Protein 9B73 (pdb70)

InterPro domains:
  IPR001429 P2X purinoreceptor [PIRSF005713] (1-378)
  IPR001429 P2X purinoreceptor [PR01307] (83-91)
  IPR001429 P2X purinoreceptor [PR01307] (157-168)
  IPR001429 P2X purinoreceptor [PR01307] (243-255)
  IPR001429 P2X purinoreceptor [PR01307] (287-297)
  IPR001429 P2X purinoreceptor [PR01307] (306-320)
  IPR001429 P2X purinoreceptor [TIGR00863] (1-368)
  IPR003044 P2X1 purinoceptor [PR01308] (6-14)
  IPR003044 P2X1 purinoceptor [PR01308] (66-75)
  IPR003044 P2X1 purinoceptor [PR01308] (114-125)
  IPR003044 P2X1 purinoceptor [PR01308] (135-144)
  IPR003044 P2X1 purinoceptor [PR01308] (199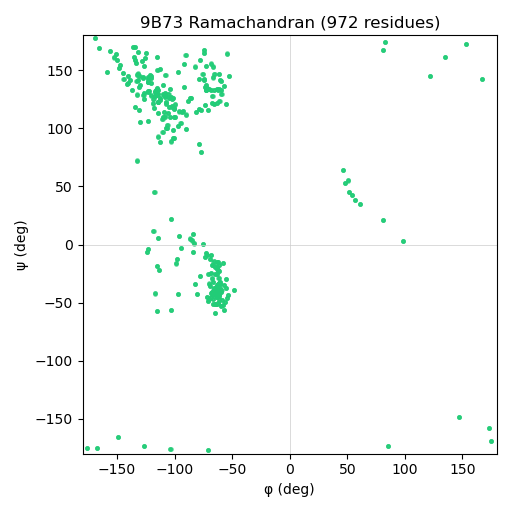-209)
  IPR003044 P2X1 purinoceptor [PR01308] (231-241)
  IPR003044 P2X1 purinoceptor [PR01308] (302-310)
  IPR003044 P2X1 purinoceptor [PR01308] (354-365)
  IPR003044 P2X1 purinoceptor [PR01308] (368-382)
  IPR003044 P2X1 purinoceptor [PR01308] (384-399)
  IPR027309 P2X purinoreceptor extracellular domain superfamily [G3DSA:2.60.490.10] (59-338)
  IPR053792 ATP P2X receptor, conserved site [PS01212] (250-276)
  IPR059116 ATP P2X receptor-like [PF00864] (14-369)

Nearest PDB structures (foldseek):
  9b73-assembly1_A  TM=1.003E+00  e=1.283E-76  Homo sapiens
  4dw0-assembly1_A  TM=9.351E-01  e=2.967E-44  Danio rerio
  3h9v-assembly1_A  TM=9.189E-01  e=5.522E-42  Danio rerio
  5svj-assembly1_A  TM=8.939E-01  e=1.670E-41  Homo sapiens
  5f1c-assembly1_A  TM=9.044E-01  e=1.093E-39  Amblyomma maculatum

Structure (mmCIF, N/CA/C/O backbone):
data_9B73
#
_entry.id   9B73
#
_cell.length_a   1.00
_cell.length_b   1.00
_cell.length_c   1.00
_cell.angle_alpha   90.00
_cell.angle_beta   90.00
_cell.angle_gamma   90.00
#
_symmetry.space_group_name_H-M   'P 1'
#
loop_
_entity.id
_entity.type
_entity.pdbx_description
1 polymer 'P2X purinoceptor 1'
2 non-polymer "ADENOSINE-5'-TRIPHOSPHATE"
3 non-polymer 2-acetamido-2-deoxy-beta-D-glucopyranose
4 non-polymer 'MAGNESIUM ION'
5 water water
#
loop_
_atom_site.group_PDB
_atom_site.id
_atom_site.type_symbol
_atom_site.label_atom_id
_atom_site.label_alt_id
_atom_site.label_comp_id
_atom_site.label_asym_id
_atom_site.label_entity_id
_atom_site.label_seq_id
_atom_site.pdbx_PDB_ins_code
_atom_site.Cartn_x
_atom_site.Cartn_y
_atom_site.Cartn_z
_atom_site.occupancy
_atom_site.B_iso_or_equiv
_atom_site.auth_seq_id
_atom_site.auth_comp_id
_atom_site.auth_asym_id
_atom_site.auth_atom_id
_atom_site.pdbx_PDB_model_num
ATOM 1 N N . VAL A 1 31 ? 80.80181 101.05006 144.53485 1.000 165.66000 31 VAL A N 1
ATOM 2 C CA . VAL A 1 31 ? 80.00483 100.40020 143.50312 1.000 166.60000 31 VAL A CA 1
ATOM 3 C C . VAL A 1 31 ? 80.29737 101.03631 142.14816 1.000 167.00000 31 VAL A C 1
ATOM 4 O O . VAL A 1 31 ? 80.18468 100.38684 141.10766 1.000 166.49000 31 VAL A O 1
ATOM 8 N N . ILE A 1 32 ? 80.68240 102.31492 142.16977 1.000 172.39000 32 ILE A N 1
ATOM 9 C CA . ILE A 1 32 ? 81.05234 102.99806 140.93413 1.000 173.20000 32 ILE A CA 1
ATOM 10 C C . ILE A 1 32 ? 82.30513 102.37518 140.32909 1.000 173.05000 32 ILE A C 1
ATOM 11 O O . ILE A 1 32 ? 82.51882 102.44798 139.11208 1.000 173.39000 32 ILE A O 1
ATOM 16 N N . PHE A 1 33 ? 83.14638 101.75136 141.15798 1.000 172.59000 33 PHE A N 1
ATOM 17 C CA . PHE A 1 33 ? 84.31530 101.04096 140.64731 1.000 172.89000 33 PHE A CA 1
ATOM 18 C C . PHE A 1 33 ? 83.90943 99.96320 139.64882 1.000 174.60000 33 PHE A C 1
ATOM 19 O O . PHE A 1 33 ? 84.42938 99.90895 138.52829 1.000 173.07000 33 PHE A O 1
ATOM 27 N N . ARG A 1 34 ? 82.97848 99.09065 140.04229 1.000 176.74000 34 ARG A N 1
ATOM 28 C CA . ARG A 1 34 ? 82.52831 98.03320 139.14344 1.000 176.62000 34 ARG A CA 1
ATOM 29 C C . ARG A 1 34 ? 81.69413 98.58505 137.99434 1.000 175.71000 34 ARG A C 1
ATOM 30 O O . ARG A 1 34 ? 81.61266 97.95467 136.93411 1.000 176.38000 34 ARG A O 1
ATOM 38 N N . LEU A 1 35 ? 81.05354 99.74011 138.18968 1.000 172.35000 35 LEU A N 1
ATOM 39 C CA . LEU A 1 35 ? 80.30023 100.36537 137.10647 1.000 172.30000 35 LEU A CA 1
ATOM 40 C C . LEU A 1 35 ? 81.20206 100.65988 135.91367 1.000 172.63000 35 LEU A C 1
ATOM 41 O O . LEU A 1 35 ? 80.84923 100.36571 134.76564 1.000 173.28000 35 LEU A O 1
ATOM 46 N N . ILE A 1 36 ? 82.36894 101.25698 136.16797 1.000 172.33000 36 ILE A N 1
ATOM 47 C CA . ILE A 1 36 ? 83.33282 101.50130 135.09787 1.000 172.57000 36 ILE A CA 1
ATOM 48 C C . ILE A 1 36 ? 83.75608 100.18856 134.45106 1.000 172.60000 36 ILE A C 1
ATOM 49 O O . ILE A 1 36 ? 83.91102 100.10503 133.22610 1.000 172.61000 36 ILE A O 1
ATOM 54 N N . GLN A 1 37 ? 83.96313 99.14798 135.26466 1.000 169.14000 37 GLN A N 1
ATOM 55 C CA . GLN A 1 37 ? 84.29739 97.83070 134.72981 1.000 168.91000 37 GLN A CA 1
ATOM 56 C C . GLN A 1 37 ? 83.27958 97.37639 133.69130 1.000 170.09000 37 GLN A C 1
ATOM 57 O O . GLN A 1 37 ? 83.64958 96.85071 132.63494 1.000 168.95000 37 GLN A O 1
ATOM 63 N N . LEU A 1 38 ? 81.98947 97.57377 133.97387 1.000 169.55000 38 LEU A N 1
ATOM 64 C CA . LEU A 1 38 ? 80.96089 97.23991 132.99432 1.000 167.73000 38 LEU A CA 1
ATOM 65 C C . LEU A 1 38 ? 81.08889 98.10481 131.74726 1.000 167.31000 38 LEU A C 1
ATOM 66 O O . LEU A 1 38 ? 80.92536 97.61440 130.62412 1.000 168.31000 38 LEU A O 1
ATOM 71 N N . VAL A 1 39 ? 81.38008 99.39593 131.92530 1.000 162.00000 39 VAL A N 1
ATOM 72 C CA . VAL A 1 39 ? 81.55902 100.28553 130.78058 1.000 161.27000 39 VAL A CA 1
ATOM 73 C C . VAL A 1 39 ? 82.72146 99.81236 129.91840 1.000 161.38000 39 VAL A C 1
ATOM 74 O O . VAL A 1 39 ? 82.62800 99.78012 128.68505 1.000 161.87000 39 VAL A O 1
ATOM 78 N N . VAL A 1 40 ? 83.83599 99.44217 130.55210 1.000 158.75000 40 VAL A N 1
ATOM 79 C CA . VAL A 1 40 ? 84.95293 98.86111 129.81327 1.000 159.37000 40 VAL A CA 1
ATOM 80 C C . VAL A 1 40 ? 84.53561 97.54298 129.17520 1.000 158.86000 40 VAL A C 1
ATOM 81 O O . VAL A 1 40 ? 84.87866 97.25745 128.02123 1.000 158.02000 40 VAL A O 1
ATOM 85 N N . LEU A 1 41 ? 83.78607 96.72060 129.91371 1.000 156.31000 41 LEU A N 1
ATOM 86 C CA . LEU A 1 41 ? 83.29819 95.46310 129.35674 1.000 155.91000 41 LEU A CA 1
ATOM 87 C C . LEU A 1 41 ? 82.36676 95.70817 128.17676 1.000 156.86000 41 LEU A C 1
ATOM 88 O O . LEU A 1 41 ? 82.43687 95.00237 127.16425 1.000 156.16000 41 LEU A O 1
ATOM 93 N N . VAL A 1 42 ? 81.48623 96.70503 128.28839 1.000 155.34000 42 VAL A N 1
ATOM 94 C CA . VAL A 1 42 ? 80.62310 97.06035 127.16544 1.000 153.11000 42 VAL A CA 1
ATOM 95 C C . VAL A 1 42 ? 81.45671 97.55345 125.99079 1.000 152.44000 42 VAL A C 1
ATOM 96 O O . VAL A 1 42 ? 81.20091 97.19401 124.83545 1.000 152.98000 42 VAL A O 1
ATOM 100 N N . TYR A 1 43 ? 82.46530 98.38350 126.26482 1.000 142.97000 43 TYR A N 1
ATOM 101 C CA . TYR A 1 43 ? 83.32448 98.88395 125.19644 1.000 142.32000 43 TYR A CA 1
ATOM 102 C C . TYR A 1 43 ? 84.02243 97.73939 124.47298 1.000 142.41000 43 TYR A C 1
ATOM 103 O O . TYR A 1 43 ? 83.97070 97.64461 123.24182 1.000 143.43000 43 TYR A O 1
ATOM 112 N N . VAL A 1 44 ? 84.70066 96.87068 125.22592 1.000 139.68000 44 VAL A N 1
ATOM 113 C CA . VAL A 1 44 ? 85.42440 95.75247 124.62270 1.000 139.43000 44 VAL A CA 1
ATOM 114 C C . VAL A 1 44 ? 84.47952 94.88718 123.79740 1.000 139.88000 44 VAL A C 1
ATOM 115 O O . VAL A 1 44 ? 84.69465 94.66606 122.60023 1.000 141.23000 44 VAL A O 1
ATOM 119 N N . ILE A 1 45 ? 83.41771 94.38346 124.43016 1.000 135.46000 45 ILE A N 1
ATOM 120 C CA . ILE A 1 45 ? 82.47798 93.51136 123.72910 1.000 135.40000 45 ILE A CA 1
ATOM 121 C C . ILE A 1 45 ? 81.76219 94.27295 122.62033 1.000 134.54000 45 ILE A C 1
ATOM 122 O O . ILE A 1 45 ? 81.71678 93.82979 121.46717 1.000 136.72000 45 ILE A O 1
ATOM 127 N N . GLY A 1 46 ? 81.19183 95.43128 122.95369 1.000 130.24000 46 GLY A N 1
ATOM 128 C CA . GLY A 1 46 ? 80.36249 96.13871 121.99164 1.000 130.83000 46 GLY A CA 1
ATOM 129 C C . GLY A 1 46 ? 81.13825 96.70864 120.81947 1.000 129.95000 46 GLY A C 1
ATOM 130 O O . GLY A 1 46 ? 80.68746 96.63389 119.67337 1.000 132.01000 46 GLY A O 1
ATOM 131 N N . TRP A 1 47 ? 82.31373 97.27892 121.08161 1.000 127.65000 47 TRP A N 1
ATOM 132 C CA . TRP A 1 47 ? 83.06286 97.99343 120.05311 1.000 127.69000 47 TRP A CA 1
ATOM 133 C C . TRP A 1 47 ? 84.23067 97.17533 119.51436 1.000 129.46000 47 TRP A C 1
ATOM 134 O O . TRP A 1 47 ? 84.32190 96.93669 118.30684 1.000 131.33000 47 TRP A O 1
ATOM 145 N N . VAL A 1 48 ? 85.13267 96.74154 120.39402 1.000 126.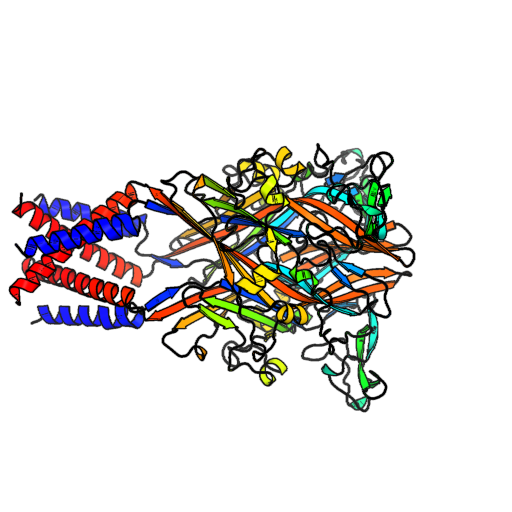69000 48 VAL A N 1
ATOM 146 C CA . VAL A 1 48 ? 86.30764 96.00467 119.94215 1.000 126.60000 48 VAL A CA 1
ATOM 147 C C . VAL A 1 48 ? 85.91154 94.61410 119.46595 1.000 125.15000 48 VAL A C 1
ATOM 148 O O . VAL A 1 48 ? 86.31086 94.17195 118.38269 1.000 126.68000 48 VAL A O 1
ATOM 152 N N . PHE A 1 49 ? 85.11764 93.90495 120.26730 1.000 118.96000 49 PHE A N 1
ATOM 153 C CA . PHE A 1 49 ? 84.78978 92.52252 119.94725 1.000 118.02000 49 PHE A CA 1
ATOM 154 C C . PHE A 1 49 ? 83.72856 92.40761 118.86150 1.000 119.87000 49 PHE A C 1
ATOM 155 O O . PHE A 1 49 ? 83.69403 91.40093 118.14989 1.000 123.70000 49 PHE A O 1
ATOM 163 N N . LEU A 1 50 ? 82.85786 93.40583 118.71285 1.000 121.75000 50 LEU A N 1
ATOM 164 C CA . LEU A 1 50 ? 81.74028 93.29765 117.77989 1.000 121.45000 50 LEU A CA 1
ATOM 165 C C . LEU A 1 50 ? 81.83558 94.29093 116.63070 1.000 122.19000 50 LEU A C 1
ATOM 166 O O . LEU A 1 50 ? 81.82504 93.87371 115.46840 1.000 123.30000 50 LEU A O 1
ATOM 171 N N . TYR A 1 51 ? 81.91239 95.59331 116.91209 1.000 124.75000 51 TYR A N 1
ATOM 172 C CA . TYR A 1 51 ? 81.96833 96.57448 115.83266 1.000 123.62000 51 TYR A CA 1
ATOM 173 C C . TYR A 1 51 ? 83.21740 96.38170 114.98159 1.000 125.83000 51 TYR A C 1
ATOM 174 O O . TYR A 1 51 ? 83.13900 96.30894 113.75003 1.000 128.70000 51 TYR A O 1
ATOM 183 N N . GLU A 1 52 ? 84.38145 96.29493 115.62146 1.000 119.97000 52 GLU A N 1
ATOM 184 C CA . GLU A 1 52 ? 85.62830 96.09076 114.89723 1.000 121.27000 52 GLU A CA 1
ATOM 185 C C . GLU A 1 52 ? 85.88593 94.63005 114.56176 1.000 121.41000 52 GLU A C 1
ATOM 186 O O . GLU A 1 52 ? 86.91084 94.33132 113.93939 1.000 122.16000 52 GLU A O 1
ATOM 192 N N . LYS A 1 53 ? 84.97460 93.73117 114.93262 1.000 109.20000 53 LYS A N 1
ATOM 193 C CA . LYS A 1 53 ? 85.10528 92.29971 114.66839 1.000 111.25000 53 LYS A CA 1
ATOM 194 C C . LYS A 1 53 ? 86.48679 91.78302 115.06457 1.000 111.62000 53 LYS A C 1
ATOM 195 O O . LYS A 1 53 ? 87.20019 91.16206 114.27419 1.000 114.00000 53 LYS A O 1
ATOM 201 N N . GLY A 1 54 ? 86.86683 92.05951 116.31349 1.000 106.14000 54 GLY A N 1
ATOM 202 C CA . GLY A 1 54 ? 88.13891 91.58799 116.83049 1.000 103.20000 54 GLY A CA 1
ATOM 203 C C . GLY A 1 54 ? 88.26327 90.08054 116.85890 1.000 102.91000 54 GLY A C 1
ATOM 204 O O . GLY A 1 54 ? 89.38223 89.55813 116.87087 1.000 109.61000 54 GLY A O 1
ATOM 205 N N . TYR A 1 55 ? 87.13658 89.36763 116.87031 1.000 97.17000 55 TYR A N 1
ATOM 206 C CA . TYR A 1 55 ? 87.14035 87.91231 116.81120 1.000 101.14000 55 TYR A CA 1
ATOM 207 C C . TYR A 1 55 ? 87.51483 87.38058 115.43705 1.000 101.86000 55 TYR A C 1
ATOM 208 O O . TYR A 1 55 ? 87.68211 86.16625 115.28663 1.000 106.67000 55 TYR A O 1
ATOM 217 N N . GLN A 1 56 ? 87.64862 88.24829 114.44202 1.000 94.93000 56 GLN A N 1
ATOM 218 C CA . GLN A 1 56 ? 87.91035 87.84265 113.07291 1.000 93.85000 56 GLN A CA 1
ATOM 219 C C . GLN A 1 56 ? 89.33988 88.17452 112.67682 1.000 92.95000 56 GLN A C 1
ATOM 220 O O . GLN A 1 56 ? 89.91064 89.17616 113.11620 1.000 93.39000 56 GLN A O 1
ATOM 226 N N . THR A 1 57 ? 89.91051 87.31918 111.84063 1.000 96.17000 57 THR A N 1
ATOM 227 C CA . THR A 1 57 ? 91.14958 87.64521 111.16021 1.000 93.87000 57 THR A CA 1
ATOM 228 C C . THR A 1 57 ? 90.82268 88.27563 109.81327 1.000 92.46000 57 THR A C 1
ATOM 229 O O . THR A 1 57 ? 89.75746 88.04837 109.23600 1.000 97.84000 57 THR A O 1
ATOM 233 N N . SER A 1 58 ? 91.75416 89.07464 109.31200 1.000 95.62000 58 SER A N 1
ATOM 234 C CA . SER A 1 58 ? 91.52369 89.84350 108.10258 1.000 95.63000 58 SER A CA 1
ATOM 235 C C . SER A 1 58 ? 92.55597 89.48235 107.04841 1.000 97.94000 58 SER A C 1
ATOM 236 O O . SER A 1 58 ? 93.71570 89.19395 107.35731 1.000 102.62000 58 SER A O 1
ATOM 239 N N . SER A 1 59 ? 92.11427 89.50201 105.79709 1.000 87.43000 59 SER A N 1
ATOM 240 C CA . SER A 1 59 ? 92.97459 89.23228 104.65995 1.000 90.40000 59 SER A CA 1
ATOM 241 C C . SER A 1 59 ? 92.59932 90.17724 103.53398 1.000 88.00000 59 SER A C 1
ATOM 242 O O . SER A 1 59 ? 91.41545 90.42360 103.29048 1.000 89.42000 59 SER A O 1
ATOM 245 N N . GLY A 1 60 ? 93.60745 90.70425 102.85369 1.000 84.46000 60 GLY A N 1
ATOM 246 C CA . GLY A 1 60 ? 93.37062 91.48709 101.66592 1.000 82.57000 60 GLY A CA 1
ATOM 247 C C . GLY A 1 60 ? 92.89700 90.60494 100.53025 1.000 80.07000 60 GLY A C 1
ATOM 248 O O . GLY A 1 60 ? 92.68981 89.39919 100.66793 1.000 83.27000 60 GLY A O 1
ATOM 249 N N . LEU A 1 61 ? 92.72524 91.22742 99.37295 1.000 74.72000 61 LEU A N 1
ATOM 250 C CA . LEU A 1 61 ? 92.26309 90.51667 98.19544 1.000 69.54000 61 LEU A CA 1
ATOM 251 C C . LEU A 1 61 ? 93.22455 90.74931 97.04429 1.000 74.03000 61 LEU A C 1
ATOM 252 O O . LEU A 1 61 ? 93.92351 91.76381 96.98640 1.000 84.79000 61 LEU A O 1
ATOM 257 N N . ILE A 1 62 ? 93.25520 89.78584 96.13380 1.000 68.73000 62 ILE A N 1
ATOM 258 C CA . ILE A 1 62 ? 93.90153 89.93350 94.83976 1.000 69.67000 62 ILE A CA 1
ATOM 259 C C . ILE A 1 62 ? 92.79998 90.01637 93.79656 1.000 70.20000 62 ILE A C 1
ATOM 260 O O . ILE A 1 62 ? 91.88708 89.18223 93.77853 1.000 74.42000 62 ILE A O 1
ATOM 265 N N . SER A 1 63 ? 92.86478 91.03419 92.95109 1.000 75.06000 63 SER A N 1
ATOM 266 C CA . SER A 1 63 ? 91.76819 91.34774 92.05508 1.000 68.58000 63 SER A CA 1
ATOM 267 C C . SER A 1 63 ? 92.21960 91.28636 90.60613 1.000 71.30000 63 SER A C 1
ATOM 268 O O . SER A 1 63 ? 93.35742 91.62704 90.27163 1.000 80.73000 63 SER A O 1
ATOM 271 N N . SER A 1 64 ? 91.30643 90.84044 89.75316 1.000 63.13000 64 SER A N 1
ATOM 272 C CA . SER A 1 64 ? 91.46243 90.91902 88.31121 1.000 68.91000 64 SER A CA 1
ATOM 273 C C . SER A 1 64 ? 90.22723 91.60013 87.75206 1.000 69.38000 64 SER A C 1
ATOM 274 O O . SER A 1 64 ? 89.10198 91.19815 88.06208 1.000 76.38000 64 SER A O 1
ATOM 277 N N . VAL A 1 65 ? 90.43308 92.62853 86.93932 1.000 68.42000 65 VAL A N 1
ATOM 278 C CA . VAL A 1 65 ? 89.34098 93.41399 86.38389 1.000 65.09000 65 VAL A CA 1
ATOM 279 C C . VAL A 1 65 ? 89.29394 93.17216 84.88577 1.000 69.02000 65 VAL A C 1
ATOM 280 O O . VAL A 1 65 ? 90.28924 93.37724 84.18078 1.000 77.58000 65 VAL A O 1
ATOM 284 N N . SER A 1 66 ? 88.13770 92.73697 84.40499 1.000 74.62000 66 SER A N 1
ATOM 285 C CA . SER A 1 66 ? 87.85763 92.62821 82.98389 1.000 71.36000 66 SER A CA 1
ATOM 286 C C . SER A 1 66 ? 86.83517 93.69164 82.62377 1.000 72.83000 66 SER A C 1
ATOM 287 O O . SER A 1 66 ? 85.79755 93.80745 83.28307 1.000 82.00000 66 SER A O 1
ATOM 290 N N . VAL A 1 67 ? 87.12934 94.46896 81.58940 1.000 66.53000 67 VAL A N 1
ATOM 291 C CA . VAL A 1 67 ? 86.25861 95.55015 81.15433 1.000 64.98000 67 VAL A CA 1
ATOM 292 C C . VAL A 1 67 ? 85.90211 95.32564 79.69608 1.000 68.16000 67 VAL A C 1
ATOM 293 O O . VAL A 1 67 ? 86.77866 95.05519 78.86748 1.000 82.85000 67 VAL A O 1
ATOM 297 N N . LYS A 1 68 ? 84.61436 95.41198 79.39239 1.000 53.84000 68 LYS A N 1
ATOM 298 C CA . LYS A 1 68 ? 84.13658 95.40049 78.02187 1.000 56.14000 68 LYS A CA 1
ATOM 299 C C . LYS A 1 68 ? 83.26065 96.62305 77.82170 1.000 51.52000 68 LYS A C 1
ATOM 300 O O . LYS A 1 68 ? 82.36521 96.88813 78.62880 1.000 58.38000 68 LYS A O 1
ATOM 306 N N . LEU A 1 69 ? 83.52084 97.36152 76.75265 1.000 52.50000 69 LEU A N 1
ATOM 307 C CA . LEU A 1 69 ? 82.74850 98.54462 76.41345 1.000 48.28000 69 LEU A CA 1
ATOM 308 C C . LEU A 1 69 ? 81.81779 98.19821 75.26570 1.000 56.43000 69 LEU A C 1
ATOM 309 O O . LEU A 1 69 ? 82.23165 97.55351 74.29887 1.000 71.34000 69 LEU A O 1
ATOM 314 N N . LYS A 1 70 ? 80.56183 98.59738 75.38416 1.000 53.87000 70 LYS A N 1
ATOM 315 C CA . LYS A 1 70 ? 79.61065 98.41716 74.30344 1.000 48.87000 70 LYS A CA 1
ATOM 316 C C . LYS A 1 70 ? 78.94181 99.74437 74.00344 1.000 53.29000 70 LYS A C 1
ATOM 317 O O . LYS A 1 70 ? 78.69032 100.54825 74.90474 1.000 64.09000 70 LYS A O 1
ATOM 323 N N . GLY A 1 71 ? 78.68001 99.96835 72.72612 1.000 60.99000 71 GLY A N 1
ATOM 324 C CA . GLY A 1 71 ? 78.18441 101.23722 72.25254 1.000 55.90000 71 GLY A CA 1
ATOM 325 C C . GLY A 1 71 ? 78.95359 101.62161 71.01283 1.000 62.26000 71 GLY A C 1
ATOM 326 O O . GLY A 1 71 ? 80.04471 101.09998 70.77026 1.000 71.32000 71 GLY A O 1
ATOM 327 N N . LEU A 1 72 ? 78.40845 102.53230 70.22220 1.000 71.19000 72 LEU A N 1
ATOM 328 C CA . LEU A 1 72 ? 79.03991 102.91602 68.97420 1.000 64.39000 72 LEU A CA 1
ATOM 329 C C . LEU A 1 72 ? 78.80605 104.39725 68.74704 1.000 73.10000 72 LEU A C 1
ATOM 330 O O . LEU A 1 72 ? 77.73584 104.92144 69.06339 1.000 84.55000 72 LEU A O 1
ATOM 335 N N . ALA A 1 73 ? 79.81617 105.06646 68.20995 1.000 70.73000 73 ALA A N 1
ATOM 336 C CA . ALA A 1 73 ? 79.72929 106.47515 67.87228 1.000 64.36000 73 ALA A CA 1
ATOM 337 C C . ALA A 1 73 ? 80.05611 106.64846 66.39977 1.000 66.81000 73 ALA A C 1
ATOM 338 O O . ALA A 1 73 ? 80.92389 105.95582 65.86067 1.000 78.05000 73 ALA A O 1
ATOM 340 N N . VAL A 1 74 ? 79.34992 107.56636 65.75140 1.000 74.35000 74 VAL A N 1
ATOM 341 C CA . VAL A 1 74 ? 79.56408 107.88021 64.34667 1.000 79.62000 74 VAL A CA 1
ATOM 342 C C . VAL A 1 74 ? 80.01302 109.33105 64.24899 1.000 80.68000 74 VAL A C 1
ATOM 343 O O . VAL A 1 74 ? 79.41457 110.21735 64.86953 1.000 88.87000 74 VAL A O 1
ATOM 347 N N . THR A 1 75 ? 81.08779 109.56480 63.50154 1.000 82.62000 75 THR A N 1
ATOM 348 C CA . THR A 1 75 ? 81.65036 110.89720 63.31213 1.000 87.31000 75 THR A CA 1
ATOM 349 C C . THR A 1 75 ? 81.69004 111.17607 61.81766 1.000 90.17000 75 THR A C 1
ATOM 350 O O . THR A 1 75 ? 82.52072 110.61228 61.09793 1.000 97.46000 75 THR A O 1
ATOM 354 N N . GLN A 1 76 ? 80.79435 112.04141 61.35378 1.000 108.78000 76 GLN A N 1
ATOM 355 C CA . GLN A 1 76 ? 80.70604 112.39808 59.94030 1.000 111.02000 76 GLN A CA 1
ATOM 356 C C . GLN A 1 76 ? 81.34484 113.77072 59.75893 1.000 114.98000 76 GLN A C 1
ATOM 357 O O . GLN A 1 76 ? 80.68208 114.80459 59.84735 1.000 118.53000 76 GLN A O 1
ATOM 363 N N . LEU A 1 77 ? 82.65086 113.77116 59.52033 1.000 132.09000 77 LEU A N 1
ATOM 364 C CA . LEU A 1 77 ? 83.34631 114.99864 59.16774 1.000 134.67000 77 LEU A CA 1
ATOM 365 C C . LEU A 1 77 ? 82.75990 115.57322 57.87990 1.000 137.60000 77 LEU A C 1
ATOM 366 O O . LEU A 1 77 ? 82.37929 114.81578 56.98147 1.000 138.50000 77 LEU A O 1
ATOM 371 N N . PRO A 1 78 ? 82.63072 116.89732 57.77088 1.000 148.97000 78 PRO A N 1
ATOM 372 C CA . PRO A 1 78 ? 81.99573 117.46894 56.57102 1.000 147.99000 78 PRO A CA 1
ATOM 373 C C . PRO A 1 78 ? 82.64939 117.03832 55.26743 1.000 149.92000 78 PRO A C 1
ATOM 374 O O . PRO A 1 78 ? 81.96278 116.95451 54.24138 1.000 149.87000 78 PRO A O 1
ATOM 378 N N . GLY A 1 79 ? 83.95167 116.76134 55.27280 1.000 151.91000 79 GLY A N 1
ATOM 379 C CA . GLY A 1 79 ? 84.62491 116.28183 54.08121 1.000 151.32000 79 GLY A CA 1
ATOM 380 C C . GLY A 1 79 ? 84.81341 114.77871 54.00284 1.000 151.79000 79 GLY A C 1
ATOM 381 O O . GLY A 1 79 ? 85.15898 114.25258 52.94086 1.000 150.92000 79 GLY A O 1
ATOM 382 N N . LEU A 1 80 ? 84.59040 114.07298 55.10967 1.000 143.15000 80 LEU A N 1
ATOM 383 C CA . LEU A 1 80 ? 84.84389 112.63959 55.19837 1.000 141.54000 80 LEU A CA 1
ATOM 384 C C . LEU A 1 80 ? 83.56390 111.91788 55.59298 1.000 142.41000 80 LEU A C 1
ATOM 385 O O . LEU A 1 80 ? 82.89586 112.31441 56.55214 1.000 142.63000 80 LEU A O 1
ATOM 390 N N . GLY A 1 81 ? 83.23668 110.85046 54.86689 1.000 128.71000 81 GLY A N 1
ATOM 391 C CA . GLY A 1 81 ? 82.03427 110.08992 55.11851 1.000 126.70000 81 GLY A CA 1
ATOM 392 C C . GLY A 1 81 ? 81.91231 109.59930 56.54832 1.000 126.22000 81 GLY A C 1
ATOM 393 O O . GLY A 1 81 ? 82.87965 109.59786 57.31674 1.000 124.12000 81 GLY A O 1
ATOM 394 N N . PRO A 1 82 ? 80.70520 109.18081 56.93046 1.000 109.35000 82 PRO A N 1
ATOM 395 C CA . PRO A 1 82 ? 80.46116 108.74184 58.31524 1.000 106.57000 82 PRO A CA 1
ATOM 396 C C . PRO A 1 82 ? 81.41526 107.63549 58.73714 1.000 103.37000 82 PRO A C 1
ATOM 397 O O . PRO A 1 82 ? 81.47822 106.57346 58.11609 1.000 105.71000 82 PRO A O 1
ATOM 401 N N . GLN A 1 83 ? 82.17907 107.90352 59.79086 1.000 90.73000 83 GLN A N 1
ATOM 402 C CA . GLN A 1 83 ? 83.09764 106.93450 60.37004 1.000 88.82000 83 GLN A CA 1
ATOM 403 C C . GLN A 1 83 ? 82.50848 106.41339 61.67215 1.000 91.34000 83 GLN A C 1
ATOM 404 O O . GLN A 1 83 ? 82.10292 107.20234 62.53074 1.000 99.13000 83 GLN A O 1
ATOM 410 N N . VAL A 1 84 ? 82.46569 105.09447 61.82005 1.000 78.78000 84 VAL A N 1
ATOM 411 C CA . VAL A 1 84 ? 81.93994 104.46963 63.02709 1.000 76.42000 84 VAL A CA 1
ATOM 412 C C . VAL A 1 84 ? 83.09825 104.11375 63.94347 1.000 74.42000 84 VAL A C 1
ATOM 413 O O . VAL A 1 84 ? 84.20871 103.80714 63.49550 1.000 77.13000 84 VAL A O 1
ATOM 417 N N . TRP A 1 85 ? 82.83619 104.16092 65.24599 1.000 64.28000 85 TRP A N 1
ATOM 418 C CA . TRP A 1 85 ? 83.83321 103.85374 66.26450 1.000 66.28000 85 TRP A CA 1
ATOM 419 C C . TRP A 1 85 ? 83.22862 102.85462 67.23834 1.000 70.40000 85 TRP A C 1
ATOM 420 O O . TRP A 1 85 ? 82.38459 103.22119 68.06140 1.000 76.53000 85 TRP A O 1
ATOM 431 N N . ASP A 1 86 ? 83.65359 101.59901 67.14534 1.000 69.63000 86 ASP A N 1
ATOM 432 C CA . ASP A 1 86 ? 83.19950 100.56375 68.05610 1.000 63.34000 86 ASP A CA 1
ATOM 433 C C . ASP A 1 86 ? 84.28901 100.26266 69.08228 1.000 67.18000 86 ASP A C 1
ATOM 434 O O . ASP A 1 86 ? 85.34036 100.90467 69.11536 1.000 80.12000 86 ASP A O 1
ATOM 439 N N . VAL A 1 87 ? 84.02468 99.26389 69.92816 1.000 61.87000 87 VAL A N 1
ATOM 440 C CA . VAL A 1 87 ? 84.85681 99.02286 71.10561 1.000 58.37000 87 VAL A CA 1
ATOM 441 C C . VAL A 1 87 ? 86.31233 98.80515 70.71210 1.000 69.68000 87 VAL A C 1
ATOM 442 O O . VAL A 1 87 ? 87.23214 99.22031 71.42710 1.000 78.27000 87 VAL A O 1
ATOM 446 N N . ALA A 1 88 ? 86.54780 98.16812 69.56611 1.000 67.30000 88 ALA A N 1
ATOM 447 C CA . ALA A 1 88 ? 87.91166 97.91799 69.12428 1.000 63.41000 88 ALA A CA 1
ATOM 448 C C . ALA A 1 88 ? 88.66808 99.19473 68.78694 1.000 72.02000 88 ALA A C 1
ATOM 449 O O . ALA A 1 88 ? 89.89700 99.15077 68.67488 1.000 80.77000 88 ALA A O 1
ATOM 451 N N . ASP A 1 89 ? 87.97599 100.32551 68.63346 1.000 68.81000 89 ASP A N 1
ATOM 452 C CA . ASP A 1 89 ? 88.60783 101.54949 68.16818 1.000 58.84000 89 ASP A CA 1
ATOM 453 C C . ASP A 1 89 ? 88.66093 102.67079 69.19544 1.000 66.42000 89 ASP A C 1
ATOM 454 O O . ASP A 1 89 ? 89.50197 103.56243 69.05370 1.000 83.27000 89 ASP A O 1
ATOM 459 N N . TYR A 1 90 ? 87.80177 102.66506 70.21477 1.000 53.16000 90 TYR A N 1
ATOM 460 C CA . TYR A 1 90 ? 87.78726 103.75287 71.18545 1.000 48.45000 90 TYR A CA 1
ATOM 461 C C . TYR A 1 90 ? 88.20483 103.32042 72.58518 1.000 46.06000 90 TYR A C 1
ATOM 462 O O . TYR A 1 90 ? 88.13687 104.13054 73.51318 1.000 60.53000 90 TYR A O 1
ATOM 471 N N . VAL A 1 91 ? 88.63373 102.07618 72.76735 1.000 50.77000 91 VAL A N 1
ATOM 472 C CA . VAL A 1 91 ? 89.09590 101.58699 74.06087 1.000 54.61000 91 VAL A CA 1
ATOM 473 C C . VAL A 1 91 ? 90.60321 101.40029 73.99335 1.000 64.04000 91 VAL A C 1
ATOM 474 O O . VAL A 1 91 ? 91.11581 100.75666 73.07033 1.000 75.74000 91 VAL A O 1
ATOM 478 N N . PHE A 1 92 ? 91.30994 101.96997 74.96648 1.000 55.46000 92 PHE A N 1
ATOM 479 C CA . PHE A 1 92 ? 92.76331 101.87953 75.04366 1.000 53.74000 92 PHE A CA 1
ATOM 480 C C . PHE A 1 92 ? 93.13282 101.46075 76.45913 1.000 58.14000 92 PHE A C 1
ATOM 481 O O . PHE A 1 92 ? 92.87095 102.21971 77.41359 1.000 68.19000 92 PHE A O 1
ATOM 489 N N . PRO A 1 93 ? 93.72895 100.28101 76.65564 1.000 58.74000 93 PRO A N 1
ATOM 490 C CA . PRO A 1 93 ? 94.07433 99.27246 75.64853 1.000 47.82000 93 PRO A CA 1
ATOM 491 C C . PRO A 1 93 ? 92.85610 98.46788 75.22086 1.000 56.28000 93 PRO A C 1
ATOM 492 O O . PRO A 1 93 ? 91.86452 98.41268 75.93996 1.000 69.50000 93 PRO A O 1
ATOM 496 N N . ALA A 1 94 ? 92.90843 97.83260 74.04934 1.000 59.91000 94 ALA A N 1
ATOM 497 C CA . ALA A 1 94 ? 91.75880 97.07444 73.56941 1.000 61.79000 94 ALA A CA 1
ATOM 498 C C . ALA A 1 94 ? 91.43544 95.91038 74.49605 1.000 63.02000 94 ALA A C 1
ATOM 499 O O . ALA A 1 94 ? 90.26181 95.63022 74.76423 1.000 68.44000 94 ALA A O 1
ATOM 501 N N . GLN A 1 95 ? 92.46117 95.21967 74.99739 1.000 65.16000 95 GLN A N 1
ATOM 502 C CA . GLN A 1 95 ? 92.22840 94.12274 75.92745 1.000 61.94000 95 GLN A CA 1
ATOM 503 C C . GLN A 1 95 ? 91.71430 94.59644 77.27734 1.000 67.05000 95 GLN A C 1
ATOM 504 O O . GLN A 1 95 ? 91.25541 93.76837 78.06999 1.000 75.82000 95 GLN A O 1
ATOM 510 N N . GLY A 1 96 ? 91.77951 95.89228 77.55767 1.000 66.16000 96 GLY A N 1
ATOM 511 C CA . GLY A 1 96 ? 91.33246 96.41938 78.82614 1.000 64.95000 96 GLY A CA 1
ATOM 512 C C . GLY A 1 96 ? 92.37304 96.24271 79.91341 1.000 74.62000 96 GLY A C 1
ATOM 513 O O . GLY A 1 96 ? 93.35651 95.51432 79.77744 1.000 79.52000 96 GLY A O 1
ATOM 514 N N . ASP A 1 97 ? 92.13572 96.92540 81.02457 1.000 77.68000 97 ASP A N 1
ATOM 515 C CA . ASP A 1 97 ? 93.04297 96.91294 82.16570 1.000 78.26000 97 ASP A CA 1
ATOM 516 C C . ASP A 1 97 ? 92.31447 97.57339 83.32841 1.000 76.79000 97 ASP A C 1
ATOM 517 O O . ASP A 1 97 ? 91.17618 98.03126 83.19062 1.000 83.87000 97 ASP A O 1
ATOM 522 N N . ASN A 1 98 ? 92.97808 97.61055 84.48502 1.000 78.57000 98 ASN A N 1
ATOM 523 C CA . ASN A 1 98 ? 92.45056 98.38103 85.60430 1.000 76.89000 98 ASN A CA 1
ATOM 524 C C . ASN A 1 98 ? 92.34221 99.85362 85.23837 1.000 79.89000 98 ASN A C 1
ATOM 525 O O . ASN A 1 98 ? 91.39121 100.53481 85.63737 1.000 84.37000 98 ASN A O 1
ATOM 530 N N . SER A 1 99 ? 93.30614 100.35891 84.47628 1.000 78.28000 99 SER A N 1
ATOM 531 C CA . SER A 1 99 ? 93.28195 101.71790 83.95200 1.000 74.18000 99 SER A CA 1
ATOM 532 C C . SER A 1 99 ? 93.16254 101.62937 82.43681 1.000 76.17000 99 SER A C 1
ATOM 533 O O . SER A 1 99 ? 94.08506 101.16184 81.76173 1.000 82.85000 99 SER A O 1
ATOM 536 N N . PHE A 1 100 ? 92.02792 102.07206 81.90732 1.000 57.97000 100 PHE A N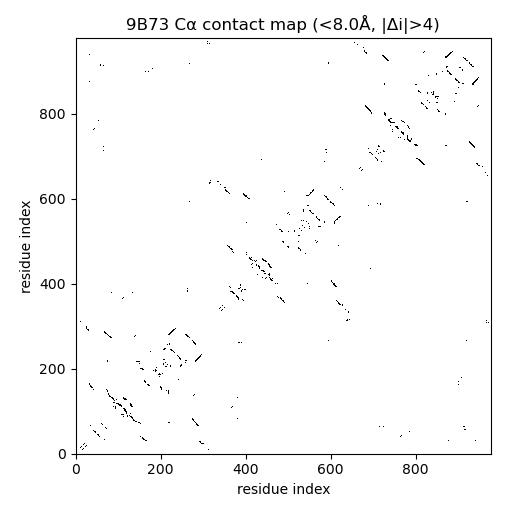 1
ATOM 537 C CA . PHE A 1 100 ? 91.77945 102.06587 80.47629 1.000 56.17000 100 PHE A CA 1
ATOM 538 C C . PHE A 1 100 ? 91.18919 103.40600 80.06866 1.000 58.06000 100 PHE A C 1
ATOM 539 O O . PHE A 1 100 ? 90.63616 104.14069 80.88936 1.000 65.40000 100 PHE A O 1
ATOM 547 N N . VAL A 1 101 ? 91.31497 103.71840 78.78403 1.000 55.55000 101 VAL A N 1
ATOM 548 C CA . VAL A 1 101 ? 90.88227 104.99584 78.23599 1.000 51.79000 101 VAL A CA 1
ATOM 549 C C . VAL A 1 101 ? 89.77725 104.74141 77.22518 1.000 55.46000 101 VAL A C 1
ATOM 550 O O . VAL A 1 101 ? 89.94017 103.92512 76.31184 1.000 69.76000 101 VAL A O 1
ATOM 554 N N . VAL A 1 102 ? 88.65894 105.43676 77.38969 1.000 51.05000 102 VAL A N 1
ATOM 555 C CA . VAL A 1 102 ? 87.59148 105.45175 76.40028 1.000 51.25000 102 VAL A CA 1
ATOM 556 C C . VAL A 1 102 ? 87.69042 106.76456 75.64283 1.000 58.48000 102 VAL A C 1
ATOM 557 O O . VAL A 1 102 ? 87.57860 107.84213 76.23800 1.000 67.30000 102 VAL A O 1
ATOM 561 N N . MET A 1 103 ? 87.90628 106.67947 74.33526 1.000 63.07000 103 MET A N 1
ATOM 562 C CA . MET A 1 103 ? 88.02883 107.88176 73.52694 1.000 49.99000 103 MET A CA 1
ATOM 563 C C . MET A 1 103 ? 86.69810 108.61696 73.47228 1.000 65.13000 103 MET A C 1
ATOM 564 O O . MET A 1 103 ? 85.66269 108.03017 73.14675 1.000 78.18000 103 MET A O 1
ATOM 569 N N . THR A 1 104 ? 86.72834 109.90632 73.80013 1.000 67.68000 104 THR A N 1
ATOM 570 C CA . THR A 1 104 ? 85.55464 110.75836 73.71850 1.000 60.33000 104 THR A CA 1
ATOM 571 C C . THR A 1 104 ? 85.69199 111.87398 72.69909 1.000 65.63000 104 THR A C 1
ATOM 572 O O . THR A 1 104 ? 84.67465 112.44063 72.28989 1.000 76.49000 104 THR A O 1
ATOM 576 N N . ASN A 1 105 ? 86.90974 112.20367 72.28469 1.000 61.35000 105 ASN A N 1
ATOM 577 C CA . ASN A 1 105 ? 87.15647 113.21441 71.27089 1.000 55.73000 105 ASN A CA 1
ATOM 578 C C . ASN A 1 105 ? 88.53354 112.94800 70.69170 1.000 61.19000 105 ASN A C 1
ATOM 579 O O . ASN A 1 105 ? 89.41794 112.44016 71.38262 1.000 70.11000 105 ASN A O 1
ATOM 584 N N . PHE A 1 106 ? 88.70759 113.27181 69.41656 1.000 60.99000 106 PHE A N 1
ATOM 585 C CA . PHE A 1 106 ? 89.99825 113.03096 68.79758 1.000 57.50000 106 PHE A CA 1
ATOM 586 C C . PHE A 1 106 ? 90.27831 114.09121 67.74818 1.000 56.45000 106 PHE A C 1
ATOM 587 O O . PHE A 1 106 ? 89.36255 114.69642 67.18621 1.000 56.27000 106 PHE A O 1
ATOM 595 N N . ILE A 1 107 ? 91.56430 114.30748 67.50128 1.000 64.26000 107 ILE A N 1
ATOM 596 C CA . ILE A 1 107 ? 92.04747 115.06234 66.35606 1.000 65.20000 107 ILE A CA 1
ATOM 597 C C . ILE A 1 107 ? 92.92958 114.12134 65.55522 1.000 68.02000 107 ILE A C 1
ATOM 598 O O . ILE A 1 107 ? 93.83703 113.49319 66.11143 1.000 76.28000 107 ILE A O 1
ATOM 603 N N . VAL A 1 108 ? 92.66047 114.01330 64.26033 1.000 60.60000 108 VAL A N 1
ATOM 604 C CA . VAL A 1 108 ? 93.33366 113.04898 63.40305 1.000 66.47000 108 VAL A CA 1
ATOM 605 C C . VAL A 1 108 ? 94.12999 113.80104 62.34840 1.000 71.18000 108 VAL A C 1
ATOM 606 O O . VAL A 1 108 ? 93.62124 114.74002 61.72536 1.000 73.60000 108 VAL A O 1
ATOM 610 N N . THR A 1 109 ? 95.38848 113.40673 62.17535 1.000 71.90000 109 THR A N 1
ATOM 611 C CA . THR A 1 109 ? 96.19277 113.86181 61.04894 1.000 67.51000 109 THR A CA 1
ATOM 612 C C . THR A 1 109 ? 96.31889 112.69160 60.08722 1.000 67.36000 109 THR A C 1
ATOM 613 O O . THR A 1 109 ? 97.13257 111.78403 60.31702 1.000 71.77000 109 THR A O 1
ATOM 617 N N . PRO A 1 110 ? 95.54289 112.65521 59.01098 1.000 76.38000 110 PRO A N 1
ATOM 618 C CA . PRO A 1 110 ? 95.56876 111.49341 58.12213 1.000 78.31000 110 PRO A CA 1
ATOM 619 C C . PRO A 1 110 ? 96.80291 111.46404 57.23771 1.000 75.48000 110 PRO A C 1
ATOM 620 O O . PRO A 1 110 ? 97.32653 112.49791 56.81653 1.000 76.97000 110 PRO A O 1
ATOM 624 N N . LYS A 1 111 ? 97.25019 110.24272 56.95431 1.000 71.51000 111 LYS A N 1
ATOM 625 C CA . LYS A 1 111 ? 98.33601 109.96761 56.01637 1.000 73.27000 111 LYS A CA 1
ATOM 626 C C . LYS A 1 111 ? 99.56942 110.82226 56.30546 1.000 72.88000 111 LYS A C 1
ATOM 627 O O . LYS A 1 111 ? 100.07882 111.54323 55.44694 1.000 74.01000 111 LYS A O 1
ATOM 633 N N . GLN A 1 112 ? 100.04583 110.73373 57.54234 1.000 73.17000 112 GLN A N 1
ATOM 634 C CA . GLN A 1 112 ? 101.33625 111.32073 57.86633 1.000 70.38000 112 GLN A CA 1
ATOM 635 C C . GLN A 1 112 ? 102.45311 110.47409 57.27521 1.000 75.03000 112 GLN A C 1
ATOM 636 O O . GLN A 1 112 ? 102.43578 109.24426 57.36293 1.000 82.21000 112 GLN A O 1
ATOM 642 N N . THR A 1 113 ? 103.43028 111.13888 56.67255 1.000 73.91000 113 THR A N 1
ATOM 643 C CA . THR A 1 113 ? 104.57966 110.46728 56.09269 1.000 71.01000 113 THR A CA 1
ATOM 644 C C . THR A 1 113 ? 105.84816 111.17772 56.53362 1.000 76.78000 113 THR A C 1
ATOM 645 O O . THR A 1 113 ? 105.86013 112.39441 56.73790 1.000 86.23000 113 THR A O 1
ATOM 649 N N . GLN A 1 114 ? 106.91053 110.40067 56.71043 1.000 83.66000 114 GLN A N 1
ATOM 650 C CA . GLN A 1 114 ? 108.18909 110.97440 57.10050 1.000 76.09000 114 GLN A CA 1
ATOM 651 C C . GLN A 1 114 ? 108.76704 111.75927 55.93245 1.000 78.88000 114 GLN A C 1
ATOM 652 O O . GLN A 1 114 ? 109.08448 111.18886 54.88423 1.000 87.61000 114 GLN A O 1
ATOM 658 N N . GLY A 1 115 ? 108.89512 113.06641 56.11356 1.000 77.53000 115 GLY A N 1
ATOM 659 C CA . GLY A 1 115 ? 109.34713 113.93352 55.04407 1.000 75.33000 115 GLY A CA 1
ATOM 660 C C . GLY A 1 115 ? 109.68871 115.29491 55.60028 1.000 79.83000 115 GLY A C 1
ATOM 661 O O . GLY A 1 115 ? 109.68102 115.51729 56.81337 1.000 80.83000 115 GLY A O 1
ATOM 662 N N . TYR A 1 116 ? 110.01608 116.20384 54.69088 1.000 88.81000 116 TYR A N 1
ATOM 663 C CA . TYR A 1 116 ? 110.26305 117.58984 55.05105 1.000 88.89000 116 TYR A CA 1
ATOM 664 C C . TYR A 1 116 ? 108.97967 118.40245 54.94892 1.000 88.46000 116 TYR A C 1
ATOM 665 O O . TYR A 1 116 ? 108.22742 118.27920 53.97860 1.000 90.56000 116 TYR A O 1
ATOM 674 N N . CYS A 1 117 ? 108.73908 119.23690 55.95576 1.000 87.23000 117 CYS A N 1
ATOM 675 C CA . CYS A 1 117 ? 107.57806 120.11797 55.97983 1.000 83.64000 117 CYS A CA 1
ATOM 676 C C . CYS A 1 117 ? 107.79366 121.15920 57.06680 1.000 88.30000 117 CYS A C 1
ATOM 677 O O . CYS A 1 117 ? 108.71166 121.05389 57.88379 1.000 94.92000 117 CYS A O 1
ATOM 680 N N . ALA A 1 118 ? 106.92927 122.16835 57.06469 1.000 87.38000 118 ALA A N 1
ATOM 681 C CA . ALA A 1 118 ? 106.97537 123.19768 58.09153 1.000 86.01000 118 ALA A CA 1
ATOM 682 C C . ALA A 1 118 ? 106.46897 122.64458 59.41583 1.000 83.93000 118 ALA A C 1
ATOM 683 O O . ALA A 1 118 ? 105.42602 121.98710 59.46770 1.000 88.31000 118 ALA A O 1
ATOM 685 N N . GLU A 1 119 ? 107.20663 122.91310 60.48824 1.000 81.86000 119 GLU A N 1
ATOM 686 C CA . GLU A 1 119 ? 106.78127 122.47129 61.80392 1.000 83.71000 119 GLU A CA 1
ATOM 687 C C . GLU A 1 119 ? 105.62860 123.33817 62.30268 1.000 85.21000 119 GLU A C 1
ATOM 688 O O . GLU A 1 119 ? 105.31394 124.39032 61.74139 1.000 89.37000 119 GLU A O 1
ATOM 694 N N . HIS A 1 120 ? 104.98710 122.87621 63.36813 1.000 90.49000 120 HIS A N 1
ATOM 695 C CA . HIS A 1 120 ? 103.89379 123.63563 63.94891 1.000 88.39000 120 HIS A CA 1
ATOM 696 C C . HIS A 1 120 ? 104.42528 124.93471 64.55054 1.000 90.85000 120 HIS A C 1
ATOM 697 O O . HIS A 1 120 ? 105.53142 124.95855 65.09830 1.000 94.29000 120 HIS A O 1
ATOM 704 N N . PRO A 1 121 ? 103.66792 126.02993 64.45849 1.000 91.78000 121 PRO A N 1
ATOM 705 C CA . PRO A 1 121 ? 104.15502 127.30796 65.00178 1.000 89.88000 121 PRO A CA 1
ATOM 706 C C . PRO A 1 121 ? 104.38512 127.29784 66.50145 1.000 90.94000 121 PRO A C 1
ATOM 707 O O . PRO A 1 121 ? 105.04404 128.21165 67.01123 1.000 93.22000 121 PRO A O 1
ATOM 711 N N . GLU A 1 122 ? 103.86164 126.30880 67.22927 1.000 91.23000 122 GLU A N 1
ATOM 712 C CA . GLU A 1 122 ? 104.14284 126.22387 68.65708 1.000 90.48000 122 GLU A CA 1
ATOM 713 C C . GLU A 1 122 ? 105.62476 126.01573 68.93484 1.000 96.98000 122 GLU A C 1
ATOM 714 O O . GLU A 1 122 ? 106.08606 126.31822 70.04031 1.000 100.60000 122 GLU A O 1
ATOM 720 N N . GLY A 1 123 ? 106.37578 125.50743 67.96381 1.000 95.40000 123 GLY A N 1
ATOM 721 C CA . GLY A 1 123 ? 107.80746 125.34836 68.07272 1.000 90.87000 123 GLY A CA 1
ATOM 722 C C . GLY A 1 123 ? 108.60739 126.56489 67.66946 1.000 95.39000 123 GLY A C 1
ATOM 723 O O . GLY A 1 123 ? 109.84023 126.49847 67.63457 1.000 102.90000 123 GLY A O 1
ATOM 724 N N . GLY A 1 124 ? 107.94540 127.67600 67.36082 1.000 98.38000 124 GLY A N 1
ATOM 725 C CA . GLY A 1 124 ? 108.63512 128.88933 66.97629 1.000 100.19000 124 GLY A CA 1
ATOM 726 C C . GLY A 1 124 ? 108.24008 129.38669 65.60269 1.000 101.40000 124 GLY A C 1
ATOM 727 O O . GLY A 1 124 ? 107.97620 128.59086 64.69736 1.000 105.38000 124 GLY A O 1
ATOM 728 N N . ILE A 1 125 ? 108.19776 130.70489 65.43610 1.000 105.30000 125 ILE A N 1
ATOM 729 C CA . ILE A 1 125 ? 107.85659 131.33796 64.16908 1.000 103.97000 125 ILE A CA 1
ATOM 730 C C . ILE A 1 125 ? 109.08086 132.09296 63.67596 1.000 107.06000 125 ILE A C 1
ATOM 731 O O . ILE A 1 125 ? 109.67315 132.87984 64.42321 1.000 110.17000 125 ILE A O 1
ATOM 736 N N . CYS A 1 126 ? 109.45926 131.85142 62.42588 1.000 118.05000 126 CYS A N 1
ATOM 737 C CA . CYS A 1 126 ? 110.64784 132.44610 61.83797 1.000 118.07000 126 CYS A CA 1
ATOM 738 C C . CYS A 1 126 ? 110.27402 133.38420 60.69960 1.000 116.61000 126 CYS A C 1
ATOM 739 O O . CYS A 1 126 ? 109.26036 133.19760 60.02107 1.000 117.99000 126 CYS A O 1
ATOM 742 N N . LYS A 1 127 ? 111.10718 134.40306 60.50496 1.000 118.02000 127 LYS A N 1
ATOM 743 C CA . LYS A 1 127 ? 110.98193 135.32229 59.38255 1.000 121.05000 127 LYS A CA 1
ATOM 744 C C . LYS A 1 127 ? 111.89718 134.95309 58.22501 1.000 122.91000 127 LYS A C 1
ATOM 745 O O . LYS A 1 127 ? 111.47619 135.00374 57.06584 1.000 123.34000 127 LYS A O 1
ATOM 751 N N . GLU A 1 128 ? 113.14012 134.57911 58.51787 1.000 125.96000 128 GLU A N 1
ATOM 752 C CA . GLU A 1 128 ? 114.11673 134.18982 57.51351 1.000 124.42000 128 GLU A CA 1
ATOM 753 C C . GLU A 1 128 ? 114.81909 132.91658 57.96475 1.000 125.14000 128 GLU A C 1
ATOM 754 O O . GLU A 1 128 ? 114.67355 132.46896 59.10529 1.000 125.20000 128 GLU A O 1
ATOM 760 N N . ASP A 1 129 ? 115.59100 132.32982 57.04685 1.000 127.64000 129 ASP A N 1
ATOM 761 C CA . ASP A 1 129 ? 116.31277 131.09946 57.34993 1.000 127.58000 129 ASP A CA 1
ATOM 762 C C . ASP A 1 129 ? 117.37885 131.29801 58.41877 1.000 127.55000 129 ASP A C 1
ATOM 763 O O . ASP A 1 129 ? 117.82277 130.31520 59.02142 1.000 126.03000 129 ASP A O 1
ATOM 768 N N . SER A 1 130 ? 117.80118 132.54123 58.66124 1.000 129.69000 130 SER A N 1
ATOM 769 C CA . SER A 1 130 ? 118.81313 132.79813 59.68075 1.000 127.20000 130 SER A CA 1
ATOM 770 C C . SER A 1 130 ? 118.31074 132.42028 61.06805 1.000 127.00000 130 SER A C 1
ATOM 771 O O . SER A 1 130 ? 119.07145 131.89638 61.89003 1.000 125.35000 130 SER A O 1
ATOM 774 N N . GLY A 1 131 ? 117.03484 132.68882 61.35053 1.000 128.02000 131 GLY A N 1
ATOM 775 C CA . GLY A 1 131 ? 116.49355 132.36309 62.65982 1.000 127.00000 131 GLY A CA 1
ATOM 776 C C . GLY A 1 131 ? 116.51245 130.87473 62.94825 1.000 126.77000 131 GLY A C 1
ATOM 777 O O . GLY A 1 131 ? 116.81134 130.45270 64.06787 1.000 129.11000 131 GLY A O 1
ATOM 778 N N . CYS A 1 132 ? 116.19029 130.06168 61.94733 1.000 119.57000 132 CYS A N 1
ATOM 779 C CA . CYS A 1 132 ? 116.20284 128.61737 62.12337 1.000 118.81000 132 CYS A CA 1
ATOM 780 C C . CYS A 1 132 ? 117.63100 128.09773 62.20266 1.000 121.92000 132 CYS A C 1
ATOM 781 O O . CYS A 1 132 ? 118.50489 128.51099 61.43573 1.000 124.14000 132 CYS A O 1
ATOM 784 N N . THR A 1 133 ? 117.86378 127.17991 63.13541 1.000 109.00000 133 THR A N 1
ATOM 785 C CA . THR A 1 133 ? 119.15591 126.54424 63.28655 1.000 109.12000 133 THR A CA 1
ATOM 786 C C . THR A 1 133 ? 119.02820 125.05272 63.00749 1.000 107.80000 133 THR A C 1
ATOM 787 O O . THR A 1 133 ? 118.10573 124.40570 63.52425 1.000 107.33000 133 THR A O 1
ATOM 791 N N . PRO A 1 134 ? 119.89064 124.48282 62.16888 1.000 101.72000 134 PRO A N 1
ATOM 792 C CA . PRO A 1 134 ? 119.79939 123.04636 61.88582 1.000 97.35000 134 PRO A CA 1
ATOM 793 C C . PRO A 1 134 ? 120.01814 122.23122 63.14986 1.000 99.60000 134 PRO A C 1
ATOM 794 O O . PRO A 1 134 ? 120.95039 122.47985 63.91679 1.000 106.62000 134 PRO A O 1
ATOM 798 N N . GLY A 1 135 ? 119.15290 121.26357 63.36461 1.000 84.38000 135 GLY A N 1
ATOM 799 C CA . GLY A 1 135 ? 119.26147 120.42870 64.53811 1.000 84.97000 135 GLY A CA 1
ATOM 800 C C . GLY A 1 135 ? 117.88475 119.99695 65.00880 1.000 85.74000 135 GLY A C 1
ATOM 801 O O . GLY A 1 135 ? 116.96542 119.83880 64.20896 1.000 92.63000 135 GLY A O 1
ATOM 802 N N . LYS A 1 136 ? 117.77611 119.81934 66.31965 1.000 78.48000 136 LYS A N 1
ATOM 803 C CA . LYS A 1 136 ? 116.54559 119.38355 66.95660 1.000 72.14000 136 LYS A CA 1
ATOM 804 C C . LYS A 1 136 ? 116.23248 120.30916 68.12067 1.000 75.99000 136 LYS A C 1
ATOM 805 O O . LYS A 1 136 ? 117.12832 120.68454 68.88227 1.000 80.97000 136 LYS A O 1
ATOM 811 N N . ALA A 1 137 ? 114.96168 120.68329 68.24605 1.000 76.13000 137 ALA A N 1
ATOM 812 C CA . ALA A 1 137 ? 114.55134 121.58447 69.31249 1.000 79.07000 137 ALA A CA 1
ATOM 813 C C . ALA A 1 137 ? 114.82392 120.96040 70.67526 1.000 79.59000 137 ALA A C 1
ATOM 814 O O . ALA A 1 137 ? 114.74137 119.74318 70.85609 1.000 86.47000 137 ALA A O 1
ATOM 816 N N . LYS A 1 138 ? 115.15953 121.81452 71.64301 1.000 80.78000 138 LYS A N 1
ATOM 817 C CA . LYS A 1 138 ? 115.51236 121.32011 72.96794 1.000 81.23000 138 LYS A CA 1
ATOM 818 C C . LYS A 1 138 ? 114.30377 120.75113 73.69697 1.000 83.71000 138 LYS A C 1
ATOM 819 O O . LYS A 1 138 ? 114.43894 119.79111 74.46349 1.000 87.47000 138 LYS A O 1
ATOM 825 N N . ARG A 1 139 ? 113.12369 121.31895 73.47216 1.000 74.52000 139 ARG A N 1
ATOM 826 C CA . ARG A 1 139 ? 111.90992 120.89253 74.14877 1.000 70.77000 139 ARG A CA 1
ATOM 827 C C . ARG A 1 139 ? 110.78464 120.73296 73.13945 1.000 75.93000 139 ARG A C 1
ATOM 828 O O . ARG A 1 139 ? 110.65160 121.54090 72.21558 1.000 82.18000 139 ARG A O 1
ATOM 836 N N . LYS A 1 140 ? 109.97329 119.69301 73.33290 1.000 75.77000 140 LYS A N 1
ATOM 837 C CA . LYS A 1 140 ? 108.81006 119.41593 72.49056 1.000 70.41000 140 LYS A CA 1
ATOM 838 C C . LYS A 1 140 ? 109.19001 119.40271 71.01225 1.000 76.86000 140 LYS A C 1
ATOM 839 O O . LYS A 1 140 ? 108.51399 119.98646 70.16296 1.000 80.44000 140 LYS A O 1
ATOM 845 N N . ALA A 1 141 ? 110.29838 118.73218 70.71110 1.000 73.78000 141 ALA A N 1
ATOM 846 C CA . ALA A 1 141 ? 110.79899 118.68797 69.34494 1.000 67.72000 141 ALA A CA 1
ATOM 847 C C . ALA A 1 141 ? 109.80732 117.98681 68.42744 1.000 71.78000 141 ALA A C 1
ATOM 848 O O . ALA A 1 141 ? 109.28219 116.91980 68.75625 1.000 79.64000 141 ALA A O 1
ATOM 850 N N . GLN A 1 142 ? 109.55158 118.59533 67.27094 1.000 72.26000 142 GLN A N 1
ATOM 851 C CA . GLN A 1 142 ? 108.64968 118.02604 66.28147 1.000 70.72000 142 GLN A CA 1
ATOM 852 C C . GLN A 1 142 ? 109.37754 117.29278 65.16708 1.000 76.21000 142 GLN A C 1
ATOM 853 O O . GLN A 1 142 ? 108.74718 116.51843 64.43999 1.000 84.66000 142 GLN A O 1
ATOM 859 N N . GLY A 1 143 ? 110.67562 117.52074 65.01777 1.000 72.07000 143 GLY A N 1
ATOM 860 C CA . GLY A 1 143 ? 111.43161 116.89015 63.95890 1.000 70.21000 143 GLY A CA 1
ATOM 861 C C . GLY A 1 143 ? 112.84865 117.42340 63.93860 1.000 74.51000 143 GLY A C 1
ATOM 862 O O . GLY A 1 143 ? 113.28292 118.12126 64.85672 1.000 83.84000 143 GLY A O 1
ATOM 863 N N . ILE A 1 144 ? 113.56011 117.07837 62.86955 1.000 76.31000 144 ILE A N 1
ATOM 864 C CA . ILE A 1 144 ? 114.93684 117.51712 62.67649 1.000 74.50000 144 ILE A CA 1
ATOM 865 C C . ILE A 1 144 ? 114.89039 118.77250 61.81281 1.000 78.40000 144 ILE A C 1
ATOM 866 O O . ILE A 1 144 ? 114.67126 118.70261 60.60342 1.000 87.48000 144 ILE A O 1
ATOM 871 N N . ARG A 1 145 ? 115.09338 119.92638 62.44183 1.000 84.31000 145 ARG A N 1
ATOM 872 C CA . ARG A 1 145 ? 115.05772 121.19414 61.72597 1.000 82.61000 145 ARG A CA 1
ATOM 873 C C . ARG A 1 145 ? 116.16254 121.24964 60.68110 1.000 83.63000 145 ARG A C 1
ATOM 874 O O . ARG A 1 145 ? 117.34538 121.11948 61.00749 1.000 90.60000 145 ARG A O 1
ATOM 882 N N . THR A 1 146 ? 115.77245 121.43438 59.41905 1.000 90.44000 146 THR A N 1
ATOM 883 C CA . THR A 1 146 ? 116.75203 121.59378 58.35197 1.000 94.91000 146 THR A CA 1
ATOM 884 C C . THR A 1 146 ? 117.52460 122.89958 58.46884 1.000 96.37000 146 THR A C 1
ATOM 885 O O . THR A 1 146 ? 118.64353 122.99151 57.95418 1.000 96.67000 146 THR A O 1
ATOM 889 N N . GLY A 1 147 ? 116.95551 123.90595 59.12727 1.000 106.32000 147 GLY A N 1
ATOM 890 C CA . GLY A 1 147 ? 117.60294 125.18811 59.29259 1.000 107.10000 147 GLY A CA 1
ATOM 891 C C . GLY A 1 147 ? 117.16976 126.26862 58.32739 1.000 110.60000 147 GLY A C 1
ATOM 892 O O . GLY A 1 147 ? 117.72948 127.37032 58.37308 1.000 113.28000 147 GLY A O 1
ATOM 893 N N . LYS A 1 148 ? 116.19971 125.99827 57.45808 1.000 108.59000 148 LYS A N 1
ATOM 894 C CA . LYS A 1 148 ? 115.65951 127.00358 56.55341 1.000 109.77000 148 LYS A CA 1
ATOM 895 C C . LYS A 1 148 ? 114.19197 127.24779 56.87636 1.000 111.09000 148 LYS A C 1
ATOM 896 O O . LYS A 1 148 ? 113.42258 126.29882 57.05934 1.000 109.04000 148 LYS A O 1
ATOM 902 N N . CYS A 1 149 ? 113.81962 128.52112 56.97097 1.000 121.19000 149 CYS A N 1
ATOM 903 C CA . CYS A 1 149 ? 112.44095 128.89308 57.25467 1.000 116.78000 149 CYS A CA 1
ATOM 904 C C . CYS A 1 149 ? 111.55423 128.62946 56.04283 1.000 116.12000 149 CYS A C 1
ATOM 905 O O . CYS A 1 149 ? 111.91125 128.95770 54.90839 1.000 116.24000 149 CYS A O 1
ATOM 908 N N . VAL A 1 150 ? 110.38726 128.02952 56.28870 1.000 108.17000 150 VAL A N 1
ATOM 909 C CA . VAL A 1 150 ? 109.40564 127.75542 55.24646 1.000 108.97000 150 VAL A CA 1
ATOM 910 C C . VAL A 1 150 ? 108.02797 128.14854 55.76004 1.000 110.38000 150 VAL A C 1
ATOM 911 O O . VAL A 1 150 ? 107.80501 128.29668 56.96249 1.000 112.89000 150 VAL A O 1
ATOM 915 N N . ALA A 1 151 ? 107.09710 128.31803 54.82654 1.000 103.58000 151 ALA A N 1
ATOM 916 C CA . ALA A 1 151 ? 105.75713 128.78030 55.16334 1.000 102.87000 151 ALA A CA 1
ATOM 917 C C . ALA A 1 151 ? 104.94028 127.64076 55.76025 1.000 100.07000 151 ALA A C 1
ATOM 918 O O . ALA A 1 151 ? 104.67066 126.64218 55.08467 1.000 100.57000 151 ALA A O 1
ATOM 920 N N . PHE A 1 152 ? 104.54822 127.78863 57.02822 1.000 95.72000 152 PHE A N 1
ATOM 921 C CA . PHE A 1 152 ? 103.56899 126.87291 57.60411 1.000 96.44000 152 PHE A CA 1
ATOM 922 C C . PHE A 1 152 ? 102.20203 127.07382 56.96753 1.000 99.30000 152 PHE A C 1
ATOM 923 O O . PHE A 1 152 ? 101.51942 126.10347 56.62017 1.000 96.72000 152 PHE A O 1
ATOM 931 N N . ASN A 1 153 ? 101.79083 128.32652 56.81116 1.000 109.70000 153 ASN A N 1
ATOM 932 C CA . ASN A 1 153 ? 100.64329 128.69220 55.99736 1.000 103.64000 153 ASN A CA 1
ATOM 933 C C . ASN A 1 153 ? 100.91736 130.07868 55.42594 1.000 108.12000 153 ASN A C 1
ATOM 934 O O . ASN A 1 153 ? 102.05569 130.55642 55.44248 1.000 112.19000 153 ASN A O 1
ATOM 939 N N . ASP A 1 154 ? 99.87500 130.72254 54.90065 1.000 117.96000 154 ASP A N 1
ATOM 940 C CA . ASP A 1 154 ? 100.06752 131.99860 54.21836 1.000 117.70000 154 ASP A CA 1
ATOM 941 C C . ASP A 1 154 ? 100.63388 133.05538 55.16053 1.000 117.85000 154 ASP A C 1
ATOM 942 O O . ASP A 1 154 ? 101.58216 133.76861 54.81392 1.000 120.93000 154 ASP A O 1
ATOM 947 N N . THR A 1 155 ? 100.06330 133.17241 56.35969 1.000 112.89000 155 THR A N 1
ATOM 948 C CA . THR A 1 155 ? 100.48877 134.21862 57.28330 1.000 116.27000 155 THR A CA 1
ATOM 949 C C . THR A 1 155 ? 101.74006 133.84899 58.07676 1.000 115.47000 155 THR A C 1
ATOM 950 O O . THR A 1 155 ? 102.55372 134.73011 58.37443 1.000 115.50000 155 THR A O 1
ATOM 954 N N . VAL A 1 156 ? 101.91990 132.57745 58.42823 1.000 105.49000 156 VAL A N 1
ATOM 955 C CA . VAL A 1 156 ? 102.94066 132.15982 59.38417 1.000 104.14000 156 VAL A CA 1
ATOM 956 C C . VAL A 1 156 ? 103.96593 131.28430 58.67722 1.000 106.06000 156 VAL A C 1
ATOM 957 O O . VAL A 1 156 ? 103.60124 130.38619 57.90998 1.000 107.54000 156 VAL A O 1
ATOM 961 N N . LYS A 1 157 ? 105.24499 131.55027 58.93724 1.000 108.30000 157 LYS A N 1
ATOM 962 C CA . LYS A 1 157 ? 106.34878 130.73620 58.44704 1.000 103.53000 157 LYS A CA 1
ATOM 963 C C . LYS A 1 157 ? 107.06156 130.10436 59.63361 1.000 103.05000 157 LYS A C 1
ATOM 964 O O . LYS A 1 157 ? 107.36847 130.79058 60.61343 1.000 107.30000 157 LYS A O 1
ATOM 970 N N . THR A 1 158 ? 107.32415 128.80248 59.54510 1.000 96.98000 158 THR A N 1
ATOM 971 C CA . THR A 1 158 ? 107.97058 128.06298 60.61858 1.000 98.41000 158 THR A CA 1
ATOM 972 C C . THR A 1 158 ? 109.15615 127.28651 60.06435 1.000 101.65000 158 THR A C 1
ATOM 973 O O . THR A 1 158 ? 109.23831 127.00540 58.86700 1.000 103.15000 158 THR A O 1
ATOM 977 N N . CYS A 1 159 ? 110.08668 126.95783 60.95696 1.000 103.83000 159 CYS A N 1
ATOM 978 C CA . CYS A 1 159 ? 111.29351 126.24571 60.55932 1.000 104.72000 159 CYS A CA 1
ATOM 979 C C . CYS A 1 159 ? 110.95002 124.90391 59.92843 1.000 105.55000 159 CYS A C 1
ATOM 980 O O . CYS A 1 159 ? 110.13157 124.14590 60.45551 1.000 106.41000 159 CYS A O 1
ATOM 983 N N . GLU A 1 160 ? 111.57914 124.61363 58.79307 1.000 100.78000 160 GLU A N 1
ATOM 984 C CA . GLU A 1 160 ? 111.36667 123.33358 58.13553 1.000 93.69000 160 GLU A CA 1
ATOM 985 C C . GLU A 1 160 ? 111.99994 122.22395 58.95847 1.000 90.93000 160 GLU A C 1
ATOM 986 O O . GLU A 1 160 ? 113.14126 122.34560 59.41104 1.000 101.33000 160 GLU A O 1
ATOM 992 N N . ILE A 1 161 ? 111.25771 121.13838 59.15169 1.000 74.26000 161 ILE A N 1
ATOM 993 C CA . ILE A 1 161 ? 111.73827 119.99735 59.91168 1.000 82.16000 161 ILE A CA 1
ATOM 994 C C . ILE A 1 161 ? 111.60130 118.75127 59.05481 1.000 81.98000 161 ILE A C 1
ATOM 995 O O . ILE A 1 161 ? 110.84584 118.71321 58.08205 1.000 83.84000 161 ILE A O 1
ATOM 1000 N N . PHE A 1 162 ? 112.34956 117.72383 59.43111 1.000 81.51000 162 PHE A N 1
ATOM 1001 C CA . PHE A 1 162 ? 112.13810 116.38637 58.90737 1.000 77.37000 162 PHE A CA 1
ATOM 1002 C C . PHE A 1 162 ? 111.40058 115.57761 59.96132 1.000 78.05000 162 PHE A C 1
ATOM 1003 O O . PHE A 1 162 ? 111.84803 115.48740 61.10843 1.000 82.04000 162 PHE A O 1
ATOM 1011 N N . GLY A 1 163 ? 110.27374 114.99767 59.57031 1.000 70.96000 163 GLY A N 1
ATOM 1012 C CA . GLY A 1 163 ? 109.46909 114.23829 60.50464 1.000 72.12000 163 GLY A CA 1
ATOM 1013 C C . GLY A 1 163 ? 108.17022 113.82717 59.84895 1.000 75.09000 163 GLY A C 1
ATOM 1014 O O . GLY A 1 163 ? 108.07104 113.77358 58.62318 1.000 84.77000 163 GLY A O 1
ATOM 1015 N N . TRP A 1 164 ? 107.17690 113.55136 60.68360 1.000 70.19000 164 TRP A N 1
ATOM 1016 C CA . TRP A 1 164 ? 105.87625 113.13879 60.17927 1.000 69.52000 164 TRP A CA 1
ATOM 1017 C C . TRP A 1 164 ? 105.15740 114.33861 59.57816 1.000 63.37000 164 TRP A C 1
ATOM 1018 O O . TRP A 1 164 ? 104.90212 115.33005 60.26841 1.000 68.19000 164 TRP A O 1
ATOM 1029 N N . CYS A 1 165 ? 104.83903 114.24939 58.28827 1.000 76.19000 165 CYS A N 1
ATOM 1030 C CA . CYS A 1 165 ? 104.26192 115.35376 57.54966 1.000 72.39000 165 CYS A CA 1
ATOM 1031 C C . CYS A 1 165 ? 102.93335 114.95160 56.92260 1.000 80.35000 165 CYS A C 1
ATOM 1032 O O . CYS A 1 165 ? 102.80343 113.83572 56.40926 1.000 82.71000 165 CYS A O 1
ATOM 1035 N N . PRO A 1 166 ? 101.93054 115.83774 56.94197 1.000 78.24000 166 PRO A N 1
ATOM 1036 C CA . PRO A 1 166 ? 101.94507 117.18996 57.51756 1.000 74.39000 166 PRO A CA 1
ATOM 1037 C C . PRO A 1 166 ? 101.92844 117.15453 59.03955 1.000 75.75000 166 PRO A C 1
ATOM 1038 O O . PRO A 1 166 ? 101.44937 116.19585 59.63615 1.000 76.58000 166 PRO A O 1
ATOM 1042 N N . VAL A 1 167 ? 102.46144 118.18811 59.69062 1.000 81.48000 167 VAL A N 1
ATOM 1043 C CA . VAL A 1 167 ? 102.52097 118.19976 61.14446 1.000 77.19000 167 VAL A CA 1
ATOM 1044 C C . VAL A 1 167 ? 101.11421 118.27756 61.72144 1.000 80.55000 167 VAL A C 1
ATOM 1045 O O . VAL A 1 167 ? 100.17859 118.78668 61.09001 1.000 83.44000 167 VAL A O 1
ATOM 1049 N N . GLU A 1 168 ? 100.96287 117.75618 62.93315 1.000 77.58000 168 GLU A N 1
ATOM 1050 C CA . GLU A 1 168 ? 99.67523 117.78062 63.60818 1.000 74.36000 168 GLU A CA 1
ATOM 1051 C C . GLU A 1 168 ? 99.26692 119.20954 63.93568 1.000 81.44000 168 GLU A C 1
ATOM 1052 O O . GLU A 1 168 ? 100.06391 119.99014 64.46372 1.000 87.61000 168 GLU A O 1
ATOM 1058 N N . VAL A 1 169 ? 98.01979 119.55002 63.62287 1.000 80.14000 169 VAL A N 1
ATOM 1059 C CA . VAL A 1 169 ? 97.45044 120.82868 64.02666 1.000 78.98000 169 VAL A CA 1
ATOM 1060 C C . VAL A 1 169 ? 96.31816 120.54798 65.00331 1.000 80.83000 169 VAL A C 1
ATOM 1061 O O . VAL A 1 169 ? 95.17276 120.32221 64.59807 1.000 86.75000 169 VAL A O 1
ATOM 1065 N N . ASP A 1 170 ? 96.63323 120.55280 66.29709 1.000 82.02000 170 ASP A N 1
ATOM 1066 C CA . ASP A 1 170 ? 95.67019 120.24093 67.34227 1.000 86.40000 170 ASP A CA 1
ATOM 1067 C C . ASP A 1 170 ? 95.16728 121.48590 68.06003 1.000 90.21000 170 ASP A C 1
ATOM 1068 O O . ASP A 1 170 ? 94.70283 121.39141 69.20080 1.000 92.32000 170 ASP A O 1
ATOM 1073 N N . ASP A 1 171 ? 95.26222 122.65127 67.41890 1.000 95.77000 171 ASP A N 1
ATOM 1074 C CA . ASP A 1 171 ? 94.82459 123.88717 68.05736 1.000 94.54000 171 ASP A CA 1
ATOM 1075 C C . ASP A 1 171 ? 93.32251 123.88393 68.30895 1.000 95.79000 171 ASP A C 1
ATOM 1076 O O . ASP A 1 171 ? 92.86507 124.32215 69.37053 1.000 95.55000 171 ASP A O 1
ATOM 1081 N N . ASP A 1 172 ? 92.54081 123.39150 67.35149 1.000 97.89000 172 ASP A N 1
ATOM 1082 C CA . ASP A 1 172 ? 91.08203 123.44627 67.42483 1.000 94.75000 172 ASP A CA 1
ATOM 1083 C C . ASP A 1 172 ? 90.55610 122.08601 67.86976 1.000 94.24000 172 ASP A C 1
ATOM 1084 O O . ASP A 1 172 ? 90.30233 121.19830 67.05557 1.000 93.31000 172 ASP A O 1
ATOM 1089 N N . ILE A 1 173 ? 90.39585 121.92604 69.17555 1.000 82.91000 173 ILE A N 1
ATOM 1090 C CA . ILE A 1 173 ? 89.67584 120.76121 69.69885 1.000 79.51000 173 ILE A CA 1
ATOM 1091 C C . ILE A 1 173 ? 88.20310 120.89093 69.32671 1.000 84.44000 173 ILE A C 1
ATOM 1092 O O . ILE A 1 173 ? 87.62142 121.97669 69.49997 1.000 89.14000 173 ILE A O 1
ATOM 1097 N N . PRO A 1 174 ? 87.56399 119.84574 68.80232 1.000 78.75000 174 PRO A N 1
ATOM 1098 C CA . PRO A 1 174 ? 86.14059 119.95763 68.44761 1.000 78.98000 174 PRO A CA 1
ATOM 1099 C C . PRO A 1 174 ? 85.30101 120.27279 69.67530 1.000 80.08000 174 PRO A C 1
ATOM 1100 O O . PRO A 1 174 ? 85.33077 119.54678 70.67129 1.000 76.90000 174 PRO A O 1
ATOM 1104 N N . ARG A 1 175 ? 84.54478 121.37645 69.59908 1.000 90.98000 175 ARG A N 1
ATOM 1105 C CA . ARG A 1 175 ? 83.79781 121.81862 70.77595 1.000 88.49000 175 ARG A CA 1
ATOM 1106 C C . ARG A 1 175 ? 82.70286 120.82765 71.14390 1.000 98.92000 175 ARG A C 1
ATOM 1107 O O . ARG A 1 175 ? 82.63704 120.42443 72.31868 1.000 103.68000 175 ARG A O 1
ATOM 1115 N N . PRO A 1 176 ? 81.82484 120.39482 70.23415 1.000 91.00000 176 PRO A N 1
ATOM 1116 C CA . PRO A 1 176 ? 81.05821 119.17432 70.51704 1.000 79.44000 176 PRO A CA 1
ATOM 1117 C C . PRO A 1 176 ? 81.94539 117.96743 70.24977 1.000 83.64000 176 PRO A C 1
ATOM 1118 O O . PRO A 1 176 ? 82.39256 117.75238 69.12127 1.000 90.19000 176 PRO A O 1
ATOM 1122 N N . ALA A 1 177 ? 82.22554 117.19811 71.29828 1.000 69.17000 177 ALA A N 1
ATOM 1123 C CA . ALA A 1 177 ? 83.15140 116.08113 71.17642 1.000 66.31000 177 ALA A CA 1
ATOM 1124 C C . ALA A 1 177 ? 82.68869 115.11389 70.09589 1.000 74.34000 177 ALA A C 1
ATOM 1125 O O . ALA A 1 177 ? 81.50104 114.79934 69.98709 1.000 84.20000 177 ALA A O 1
ATOM 1127 N N . LEU A 1 178 ? 83.63982 114.65710 69.27798 1.000 70.96000 178 LEU A N 1
ATOM 1128 C CA . LEU A 1 178 ? 83.29943 113.76251 68.17761 1.000 74.01000 178 LEU A CA 1
ATOM 1129 C C . LEU A 1 178 ? 82.69924 112.45817 68.68004 1.000 73.94000 178 LEU A C 1
ATOM 1130 O O . LEU A 1 178 ? 81.88065 111.84444 67.98743 1.000 80.13000 178 LEU A O 1
ATOM 1135 N N . LEU A 1 179 ? 83.07671 112.02814 69.87744 1.000 66.87000 179 LEU A N 1
ATOM 1136 C CA . LEU A 1 179 ? 82.50742 110.84752 70.50977 1.000 63.10000 179 LEU A CA 1
ATOM 1137 C C . LEU A 1 179 ? 81.80237 111.22548 71.80363 1.000 66.69000 179 LEU A C 1
ATOM 1138 O O . LEU A 1 179 ? 81.96701 110.57726 72.83683 1.000 78.06000 179 LEU A O 1
ATOM 1143 N N . ARG A 1 180 ? 81.01504 112.30185 71.76080 1.000 72.66000 180 ARG A N 1
ATOM 1144 C CA . ARG A 1 180 ? 80.15816 112.63769 72.88935 1.000 75.18000 180 ARG A CA 1
ATOM 1145 C C . ARG A 1 180 ? 79.06837 111.59765 73.09717 1.000 82.54000 180 ARG A C 1
ATOM 1146 O O . ARG A 1 180 ? 78.48306 111.53656 74.18280 1.000 89.42000 180 ARG A O 1
ATOM 1154 N N . GLU A 1 181 ? 78.79533 110.77356 72.08432 1.000 78.16000 181 GLU A N 1
ATOM 1155 C CA . GLU A 1 181 ? 77.88322 109.64891 72.22915 1.000 72.95000 181 GLU A CA 1
ATOM 1156 C C . GLU A 1 181 ? 78.44268 108.56581 73.13740 1.000 75.93000 181 GLU A C 1
ATOM 1157 O O . GLU A 1 181 ? 77.71282 107.63080 73.48025 1.000 83.33000 181 GLU A O 1
ATOM 1163 N N . ALA A 1 182 ? 79.71353 108.66975 73.53151 1.000 62.31000 182 ALA A N 1
ATOM 1164 C CA . ALA A 1 182 ? 80.27121 107.77531 74.53488 1.000 61.30000 182 ALA A CA 1
ATOM 1165 C C . ALA A 1 182 ? 79.58235 107.92031 75.88065 1.000 68.17000 182 ALA A C 1
ATOM 1166 O O . ALA A 1 182 ? 79.76555 107.05928 76.74683 1.000 75.19000 182 ALA A O 1
ATOM 1168 N N . GLU A 1 183 ? 78.81743 108.99528 76.07965 1.000 70.15000 183 GLU A N 1
ATOM 1169 C CA . GLU A 1 183 ? 78.02494 109.13820 77.29419 1.000 67.22000 183 GLU A CA 1
ATOM 1170 C C . GLU A 1 183 ? 77.10636 107.94110 77.49372 1.000 73.90000 183 GLU A C 1
ATOM 1171 O O . GLU A 1 183 ? 76.90623 107.48256 78.62390 1.000 83.33000 183 GLU A O 1
ATOM 1177 N N . ASN A 1 184 ? 76.55117 107.41258 76.40681 1.000 65.24000 184 ASN A N 1
ATOM 1178 C CA . ASN A 1 184 ? 75.63529 106.28523 76.46696 1.000 62.28000 184 ASN A CA 1
ATOM 1179 C C . ASN A 1 184 ? 76.32274 104.95194 76.21245 1.000 66.98000 184 ASN A C 1
ATOM 1180 O O . ASN A 1 184 ? 75.64134 103.93025 76.09002 1.000 79.37000 184 ASN A O 1
ATOM 1185 N N . PHE A 1 185 ? 77.64925 104.93628 76.12351 1.000 62.97000 185 PHE A N 1
ATOM 1186 C CA . PHE A 1 185 ? 78.36698 103.67243 76.08963 1.000 50.00000 185 PHE A CA 1
ATOM 1187 C C . PHE A 1 185 ? 78.19277 102.94626 77.41498 1.000 54.82000 185 PHE A C 1
ATOM 1188 O O . PHE A 1 185 ? 78.09820 103.56139 78.47927 1.000 65.53000 185 PHE A O 1
ATOM 1196 N N . THR A 1 186 ? 78.15184 101.62324 77.34420 1.000 64.33000 186 THR A N 1
ATOM 1197 C CA . THR A 1 186 ? 77.96173 100.78522 78.51653 1.000 54.20000 186 THR A CA 1
ATOM 1198 C C . THR A 1 186 ? 79.26385 100.07017 78.83983 1.000 54.68000 186 THR A C 1
ATOM 1199 O O . THR A 1 186 ? 79.85174 99.41626 77.97295 1.000 58.05000 186 THR A O 1
ATOM 1203 N N . LEU A 1 187 ? 79.71082 100.20442 80.08230 1.000 55.80000 187 LEU A N 1
ATOM 1204 C CA . LEU A 1 187 ? 80.94052 99.58744 80.55608 1.000 49.48000 187 LEU A CA 1
ATOM 1205 C C . LEU A 1 187 ? 80.58088 98.39904 81.43320 1.000 53.51000 187 LEU A C 1
ATOM 1206 O O . LEU A 1 187 ? 79.93398 98.56289 82.47212 1.000 71.49000 187 LEU A O 1
ATOM 1211 N N . PHE A 1 188 ? 81.00040 97.21174 81.01633 1.000 56.08000 188 PHE A N 1
ATOM 1212 C CA . PHE A 1 188 ? 80.77050 95.98749 81.77026 1.000 49.37000 188 PHE A CA 1
ATOM 1213 C C . PHE A 1 188 ? 82.04730 95.66004 82.53063 1.000 55.98000 188 PHE A C 1
ATOM 1214 O O . PHE A 1 188 ? 83.05362 95.27267 81.92988 1.000 64.46000 188 PHE A O 1
ATOM 1222 N N . ILE A 1 189 ? 82.00672 95.81799 83.84676 1.000 57.80000 189 ILE A N 1
ATOM 1223 C CA . ILE A 1 189 ? 83.14952 95.53884 84.70388 1.000 57.48000 189 ILE A CA 1
ATOM 1224 C C . ILE A 1 189 ? 82.97662 94.13284 85.25519 1.000 59.68000 189 ILE A C 1
ATOM 1225 O O . ILE A 1 189 ? 82.04602 93.86378 86.02133 1.000 70.88000 189 ILE A O 1
ATOM 1230 N N . LYS A 1 190 ? 83.87128 93.23526 84.86699 1.000 58.61000 190 LYS A N 1
ATOM 1231 C CA . LYS A 1 190 ? 83.90432 91.87344 85.38524 1.000 51.04000 190 LYS A CA 1
ATOM 1232 C C . LYS A 1 190 ? 85.09547 91.80016 86.33091 1.000 60.11000 190 LYS A C 1
ATOM 1233 O O . LYS A 1 190 ? 86.24529 91.71449 85.89242 1.000 69.96000 190 LYS A O 1
ATOM 1239 N N . ASN A 1 191 ? 84.81675 91.84079 87.62691 1.000 66.93000 191 ASN A N 1
ATOM 1240 C CA . ASN A 1 191 ? 85.84601 91.90253 88.65584 1.000 58.68000 191 ASN A CA 1
ATOM 1241 C C . ASN A 1 191 ? 85.86230 90.57944 89.40707 1.000 67.84000 191 ASN A C 1
ATOM 1242 O O . ASN A 1 191 ? 84.94453 90.28550 90.17890 1.000 71.38000 191 ASN A O 1
ATOM 1247 N N . SER A 1 192 ? 86.90405 89.78796 89.18139 1.000 74.99000 192 SER A N 1
ATOM 1248 C CA . SER A 1 192 ? 87.10461 88.53115 89.88673 1.000 61.06000 192 SER A CA 1
ATOM 1249 C C . SER A 1 192 ? 88.13068 88.75783 90.98658 1.000 64.96000 192 SER A C 1
ATOM 1250 O O . SER A 1 192 ? 89.28278 89.10105 90.70346 1.000 78.44000 192 SER A O 1
ATOM 1253 N N . ILE A 1 193 ? 87.71354 88.57336 92.23446 1.000 67.32000 193 ILE A N 1
ATOM 1254 C CA . ILE A 1 193 ? 88.59961 88.75946 93.37116 1.000 72.89000 193 ILE A CA 1
ATOM 1255 C C . ILE A 1 193 ? 88.79344 87.42082 94.06304 1.000 64.73000 193 ILE A C 1
ATOM 1256 O O . ILE A 1 193 ? 88.01589 86.47942 93.89145 1.000 71.34000 193 ILE A O 1
ATOM 1261 N N . SER A 1 194 ? 89.85488 87.34836 94.85568 1.000 72.72000 194 SER A N 1
ATOM 1262 C CA . SER A 1 194 ? 90.14427 86.17330 95.65648 1.000 70.89000 194 SER A CA 1
ATOM 1263 C C . SER A 1 194 ? 90.68821 86.61543 97.00221 1.000 73.89000 194 SER A C 1
ATOM 1264 O O . SER A 1 194 ? 91.49500 87.54505 97.07810 1.000 83.48000 194 SER A O 1
ATOM 1267 N N . PHE A 1 195 ? 90.23316 85.95818 98.05691 1.000 79.26000 195 PHE A N 1
ATOM 1268 C CA . PHE A 1 195 ? 90.86256 86.11307 99.35814 1.000 77.46000 195 PHE A CA 1
ATOM 1269 C C . PHE A 1 195 ? 91.73952 84.89066 99.58571 1.000 82.29000 195 PHE A C 1
ATOM 1270 O O . PHE A 1 195 ? 91.26067 83.86607 100.08724 1.000 87.30000 195 PHE A O 1
ATOM 1278 N N . PRO A 1 196 ? 93.01987 84.95695 99.21313 1.000 86.84000 196 PRO A N 1
ATOM 1279 C CA . PRO A 1 196 ? 93.84864 83.74087 99.21361 1.000 87.74000 196 PRO A CA 1
ATOM 1280 C C . PRO A 1 196 ? 93.98235 83.08846 100.57498 1.000 91.22000 196 PRO A C 1
ATOM 1281 O O . PRO A 1 196 ? 94.06986 81.85689 100.65211 1.000 93.59000 196 PRO A O 1
ATOM 1285 N N . ARG A 1 197 ? 94.00451 83.87291 101.65328 1.000 96.64000 197 ARG A N 1
ATOM 1286 C CA . ARG A 1 197 ? 94.10841 83.28472 102.98340 1.000 95.93000 197 ARG A CA 1
ATOM 1287 C C . ARG A 1 197 ? 92.88051 82.44488 103.30867 1.000 98.10000 197 ARG A C 1
ATOM 1288 O O . ARG A 1 197 ? 92.99283 81.37382 103.91581 1.000 100.01000 197 ARG A O 1
ATOM 1296 N N . PHE A 1 198 ? 91.70186 82.91223 102.91037 1.000 92.25000 198 PHE A N 1
ATOM 1297 C CA . PHE A 1 198 ? 90.45219 82.21398 103.17143 1.000 91.59000 198 PHE A CA 1
ATOM 1298 C C . PHE A 1 198 ? 90.01386 81.32345 102.01827 1.000 94.23000 198 PHE A C 1
ATOM 1299 O O . PHE A 1 198 ? 89.00099 80.62818 102.14724 1.000 94.87000 198 PHE A O 1
ATOM 1307 N N . LYS A 1 199 ? 90.75152 81.32565 100.90672 1.000 94.51000 199 LYS A N 1
ATOM 1308 C CA . LYS A 1 199 ? 90.42414 80.51491 99.73305 1.000 91.87000 199 LYS A CA 1
ATOM 1309 C C . LYS A 1 199 ? 88.99228 80.76297 99.26648 1.000 89.33000 199 LYS A C 1
ATOM 1310 O O . LYS A 1 199 ? 88.25580 79.83599 98.92445 1.000 91.99000 199 LYS A O 1
ATOM 1316 N N . VAL A 1 200 ? 88.59376 82.03096 99.25434 1.000 83.45000 200 VAL A N 1
ATOM 1317 C CA . VAL A 1 200 ? 87.26050 82.44009 98.83022 1.000 83.87000 200 VAL A CA 1
ATOM 1318 C C . VAL A 1 200 ? 87.40472 83.26078 97.55856 1.000 84.27000 200 VAL A C 1
ATOM 1319 O O . VAL A 1 200 ? 88.10453 84.28059 97.54404 1.000 84.99000 200 VAL A O 1
ATOM 1323 N N . ASN A 1 201 ? 86.74484 82.81734 96.49457 1.000 82.74000 201 ASN A N 1
ATOM 1324 C CA . ASN A 1 201 ? 86.75817 83.50248 95.21123 1.000 75.68000 201 ASN A CA 1
ATOM 1325 C C . ASN A 1 201 ? 85.40036 84.14387 94.97625 1.000 78.40000 201 ASN A C 1
ATOM 1326 O O . ASN A 1 201 ? 84.36494 83.48874 95.13072 1.000 82.27000 201 ASN A O 1
ATOM 1331 N N . ARG A 1 202 ? 85.40732 85.41932 94.60641 1.000 78.14000 202 ARG A N 1
ATOM 1332 C CA . ARG A 1 202 ? 84.18428 86.15328 94.33287 1.000 73.76000 202 ARG A CA 1
ATOM 1333 C C . ARG A 1 202 ? 84.31254 86.89482 93.01370 1.000 72.65000 202 ARG A C 1
ATOM 1334 O O . ARG A 1 202 ? 85.39758 87.33900 92.63153 1.000 83.17000 202 ARG A O 1
ATOM 1342 N N . ARG A 1 203 ? 83.18782 87.01916 92.32240 1.000 73.51000 203 ARG A N 1
ATOM 1343 C CA . ARG A 1 203 ? 83.07977 87.83318 91.12449 1.000 73.36000 203 ARG A CA 1
ATOM 1344 C C . ARG A 1 203 ? 82.01650 88.89268 91.35720 1.000 76.79000 203 ARG A C 1
ATOM 1345 O O . ARG A 1 203 ? 81.00700 88.63352 92.01857 1.000 83.20000 203 ARG A O 1
ATOM 1353 N N . ASN A 1 204 ? 82.25315 90.09216 90.82356 1.000 71.13000 204 ASN A N 1
ATOM 1354 C CA . ASN A 1 204 ? 81.29055 91.17363 90.98810 1.000 62.46000 204 ASN A CA 1
ATOM 1355 C C . ASN A 1 204 ? 79.94716 90.83682 90.35821 1.000 66.64000 204 ASN A C 1
ATOM 1356 O O . ASN A 1 204 ? 78.94350 91.48021 90.68076 1.000 75.88000 204 ASN A O 1
ATOM 1361 N N . LEU A 1 205 ? 79.90673 89.84492 89.46870 1.000 78.02000 205 LEU A N 1
ATOM 1362 C CA . LEU A 1 205 ? 78.65008 89.28707 88.97495 1.000 75.17000 205 LEU A CA 1
ATOM 1363 C C . LEU A 1 205 ? 78.09579 88.38012 90.06966 1.000 79.01000 205 LEU A C 1
ATOM 1364 O O . LEU A 1 205 ? 78.22021 87.15370 90.03947 1.000 85.21000 205 LEU A O 1
ATOM 1369 N N . VAL A 1 206 ? 77.46902 89.01195 91.06251 1.000 83.86000 206 VAL A N 1
ATOM 1370 C CA . VAL A 1 206 ? 76.98035 88.28145 92.22474 1.000 81.28000 206 VAL A CA 1
ATOM 1371 C C . VAL A 1 206 ? 75.73177 87.48415 91.86201 1.000 84.67000 206 VAL A C 1
ATOM 1372 O O . VAL A 1 206 ? 75.11328 87.67849 90.80950 1.000 90.09000 206 VAL A O 1
ATOM 1376 N N . GLU A 1 207 ? 75.38555 86.54082 92.74542 1.000 94.20000 207 GLU A N 1
ATOM 1377 C CA . GLU A 1 207 ? 74.27147 85.62520 92.50373 1.000 95.72000 207 GLU A CA 1
ATOM 1378 C C . GLU A 1 207 ? 73.01583 86.35956 92.04915 1.000 93.69000 207 GLU A C 1
ATOM 1379 O O . GLU A 1 207 ? 72.27495 85.86437 91.19210 1.000 92.68000 207 GLU A O 1
ATOM 1385 N N . GLU A 1 208 ? 72.74817 87.53064 92.63205 1.000 99.02000 208 GLU A N 1
ATOM 1386 C CA . GLU A 1 208 ? 71.62180 88.35044 92.19470 1.000 97.93000 208 GLU A CA 1
ATOM 1387 C C . GLU A 1 208 ? 71.68580 88.62370 90.69665 1.000 99.82000 208 GLU A C 1
ATOM 1388 O O . GLU A 1 208 ? 70.68148 88.50415 89.98640 1.000 98.69000 208 GLU A O 1
ATOM 1394 N N . VAL A 1 209 ? 72.86213 89.00483 90.20274 1.000 95.14000 209 VAL A N 1
ATOM 1395 C CA . VAL A 1 209 ? 73.04207 89.27215 88.78005 1.000 91.45000 209 VAL A CA 1
ATOM 1396 C C . VAL A 1 209 ? 72.85293 87.97721 88.00204 1.000 93.62000 209 VAL A C 1
ATOM 1397 O O . VAL A 1 209 ? 73.57086 86.99455 88.21910 1.000 98.50000 209 VAL A O 1
ATOM 1401 N N . ASN A 1 210 ? 71.88627 87.97197 87.08717 1.000 88.00000 210 ASN A N 1
ATOM 1402 C CA . ASN A 1 210 ? 71.63801 86.79942 86.25963 1.000 89.03000 210 ASN A CA 1
ATOM 1403 C C . ASN A 1 210 ? 71.64833 87.16997 84.78277 1.000 89.92000 210 ASN A C 1
ATOM 1404 O O . ASN A 1 210 ? 71.97909 88.30484 84.42610 1.000 93.76000 210 ASN A O 1
ATOM 1409 N N . ALA A 1 211 ? 71.29659 86.21679 83.91757 1.000 89.88000 211 ALA A N 1
ATOM 1410 C CA . ALA A 1 211 ? 71.31293 86.47957 82.48252 1.000 89.17000 211 ALA A CA 1
ATOM 1411 C C . ALA A 1 211 ? 70.30516 87.55691 82.10644 1.000 92.62000 211 ALA A C 1
ATOM 1412 O O . ALA A 1 211 ? 70.55894 88.36905 81.20953 1.000 96.11000 211 ALA A O 1
ATOM 1414 N N . ALA A 1 212 ? 69.15279 87.57788 82.77885 1.000 88.51000 212 ALA A N 1
ATOM 1415 C CA . ALA A 1 212 ? 68.14224 88.58467 82.47595 1.000 85.56000 212 ALA A CA 1
ATOM 1416 C C . ALA A 1 212 ? 68.61973 89.97817 82.86097 1.000 88.05000 212 ALA A C 1
ATOM 1417 O O . ALA A 1 212 ? 68.37858 90.94554 82.13005 1.000 91.01000 212 ALA A O 1
ATOM 1419 N N . HIS A 1 213 ? 69.29013 90.10348 84.00831 1.000 91.34000 213 HIS A N 1
ATOM 1420 C CA . HIS A 1 213 ? 69.80569 91.40431 84.42111 1.000 92.30000 213 HIS A CA 1
ATOM 1421 C C . HIS A 1 213 ? 70.85985 91.90572 83.44426 1.000 91.23000 213 HIS A C 1
ATOM 1422 O O . HIS A 1 213 ? 70.75920 93.02206 82.92503 1.000 99.01000 213 HIS A O 1
ATOM 1429 N N . MET A 1 214 ? 71.86046 91.07180 83.14810 1.000 82.07000 214 MET A N 1
ATOM 1430 C CA . MET A 1 214 ? 72.93071 91.46855 82.23913 1.000 83.74000 214 MET A CA 1
ATOM 1431 C C . MET A 1 214 ? 72.40561 91.87156 80.86979 1.000 87.41000 214 MET A C 1
ATOM 1432 O O . MET A 1 214 ? 73.13565 92.49925 80.09586 1.000 91.75000 214 MET A O 1
ATOM 1437 N N . LYS A 1 215 ? 71.15780 91.52786 80.55704 1.000 84.61000 215 LYS A N 1
ATOM 1438 C CA . LYS A 1 215 ? 70.58896 91.86600 79.26128 1.000 83.01000 215 LYS A CA 1
ATOM 1439 C C . LYS A 1 215 ? 70.10694 93.31002 79.21847 1.000 84.94000 215 LYS A C 1
ATOM 1440 O O . LYS A 1 215 ? 70.31110 93.99979 78.21573 1.000 93.92000 215 LYS A O 1
ATOM 1446 N N . THR A 1 216 ? 69.44343 93.77871 80.27796 1.000 84.13000 216 THR A N 1
ATOM 1447 C CA . THR A 1 216 ? 68.84671 95.10610 80.27744 1.000 84.06000 216 THR A CA 1
ATOM 1448 C C . THR A 1 216 ? 69.29475 96.02443 81.40749 1.000 85.33000 216 THR A C 1
ATOM 1449 O O . THR A 1 216 ? 68.91992 97.20181 81.39350 1.000 90.25000 216 THR A O 1
ATOM 1453 N N . CYS A 1 217 ? 70.07179 95.54766 82.37677 1.000 82.33000 217 CYS A N 1
ATOM 1454 C CA . CYS A 1 217 ? 70.34215 96.35944 83.55639 1.000 81.63000 217 CYS A CA 1
ATOM 1455 C C . CYS A 1 217 ? 71.40859 97.40649 83.27410 1.000 84.10000 217 CYS A C 1
ATOM 1456 O O . CYS A 1 217 ? 72.37243 97.16021 82.54446 1.000 90.56000 217 CYS A O 1
ATOM 1459 N N . LEU A 1 218 ? 71.21623 98.58594 83.85405 1.000 73.54000 218 LEU A N 1
ATOM 1460 C CA . LEU A 1 218 ? 72.22150 99.63581 83.89437 1.000 66.42000 218 LEU A CA 1
ATOM 1461 C C . LEU A 1 218 ? 72.45823 99.99444 85.35144 1.000 67.87000 218 LEU A C 1
ATOM 1462 O O . LEU A 1 218 ? 71.50019 100.18552 86.10665 1.000 75.66000 218 LEU A O 1
ATOM 1467 N N . PHE A 1 219 ? 73.72558 100.06304 85.74766 1.000 65.02000 219 PHE A N 1
ATOM 1468 C CA . PHE A 1 219 ? 74.05209 100.27276 87.15066 1.000 64.45000 219 PHE A CA 1
ATOM 1469 C C . PHE A 1 219 ? 73.49643 101.59923 87.64764 1.000 68.77000 219 PHE A C 1
ATOM 1470 O O . PHE A 1 219 ? 73.62563 102.63253 86.98616 1.000 82.46000 219 PHE A O 1
ATOM 1478 N N . HIS A 1 220 ? 72.87227 101.55903 88.81803 1.000 68.86000 220 HIS A N 1
ATOM 1479 C CA . HIS A 1 220 ? 72.45505 102.74602 89.54448 1.000 61.53000 220 HIS A CA 1
ATOM 1480 C C . HIS A 1 220 ? 72.93914 102.60908 90.97869 1.000 68.27000 220 HIS A C 1
ATOM 1481 O O . HIS A 1 220 ? 72.97613 101.50180 91.51905 1.000 80.03000 220 HIS A O 1
ATOM 1488 N N . LYS A 1 221 ? 73.32548 103.73042 91.59054 1.000 78.74000 221 LYS A N 1
ATOM 1489 C CA . LYS A 1 221 ? 73.87916 103.66943 92.94018 1.000 72.14000 221 LYS A CA 1
ATOM 1490 C C . LYS A 1 221 ? 72.88580 103.09058 93.93793 1.000 76.77000 221 LYS A C 1
ATOM 1491 O O . LYS A 1 221 ? 73.28984 102.42584 94.89806 1.000 82.13000 221 LYS A O 1
ATOM 1497 N N . THR A 1 222 ? 71.59606 103.32279 93.73299 1.000 78.36000 222 THR A N 1
ATOM 1498 C CA . THR A 1 222 ? 70.56810 102.81676 94.63312 1.000 75.13000 222 THR A CA 1
ATOM 1499 C C . THR A 1 222 ? 69.61860 101.83167 93.97389 1.000 78.84000 222 THR A C 1
ATOM 1500 O O . THR A 1 222 ? 69.27377 100.81695 94.58333 1.000 83.00000 222 THR A O 1
ATOM 1504 N N . LEU A 1 223 ? 69.18320 102.10211 92.74223 1.000 77.78000 223 LEU A N 1
ATOM 1505 C CA . LEU A 1 223 ? 68.17893 101.25141 92.11250 1.000 74.44000 223 LEU A CA 1
ATOM 1506 C C . LEU A 1 223 ? 68.75896 99.90146 91.70859 1.000 80.86000 223 LEU A C 1
ATOM 1507 O O . LEU A 1 223 ? 68.13523 98.85969 91.94010 1.000 84.81000 223 LEU A O 1
ATOM 1512 N N . HIS A 1 224 ? 69.94196 99.89510 91.09961 1.000 75.77000 224 HIS A N 1
ATOM 1513 C CA . HIS A 1 224 ? 70.61204 98.66552 90.67682 1.000 70.41000 224 HIS A CA 1
ATOM 1514 C C . HIS A 1 224 ? 72.06471 98.70918 91.12871 1.000 72.71000 224 HIS A C 1
ATOM 1515 O O . HIS A 1 224 ? 72.97999 98.86889 90.31322 1.000 84.24000 224 HIS A O 1
ATOM 1522 N N . PRO A 1 225 ? 72.31422 98.55938 92.43126 1.000 68.19000 225 PRO A N 1
ATOM 1523 C CA . PRO A 1 225 ? 73.67729 98.70880 92.95121 1.000 63.36000 225 PRO A CA 1
ATOM 1524 C C . PRO A 1 225 ? 74.59089 97.53012 92.66577 1.000 68.60000 225 PRO A C 1
ATOM 1525 O O . PRO A 1 225 ? 75.75935 97.56793 93.06570 1.000 79.12000 225 PRO A O 1
ATOM 1529 N N . LEU A 1 226 ? 74.10471 96.49459 91.98623 1.000 74.30000 226 LEU A N 1
ATOM 1530 C CA . LEU A 1 226 ? 74.89909 95.30741 91.72054 1.000 75.18000 226 LEU A CA 1
ATOM 1531 C C . LEU A 1 226 ? 75.00975 94.98178 90.24107 1.000 76.38000 226 LEU A C 1
ATOM 1532 O O . LEU A 1 226 ? 75.72411 94.03890 89.88494 1.000 84.08000 226 LEU A O 1
ATOM 1537 N N . CYS A 1 227 ? 74.34455 95.72973 89.37587 1.000 77.48000 227 CYS A N 1
ATOM 1538 C CA . CYS A 1 227 ? 74.49125 95.52041 87.94411 1.000 71.12000 227 CYS A CA 1
ATOM 1539 C C . CYS A 1 227 ? 75.90277 95.90364 87.52642 1.000 76.83000 227 CYS A C 1
ATOM 1540 O O . CYS A 1 227 ? 76.31434 97.04907 87.74805 1.000 83.18000 227 CYS A O 1
ATOM 1543 N N . PRO A 1 228 ? 76.67470 94.99647 86.92874 1.000 68.56000 228 PRO A N 1
ATOM 1544 C CA . PRO A 1 228 ? 78.04862 95.31975 86.53936 1.000 61.06000 228 PRO A CA 1
ATOM 1545 C C . PRO A 1 228 ? 78.17503 96.01681 85.19514 1.000 66.45000 228 PRO A C 1
ATOM 1546 O O . PRO A 1 228 ? 79.29664 96.17449 84.70700 1.000 71.48000 228 PRO A O 1
ATOM 1550 N N . VAL A 1 229 ? 77.06743 96.42948 84.58898 1.000 64.11000 229 VAL A N 1
ATOM 1551 C CA . VAL A 1 229 ? 77.08374 97.19454 83.35017 1.000 60.63000 229 VAL A CA 1
ATOM 1552 C C . VAL A 1 229 ? 76.86030 98.65463 83.70590 1.000 61.48000 229 VAL A C 1
ATOM 1553 O O . VAL A 1 229 ? 75.80215 99.02166 84.22954 1.000 69.76000 229 VAL A O 1
ATOM 1557 N N . PHE A 1 230 ? 77.85362 99.48590 83.42117 1.000 67.18000 230 PHE A N 1
ATOM 1558 C CA . PHE A 1 230 ? 77.84590 100.88822 83.80314 1.000 57.03000 230 PHE A CA 1
ATOM 1559 C C . PHE A 1 230 ? 77.74902 101.75242 82.55736 1.000 63.43000 230 PHE A C 1
ATOM 1560 O O . PHE A 1 230 ? 78.55852 101.61030 81.63619 1.000 76.98000 230 PHE A O 1
ATOM 1568 N N . GLN A 1 231 ? 76.76641 102.64501 82.52968 1.000 58.76000 231 GLN A N 1
ATOM 1569 C CA . GLN A 1 231 ? 76.73962 103.66641 81.49531 1.000 55.43000 231 GLN A CA 1
ATOM 1570 C C . GLN A 1 231 ? 77.82053 104.69617 81.78966 1.000 59.85000 231 GLN A C 1
ATOM 1571 O O . GLN A 1 231 ? 77.95886 105.15257 82.92784 1.000 74.89000 231 GLN A O 1
ATOM 1577 N N . LEU A 1 232 ? 78.59765 105.05339 80.76587 1.000 61.55000 232 LEU A N 1
ATOM 1578 C CA . LEU A 1 232 ? 79.72042 105.95998 80.98200 1.000 64.48000 232 LEU A CA 1
ATOM 1579 C C . LEU A 1 232 ? 79.24758 107.32685 81.45476 1.000 66.26000 232 LEU A C 1
ATOM 1580 O O . LEU A 1 232 ? 79.88345 107.94660 82.31432 1.000 79.34000 232 LEU A O 1
ATOM 1585 N N . GLY A 1 233 ? 78.13707 107.81610 80.90317 1.000 58.61000 233 GLY A N 1
ATOM 1586 C CA . GLY A 1 233 ? 77.60142 109.08634 81.36016 1.000 54.45000 233 GLY A CA 1
ATOM 1587 C C . GLY A 1 233 ? 77.21492 109.06037 82.82485 1.000 65.64000 233 GLY A C 1
ATOM 1588 O O . GLY A 1 233 ? 77.47439 110.01333 83.56229 1.000 82.03000 233 GLY A O 1
ATOM 1589 N N . TYR A 1 234 ? 76.58942 107.96841 83.26594 1.000 68.16000 234 TYR A N 1
ATOM 1590 C CA . TYR A 1 234 ? 76.24968 107.82967 84.67700 1.000 67.61000 234 TYR A CA 1
ATOM 1591 C C . TYR A 1 234 ? 77.50011 107.74808 85.54219 1.000 62.30000 234 TYR A C 1
ATOM 1592 O O . TYR A 1 234 ? 77.54723 108.33290 86.62954 1.000 75.57000 234 TYR A O 1
ATOM 1601 N N . VAL A 1 235 ? 78.51856 107.02053 85.08077 1.000 57.48000 235 VAL A N 1
ATOM 1602 C CA . VAL A 1 235 ? 79.75741 106.90077 85.84418 1.000 60.36000 235 VAL A CA 1
ATOM 1603 C C . VAL A 1 235 ? 80.42697 108.25906 85.99212 1.000 66.79000 235 VAL A C 1
ATOM 1604 O O . VAL A 1 235 ? 80.90080 108.62088 87.07561 1.000 80.05000 235 VAL A O 1
ATOM 1608 N N . VAL A 1 236 ? 80.47744 109.03194 84.90751 1.000 63.03000 236 VAL A N 1
ATOM 1609 C CA . VAL A 1 236 ? 81.07457 110.36042 84.97219 1.000 57.82000 236 VAL A CA 1
ATOM 1610 C C . VAL A 1 236 ? 80.22873 111.28343 85.83840 1.000 69.67000 236 VAL A C 1
ATOM 1611 O O . VAL A 1 236 ? 80.75748 112.05817 86.64404 1.000 78.25000 236 VAL A O 1
ATOM 1615 N N . GLN A 1 237 ? 78.90412 111.21128 85.69317 1.000 69.59000 237 GLN A N 1
ATOM 1616 C CA . GLN A 1 237 ? 78.02215 112.04828 86.49885 1.000 65.66000 237 GLN A CA 1
ATOM 1617 C C . GLN A 1 237 ? 78.15128 111.72479 87.98160 1.000 75.67000 237 GLN A C 1
ATOM 1618 O O . GLN A 1 237 ? 78.20430 112.63185 88.81978 1.000 83.05000 237 GLN A O 1
ATOM 1624 N N . GLU A 1 238 ? 78.20945 110.43806 88.32675 1.000 73.14000 238 GLU A N 1
ATOM 1625 C CA . GLU A 1 238 ? 78.34546 110.05130 89.72465 1.000 67.85000 238 GLU A CA 1
ATOM 1626 C C . GLU A 1 238 ? 79.73965 110.30436 90.27380 1.000 68.80000 238 GLU A C 1
ATOM 1627 O O . GLU A 1 238 ? 79.93408 110.20581 91.48927 1.000 82.62000 238 GLU A O 1
ATOM 1633 N N . SER A 1 239 ? 80.70551 110.62446 89.42008 1.000 69.54000 239 SER A N 1
ATOM 1634 C CA . SER A 1 239 ? 82.01833 111.04472 89.88303 1.000 62.30000 239 SER A CA 1
ATOM 1635 C C . SER A 1 239 ? 82.07008 112.53123 90.19648 1.000 71.00000 239 SER A C 1
ATOM 1636 O O . SER A 1 239 ? 83.14005 113.03800 90.54348 1.000 76.81000 239 SER A O 1
ATOM 1639 N N . GLY A 1 240 ? 80.94606 113.23407 90.08827 1.000 72.10000 240 GLY A N 1
ATOM 1640 C CA . GLY A 1 240 ? 80.93154 114.66513 90.29517 1.000 68.99000 240 GLY A CA 1
ATOM 1641 C C . GLY A 1 240 ? 81.38708 115.47001 89.10558 1.000 69.35000 240 GLY A C 1
ATOM 1642 O O . GLY A 1 240 ? 81.78973 116.62486 89.26953 1.000 81.58000 240 GLY A O 1
ATOM 1643 N N . GLN A 1 241 ? 81.33439 114.89784 87.90844 1.000 64.10000 241 GLN A N 1
ATOM 1644 C CA . GLN A 1 241 ? 81.83737 115.54107 86.70841 1.000 61.74000 241 GLN A CA 1
ATOM 1645 C C . GLN A 1 241 ? 80.74661 115.60759 85.64995 1.000 67.80000 241 GLN A C 1
ATOM 1646 O O . GLN A 1 241 ? 79.72087 114.92811 85.73404 1.000 76.37000 241 GLN A O 1
ATOM 1652 N N . ASN A 1 242 ? 80.98953 116.44054 84.64622 1.000 84.64000 242 ASN A N 1
ATOM 1653 C CA . ASN A 1 242 ? 80.06734 116.65980 83.54156 1.000 83.56000 242 ASN A CA 1
ATOM 1654 C C . ASN A 1 242 ? 80.65131 115.99713 82.30370 1.000 84.15000 242 ASN A C 1
ATOM 1655 O O . ASN A 1 242 ? 81.76727 116.32923 81.89117 1.000 94.67000 242 ASN A O 1
ATOM 1660 N N . PHE A 1 243 ? 79.90436 115.05736 81.71921 1.000 73.37000 243 PHE A N 1
ATOM 1661 C CA . PHE A 1 243 ? 80.44379 114.29725 80.59703 1.000 73.09000 243 PHE A CA 1
ATOM 1662 C C . PHE A 1 243 ? 80.73640 115.19874 79.40727 1.000 76.96000 243 PHE A C 1
ATOM 1663 O O . PHE A 1 243 ? 81.74632 115.01629 78.72015 1.000 85.91000 243 PHE A O 1
ATOM 1671 N N . SER A 1 244 ? 79.86538 116.17563 79.14644 1.000 75.42000 244 SER A N 1
ATOM 1672 C CA . SER A 1 244 ? 80.08583 117.07732 78.02072 1.000 75.00000 244 SER A CA 1
ATOM 1673 C C . SER A 1 244 ? 81.40848 117.81676 78.16352 1.000 82.63000 244 SER A C 1
ATOM 1674 O O . SER A 1 244 ? 82.12177 118.02819 77.17620 1.000 88.13000 244 SER A O 1
ATOM 1677 N N . THR A 1 245 ? 81.75105 118.21943 79.38687 1.000 84.35000 245 THR A N 1
ATOM 1678 C CA . THR A 1 245 ? 83.03311 118.87286 79.61993 1.000 82.57000 245 THR A CA 1
ATOM 1679 C C . THR A 1 245 ? 84.18483 117.88539 79.47353 1.000 78.46000 245 THR A C 1
ATOM 1680 O O . THR A 1 245 ? 85.18822 118.17921 78.81387 1.000 87.79000 245 THR A O 1
ATOM 1684 N N . LEU A 1 246 ? 84.05697 116.70410 80.08301 1.000 68.07000 246 LEU A N 1
ATOM 1685 C CA . LEU A 1 246 ? 85.11415 115.70298 79.98580 1.000 69.97000 246 LEU A CA 1
ATOM 1686 C C . LEU A 1 246 ? 85.25061 115.14925 78.57644 1.000 73.18000 246 LEU A C 1
ATOM 1687 O O . LEU A 1 246 ? 86.34529 114.73944 78.18093 1.000 84.18000 246 LEU A O 1
ATOM 1692 N N . ALA A 1 247 ? 84.16175 115.11666 77.80971 1.000 74.07000 247 ALA A N 1
ATOM 1693 C CA . ALA A 1 247 ? 84.22713 114.51914 76.48165 1.000 67.54000 247 ALA A CA 1
ATOM 1694 C C . ALA A 1 247 ? 85.12362 115.32546 75.55210 1.000 72.64000 247 ALA A C 1
ATOM 1695 O O . ALA A 1 247 ? 85.87041 114.75147 74.75271 1.000 79.54000 247 ALA A O 1
ATOM 1697 N N . GLU A 1 248 ? 85.06807 116.65465 75.64551 1.000 78.10000 248 GLU A N 1
ATOM 1698 C CA . GLU A 1 248 ? 85.78071 117.49827 74.69169 1.000 73.96000 248 GLU A CA 1
ATOM 1699 C C . GLU A 1 248 ? 87.29268 117.36146 74.83516 1.000 79.02000 248 GLU A C 1
ATOM 1700 O O . GLU A 1 248 ? 88.00559 117.19463 73.83973 1.000 88.47000 248 GLU A O 1
ATOM 1706 N N . LYS A 1 249 ? 87.80297 117.42203 76.06464 1.000 67.42000 249 LYS A N 1
ATOM 1707 C CA . LYS A 1 249 ? 89.24182 117.47281 76.29736 1.000 63.44000 249 LYS A CA 1
ATOM 1708 C C . LYS A 1 249 ? 89.76243 116.28700 77.09529 1.000 61.18000 249 LYS A C 1
ATOM 1709 O O . LYS A 1 249 ? 90.91202 116.31821 77.54756 1.000 69.27000 249 LYS A O 1
ATOM 1715 N N . GLY A 1 250 ? 88.96014 115.24802 77.28239 1.000 62.25000 250 GLY A N 1
ATOM 1716 C CA . GLY A 1 250 ? 89.36721 114.11829 78.08573 1.000 56.85000 250 GLY A CA 1
ATOM 1717 C C . GLY A 1 250 ? 89.15517 114.37603 79.56398 1.000 58.24000 250 GLY A C 1
ATOM 1718 O O . GLY A 1 250 ? 88.78026 115.46458 79.99925 1.000 68.88000 250 GLY A O 1
ATOM 1719 N N . GLY A 1 251 ? 89.40037 113.33985 80.35223 1.000 48.71000 251 GLY A N 1
ATOM 1720 C CA . GLY A 1 251 ? 89.21440 113.45381 81.78239 1.000 52.49000 251 GLY A CA 1
ATOM 1721 C C . GLY A 1 251 ? 89.65295 112.18801 82.47767 1.000 56.02000 251 GLY A C 1
ATOM 1722 O O . GLY A 1 251 ? 90.19223 111.26962 81.85897 1.000 69.49000 251 GLY A O 1
ATOM 1723 N N . VAL A 1 252 ? 89.42201 112.15778 83.78493 1.000 63.36000 252 VAL A N 1
ATOM 1724 C CA . VAL A 1 252 ? 89.78085 111.02209 84.62109 1.000 58.26000 252 VAL A CA 1
ATOM 1725 C C . VAL A 1 252 ? 88.59688 110.68310 85.51107 1.000 63.70000 252 VAL A C 1
ATOM 1726 O O . VAL A 1 252 ? 88.04514 111.56361 86.17935 1.000 70.29000 252 VAL A O 1
ATOM 1730 N N . VAL A 1 253 ? 88.20688 109.41264 85.51759 1.000 60.07000 253 VAL A N 1
ATOM 1731 C CA . VAL A 1 253 ? 87.19934 108.90204 86.43603 1.000 56.88000 253 VAL A CA 1
ATOM 1732 C C . VAL A 1 253 ? 87.78316 107.69774 87.15497 1.000 60.41000 253 VAL A C 1
ATOM 1733 O O . VAL A 1 253 ? 88.24283 106.74888 86.51188 1.000 71.86000 253 VAL A O 1
ATOM 1737 N N . GLY A 1 254 ? 87.76904 107.73676 88.48617 1.000 65.21000 254 GLY A N 1
ATOM 1738 C CA . GLY A 1 254 ? 88.22793 106.63242 89.29104 1.000 54.93000 254 GLY A CA 1
ATOM 1739 C C . GLY A 1 254 ? 87.05295 105.81332 89.78002 1.000 63.78000 254 GLY A C 1
ATOM 1740 O O . GLY A 1 254 ? 86.16937 106.32666 90.46737 1.000 76.82000 254 GLY A O 1
ATOM 1741 N N . ILE A 1 255 ? 87.04357 104.53767 89.41384 1.000 63.31000 255 ILE A N 1
ATOM 1742 C CA . ILE A 1 255 ? 86.00847 103.60340 89.83435 1.000 59.88000 255 ILE A CA 1
ATOM 1743 C C . ILE A 1 255 ? 86.62157 102.70071 90.89189 1.000 62.18000 255 ILE A C 1
ATOM 1744 O O . ILE A 1 255 ? 87.52390 101.90891 90.59788 1.000 80.07000 255 ILE A O 1
ATOM 1749 N N . THR A 1 256 ? 86.14098 102.81355 92.12263 1.000 63.04000 256 THR A N 1
ATOM 1750 C CA . THR A 1 256 ? 86.61501 101.97794 93.21414 1.000 67.01000 256 THR A CA 1
ATOM 1751 C C . THR A 1 256 ? 85.60972 100.86636 93.46861 1.000 71.79000 256 THR A C 1
ATOM 1752 O O . THR A 1 256 ? 84.41876 101.12992 93.65959 1.000 73.97000 256 THR A O 1
ATOM 1756 N N . ILE A 1 257 ? 86.09020 99.63016 93.45825 1.000 66.48000 257 ILE A N 1
ATOM 1757 C CA . ILE A 1 257 ? 85.28144 98.46321 93.77718 1.000 55.35000 257 ILE A CA 1
ATOM 1758 C C . ILE A 1 257 ? 85.74742 97.96693 95.13551 1.000 57.72000 257 ILE A C 1
ATOM 1759 O O . ILE A 1 257 ? 86.86153 97.44732 95.26789 1.000 75.20000 257 ILE A O 1
ATOM 1764 N N . ASP A 1 258 ? 84.90380 98.12745 96.14714 1.000 67.80000 258 ASP A N 1
ATOM 1765 C CA . ASP A 1 258 ? 85.25208 97.76947 97.51315 1.000 68.28000 258 ASP A CA 1
ATOM 1766 C C . ASP A 1 258 ? 84.55488 96.47390 97.89662 1.000 72.54000 258 ASP A C 1
ATOM 1767 O O . ASP A 1 258 ? 83.33153 96.35993 97.77363 1.000 78.41000 258 ASP A O 1
ATOM 1772 N N . TRP A 1 259 ? 85.33535 95.50544 98.35790 1.000 61.30000 259 TRP A N 1
ATOM 1773 C CA . TRP A 1 259 ? 84.82799 94.21198 98.79985 1.000 60.54000 259 TRP A CA 1
ATOM 1774 C C . TRP A 1 259 ? 85.04664 94.12059 100.30536 1.000 66.81000 259 TRP A C 1
ATOM 1775 O O . TRP A 1 259 ? 86.06863 93.61472 100.76904 1.000 81.85000 259 TRP A O 1
ATOM 1786 N N . HIS A 1 260 ? 84.07794 94.60769 101.06772 1.000 78.83000 260 HIS A N 1
ATOM 1787 C CA . HIS A 1 260 ? 84.09541 94.48559 102.52106 1.000 78.49000 260 HIS A CA 1
ATOM 1788 C C . HIS A 1 260 ? 83.15073 93.34514 102.87081 1.000 85.18000 260 HIS A C 1
ATOM 1789 O O . HIS A 1 260 ? 81.93214 93.52498 102.92482 1.000 91.44000 260 HIS A O 1
ATOM 1796 N N . CYS A 1 261 ? 83.71902 92.16872 103.10726 1.000 90.63000 261 CYS A N 1
ATOM 1797 C CA . CYS A 1 261 ? 82.94936 90.94722 103.26850 1.000 92.59000 261 CYS A CA 1
ATOM 1798 C C . CYS A 1 261 ? 83.20245 90.33018 104.63338 1.000 93.22000 261 CYS A C 1
ATOM 1799 O O . CYS A 1 261 ? 84.33798 90.30331 105.11703 1.000 91.44000 261 CYS A O 1
ATOM 1802 N N . ASP A 1 262 ? 82.13368 89.83583 105.24311 1.000 96.25000 262 ASP A N 1
ATOM 1803 C CA . ASP A 1 262 ? 82.19260 89.10436 106.50187 1.000 91.65000 262 ASP A CA 1
ATOM 1804 C C . ASP A 1 262 ? 81.92673 87.64435 106.15611 1.000 95.50000 262 ASP A C 1
ATOM 1805 O O . ASP A 1 262 ? 80.77620 87.24197 105.96428 1.000 100.15000 262 ASP A O 1
ATOM 1810 N N . LEU A 1 263 ? 82.99649 86.85358 106.07149 1.000 89.00000 263 LEU A N 1
ATOM 1811 C CA . LEU A 1 263 ? 82.86692 85.46486 105.65189 1.000 90.49000 263 LEU A CA 1
ATOM 1812 C C . LEU A 1 263 ? 82.21081 84.58504 106.70523 1.000 90.00000 263 LEU A C 1
ATOM 1813 O O . LEU A 1 263 ? 81.89875 83.42724 106.40917 1.000 90.37000 263 LEU A O 1
ATOM 1818 N N . ASP A 1 264 ? 82.00353 85.09474 107.92105 1.000 100.18000 264 ASP A N 1
ATOM 1819 C CA . ASP A 1 264 ? 81.17041 84.38040 108.88068 1.000 101.61000 264 ASP A CA 1
ATOM 1820 C C . ASP A 1 264 ? 79.73747 84.26540 108.38401 1.000 103.80000 264 ASP A C 1
ATOM 1821 O O . ASP A 1 264 ? 79.01299 83.34472 108.77759 1.000 104.80000 264 ASP A O 1
ATOM 1826 N N . TRP A 1 265 ? 79.31740 85.18269 107.52230 1.000 103.93000 265 TRP A N 1
ATOM 1827 C CA . TRP A 1 265 ? 78.03181 85.10810 106.85193 1.000 103.68000 265 TRP A CA 1
ATOM 1828 C C . TRP A 1 265 ? 78.18700 84.36025 105.53458 1.000 105.48000 265 TRP A C 1
ATOM 1829 O O . TRP A 1 265 ? 79.29722 84.16073 105.03634 1.000 108.29000 265 TRP A O 1
ATOM 1840 N N . HIS A 1 266 ? 77.05512 83.91755 104.98884 1.000 100.29000 266 HIS A N 1
ATOM 1841 C CA . HIS A 1 266 ? 77.06518 83.22185 103.70933 1.000 97.49000 266 HIS A CA 1
ATOM 1842 C C . HIS A 1 266 ? 77.79429 84.04748 102.65805 1.000 99.39000 266 HIS A C 1
ATOM 1843 O O . HIS A 1 266 ? 77.72666 85.27902 102.65333 1.000 100.39000 266 HIS A O 1
ATOM 1850 N N . VAL A 1 267 ? 78.50152 83.35263 101.76460 1.000 93.96000 267 VAL A N 1
ATOM 1851 C CA . VAL A 1 267 ? 79.34999 84.01958 100.78646 1.000 90.36000 267 VAL A CA 1
ATOM 1852 C C . VAL A 1 267 ? 78.53775 84.88859 99.83535 1.000 91.91000 267 VAL A C 1
ATOM 1853 O O . VAL A 1 267 ? 79.08427 85.80942 99.22001 1.000 94.91000 267 VAL A O 1
ATOM 1857 N N . ARG A 1 268 ? 77.23415 84.62661 99.70702 1.000 91.46000 268 ARG A N 1
ATOM 1858 C CA . ARG A 1 268 ? 76.38978 85.43243 98.83270 1.000 90.83000 268 ARG A CA 1
ATOM 1859 C C . ARG A 1 268 ? 76.29556 86.88222 99.28796 1.000 93.42000 268 ARG A C 1
ATOM 1860 O O . ARG A 1 268 ? 75.92227 87.74657 98.48843 1.000 98.25000 268 ARG A O 1
ATOM 1868 N N . HIS A 1 269 ? 76.61968 87.17002 100.54798 1.000 92.33000 269 HIS A N 1
ATOM 1869 C CA . HIS A 1 269 ? 76.60866 88.54150 101.03677 1.000 90.09000 269 HIS A CA 1
ATOM 1870 C C . HIS A 1 269 ? 77.89825 89.28668 100.72788 1.000 92.89000 269 HIS A C 1
ATOM 1871 O O . HIS A 1 269 ? 77.97197 90.49361 100.97944 1.000 96.57000 269 HIS A O 1
ATOM 1878 N N . CYS A 1 270 ? 78.90667 88.60458 100.19198 1.000 88.09000 270 CYS A N 1
ATOM 1879 C CA . CYS A 1 270 ? 80.16847 89.23717 99.81576 1.000 84.29000 270 CYS A CA 1
ATOM 1880 C C . CYS A 1 270 ? 79.94916 89.94901 98.48884 1.000 91.20000 270 CYS A C 1
ATOM 1881 O O . CYS A 1 270 ? 80.18913 89.40097 97.41280 1.000 94.83000 270 CYS A O 1
ATOM 1884 N N . ARG A 1 271 ? 79.48039 91.18963 98.56963 1.000 88.15000 271 ARG A N 1
ATOM 1885 C CA . ARG A 1 271 ? 79.11923 91.95892 97.39522 1.000 82.25000 271 ARG A CA 1
ATOM 1886 C C . ARG A 1 271 ? 80.06356 93.13998 97.20900 1.000 83.84000 271 ARG A C 1
ATOM 1887 O O . ARG A 1 271 ? 80.61328 93.66518 98.18145 1.000 89.22000 271 ARG A O 1
ATOM 1895 N N . PRO A 1 272 ? 80.27220 93.57992 95.97351 1.000 66.89000 272 PRO A N 1
ATOM 1896 C CA . PRO A 1 272 ? 81.10205 94.76154 95.74167 1.000 62.96000 272 PRO A CA 1
ATOM 1897 C C . PRO A 1 272 ? 80.32022 96.04885 95.93800 1.000 66.95000 272 PRO A C 1
ATOM 1898 O O . PRO A 1 272 ? 79.09935 96.10063 95.77638 1.000 75.70000 272 PRO A O 1
ATOM 1902 N N . ILE A 1 273 ? 81.05075 97.09912 96.29678 1.000 63.84000 273 ILE A N 1
ATOM 1903 C CA . ILE A 1 273 ? 80.50829 98.44684 96.40177 1.000 62.58000 273 ILE A CA 1
ATOM 1904 C C . ILE A 1 273 ? 81.24745 99.32283 95.40393 1.000 65.82000 273 ILE A C 1
ATOM 1905 O O . ILE A 1 273 ? 82.48180 99.38326 95.42069 1.000 76.60000 273 ILE A O 1
ATOM 1910 N N . TYR A 1 274 ? 80.49784 99.99597 94.53890 1.000 64.28000 274 TYR A N 1
ATOM 1911 C CA . TYR A 1 274 ? 81.07302 100.83340 93.49736 1.000 61.58000 274 TYR A CA 1
ATOM 1912 C C . TYR A 1 274 ? 80.96069 102.29709 93.89388 1.000 68.81000 274 TYR A C 1
ATOM 1913 O O . TYR A 1 274 ? 79.87193 102.77367 94.22921 1.000 75.87000 274 TYR A O 1
ATOM 1922 N N . GLU A 1 275 ? 82.08505 103.00218 93.85633 1.000 70.90000 275 GLU A N 1
ATOM 1923 C CA . GLU A 1 275 ? 82.11644 104.43903 94.07081 1.000 69.66000 275 GLU A CA 1
ATOM 1924 C C . GLU A 1 275 ? 82.93841 105.07357 92.96136 1.000 69.19000 275 GLU A C 1
ATOM 1925 O O . GLU A 1 275 ? 83.95300 104.51635 92.53442 1.000 76.96000 275 GLU A O 1
ATOM 1931 N N . PHE A 1 276 ? 82.49405 106.23356 92.49253 1.000 70.54000 276 PHE A N 1
ATOM 1932 C CA . PHE A 1 276 ? 83.09576 106.90447 91.35005 1.000 62.78000 276 PHE A CA 1
ATOM 1933 C C . PHE A 1 276 ? 83.72542 108.21341 91.79995 1.000 68.38000 276 PHE A C 1
ATOM 1934 O O . PHE A 1 276 ? 83.10170 108.98951 92.53059 1.000 78.30000 276 PHE A O 1
ATOM 1942 N N . HIS A 1 277 ? 84.95951 108.45027 91.36572 1.000 67.38000 277 HIS A N 1
ATOM 1943 C CA . HIS A 1 277 ? 85.75043 109.57916 91.82769 1.000 62.66000 277 HIS A CA 1
ATOM 1944 C C . HIS A 1 277 ? 86.28013 110.37126 90.64390 1.000 70.82000 277 HIS A C 1
ATOM 1945 O O . HIS A 1 277 ? 86.62492 109.79961 89.60639 1.000 79.91000 277 HIS A O 1
ATOM 1952 N N . GLY A 1 278 ? 86.34515 111.68863 90.80811 1.000 76.12000 278 GLY A N 1
ATOM 1953 C CA . GLY A 1 278 ? 86.93001 112.55019 89.80183 1.000 71.74000 278 GLY A CA 1
ATOM 1954 C C . GLY A 1 278 ? 86.61951 114.01317 90.03239 1.000 86.77000 278 GLY A C 1
ATOM 1955 O O . GLY A 1 278 ? 85.51829 114.35697 90.46896 1.000 92.10000 278 GLY A O 1
ATOM 1956 N N . LEU A 1 279 ? 87.58098 114.88885 89.75309 1.000 103.10000 279 LEU A N 1
ATOM 1957 C CA . LEU A 1 279 ? 87.37047 116.32802 89.84182 1.000 100.47000 279 LEU A CA 1
ATOM 1958 C C . LEU A 1 279 ? 87.94778 116.98097 88.59780 1.000 101.05000 279 LEU A C 1
ATOM 1959 O O . LEU A 1 279 ? 89.15302 116.88299 88.34634 1.000 99.88000 279 LEU A O 1
ATOM 1964 N N . TYR A 1 280 ? 87.09292 117.64350 87.82497 1.000 103.52000 280 TYR A N 1
ATOM 1965 C CA . TYR A 1 280 ? 87.50653 118.37549 86.63355 1.000 107.42000 280 TYR A CA 1
ATOM 1966 C C . TYR A 1 280 ? 87.35322 119.86497 86.91159 1.000 108.69000 280 TYR A C 1
ATOM 1967 O O . TYR A 1 280 ? 86.23061 120.37116 87.01226 1.000 108.31000 280 TYR A O 1
ATOM 1976 N N . GLU A 1 281 ? 88.47830 120.56124 87.03691 1.000 120.60000 281 GLU A N 1
ATOM 1977 C CA . GLU A 1 281 ? 88.50116 122.01013 87.19937 1.000 120.54000 281 GLU A CA 1
ATOM 1978 C C . GLU A 1 281 ? 89.04917 122.61548 85.91381 1.000 122.86000 281 GLU A C 1
ATOM 1979 O O . GLU A 1 281 ? 90.21900 122.40846 85.57402 1.000 123.00000 281 GLU A O 1
ATOM 1985 N N . GLU A 1 282 ? 88.19807 123.35179 85.19491 1.000 133.31000 282 GLU A N 1
ATOM 1986 C CA . GLU A 1 282 ? 88.64209 124.00750 83.96956 1.000 133.25000 282 GLU A CA 1
ATOM 1987 C C . GLU A 1 282 ? 89.74176 125.02321 84.24734 1.000 133.61000 282 GLU A C 1
ATOM 1988 O O . GLU A 1 282 ? 90.64018 125.20861 83.41822 1.000 130.92000 282 GLU A O 1
ATOM 1994 N N . LYS A 1 283 ? 89.68911 125.68706 85.40482 1.000 131.80000 283 LYS A N 1
ATOM 1995 C CA . LYS A 1 283 ? 90.74289 126.62614 85.77260 1.000 131.68000 283 LYS A CA 1
ATOM 1996 C C . LYS A 1 283 ? 92.08668 125.92764 85.92682 1.000 129.99000 283 LYS A C 1
ATOM 1997 O O . LYS A 1 283 ? 93.12901 126.51334 85.61170 1.000 129.67000 283 LYS A O 1
ATOM 2003 N N . ASN A 1 284 ? 92.08363 124.68944 86.41753 1.000 116.90000 284 ASN A N 1
ATOM 2004 C CA . ASN A 1 284 ? 93.32447 123.95129 86.60694 1.000 117.15000 284 ASN A CA 1
ATOM 2005 C C . ASN A 1 284 ? 94.06794 123.79121 85.28787 1.000 117.60000 284 ASN A C 1
ATOM 2006 O O . ASN A 1 284 ? 93.46526 123.56712 84.23478 1.000 116.20000 284 ASN A O 1
ATOM 2011 N N . LEU A 1 285 ? 95.38901 123.91818 85.35506 1.000 100.94000 285 LEU A N 1
ATOM 2012 C CA . LEU A 1 285 ? 96.22586 123.81621 84.17318 1.000 93.81000 285 LEU A CA 1
ATOM 2013 C C . LEU A 1 285 ? 96.22740 122.38563 83.63988 1.000 96.81000 285 LEU A C 1
ATOM 2014 O O . LEU A 1 285 ? 95.99959 121.41959 84.37346 1.000 95.20000 285 LEU A O 1
ATOM 2019 N N . SER A 1 286 ? 96.51411 122.26366 82.34663 1.000 85.54000 286 SER A N 1
ATOM 2020 C CA . SER A 1 286 ? 96.46729 120.99462 81.62968 1.000 79.95000 286 SER A CA 1
ATOM 2021 C C . SER A 1 286 ? 95.18812 120.21058 81.93650 1.000 82.44000 286 SER A C 1
ATOM 2022 O O . SER A 1 286 ? 95.24511 119.11886 82.51101 1.000 78.55000 286 SER A O 1
ATOM 2025 N N . PRO A 1 287 ? 94.02277 120.74148 81.57230 1.000 86.46000 287 PRO A N 1
ATOM 2026 C CA . PRO A 1 287 ? 92.77261 120.05345 81.90325 1.000 83.57000 287 PRO A CA 1
ATOM 2027 C C . PRO A 1 287 ? 92.55758 118.83963 81.01569 1.000 86.01000 287 PRO A C 1
ATOM 2028 O O . PRO A 1 287 ? 92.86870 118.85398 79.82280 1.000 94.04000 287 PRO A O 1
ATOM 2032 N N . GLY A 1 288 ? 92.03035 117.78211 81.61159 1.000 71.24000 288 GLY A N 1
ATOM 2033 C CA . GLY A 1 288 ? 91.66844 116.60877 80.85170 1.000 72.22000 288 GLY A CA 1
ATOM 2034 C C . GLY A 1 288 ? 92.82260 115.65348 80.64574 1.000 70.83000 288 GLY A C 1
ATOM 2035 O O . GLY A 1 288 ? 93.92073 115.80021 81.18884 1.000 82.59000 288 GLY A O 1
ATOM 2036 N N . PHE A 1 289 ? 92.54945 114.64063 79.83232 1.000 66.72000 289 PHE A N 1
ATOM 2037 C CA . PHE A 1 289 ? 93.53303 113.63580 79.46769 1.000 57.72000 289 PHE A CA 1
ATOM 2038 C C . PHE A 1 289 ? 93.53172 113.44986 77.96069 1.000 61.77000 289 PHE A C 1
ATOM 2039 O O . PHE A 1 289 ? 92.46999 113.36680 77.33823 1.000 74.15000 289 PHE A O 1
ATOM 2047 N N . ASN A 1 290 ? 94.72441 113.38339 77.37780 1.000 57.48000 290 ASN A N 1
ATOM 2048 C CA . ASN A 1 290 ? 94.84769 113.07844 75.96310 1.000 48.60000 290 ASN A CA 1
ATOM 2049 C C . ASN A 1 290 ? 96.16116 112.35355 75.72228 1.000 59.06000 290 ASN A C 1
ATOM 2050 O O . ASN A 1 290 ? 97.09544 112.43108 76.52284 1.000 73.99000 290 ASN A O 1
ATOM 2055 N N . PHE A 1 291 ? 96.21331 111.63618 74.60495 1.000 51.66000 291 PHE A N 1
ATOM 2056 C CA . PHE A 1 291 ? 97.42108 110.94776 74.18456 1.000 45.37000 291 PHE A CA 1
ATOM 2057 C C . PHE A 1 291 ? 97.41551 110.85701 72.66967 1.000 57.16000 291 PHE A C 1
ATOM 2058 O O . PHE A 1 291 ? 96.38432 111.04428 72.02079 1.000 64.13000 291 PHE A O 1
ATOM 2066 N N . ARG A 1 292 ? 98.58238 110.56814 72.11089 1.000 61.55000 292 ARG A N 1
ATOM 2067 C CA . ARG A 1 292 ? 98.73627 110.39033 70.67678 1.000 50.65000 292 ARG A CA 1
ATOM 2068 C C . ARG A 1 292 ? 99.12295 108.95024 70.38337 1.000 58.54000 292 ARG A C 1
ATOM 2069 O O . ARG A 1 292 ? 100.05426 108.41545 70.99309 1.000 76.20000 292 ARG A O 1
ATOM 2077 N N . PHE A 1 293 ? 98.40012 108.32596 69.46051 1.000 48.59000 293 PHE A N 1
ATOM 2078 C CA . PHE A 1 293 ? 98.76457 107.02085 68.94103 1.000 54.09000 293 PHE A CA 1
ATOM 2079 C C . PHE A 1 293 ? 98.64764 107.06090 67.42662 1.000 55.82000 293 PHE A C 1
ATOM 2080 O O . PHE A 1 293 ? 97.92056 107.87956 66.86067 1.000 71.73000 293 PHE A O 1
ATOM 2088 N N . ALA A 1 294 ? 99.38059 106.17086 66.77236 1.000 56.83000 294 ALA A N 1
ATOM 2089 C CA . ALA A 1 294 ? 99.44661 106.13615 65.32185 1.000 58.47000 294 ALA A CA 1
ATOM 2090 C C . ALA A 1 294 ? 99.03199 104.76582 64.81262 1.000 67.27000 294 ALA A C 1
ATOM 2091 O O . ALA A 1 294 ? 99.30633 103.74543 65.45035 1.000 80.64000 294 ALA A O 1
ATOM 2093 N N . ARG A 1 295 ? 98.36050 104.75215 63.66913 1.000 62.77000 295 ARG A N 1
ATOM 2094 C CA . ARG A 1 295 ? 98.03941 103.52409 62.95135 1.000 64.22000 295 ARG A CA 1
ATOM 2095 C C . ARG A 1 295 ? 98.87842 103.51706 61.68053 1.000 66.64000 295 ARG A C 1
ATOM 2096 O O . ARG A 1 295 ? 98.50923 104.13409 60.67783 1.000 74.22000 295 ARG A O 1
ATOM 2104 N N . HIS A 1 296 ? 100.01210 102.82682 61.73094 1.000 62.32000 296 HIS A N 1
ATOM 2105 C CA . HIS A 1 296 ? 100.89837 102.76948 60.58015 1.000 65.07000 296 HIS A CA 1
ATOM 2106 C C . HIS A 1 296 ? 100.32476 101.85216 59.51118 1.000 65.99000 296 HIS A C 1
ATOM 2107 O O . HIS A 1 296 ? 99.72971 100.81445 59.81125 1.000 76.29000 296 HIS A O 1
ATOM 2114 N N . PHE A 1 297 ? 100.50229 102.24631 58.25465 1.000 64.93000 297 PHE A N 1
ATOM 2115 C CA . PHE A 1 297 ? 100.04301 101.44502 57.13366 1.000 73.48000 297 PHE A CA 1
ATOM 2116 C C . PHE A 1 297 ? 100.92038 101.74409 55.93039 1.000 74.16000 297 PHE A C 1
ATOM 2117 O O . PHE A 1 297 ? 101.60894 102.76544 55.87723 1.000 81.08000 297 PHE A O 1
ATOM 2125 N N . VAL A 1 298 ? 100.89360 100.83397 54.96420 1.000 90.63000 298 VAL A N 1
ATOM 2126 C CA . VAL A 1 298 ? 101.67176 100.96039 53.73938 1.000 91.46000 298 VAL A CA 1
ATOM 2127 C C . VAL A 1 298 ? 100.69856 101.10664 52.58097 1.000 93.51000 298 VAL A C 1
ATOM 2128 O O . VAL A 1 298 ? 99.83304 100.24716 52.37491 1.000 100.53000 298 VAL A O 1
ATOM 2132 N N . GLU A 1 299 ? 100.83448 102.19539 51.82959 1.000 96.00000 299 GLU A N 1
ATOM 2133 C CA . GLU A 1 299 ? 99.99634 102.43721 50.66509 1.000 100.35000 299 GLU A CA 1
ATOM 2134 C C . GLU A 1 299 ? 100.86846 102.94715 49.53071 1.000 103.31000 299 GLU A C 1
ATOM 2135 O O . GLU A 1 299 ? 101.69266 103.84284 49.73595 1.000 100.87000 299 GLU A O 1
ATOM 2141 N N . ASN A 1 300 ? 100.68352 102.37032 48.34164 1.000 117.51000 300 ASN A N 1
ATOM 2142 C CA . ASN A 1 300 ? 101.46889 102.71964 47.15663 1.000 118.32000 300 ASN A CA 1
ATOM 2143 C C . ASN A 1 300 ? 102.96338 102.53510 47.41604 1.000 115.90000 300 ASN A C 1
ATOM 2144 O O . ASN A 1 300 ? 103.79557 103.32821 46.97145 1.000 114.98000 300 ASN A O 1
ATOM 2149 N N . GLY A 1 301 ? 103.30425 101.47696 48.14492 1.000 108.35000 301 GLY A N 1
ATOM 2150 C CA . GLY A 1 301 ? 104.69679 101.19682 48.45987 1.000 106.22000 301 GLY A CA 1
ATOM 2151 C C . GLY A 1 301 ? 105.37169 102.28478 49.26504 1.000 111.38000 301 GLY A C 1
ATOM 2152 O O . GLY A 1 301 ? 106.56606 102.54622 49.07538 1.000 113.99000 301 GLY A O 1
ATOM 2153 N N . THR A 1 302 ? 104.63197 102.92677 50.16504 1.000 103.45000 302 THR A N 1
ATOM 2154 C CA . THR A 1 302 ? 105.16387 104.00173 50.98680 1.000 101.31000 302 THR A CA 1
ATOM 2155 C C . THR A 1 302 ? 104.59517 103.87009 52.39089 1.000 98.15000 302 THR A C 1
ATOM 2156 O O . THR A 1 302 ? 103.44543 103.46346 52.57347 1.000 101.64000 302 THR A O 1
ATOM 2160 N N . ASN A 1 303 ? 105.40885 104.21774 53.38254 1.000 82.83000 303 ASN A N 1
ATOM 2161 C CA . ASN A 1 303 ? 105.00833 104.10437 54.77592 1.000 78.97000 303 ASN A CA 1
ATOM 2162 C C . ASN A 1 303 ? 104.25083 105.35475 55.19577 1.000 80.40000 303 ASN A C 1
ATOM 2163 O O . ASN A 1 303 ? 104.74550 106.47484 55.03660 1.000 89.14000 303 ASN A O 1
ATOM 2168 N N . TYR A 1 304 ? 103.05197 105.15470 55.72945 1.000 78.78000 304 TYR A N 1
ATOM 2169 C CA . TYR A 1 304 ? 102.19518 106.23013 56.19515 1.000 70.36000 304 TYR A CA 1
ATOM 2170 C C . TYR A 1 304 ? 101.68022 105.87742 57.58001 1.000 72.03000 304 TYR A C 1
ATOM 2171 O O . TYR A 1 304 ? 101.77963 104.73534 58.03354 1.000 80.74000 304 TYR A O 1
ATOM 2180 N N . ARG A 1 305 ? 101.12900 106.87603 58.25895 1.000 62.67000 305 ARG A N 1
ATOM 2181 C CA . ARG A 1 305 ? 100.50304 106.64001 59.54696 1.000 65.19000 305 ARG A CA 1
ATOM 2182 C C . ARG A 1 305 ? 99.35811 107.62240 59.72666 1.000 67.93000 305 ARG A C 1
ATOM 2183 O O . ARG A 1 305 ? 99.36553 108.71958 59.16299 1.000 72.19000 305 ARG A O 1
ATOM 2191 N N . HIS A 1 306 ? 98.36762 107.20898 60.50718 1.000 70.85000 306 HIS A N 1
ATOM 2192 C CA . HIS A 1 306 ? 97.27670 108.07921 60.92300 1.000 63.14000 306 HIS A CA 1
ATOM 2193 C C . HIS A 1 306 ? 97.53285 108.46464 62.37193 1.000 64.45000 306 HIS A C 1
ATOM 2194 O O . HIS A 1 306 ? 97.42214 107.62661 63.27133 1.000 73.37000 306 HIS A O 1
ATOM 2201 N N . LEU A 1 307 ? 97.88119 109.72475 62.59803 1.000 62.69000 307 LEU A N 1
ATOM 2202 C CA . LEU A 1 307 ? 98.12662 110.21406 63.94420 1.000 59.15000 307 LEU A CA 1
ATOM 2203 C C . LEU A 1 307 ? 96.81401 110.67180 64.56060 1.000 64.22000 307 LEU A C 1
ATOM 2204 O O . LEU A 1 307 ? 96.10027 111.49325 63.97850 1.000 73.22000 307 LEU A O 1
ATOM 2209 N N . PHE A 1 308 ? 96.50116 110.13752 65.73580 1.000 55.99000 308 PHE A N 1
ATOM 2210 C CA . PHE A 1 308 ? 95.29432 110.49007 66.46929 1.000 60.07000 308 PHE A CA 1
ATOM 2211 C C . PHE A 1 308 ? 95.70471 111.09476 67.79931 1.000 66.09000 308 PHE A C 1
ATOM 2212 O O . PHE A 1 308 ? 96.39168 110.44199 68.58999 1.000 71.20000 308 PHE A O 1
ATOM 2220 N N . LYS A 1 309 ? 95.28596 112.32987 68.05026 1.000 61.61000 309 LYS A N 1
ATOM 2221 C CA . LYS A 1 309 ? 95.37331 112.89096 69.39386 1.000 57.14000 309 LYS A CA 1
ATOM 2222 C C . LYS A 1 309 ? 94.06128 112.55162 70.07972 1.000 52.38000 309 LYS A C 1
ATOM 2223 O O . LYS A 1 309 ? 93.04527 113.21612 69.86999 1.000 69.34000 309 LYS A O 1
ATOM 2229 N N . VAL A 1 310 ? 94.08025 111.50556 70.89412 1.000 55.34000 310 VAL A N 1
ATOM 2230 C CA . VAL A 1 310 ? 92.86436 110.95018 71.46894 1.000 54.17000 310 VAL A CA 1
ATOM 2231 C C . VAL A 1 310 ? 92.60138 111.64414 72.79710 1.000 59.97000 310 VAL A C 1
ATOM 2232 O O . VAL A 1 310 ? 93.35037 111.46898 73.75955 1.000 74.63000 310 VAL A O 1
ATOM 2236 N N . PHE A 1 311 ? 91.53697 112.43589 72.84654 1.000 58.25000 311 PHE A N 1
ATOM 2237 C CA . PHE A 1 311 ? 91.02048 112.96108 74.10071 1.000 53.59000 311 PHE A CA 1
ATOM 2238 C C . PHE A 1 311 ? 90.03567 111.94326 74.65259 1.000 60.14000 311 PHE A C 1
ATOM 2239 O O . PHE A 1 311 ? 89.07496 111.57173 73.97175 1.000 76.70000 311 PHE A O 1
ATOM 2247 N N . GLY A 1 312 ? 90.27141 111.48645 75.87314 1.000 57.07000 312 GLY A N 1
ATOM 2248 C CA . GLY A 1 312 ? 89.40599 110.45012 76.39687 1.000 59.03000 312 GLY A CA 1
ATOM 2249 C C . GLY A 1 312 ? 89.40258 110.44495 77.90414 1.000 63.29000 312 GLY A C 1
ATOM 2250 O O . GLY A 1 312 ? 90.24334 111.06222 78.56039 1.000 75.47000 312 GLY A O 1
ATOM 2251 N N . ILE A 1 313 ? 88.43022 109.72408 78.44497 1.000 56.46000 313 ILE A N 1
ATOM 2252 C CA . ILE A 1 313 ? 88.27263 109.58565 79.88401 1.000 55.31000 313 ILE A CA 1
ATOM 2253 C C . ILE A 1 313 ? 89.01948 108.32917 80.30751 1.000 56.50000 313 ILE A C 1
ATOM 2254 O O . ILE A 1 313 ? 88.65515 107.21826 79.91702 1.000 69.07000 313 ILE A O 1
ATOM 2259 N N . ARG A 1 314 ? 90.07406 108.50339 81.09631 1.000 62.15000 314 ARG A N 1
ATOM 2260 C CA . ARG A 1 314 ? 90.81050 107.36866 81.63517 1.000 66.88000 314 ARG A CA 1
ATOM 2261 C C . ARG A 1 314 ? 90.06749 106.85243 82.85760 1.000 64.97000 314 ARG A C 1
ATOM 2262 O O . ARG A 1 314 ? 89.96296 107.55014 83.87048 1.000 72.26000 314 ARG A O 1
ATOM 2270 N N . PHE A 1 315 ? 89.54390 105.63559 82.76491 1.000 61.45000 315 PHE A N 1
ATOM 2271 C CA . PHE A 1 315 ? 88.85818 105.00271 83.88313 1.000 56.88000 315 PHE A CA 1
ATOM 2272 C C . PHE A 1 315 ? 89.86509 104.14563 84.63604 1.000 63.82000 315 PHE A C 1
ATOM 2273 O O . PHE A 1 315 ? 90.36871 103.15345 84.10214 1.000 76.44000 315 PHE A O 1
ATOM 2281 N N . ASP A 1 316 ? 90.16036 104.52923 85.87176 1.000 71.08000 316 ASP A N 1
ATOM 2282 C CA . ASP A 1 316 ? 91.05615 103.77309 86.73572 1.000 69.91000 316 ASP A CA 1
ATOM 2283 C C . ASP A 1 316 ? 90.20045 102.96516 87.69939 1.000 76.33000 316 ASP A C 1
ATOM 2284 O O . ASP A 1 316 ? 89.56716 103.52626 88.59861 1.000 84.80000 316 ASP A O 1
ATOM 2289 N N . ILE A 1 317 ? 90.17917 101.65277 87.51017 1.000 70.57000 317 ILE A N 1
ATOM 2290 C CA . ILE A 1 317 ? 89.37949 100.75727 88.33227 1.000 59.35000 317 ILE A CA 1
ATOM 2291 C C . ILE A 1 317 ? 90.30119 100.19999 89.40750 1.000 67.05000 317 ILE A C 1
ATOM 2292 O O . ILE A 1 317 ? 91.10581 99.30036 89.15427 1.000 79.95000 317 ILE A O 1
ATOM 2297 N N . LEU A 1 318 ? 90.18406 100.74035 90.61339 1.000 69.50000 318 LEU A N 1
ATOM 2298 C CA . LEU A 1 318 ? 90.95915 100.28395 91.75562 1.000 72.22000 318 LEU A CA 1
ATOM 2299 C C . LEU A 1 318 ? 90.05975 99.41301 92.61816 1.000 71.66000 318 LEU A C 1
ATOM 2300 O O . LEU A 1 318 ? 89.04034 99.88443 93.13068 1.000 81.81000 318 LEU A O 1
ATOM 2305 N N . VAL A 1 319 ? 90.43545 98.15053 92.77865 1.000 59.97000 319 VAL A N 1
ATOM 2306 C CA . VAL A 1 319 ? 89.65997 97.19768 93.55869 1.000 60.66000 319 VAL A CA 1
ATOM 2307 C C . VAL A 1 319 ? 90.40544 96.94480 94.85628 1.000 66.33000 319 VAL A C 1
ATOM 2308 O O . VAL A 1 319 ? 91.56915 96.52612 94.84482 1.000 79.04000 319 VAL A O 1
ATOM 2312 N N . ASP A 1 320 ? 89.73556 97.20296 95.97173 1.000 70.50000 320 ASP A N 1
ATOM 2313 C CA . ASP A 1 320 ? 90.30314 96.98764 97.28843 1.000 71.75000 320 ASP A CA 1
ATOM 2314 C C . ASP A 1 320 ? 89.24324 96.32497 98.15106 1.000 72.78000 320 ASP A C 1
ATOM 2315 O O . ASP A 1 320 ? 88.07891 96.20985 97.76338 1.000 80.14000 320 ASP A O 1
ATOM 2320 N N . GLY A 1 321 ? 89.65437 95.87495 99.31894 1.000 76.87000 321 GLY A N 1
ATOM 2321 C CA . GLY A 1 321 ? 88.72373 95.28428 100.25771 1.000 77.88000 321 GLY A CA 1
ATOM 2322 C C . GLY A 1 321 ? 89.42480 94.29634 101.15953 1.000 75.55000 321 GLY A C 1
ATOM 2323 O O . GLY A 1 321 ? 90.59164 93.95916 100.97734 1.000 80.13000 321 GLY A O 1
ATOM 2324 N N . LYS A 1 322 ? 88.67707 93.83069 102.15155 1.000 79.66000 322 LYS A N 1
ATOM 2325 C CA . LYS A 1 322 ? 89.18735 92.88526 103.12601 1.000 80.77000 322 LYS A CA 1
ATOM 2326 C C . LYS A 1 322 ? 88.07257 91.92888 103.51105 1.000 81.64000 322 LYS A C 1
ATOM 2327 O O . LYS A 1 322 ? 86.89543 92.29584 103.52846 1.000 84.88000 322 LYS A O 1
ATOM 2333 N N . ALA A 1 323 ? 88.45484 90.69481 103.80984 1.000 82.88000 323 ALA A N 1
ATOM 2334 C CA . ALA A 1 323 ? 87.52242 89.67376 104.25308 1.000 83.15000 323 ALA A CA 1
ATOM 2335 C C . ALA A 1 323 ? 87.77022 89.36871 105.72028 1.000 85.44000 323 ALA A C 1
ATOM 2336 O O . ALA A 1 323 ? 88.91944 89.26649 106.15842 1.000 90.13000 323 ALA A O 1
ATOM 2338 N N . GLY A 1 324 ? 86.68889 89.23719 106.47589 1.000 91.26000 324 GLY A N 1
ATOM 2339 C CA . GLY A 1 324 ? 86.79984 88.89575 107.87528 1.000 89.58000 324 GLY A CA 1
ATOM 2340 C C . GLY A 1 324 ? 86.12632 87.57846 108.18167 1.000 94.31000 324 GLY A C 1
ATOM 2341 O O . GLY A 1 324 ? 84.91348 87.43608 108.00495 1.000 102.21000 324 GLY A O 1
ATOM 2342 N N . LYS A 1 325 ? 86.90449 86.60448 108.63582 1.000 87.11000 325 LYS A N 1
ATOM 2343 C CA . LYS A 1 325 ? 86.38907 85.29810 109.00804 1.000 86.14000 325 LYS A CA 1
ATOM 2344 C C . LYS A 1 325 ? 86.77355 85.00730 110.44908 1.000 91.47000 325 LYS A C 1
ATOM 2345 O O . LYS A 1 325 ? 87.88417 85.33168 110.88031 1.000 95.80000 325 LYS A O 1
ATOM 2351 N N . PHE A 1 326 ? 85.84461 84.41201 111.19298 1.000 99.55000 326 PHE A N 1
ATOM 2352 C CA . PHE A 1 326 ? 86.09623 84.10380 112.59307 1.000 96.95000 326 PHE A CA 1
ATOM 2353 C C . PHE A 1 326 ? 87.29861 83.18154 112.72877 1.000 101.46000 326 PHE A C 1
ATOM 2354 O O . PHE A 1 326 ? 87.38253 82.14419 112.06574 1.000 106.20000 326 PHE A O 1
ATOM 2362 N N . ASP A 1 327 ? 88.23180 83.56821 113.59206 1.000 102.89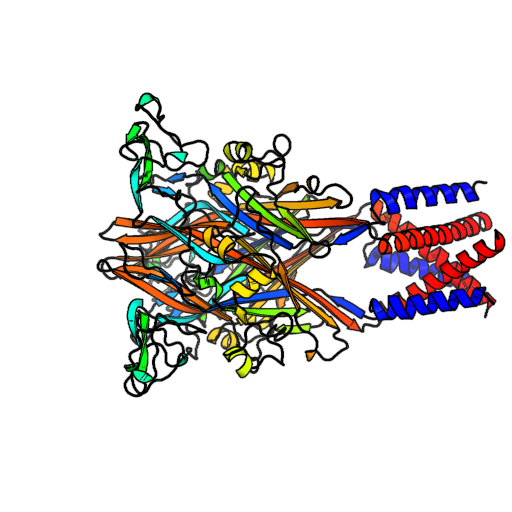000 327 ASP A N 1
ATOM 2363 C CA . ASP A 1 327 ? 89.40533 82.76405 113.88769 1.000 104.24000 327 ASP A CA 1
ATOM 2364 C C . ASP A 1 327 ? 89.66857 82.83252 115.38249 1.000 106.16000 327 ASP A C 1
ATOM 2365 O O . ASP A 1 327 ? 89.49806 83.88625 116.00159 1.000 108.00000 327 ASP A O 1
ATOM 2370 N N . ILE A 1 328 ? 90.07703 81.70126 115.95790 1.000 109.67000 328 ILE A N 1
ATOM 2371 C CA . ILE A 1 328 ? 90.22240 81.62098 117.40722 1.000 108.69000 328 ILE A CA 1
ATOM 2372 C C . ILE A 1 328 ? 91.38682 82.48211 117.88722 1.000 110.83000 328 ILE A C 1
ATOM 2373 O O . ILE A 1 328 ? 91.32467 83.08039 118.96762 1.000 111.57000 328 ILE A O 1
ATOM 2378 N N . ILE A 1 329 ? 92.46552 82.55930 117.10221 1.000 108.06000 329 ILE A N 1
ATOM 2379 C CA . ILE A 1 329 ? 93.64110 83.31823 117.53437 1.000 106.25000 329 ILE A CA 1
ATOM 2380 C C . ILE A 1 329 ? 93.33842 84.80444 117.69734 1.000 107.56000 329 ILE A C 1
ATOM 2381 O O . ILE A 1 329 ? 93.66782 85.36468 118.75552 1.000 111.75000 329 ILE A O 1
ATOM 2386 N N . PRO A 1 330 ? 92.73681 85.49938 116.72257 1.000 108.76000 330 PRO A N 1
ATOM 2387 C CA . PRO A 1 330 ? 92.32224 86.88626 116.98855 1.000 106.09000 330 PRO A CA 1
ATOM 2388 C C . PRO A 1 330 ? 91.30776 87.00077 118.10785 1.000 105.39000 330 PRO A C 1
ATOM 2389 O O . PRO A 1 330 ? 91.30749 88.00342 118.83177 1.000 108.99000 330 PRO A O 1
ATOM 2393 N N . THR A 1 331 ? 90.43536 86.00401 118.26580 1.000 106.64000 331 THR A N 1
ATOM 2394 C CA . THR A 1 331 ? 89.45349 86.03840 119.34373 1.000 109.14000 331 THR A CA 1
ATOM 2395 C C . THR A 1 331 ? 90.13625 86.02975 120.70529 1.000 115.41000 331 THR A C 1
ATOM 2396 O O . THR A 1 331 ? 89.77366 86.80151 121.60011 1.000 118.05000 331 THR A O 1
ATOM 2400 N N . MET A 1 332 ? 91.13556 85.16156 120.87821 1.000 120.75000 332 MET A N 1
ATOM 2401 C CA . MET A 1 332 ? 91.84595 85.09719 122.15117 1.000 117.55000 332 MET A CA 1
ATOM 2402 C C . MET A 1 332 ? 92.64000 86.37087 122.41221 1.000 118.89000 332 MET A C 1
ATOM 2403 O O . MET A 1 332 ? 92.63126 86.89304 123.53276 1.000 122.13000 332 MET A O 1
ATOM 2408 N N . THR A 1 333 ? 93.33517 86.88479 121.39474 1.000 114.80000 333 THR A N 1
ATOM 2409 C CA . THR A 1 333 ? 94.10059 88.11366 121.57824 1.000 113.89000 333 THR A CA 1
ATOM 2410 C C . THR A 1 333 ? 93.18295 89.29001 121.88214 1.000 115.35000 333 THR A C 1
ATOM 2411 O O . THR A 1 333 ? 93.51332 90.14722 122.70945 1.000 119.67000 333 THR A O 1
ATOM 2415 N N . THR A 1 334 ? 92.02711 89.35127 121.21725 1.000 115.97000 334 THR A N 1
ATOM 2416 C CA . THR A 1 334 ? 91.05534 90.39512 121.52329 1.000 116.14000 334 THR A CA 1
ATOM 2417 C C . THR A 1 334 ? 90.53281 90.25540 122.94660 1.000 118.43000 334 THR A C 1
ATOM 2418 O O . THR A 1 334 ? 90.36552 91.25443 123.65578 1.000 121.66000 334 THR A O 1
ATOM 2422 N N . ILE A 1 335 ? 90.26603 89.02238 123.38154 1.000 121.85000 335 ILE A N 1
ATOM 2423 C CA . ILE A 1 335 ? 89.87972 88.79376 124.77118 1.000 122.56000 335 ILE A CA 1
ATOM 2424 C C . ILE A 1 335 ? 91.01923 89.18446 125.70274 1.000 125.47000 335 ILE A C 1
ATOM 2425 O O . ILE A 1 335 ? 90.81275 89.85922 126.71802 1.000 127.04000 335 ILE A O 1
ATOM 2430 N N . GLY A 1 336 ? 92.24279 88.77340 125.36340 1.000 127.62000 336 GLY A N 1
ATOM 2431 C CA . GLY A 1 336 ? 93.39194 89.17023 126.16012 1.000 125.17000 336 GLY A CA 1
ATOM 2432 C C . GLY A 1 336 ? 93.58794 90.67323 126.18810 1.000 125.74000 336 GLY A C 1
ATOM 2433 O O . GLY A 1 336 ? 93.91439 91.24728 127.22958 1.000 128.83000 336 GLY A O 1
ATOM 2434 N N . SER A 1 337 ? 93.39407 91.33094 125.04279 1.000 123.36000 337 SER A N 1
ATOM 2435 C CA . SER A 1 337 ? 93.45104 92.78807 125.01080 1.000 123.69000 337 SER A CA 1
ATOM 2436 C C . SER A 1 337 ? 92.35189 93.39633 125.87085 1.000 124.28000 337 SER A C 1
ATOM 2437 O O . SER A 1 337 ? 92.57940 94.38888 126.57174 1.000 129.44000 337 SER A O 1
ATOM 2440 N N . GLY A 1 338 ? 91.15122 92.81563 125.82751 1.000 129.32000 338 GLY A N 1
ATOM 2441 C CA . GLY A 1 338 ? 90.07114 93.31073 126.66450 1.000 132.03000 338 GLY A CA 1
ATOM 2442 C C . GLY A 1 338 ? 90.37624 93.18485 128.14409 1.000 134.40000 338 GLY A C 1
ATOM 2443 O O . GLY A 1 338 ? 90.09636 94.09735 128.92522 1.000 135.48000 338 GLY A O 1
ATOM 2444 N N . ILE A 1 339 ? 90.94970 92.05013 128.55070 1.000 139.18000 339 ILE A N 1
ATOM 2445 C CA . ILE A 1 339 ? 91.37627 91.89184 129.93804 1.000 140.67000 339 ILE A CA 1
ATOM 2446 C C . ILE A 1 339 ? 92.48636 92.88151 130.26438 1.000 140.74000 339 ILE A C 1
ATOM 2447 O O . ILE A 1 339 ? 92.50948 93.47773 131.34819 1.000 141.57000 339 ILE A O 1
ATOM 2452 N N . GLY A 1 340 ? 93.42405 93.07095 129.33368 1.000 139.51000 340 GLY A N 1
ATOM 2453 C CA . GLY A 1 340 ? 94.46538 94.06392 129.53959 1.000 138.17000 340 GLY A CA 1
ATOM 2454 C C . GLY A 1 340 ? 93.91043 95.46777 129.68124 1.000 137.99000 340 GLY A C 1
ATOM 2455 O O . GLY A 1 340 ? 94.35220 96.23630 130.53829 1.000 140.03000 340 GLY A O 1
ATOM 2456 N N . ILE A 1 341 ? 92.93426 95.82173 128.84231 1.000 137.89000 341 ILE A N 1
ATOM 2457 C CA . ILE A 1 341 ? 92.26347 97.11075 128.98554 1.000 138.93000 341 ILE A CA 1
ATOM 2458 C C . ILE A 1 341 ? 91.53406 97.17775 130.32025 1.000 138.71000 341 ILE A C 1
ATOM 2459 O O . ILE A 1 341 ? 91.53866 98.21273 130.99819 1.000 141.47000 341 ILE A O 1
ATOM 2464 N N . PHE A 1 342 ? 90.89915 96.07321 130.71969 1.000 147.88000 342 PHE A N 1
ATOM 2465 C CA . PHE A 1 342 ? 90.24303 96.02189 132.02196 1.000 150.58000 342 PHE A CA 1
ATOM 2466 C C . PHE A 1 342 ? 91.24305 96.21917 133.15386 1.000 152.63000 342 PHE A C 1
ATOM 2467 O O . PHE A 1 342 ? 90.96685 96.94495 134.11603 1.000 152.26000 342 PHE A O 1
ATOM 2475 N N . GLY A 1 343 ? 92.40945 95.57836 133.05907 1.000 155.94000 343 GLY A N 1
ATOM 2476 C CA . GLY A 1 343 ? 93.41654 95.74252 134.09467 1.000 155.14000 343 GLY A CA 1
ATOM 2477 C C . GLY A 1 343 ? 93.93642 97.16394 134.18424 1.000 155.49000 343 GLY A C 1
ATOM 2478 O O . GLY A 1 343 ? 94.12499 97.69870 135.27954 1.000 156.43000 343 GLY A O 1
ATOM 2479 N N . VAL A 1 344 ? 94.17948 97.79337 133.03284 1.000 154.67000 344 VAL A N 1
ATOM 2480 C CA . VAL A 1 344 ? 94.62396 99.18417 133.02221 1.000 154.44000 344 VAL A CA 1
ATOM 2481 C C . VAL A 1 344 ? 93.54555 100.09240 133.59833 1.000 155.80000 344 VAL A C 1
ATOM 2482 O O . VAL A 1 344 ? 93.83422 101.00265 134.38499 1.000 157.75000 344 VAL A O 1
ATOM 2486 N N . ALA A 1 345 ? 92.28648 99.85745 133.21985 1.000 157.33000 345 ALA A N 1
ATOM 2487 C CA . ALA A 1 345 ? 91.19541 100.70160 133.69685 1.000 156.82000 345 ALA A CA 1
ATOM 2488 C C . ALA A 1 345 ? 91.04360 100.61454 135.21028 1.000 159.11000 345 ALA A C 1
ATOM 2489 O O . ALA A 1 345 ? 90.77756 101.62433 135.87267 1.000 161.19000 345 ALA A O 1
ATOM 2491 N N . THR A 1 346 ? 91.20001 99.41466 135.77542 1.000 163.23000 346 THR A N 1
ATOM 2492 C CA . THR A 1 346 ? 91.11025 99.26476 137.22493 1.000 164.73000 346 THR A CA 1
ATOM 2493 C C . THR A 1 346 ? 92.20735 100.05213 137.93026 1.000 165.36000 346 THR A C 1
ATOM 2494 O O . THR A 1 346 ? 91.96611 100.66758 138.97548 1.000 164.62000 346 THR A O 1
ATOM 2498 N N . VAL A 1 347 ? 93.42262 100.03666 137.37865 1.000 164.20000 347 VAL A N 1
ATOM 2499 C CA . VAL A 1 347 ? 94.50490 100.83915 137.94167 1.000 162.45000 347 VAL A CA 1
ATOM 2500 C C . VAL A 1 347 ? 94.17087 102.32178 137.85076 1.000 163.56000 347 VAL A C 1
ATOM 2501 O O . VAL A 1 347 ? 94.36706 103.07850 138.80992 1.000 164.42000 347 VAL A O 1
ATOM 2505 N N . LEU A 1 348 ? 93.65892 102.75942 136.69795 1.000 165.46000 348 LEU A N 1
ATOM 2506 C CA . LEU A 1 348 ? 93.30869 104.16563 136.52849 1.000 165.28000 348 LEU A CA 1
ATOM 2507 C C . LEU A 1 348 ? 92.22115 104.58614 137.50813 1.000 166.74000 348 LEU A C 1
ATOM 2508 O O . LEU A 1 348 ? 92.28313 105.67881 138.08346 1.000 167.40000 348 LEU A O 1
ATOM 2513 N N . CYS A 1 349 ? 91.21396 103.73345 137.70869 1.000 169.55000 349 CYS A N 1
ATOM 2514 C CA . CYS A 1 349 ? 90.18666 104.02888 138.70177 1.000 168.93000 349 CYS A CA 1
ATOM 2515 C C . CYS A 1 349 ? 90.76657 104.03700 140.11034 1.000 170.34000 349 CYS A C 1
ATOM 2516 O O . CYS A 1 349 ? 90.36572 104.85411 140.94729 1.000 170.24000 349 CYS A O 1
ATOM 2519 N N . ASP A 1 350 ? 91.70629 103.13153 140.39165 1.000 174.37000 350 ASP A N 1
ATOM 2520 C CA . ASP A 1 350 ? 92.35211 103.11071 141.70057 1.000 174.19000 350 ASP A CA 1
ATOM 2521 C C . ASP A 1 350 ? 93.11366 104.40542 141.95649 1.000 174.67000 350 ASP A C 1
ATOM 2522 O O . ASP A 1 350 ? 92.96039 105.03273 143.01104 1.000 174.21000 350 ASP A O 1
ATOM 2527 N N . LEU A 1 351 ? 93.95098 104.81512 141.00040 1.000 170.59000 351 LEU A N 1
ATOM 2528 C CA . LEU A 1 351 ? 94.67569 106.07455 141.13646 1.000 169.69000 351 LEU A CA 1
ATOM 2529 C C . LEU A 1 351 ? 93.71857 107.25693 141.21935 1.000 168.94000 351 LEU A C 1
ATOM 2530 O O . LEU A 1 351 ? 93.93944 108.18935 142.00121 1.000 169.95000 351 LEU A O 1
ATOM 2535 N N . LEU A 1 352 ? 92.66104 107.24434 140.40347 1.000 169.78000 352 LEU A N 1
ATOM 2536 C CA . LEU A 1 352 ? 91.67172 108.31816 140.43606 1.000 171.40000 352 LEU A CA 1
ATOM 2537 C C . LEU A 1 352 ? 91.09067 108.49355 141.83413 1.000 173.28000 352 LEU A C 1
ATOM 2538 O O . LEU A 1 352 ? 91.02845 109.61174 142.35771 1.000 174.42000 352 LEU A O 1
ATOM 2543 N N . LEU A 1 353 ? 90.65579 107.39395 142.45466 1.000 175.48000 353 LEU A N 1
ATOM 2544 C CA . LEU A 1 353 ? 90.02684 107.48607 143.76822 1.000 175.42000 353 LEU A CA 1
ATOM 2545 C C . LEU A 1 353 ? 91.01403 107.92987 144.84006 1.000 175.83000 353 LEU A C 1
ATOM 2546 O O . LEU A 1 353 ? 90.62271 108.61083 145.79486 1.000 174.29000 353 LEU A O 1
ATOM 2551 N N . LEU A 1 354 ? 92.28695 107.55305 144.70763 1.000 175.63000 354 LEU A N 1
ATOM 2552 C CA . LEU A 1 354 ? 93.29562 107.99133 145.66718 1.000 174.49000 354 LEU A CA 1
ATOM 2553 C C . LEU A 1 354 ? 93.49048 109.50186 145.60605 1.000 174.59000 354 LEU A C 1
ATOM 2554 O O . LEU A 1 354 ? 93.30286 110.20719 146.60417 1.000 173.92000 354 LEU A O 1
ATOM 2559 N N . HIS A 1 355 ? 93.86957 110.01806 144.43451 1.000 175.50000 355 HIS A N 1
ATOM 2560 C CA . HIS A 1 355 ? 94.08204 111.45271 144.28261 1.000 175.09000 355 HIS A CA 1
ATOM 2561 C C . HIS A 1 355 ? 92.79003 112.25214 144.39372 1.000 175.06000 355 HIS A C 1
ATOM 2562 O O . HIS A 1 355 ? 92.84665 113.46728 144.60972 1.000 173.34000 355 HIS A O 1
ATOM 2569 N N . ILE A 1 356 ? 91.63632 111.60779 144.25079 1.000 174.99000 356 ILE A N 1
ATOM 2570 C CA . ILE A 1 356 ? 90.35644 112.28852 144.40372 1.000 173.67000 356 ILE A CA 1
ATOM 2571 C C . ILE A 1 356 ? 89.45206 111.49587 145.33887 1.000 171.42000 356 ILE A C 1
ATOM 2572 O O . ILE A 1 356 ? 89.76765 111.31235 146.51419 1.000 170.24000 356 ILE A O 1
ATOM 2577 N N . VAL B 1 31 ? 109.49355 112.31679 144.53489 1.000 165.66000 31 VAL B N 1
ATOM 2578 C CA . VAL B 1 31 ? 109.32860 113.33222 143.50359 1.000 166.60000 31 VAL B CA 1
ATOM 2579 C C . VAL B 1 31 ? 109.73245 112.76121 142.14822 1.000 167.00000 31 VAL B C 1
ATOM 2580 O O . VAL B 1 31 ? 109.22577 113.18386 141.10811 1.000 166.49000 31 VAL B O 1
ATOM 2584 N N . ILE B 1 32 ? 110.64719 111.78838 142.16914 1.000 172.39000 32 ILE B N 1
ATOM 2585 C CA . ILE B 1 32 ? 111.05372 111.12691 140.93320 1.000 173.20000 32 ILE B CA 1
ATOM 2586 C C . ILE B 1 32 ? 109.88781 110.35386 140.32780 1.000 173.05000 32 ILE B C 1
ATOM 2587 O O . ILE B 1 32 ? 109.84409 110.13274 139.11072 1.000 173.39000 32 ILE B O 1
ATOM 2592 N N . PHE B 1 33 ? 108.92679 109.93720 141.15646 1.000 172.59000 33 PHE B N 1
ATOM 2593 C CA . PHE B 1 33 ? 107.72774 109.27913 140.64560 1.000 172.89000 33 PHE B CA 1
ATOM 2594 C C . PHE B 1 33 ? 106.99686 110.16873 139.64676 1.000 174.60000 33 PHE B C 1
ATOM 2595 O O . PHE B 1 33 ? 106.69106 109.74525 138.52603 1.000 173.07000 33 PHE B O 1
ATOM 2603 N N . ARG B 1 34 ? 106.70516 111.41091 140.04009 1.000 176.74000 34 ARG B N 1
ATOM 2604 C CA . ARG B 1 34 ? 106.01419 112.32884 139.14079 1.000 176.62000 34 ARG B CA 1
ATOM 2605 C C . ARG B 1 34 ? 106.90905 112.77512 137.99147 1.000 175.71000 34 ARG B C 1
ATOM 2606 O O . ARG B 1 34 ? 106.40368 113.15981 136.93094 1.000 176.38000 34 ARG B O 1
ATOM 2614 N N . LEU B 1 35 ? 108.22969 112.75320 138.18690 1.000 172.35000 35 LEU B N 1
ATOM 2615 C CA . LEU B 1 35 ? 109.14777 113.09191 137.10330 1.000 172.30000 35 LEU B CA 1
ATOM 2616 C C . LEU B 1 35 ? 108.95116 112.16291 135.91121 1.000 172.63000 35 LEU B C 1
ATOM 2617 O O . LEU B 1 35 ? 108.87127 112.61484 134.76301 1.000 173.28000 35 LEU B O 1
ATOM 2622 N N . ILE B 1 36 ? 108.88600 110.85391 136.16641 1.000 172.33000 36 ILE B N 1
ATOM 2623 C CA . ILE B 1 36 ? 108.61631 109.89584 135.09719 1.000 172.57000 36 ILE B CA 1
ATOM 2624 C C . ILE B 1 36 ? 107.26760 110.18418 134.45024 1.000 172.60000 36 ILE B C 1
ATOM 2625 O O . ILE B 1 36 ? 107.11764 110.09022 133.22541 1.000 172.61000 36 ILE B O 1
ATOM 2630 N N . GLN B 1 37 ? 106.26283 110.52543 135.26369 1.000 169.14000 37 GLN B N 1
ATOM 2631 C CA . GLN B 1 37 ? 104.95431 110.89278 134.72901 1.000 168.91000 37 GLN B CA 1
ATOM 2632 C C . GLN B 1 37 ? 105.06809 112.00027 133.68917 1.000 170.09000 37 GLN B C 1
ATOM 2633 O O . GLN B 1 37 ? 104.42741 111.94075 132.63317 1.000 168.95000 37 GLN B O 1
ATOM 2639 N N . LEU B 1 38 ? 105.88336 113.01987 133.97007 1.000 169.55000 38 LEU B N 1
ATOM 2640 C CA . LEU B 1 38 ? 106.10703 114.07668 132.98923 1.000 167.73000 38 LEU B CA 1
ATOM 2641 C C . LEU B 1 38 ? 106.79163 113.53259 131.74229 1.000 167.31000 38 LEU B C 1
ATOM 2642 O O . LEU B 1 38 ? 106.44690 113.91724 130.61894 1.000 168.31000 38 LEU B O 1
ATOM 2647 N N . VAL B 1 39 ? 107.76561 112.63647 131.92062 1.000 162.00000 39 VAL B N 1
ATOM 2648 C CA . VAL B 1 39 ? 108.44613 112.03601 130.77602 1.000 161.27000 39 VAL B CA 1
ATOM 2649 C C . VAL B 1 39 ? 107.45487 111.26496 129.91501 1.000 161.38000 39 VAL B C 1
ATOM 2650 O O . VAL B 1 39 ? 107.47274 111.36133 128.68159 1.000 161.87000 39 VAL B O 1
ATOM 2654 N N . VAL B 1 40 ? 106.57782 110.48481 130.54976 1.000 158.75000 40 VAL B N 1
ATOM 2655 C CA . VAL B 1 40 ? 105.51547 109.80787 129.81206 1.000 159.37000 40 VAL B CA 1
ATOM 2656 C C . VAL B 1 40 ? 104.58213 110.82820 129.17439 1.000 158.86000 40 VAL B C 1
ATOM 2657 O O . VAL B 1 40 ? 104.16275 110.67371 128.02065 1.000 158.02000 40 VAL B O 1
ATOM 2661 N N . LEU B 1 41 ? 104.24500 111.88861 129.91293 1.000 156.31000 41 LEU B N 1
ATOM 2662 C CA . LEU B 1 41 ? 103.39986 112.93988 129.35603 1.000 155.91000 41 LEU B CA 1
ATOM 2663 C C . LEU B 1 41 ? 104.07773 113.62344 128.17572 1.000 156.86000 41 LEU B C 1
ATOM 2664 O O . LEU B 1 41 ? 103.43124 113.91615 127.16348 1.000 156.16000 41 LEU B O 1
ATOM 2669 N N . VAL B 1 42 ? 105.38144 113.88688 128.28702 1.000 155.34000 42 VAL B N 1
ATOM 2670 C CA . VAL B 1 42 ? 106.12098 114.45588 127.16386 1.000 153.11000 42 VAL B CA 1
ATOM 2671 C C . VAL B 1 42 ? 106.13107 113.48690 125.98965 1.000 152.44000 42 VAL B C 1
ATOM 2672 O O . VAL B 1 42 ? 105.94724 113.88767 124.83422 1.000 152.98000 42 VAL B O 1
ATOM 2676 N N . TYR B 1 43 ? 106.34561 112.19846 126.26413 1.000 142.97000 43 TYR B N 1
ATOM 2677 C CA . TYR B 1 43 ? 106.34894 111.20391 125.19596 1.000 142.32000 43 TYR B CA 1
ATOM 2678 C C . TYR B 1 43 ? 105.00928 111.17340 124.47152 1.000 142.41000 43 TYR B C 1
ATOM 2679 O O . TYR B 1 43 ? 104.95421 111.26543 123.24026 1.000 143.43000 43 TYR B O 1
ATOM 2688 N N . VAL B 1 44 ? 103.91700 111.02184 125.22354 1.000 139.68000 44 VAL B N 1
ATOM 2689 C CA . VAL B 1 44 ? 102.58741 110.95630 124.61876 1.000 139.43000 44 VAL B CA 1
ATOM 2690 C C . VAL B 1 44 ? 102.31351 112.20834 123.79413 1.000 139.88000 44 VAL B C 1
ATOM 2691 O O . VAL B 1 44 ? 102.01589 112.13409 122.59650 1.000 141.23000 44 VAL B O 1
ATOM 2695 N N . ILE B 1 45 ? 102.40912 113.37866 124.42783 1.000 135.46000 45 ILE B N 1
ATOM 2696 C CA . ILE B 1 45 ? 102.12683 114.62868 123.72798 1.000 135.40000 45 ILE B CA 1
ATOM 2697 C C . ILE B 1 45 ? 103.14664 114.86971 122.62153 1.000 134.54000 45 ILE B C 1
ATOM 2698 O O . ILE B 1 45 ? 102.78563 115.13268 121.46901 1.000 136.72000 45 ILE B O 1
ATOM 2703 N N . GLY B 1 46 ? 104.43493 114.78452 122.95498 1.000 130.24000 46 GLY B N 1
ATOM 2704 C CA . GLY B 1 46 ? 105.46259 115.15146 121.99426 1.000 130.83000 46 GLY B CA 1
ATOM 2705 C C . GLY B 1 46 ? 105.56868 114.19668 120.82059 1.000 129.95000 46 GLY B C 1
ATOM 2706 O O . GLY B 1 46 ? 105.72856 114.62626 119.67505 1.000 132.01000 46 GLY B O 1
ATOM 2707 N N . TRP B 1 47 ? 105.47627 112.89309 121.08107 1.000 127.65000 47 TRP B N 1
ATOM 2708 C CA . TRP B 1 47 ? 105.72048 111.88814 120.05162 1.000 127.69000 47 TRP B CA 1
ATOM 2709 C C . TRP B 1 47 ? 104.42795 111.28662 119.51217 1.000 129.46000 47 TRP B C 1
ATOM 2710 O O . TRP B 1 47 ? 104.17632 111.32760 118.30455 1.000 131.33000 47 TRP B O 1
ATOM 2721 N N . VAL B 1 48 ? 103.60021 110.72263 120.39111 1.000 126.69000 48 VAL B N 1
ATOM 2722 C CA . VAL B 1 48 ? 102.37496 110.07373 119.93768 1.000 126.60000 48 VAL B CA 1
ATOM 2723 C C . VAL B 1 48 ? 101.36860 111.11215 119.46171 1.000 125.15000 48 VAL B C 1
ATOM 2724 O O . VAL B 1 48 ? 100.78740 110.98839 118.37760 1.000 126.68000 48 VAL B O 1
ATOM 2728 N N . PHE B 1 49 ? 101.14977 112.15331 120.26401 1.000 118.96000 49 PHE B N 1
ATOM 2729 C CA . PHE B 1 49 ? 100.11517 113.12725 119.94408 1.000 118.02000 49 PHE B CA 1
ATOM 2730 C C . PHE B 1 49 ? 100.54528 114.10549 118.85955 1.000 119.87000 49 PHE B C 1
ATOM 2731 O O . PHE B 1 49 ? 99.69020 114.63825 118.14817 1.000 123.70000 49 PHE B O 1
ATOM 2739 N N . LEU B 1 50 ? 101.84481 114.36241 118.71170 1.000 121.75000 50 LEU B N 1
ATOM 2740 C CA . LEU B 1 50 ? 102.30898 115.38623 117.78034 1.000 121.45000 50 LEU B CA 1
ATOM 2741 C C . LEU B 1 50 ? 103.12368 114.80923 116.63157 1.000 122.19000 50 LEU B C 1
ATOM 2742 O O . LEU B 1 50 ? 102.76892 115.02785 115.46903 1.000 123.30000 50 LEU B O 1
ATOM 2747 N N . TYR B 1 51 ? 104.21379 114.09269 116.91361 1.000 124.75000 51 TYR B N 1
ATOM 2748 C CA . TYR B 1 51 ? 105.03691 113.55450 115.83478 1.000 123.62000 51 TYR B CA 1
ATOM 2749 C C . TYR B 1 51 ? 104.24654 112.56879 114.98306 1.000 125.83000 51 TYR B C 1
ATOM 2750 O O . TYR B 1 51 ? 104.22312 112.67331 113.75149 1.000 128.70000 51 TYR B O 1
ATOM 2759 N N . GLU B 1 52 ? 103.58938 111.60382 115.62256 1.000 119.97000 52 GLU B N 1
ATOM 2760 C CA . GLU B 1 52 ? 102.79005 110.62523 114.89859 1.000 121.27000 52 GLU B CA 1
ATOM 2761 C C . GLU B 1 52 ? 101.39641 111.13201 114.56177 1.000 121.41000 52 GLU B C 1
ATOM 2762 O O . GLU B 1 52 ? 100.62539 110.39292 113.94026 1.000 122.16000 52 GLU B O 1
ATOM 2768 N N . LYS B 1 53 ? 101.07365 112.37117 114.93092 1.000 109.20000 53 LYS B N 1
ATOM 2769 C CA . LYS B 1 53 ? 99.76890 112.97371 114.66563 1.000 111.25000 53 LYS B CA 1
ATOM 2770 C C . LYS B 1 53 ? 98.62994 112.03703 115.06314 1.000 111.62000 53 LYS B C 1
ATOM 2771 O O . LYS B 1 53 ? 97.73631 111.72758 114.27263 1.000 114.00000 53 LYS B O 1
ATOM 2777 N N . GLY B 1 54 ? 98.67851 111.57227 116.31307 1.000 106.14000 54 GLY B N 1
ATOM 2778 C CA . GLY B 1 54 ? 97.63325 110.70820 116.83123 1.000 103.20000 54 GLY B CA 1
ATOM 2779 C C . GLY B 1 54 ? 96.26645 111.35618 116.85787 1.000 102.91000 54 GLY B C 1
ATOM 2780 O O . GLY B 1 54 ? 95.25354 110.64982 116.86980 1.000 109.61000 54 GLY B O 1
ATOM 2781 N N . TYR B 1 55 ? 96.21428 112.68853 116.86796 1.000 97.17000 55 TYR B N 1
ATOM 2782 C CA . TYR B 1 55 ? 94.95289 113.41429 116.80790 1.000 101.14000 55 TYR B CA 1
ATOM 2783 C C . TYR B 1 55 ? 94.30462 113.35370 115.43410 1.000 101.86000 55 TYR B C 1
ATOM 2784 O O . TYR B 1 55 ? 93.17046 113.81844 115.28268 1.000 106.67000 55 TYR B O 1
ATOM 2793 N N . GLN B 1 56 ? 94.98850 112.80118 114.44010 1.000 94.93000 56 GLN B N 1
ATOM 2794 C CA . GLN B 1 56 ? 94.50645 112.77491 113.07099 1.000 93.85000 56 GLN B CA 1
ATOM 2795 C C . GLN B 1 56 ? 94.07968 111.37028 112.67662 1.000 92.95000 56 GLN B C 1
ATOM 2796 O O . GLN B 1 56 ? 94.66223 110.37601 113.11721 1.000 93.39000 56 GLN B O 1
ATOM 2802 N N . THR B 1 57 ? 93.05337 111.30208 111.84084 1.000 96.17000 57 THR B N 1
ATOM 2803 C CA . THR B 1 57 ? 92.71739 110.06478 111.16187 1.000 93.87000 57 THR B CA 1
ATOM 2804 C C . THR B 1 57 ? 93.42637 110.03255 109.81461 1.000 92.46000 57 THR B C 1
ATOM 2805 O O . THR B 1 57 ? 93.76030 111.06866 109.23624 1.000 97.84000 57 THR B O 1
ATOM 2809 N N . SER B 1 58 ? 93.65409 108.82627 109.31429 1.000 95.62000 58 SER B N 1
ATOM 2810 C CA . SER B 1 58 ? 94.43464 108.64101 108.10451 1.000 95.63000 58 SER B CA 1
ATOM 2811 C C . SER B 1 58 ? 93.60660 107.92422 107.05187 1.000 97.94000 58 SER B C 1
ATOM 2812 O O . SER B 1 58 ? 92.77783 107.06396 107.36270 1.000 102.62000 58 SER B O 1
ATOM 2815 N N . SER B 1 59 ? 93.84362 108.29476 105.79969 1.000 87.43000 59 SER B N 1
ATOM 2816 C CA . SER B 1 59 ? 93.18028 107.68216 104.66353 1.000 90.40000 59 SER B CA 1
ATOM 2817 C C . SER B 1 59 ? 94.18574 107.53326 103.53712 1.000 88.00000 59 SER B C 1
ATOM 2818 O O . SER B 1 59 ? 94.99176 108.43446 103.29275 1.000 89.42000 59 SER B O 1
ATOM 2821 N N . GLY B 1 60 ? 94.13744 106.39584 102.85816 1.000 84.46000 60 GLY B N 1
ATOM 2822 C CA . GLY B 1 60 ? 94.93232 106.20805 101.66955 1.000 82.57000 60 GLY B CA 1
ATOM 2823 C C . GLY B 1 60 ? 94.40229 107.05674 100.53326 1.000 80.07000 60 GLY B C 1
ATOM 2824 O O . GLY B 1 60 ? 93.45936 107.83629 100.67070 1.000 83.27000 60 GLY B O 1
ATOM 2825 N N . LEU B 1 61 ? 95.02577 106.89327 99.37508 1.000 74.72000 61 LEU B N 1
ATOM 2826 C CA . LEU B 1 61 ? 94.63894 107.64728 98.19713 1.000 69.54000 61 LEU B CA 1
ATOM 2827 C C . LEU B 1 61 ? 94.35801 106.69877 97.04587 1.000 74.03000 61 LEU B C 1
ATOM 2828 O O . LEU B 1 61 ? 94.88722 105.58631 96.98627 1.000 84.79000 61 LEU B O 1
ATOM 2833 N N . ILE B 1 62 ? 93.50712 107.15515 96.13684 1.000 68.73000 62 ILE B N 1
ATOM 2834 C CA . ILE B 1 62 ? 93.30810 106.52249 94.84283 1.000 69.67000 62 ILE B CA 1
ATOM 2835 C C . ILE B 1 62 ? 93.93111 107.43363 93.79878 1.000 70.20000 62 ILE B C 1
ATOM 2836 O O . ILE B 1 62 ? 93.66656 108.64158 93.78022 1.000 74.42000 62 ILE B O 1
ATOM 2841 N N . SER B 1 63 ? 94.77819 106.86692 92.95236 1.000 75.06000 63 SER B N 1
ATOM 2842 C CA . SER B 1 63 ? 95.60002 107.65874 92.05720 1.000 68.58000 63 SER B CA 1
ATOM 2843 C C . SER B 1 63 ? 95.32040 107.30407 90.60699 1.000 71.30000 63 SER B C 1
ATOM 2844 O O . SER B 1 63 ? 95.04458 106.15002 90.26848 1.000 80.73000 63 SER B O 1
ATOM 2847 N N . SER B 1 64 ? 95.39349 108.32061 89.75725 1.000 63.13000 64 SER B N 1
ATOM 2848 C CA . SER B 1 64 ? 95.38631 108.15015 88.31475 1.000 68.91000 64 SER B CA 1
ATOM 2849 C C . SER B 1 64 ? 96.59594 108.87789 87.75842 1.000 69.38000 64 SER B C 1
ATOM 2850 O O . SER B 1 64 ? 96.81213 110.05266 88.06990 1.000 76.38000 64 SER B O 1
ATOM 2853 N N . VAL B 1 65 ? 97.38288 108.18454 86.94568 1.000 68.42000 65 VAL B N 1
ATOM 2854 C CA . VAL B 1 65 ? 98.61077 108.73429 86.39051 1.000 65.09000 65 VAL B CA 1
ATOM 2855 C C . VAL B 1 65 ? 98.42471 108.89577 84.89240 1.000 69.02000 65 VAL B C 1
ATOM 2856 O O . VAL B 1 65 ? 98.10032 107.93206 84.18838 1.000 77.58000 65 VAL B O 1
ATOM 2860 N N . SER B 1 66 ? 98.62907 110.11338 84.41044 1.000 74.62000 66 SER B N 1
ATOM 2861 C CA . SER B 1 66 ? 98.67677 110.40749 82.98888 1.000 71.36000 66 SER B CA 1
ATOM 2862 C C . SER B 1 66 ? 100.10950 110.75937 82.62853 1.000 72.83000 66 SER B C 1
ATOM 2863 O O . SER B 1 66 ? 100.72923 111.60035 83.28702 1.000 82.00000 66 SER B O 1
ATOM 2866 N N . VAL B 1 67 ? 100.63596 110.11420 81.59531 1.000 66.53000 67 VAL B N 1
ATOM 2867 C CA . VAL B 1 67 ? 102.00764 110.32921 81.16079 1.000 64.98000 67 VAL B CA 1
ATOM 2868 C C . VAL B 1 67 ? 101.98938 110.75134 79.70290 1.000 68.16000 67 VAL B C 1
ATOM 2869 O O . VAL B 1 67 ? 101.31660 110.12755 78.87446 1.000 82.85000 67 VAL B O 1
ATOM 2873 N N . LYS B 1 68 ? 102.70549 111.82540 79.39980 1.000 53.84000 68 LYS B N 1
ATOM 2874 C CA . LYS B 1 68 ? 102.93245 112.24799 78.02983 1.000 56.14000 68 LYS B CA 1
ATOM 2875 C C . LYS B 1 68 ? 104.42825 112.39921 77.82625 1.000 51.52000 68 LYS B C 1
ATOM 2876 O O . LYS B 1 68 ? 105.10627 113.04160 78.63320 1.000 58.38000 68 LYS B O 1
ATOM 2882 N N . LEU B 1 69 ? 104.93588 111.80905 76.75413 1.000 52.50000 69 LEU B N 1
ATOM 2883 C CA . LEU B 1 69 ? 106.34538 111.88982 76.41093 1.000 48.28000 69 LEU B CA 1
ATOM 2884 C C . LEU B 1 69 ? 106.50551 112.87213 75.26478 1.000 56.43000 69 LEU B C 1
ATOM 2885 O O . LEU B 1 69 ? 105.73713 112.83669 74.30033 1.000 71.34000 69 LEU B O 1
ATOM 2890 N N . LYS B 1 70 ? 107.47751 113.76240 75.38203 1.000 53.87000 70 LYS B N 1
ATOM 2891 C CA . LYS B 1 70 ? 107.79278 114.67720 74.30072 1.000 48.87000 70 LYS B CA 1
ATOM 2892 C C . LYS B 1 70 ? 109.27591 114.59234 73.99788 1.000 53.29000 70 LYS B C 1
ATOM 2893 O O . LYS B 1 70 ? 110.09921 114.40829 74.89792 1.000 64.09000 70 LYS B O 1
ATOM 2899 N N . GLY B 1 71 ? 109.59912 114.70686 72.72007 1.000 60.99000 71 GLY B N 1
ATOM 2900 C CA . GLY B 1 71 ? 110.94531 114.49878 72.24632 1.000 55.90000 71 GLY B CA 1
ATOM 2901 C C . GLY B 1 71 ? 110.89323 113.63931 71.00723 1.000 62.26000 71 GLY B C 1
ATOM 2902 O O . GLY B 1 71 ? 109.89520 112.95655 70.76413 1.000 71.32000 71 GLY B O 1
ATOM 2903 N N . LEU B 1 72 ? 111.95571 113.65397 70.21783 1.000 71.19000 72 LEU B N 1
ATOM 2904 C CA . LEU B 1 72 ? 111.97516 112.91488 68.96986 1.000 64.39000 72 LEU B CA 1
ATOM 2905 C C . LEU B 1 72 ? 113.37572 112.37657 68.74716 1.000 73.10000 72 LEU B C 1
ATOM 2906 O O . LEU B 1 72 ? 114.36324 113.04080 69.06892 1.000 84.55000 72 LEU B O 1
ATOM 2911 N N . ALA B 1 73 ? 113.45324 111.16755 68.20929 1.000 70.73000 73 ALA B N 1
ATOM 2912 C CA . ALA B 1 73 ? 114.71877 110.53900 67.87731 1.000 64.36000 73 ALA B CA 1
ATOM 2913 C C . ALA B 1 73 ? 114.71505 110.17194 66.40387 1.000 66.81000 73 ALA B C 1
ATOM 2914 O O . ALA B 1 73 ? 113.68414 109.77010 65.85712 1.000 78.05000 73 ALA B O 1
ATOM 2916 N N . VAL B 1 74 ? 115.86737 110.32376 65.76252 1.000 74.35000 74 VAL B N 1
ATOM 2917 C CA . VAL B 1 74 ? 116.03891 109.98327 64.35793 1.000 79.62000 74 VAL B CA 1
ATOM 2918 C C . VAL B 1 74 ? 117.06806 108.86615 64.26279 1.000 80.68000 74 VAL B C 1
ATOM 2919 O O . VAL B 1 74 ? 118.13316 108.93750 64.88674 1.000 88.87000 74 VAL B O 1
ATOM 2923 N N . THR B 1 75 ? 116.73237 107.82077 63.51226 1.000 82.62000 75 THR B N 1
ATOM 2924 C CA . THR B 1 75 ? 117.60053 106.66389 63.32322 1.000 87.31000 75 THR B CA 1
ATOM 2925 C C . THR B 1 75 ? 117.82793 106.49228 61.82919 1.000 90.17000 75 THR B C 1
ATOM 2926 O O . THR B 1 75 ? 116.92516 106.06067 61.10486 1.000 97.46000 75 THR B O 1
ATOM 2930 N N . GLN B 1 76 ? 119.02844 106.83131 61.37024 1.000 108.78000 76 GLN B N 1
ATOM 2931 C CA . GLN B 1 76 ? 119.38587 106.72953 59.95763 1.000 111.02000 76 GLN B CA 1
ATOM 2932 C C . GLN B 1 76 ? 120.25103 105.48706 59.77577 1.000 114.98000 76 GLN B C 1
ATOM 2933 O O . GLN B 1 76 ? 121.47788 105.53969 59.86578 1.000 118.53000 76 GLN B O 1
ATOM 2939 N N . LEU B 1 77 ? 119.59496 104.35849 59.53365 1.000 132.09000 77 LEU B N 1
ATOM 2940 C CA . LEU B 1 77 ? 120.30684 103.14122 59.17826 1.000 134.67000 77 LEU B CA 1
ATOM 2941 C C . LEU B 1 77 ? 121.09929 103.36247 57.89153 1.000 137.60000 77 LEU B C 1
ATOM 2942 O O . LEU B 1 77 ? 120.63615 104.07380 56.99412 1.000 138.50000 77 LEU B O 1
ATOM 2947 N N . PRO B 1 78 ? 122.30925 102.80941 57.78241 1.000 148.97000 78 PRO B N 1
ATOM 2948 C CA . PRO B 1 78 ? 123.12308 103.07307 56.58334 1.000 147.99000 78 PRO B CA 1
ATOM 2949 C C . PRO B 1 78 ? 122.42370 102.72416 55.27903 1.000 149.92000 78 PRO B C 1
ATOM 2950 O O . PRO B 1 78 ? 122.69561 103.36129 54.25367 1.000 149.87000 78 PRO B O 1
ATOM 2954 N N . GLY B 1 79 ? 121.53173 101.73564 55.28310 1.000 151.91000 79 GLY B N 1
ATOM 2955 C CA . GLY B 1 79 ? 120.78044 101.39356 54.09077 1.000 151.32000 79 GLY B CA 1
ATOM 2956 C C . GLY B 1 79 ? 119.38508 101.98308 54.01130 1.000 151.79000 79 GLY B C 1
ATOM 2957 O O . GLY B 1 79 ? 118.75770 101.94801 52.94866 1.000 150.92000 79 GLY B O 1
ATOM 2958 N N . LEU B 1 80 ? 118.88487 102.52911 55.11783 1.000 143.15000 80 LEU B N 1
ATOM 2959 C CA . LEU B 1 80 ? 117.51707 103.02717 55.20537 1.000 141.54000 80 LEU B CA 1
ATOM 2960 C C . LEU B 1 80 ? 117.53283 104.49632 55.60061 1.000 142.41000 80 LEU B C 1
ATOM 2961 O O . LEU B 1 80 ? 118.20983 104.87573 56.56044 1.000 142.63000 80 LEU B O 1
ATOM 2966 N N . GLY B 1 81 ? 116.77332 105.31423 54.87413 1.000 128.71000 81 GLY B N 1
ATOM 2967 C CA . GLY B 1 81 ? 116.71735 106.73588 55.12551 1.000 126.70000 81 GLY B CA 1
ATOM 2968 C C . GLY B 1 81 ? 116.35144 107.08731 56.55464 1.000 126.22000 81 GLY B C 1
ATOM 2969 O O . GLY B 1 81 ? 115.86413 106.25093 57.32228 1.000 124.12000 81 GLY B O 1
ATOM 2970 N N . PRO B 1 82 ? 116.59289 108.34184 56.93687 1.000 109.35000 82 PRO B N 1
ATOM 2971 C CA . PRO B 1 82 ? 116.33253 108.77342 58.32102 1.000 106.57000 82 PRO B CA 1
ATOM 2972 C C . PRO B 1 82 ? 114.89651 108.50110 58.74052 1.000 103.37000 82 PRO B C 1
ATOM 2973 O O . PRO B 1 82 ? 113.94651 108.97804 58.11787 1.000 105.71000 82 PRO B O 1
ATOM 2977 N N . GLN B 1 83 ? 114.74481 107.70692 59.79493 1.000 90.73000 83 GLN B N 1
ATOM 2978 C CA . GLN B 1 83 ? 113.44545 107.39498 60.37164 1.000 88.82000 83 GLN B CA 1
ATOM 2979 C C . GLN B 1 83 ? 113.28462 108.16801 61.67193 1.000 91.34000 83 GLN B C 1
ATOM 2980 O O . GLN B 1 83 ? 114.16992 108.12947 62.53151 1.000 99.13000 83 GLN B O 1
ATOM 2986 N N . VAL B 1 84 ? 112.16201 108.86186 61.81746 1.000 78.78000 84 VAL B N 1
ATOM 2987 C CA . VAL B 1 84 ? 111.88384 109.63049 63.02383 1.000 76.42000 84 VAL B CA 1
ATOM 2988 C C . VAL B 1 84 ? 110.99827 108.80492 63.94145 1.000 74.42000 84 VAL B C 1
ATOM 2989 O O . VAL B 1 84 ? 110.17690 107.99632 63.49503 1.000 77.13000 84 VAL B O 1
ATOM 2993 N N . TRP B 1 85 ? 111.17148 109.00981 65.24346 1.000 64.28000 85 TRP B N 1
ATOM 2994 C CA . TRP B 1 85 ? 110.41017 108.29957 66.26404 1.000 66.28000 85 TRP B CA 1
ATOM 2995 C C . TRP B 1 85 ? 109.84675 109.32338 67.23671 1.000 70.40000 85 TRP B C 1
ATOM 2996 O O . TRP B 1 85 ? 110.58634 109.87540 68.05694 1.000 76.53000 85 TRP B O 1
ATOM 3007 N N . ASP B 1 86 ? 108.54655 109.58001 67.14429 1.000 69.63000 86 ASP B N 1
ATOM 3008 C CA . ASP B 1 86 ? 107.87554 110.49024 68.05415 1.000 63.34000 86 ASP B CA 1
ATOM 3009 C C . ASP B 1 86 ? 107.07453 109.69512 69.08186 1.000 67.18000 86 ASP B C 1
ATOM 3010 O O . ASP B 1 86 ? 107.11034 108.46376 69.11650 1.000 80.12000 86 ASP B O 1
ATOM 3015 N N . VAL B 1 87 ? 106.34024 110.42133 69.92786 1.000 61.87000 87 VAL B N 1
ATOM 3016 C CA . VAL B 1 87 ? 105.71805 109.82052 71.10628 1.000 58.37000 87 VAL B CA 1
ATOM 3017 C C . VAL B 1 87 ? 104.80411 108.66606 70.71477 1.000 69.68000 87 VAL B C 1
ATOM 3018 O O . VAL B 1 87 ? 104.70772 107.66184 71.43028 1.000 78.27000 87 VAL B O 1
ATOM 3022 N N . ALA B 1 88 ? 104.13361 108.77774 69.56898 1.000 67.30000 88 ALA B N 1
ATOM 3023 C CA . ALA B 1 88 ? 103.23513 107.72093 69.12785 1.000 63.41000 88 ALA B CA 1
ATOM 3024 C C . ALA B 1 88 ? 103.96115 106.42658 68.79092 1.000 72.02000 88 ALA B C 1
ATOM 3025 O O . ALA B 1 88 ? 103.30732 105.38492 68.68010 1.000 80.77000 88 ALA B O 1
ATOM 3027 N N . ASP B 1 89 ? 105.28627 106.45882 68.63691 1.000 68.81000 89 ASP B N 1
ATOM 3028 C CA . ASP B 1 89 ? 106.02891 105.29871 68.17147 1.000 58.84000 89 ASP B CA 1
ATOM 3029 C C . ASP B 1 89 ? 106.97250 104.69176 69.19933 1.000 66.42000 89 ASP B C 1
ATOM 3030 O O . ASP B 1 89 ? 107.32543 103.51797 69.05729 1.000 83.27000 89 ASP B O 1
ATOM 3035 N N . TYR B 1 90 ? 107.39648 105.43933 70.21838 1.000 53.16000 90 TYR B N 1
ATOM 3036 C CA . TYR B 1 90 ? 108.34542 104.91017 71.19036 1.000 48.45000 90 TYR B CA 1
ATOM 3037 C C . TYR B 1 90 ? 107.75943 104.76697 72.58934 1.000 46.06000 90 TYR B C 1
ATOM 3038 O O . TYR B 1 90 ? 108.49277 104.42189 73.51930 1.000 60.53000 90 TYR B O 1
ATOM 3047 N N . VAL B 1 91 ? 106.46656 105.01649 72.76811 1.000 50.77000 91 VAL B N 1
ATOM 3048 C CA . VAL B 1 91 ? 105.80864 104.86305 74.06039 1.000 54.61000 91 VAL B CA 1
ATOM 3049 C C . VAL B 1 91 ? 104.89345 103.65060 73.99430 1.000 64.04000 91 VAL B C 1
ATOM 3050 O O . VAL B 1 91 ? 104.08155 103.52572 73.07002 1.000 75.74000 91 VAL B O 1
ATOM 3054 N N . PHE B 1 92 ? 105.03228 102.75574 74.96951 1.000 55.46000 92 PHE B N 1
ATOM 3055 C CA . PHE B 1 92 ? 104.22550 101.54362 75.04908 1.000 53.74000 92 PHE B CA 1
ATOM 3056 C C . PHE B 1 92 ? 103.67984 101.43937 76.46570 1.000 58.14000 92 PHE B C 1
ATOM 3057 O O . PHE B 1 92 ? 104.46895 101.28788 77.41953 1.000 68.19000 92 PHE B O 1
ATOM 3065 N N . PRO B 1 93 ? 102.36090 101.51565 76.66370 1.000 58.74000 93 PRO B N 1
ATOM 3066 C CA . PRO B 1 93 ? 101.31390 101.71688 75.65740 1.000 47.82000 93 PRO B CA 1
ATOM 3067 C C . PRO B 1 93 ? 101.22821 103.17210 75.22455 1.000 56.28000 93 PRO B C 1
ATOM 3068 O O . PRO B 1 93 ? 101.68007 104.05896 75.94029 1.000 69.50000 93 PRO B O 1
ATOM 3072 N N . ALA B 1 94 ? 100.65104 103.44294 74.05315 1.000 59.91000 94 ALA B N 1
ATOM 3073 C CA . ALA B 1 94 ? 100.56837 104.81721 73.57193 1.000 61.79000 94 ALA B CA 1
ATOM 3074 C C . ALA B 1 94 ? 99.72172 105.67845 74.49921 1.000 63.02000 94 ALA B C 1
ATOM 3075 O O . ALA B 1 94 ? 100.06284 106.83648 74.76466 1.000 68.44000 94 ALA B O 1
ATOM 3077 N N . GLN B 1 95 ? 98.61265 105.13326 75.00266 1.000 65.16000 95 GLN B N 1
ATOM 3078 C CA . GLN B 1 95 ? 97.77966 105.88218 75.93416 1.000 61.94000 95 GLN B CA 1
ATOM 3079 C C . GLN B 1 95 ? 98.44941 106.09199 77.28279 1.000 67.05000 95 GLN B C 1
ATOM 3080 O O . GLN B 1 95 ? 97.96033 106.90069 78.07733 1.000 75.82000 95 GLN B O 1
ATOM 3086 N N . GLY B 1 96 ? 99.54219 105.39133 77.56032 1.000 66.16000 96 GLY B N 1
ATOM 3087 C CA . GLY B 1 96 ? 100.22392 105.51569 78.82784 1.000 64.95000 96 GLY B CA 1
ATOM 3088 C C . GLY B 1 96 ? 99.55534 104.70061 79.91637 1.000 74.62000 96 GLY B C 1
ATOM 3089 O O . GLY B 1 96 ? 98.43479 104.20801 79.78189 1.000 79.52000 96 GLY B O 1
ATOM 3090 N N . ASP B 1 97 ? 100.26754 104.56745 81.02649 1.000 77.68000 97 ASP B N 1
ATOM 3091 C CA . ASP B 1 97 ? 99.80713 103.78663 82.16832 1.000 78.26000 97 ASP B CA 1
ATOM 3092 C C . ASP B 1 97 ? 100.74244 104.09124 83.33073 1.000 76.79000 97 ASP B C 1
ATOM 3093 O O . ASP B 1 97 ? 101.70479 104.85228 83.19279 1.000 83.87000 97 ASP B O 1
ATOM 3098 N N . ASN B 1 98 ? 100.44488 103.49742 84.48770 1.000 78.57000 98 ASN B N 1
ATOM 3099 C CA . ASN B 1 98 ? 101.37559 103.57258 85.60695 1.000 76.89000 98 ASN B CA 1
ATOM 3100 C C . ASN B 1 98 ? 102.70604 102.93203 85.24181 1.000 79.89000 98 ASN B C 1
ATOM 3101 O O . ASN B 1 98 ? 103.77077 103.41726 85.63989 1.000 84.37000 98 ASN B O 1
ATOM 3106 N N . SER B 1 99 ? 102.66298 101.84316 84.48187 1.000 78.28000 99 SER B N 1
ATOM 3107 C CA . SER B 1 99 ? 103.85240 101.18512 83.95812 1.000 74.18000 99 SER B CA 1
ATOM 3108 C C . SER B 1 99 ? 103.83373 101.32975 82.44274 1.000 76.17000 99 SER B C 1
ATOM 3109 O O . SER B 1 99 ? 102.96812 100.76154 81.76952 1.000 82.85000 99 SER B O 1
ATOM 3112 N N . PHE B 1 100 ? 104.78318 102.09083 81.91097 1.000 57.97000 100 PHE B N 1
ATOM 3113 C CA . PHE B 1 100 ? 104.90062 102.30642 80.47948 1.000 56.17000 100 PHE B CA 1
ATOM 3114 C C . PHE B 1 100 ? 106.35600 102.14930 80.06990 1.000 58.06000 100 PHE B C 1
ATOM 3115 O O . PHE B 1 100 ? 107.27034 102.26450 80.88855 1.000 65.40000 100 PHE B O 1
ATOM 3123 N N . VAL B 1 101 ? 106.56142 101.88191 78.78548 1.000 55.55000 101 VAL B N 1
ATOM 3124 C CA . VAL B 1 101 ? 107.88358 101.61989 78.23582 1.000 51.79000 101 VAL B CA 1
ATOM 3125 C C . VAL B 1 101 ? 108.21236 102.70231 77.22226 1.000 55.46000 101 VAL B C 1
ATOM 3126 O O . VAL B 1 101 ? 107.42135 102.96766 76.31057 1.000 69.76000 101 VAL B O 1
ATOM 3130 N N . VAL B 1 102 ? 109.37270 103.32556 77.38459 1.000 51.05000 102 VAL B N 1
ATOM 3131 C CA . VAL B 1 102 ? 109.91809 104.24014 76.39236 1.000 51.25000 102 VAL B CA 1
ATOM 3132 C C . VAL B 1 102 ? 111.00903 103.49717 75.64033 1.000 58.48000 102 VAL B C 1
ATOM 3133 O O . VAL B 1 102 ? 112.00085 103.06571 76.23857 1.000 67.30000 102 VAL B O 1
ATOM 3137 N N . MET B 1 103 ? 110.82992 103.34502 74.33330 1.000 63.07000 103 MET B N 1
ATOM 3138 C CA . MET B 1 103 ? 111.81241 102.63656 73.52873 1.000 49.99000 103 MET B CA 1
ATOM 3139 C C . MET B 1 103 ? 113.11333 103.42320 73.46971 1.000 65.13000 103 MET B C 1
ATOM 3140 O O . MET B 1 103 ? 113.12058 104.61195 73.13942 1.000 78.18000 103 MET B O 1
ATOM 3145 N N . THR B 1 104 ? 114.21646 102.75596 73.79988 1.000 67.68000 104 THR B N 1
ATOM 3146 C CA . THR B 1 104 ? 115.53967 103.34901 73.71119 1.000 60.33000 104 THR B CA 1
ATOM 3147 C C . THR B 1 104 ? 116.43490 102.66975 72.69138 1.000 65.63000 104 THR B C 1
ATOM 3148 O O . THR B 1 104 ? 117.43026 103.26888 72.27445 1.000 76.49000 104 THR B O 1
ATOM 3152 N N . ASN B 1 105 ? 116.11157 101.44858 72.28149 1.000 61.35000 105 ASN B N 1
ATOM 3153 C CA . ASN B 1 105 ? 116.86264 100.72786 71.26811 1.000 55.73000 105 ASN B CA 1
ATOM 3154 C C . ASN B 1 105 ? 115.94557 99.66551 70.69117 1.000 61.19000 105 ASN B C 1
ATOM 3155 O O . ASN B 1 105 ? 115.06608 99.15143 71.38361 1.000 70.11000 105 ASN B O 1
ATOM 3160 N N . PHE B 1 106 ? 116.13811 99.35285 69.41578 1.000 60.99000 106 PHE B N 1
ATOM 3161 C CA . PHE B 1 106 ? 115.28691 98.35181 68.79930 1.000 57.50000 106 PHE B CA 1
ATOM 3162 C C . PHE B 1 106 ? 116.06643 97.58275 67.74793 1.000 56.45000 106 PHE B C 1
ATOM 3163 O O . PHE B 1 106 ? 117.04315 98.07929 67.18194 1.000 56.27000 106 PHE B O 1
ATOM 3171 N N . ILE B 1 107 ? 115.61594 96.35862 67.50184 1.000 64.26000 107 ILE B N 1
ATOM 3172 C CA . ILE B 1 107 ? 116.02745 95.56477 66.35483 1.000 65.20000 107 ILE B CA 1
ATOM 3173 C C . ILE B 1 107 ? 114.76975 95.26771 65.55790 1.000 68.02000 107 ILE B C 1
ATOM 3174 O O . ILE B 1 107 ? 113.77540 94.79238 66.11717 1.000 76.28000 107 ILE B O 1
ATOM 3179 N N . VAL B 1 108 ? 114.80517 95.55672 64.26316 1.000 60.60000 108 VAL B N 1
ATOM 3180 C CA . VAL B 1 108 ? 113.63028 95.45544 63.41006 1.000 66.47000 108 VAL B CA 1
ATOM 3181 C C . VAL B 1 108 ? 113.88208 94.39485 62.35012 1.000 71.18000 108 VAL B C 1
ATOM 3182 O O . VAL B 1 108 ? 114.94767 94.37064 61.72361 1.000 73.60000 108 VAL B O 1
ATOM 3186 N N . THR B 1 109 ? 112.91291 93.50087 62.17636 1.000 71.90000 109 THR B N 1
ATOM 3187 C CA . THR B 1 109 ? 112.90566 92.58216 61.04573 1.000 67.51000 109 THR B CA 1
ATOM 3188 C C . THR B 1 109 ? 111.82517 93.05728 60.08814 1.000 67.36000 109 THR B C 1
ATOM 3189 O O . THR B 1 109 ? 110.63417 92.79737 60.31749 1.000 71.77000 109 THR B O 1
ATOM 3193 N N . PRO B 1 110 ? 112.17672 93.75415 59.01453 1.000 76.38000 110 PRO B N 1
ATOM 3194 C CA . PRO B 1 110 ? 111.15419 94.31260 58.12953 1.000 78.31000 110 PRO B CA 1
ATOM 3195 C C . PRO B 1 110 ? 110.51446 93.25948 57.24191 1.000 75.48000 110 PRO B C 1
ATOM 3196 O O . PRO B 1 110 ? 111.15080 92.29253 56.81705 1.000 76.97000 110 PRO B O 1
ATOM 3200 N N . LYS B 1 111 ? 109.23256 93.48003 56.95962 1.000 71.51000 111 LYS B N 1
ATOM 3201 C CA . LYS B 1 111 ? 108.45348 92.67799 56.01936 1.000 73.27000 111 LYS B CA 1
ATOM 3202 C C . LYS B 1 111 ? 108.57907 91.18242 56.30664 1.000 72.88000 111 LYS B C 1
ATOM 3203 O O . LYS B 1 111 ? 108.95226 90.38194 55.44836 1.000 74.01000 111 LYS B O 1
ATOM 3209 N N . GLN B 1 112 ? 108.26380 90.81354 57.54323 1.000 73.17000 112 GLN B N 1
ATOM 3210 C CA . GLN B 1 112 ? 108.12789 89.40277 57.86725 1.000 70.38000 112 GLN B CA 1
ATOM 3211 C C . GLN B 1 112 ? 106.83626 88.86022 57.27517 1.000 75.03000 112 GLN B C 1
ATOM 3212 O O . GLN B 1 112 ? 105.78053 89.49138 57.36239 1.000 82.21000 112 GLN B O 1
ATOM 3218 N N . THR B 1 113 ? 106.92238 87.68207 56.67176 1.000 73.91000 113 THR B N 1
ATOM 3219 C CA . THR B 1 113 ? 105.76506 87.02501 56.09122 1.000 71.01000 113 THR B CA 1
ATOM 3220 C C . THR B 1 113 ? 105.74345 85.57126 56.53171 1.000 76.78000 113 THR B C 1
ATOM 3221 O O . THR B 1 113 ? 106.78999 84.95040 56.73529 1.000 86.23000 113 THR B O 1
ATOM 3225 N N . GLN B 1 114 ? 104.53861 85.04201 56.70927 1.000 83.66000 114 GLN B N 1
ATOM 3226 C CA . GLN B 1 114 ? 104.39569 83.64783 57.09848 1.000 76.09000 114 GLN B CA 1
ATOM 3227 C C . GLN B 1 114 ? 104.78470 82.75597 55.92917 1.000 78.88000 114 GLN B C 1
ATOM 3228 O O . GLN B 1 114 ? 104.13105 82.76771 54.88153 1.000 87.61000 114 GLN B O 1
ATOM 3234 N N . GLY B 1 115 ? 105.85256 81.99105 56.10876 1.000 77.53000 115 GLY B N 1
ATOM 3235 C CA . GLY B 1 115 ? 106.37721 81.16578 55.03931 1.000 75.33000 115 GLY B CA 1
ATOM 3236 C C . GLY B 1 115 ? 107.38413 80.18892 55.59719 1.000 79.83000 115 GLY B C 1
ATOM 3237 O O . GLY B 1 115 ? 107.57950 80.08587 56.81056 1.000 80.83000 115 GLY B O 1
ATOM 3238 N N . TYR B 1 116 ? 108.00785 79.44911 54.68909 1.000 88.81000 116 TYR B N 1
ATOM 3239 C CA . TYR B 1 116 ? 109.08363 78.54146 55.05111 1.000 88.89000 116 TYR B CA 1
ATOM 3240 C C . TYR B 1 116 ? 110.42991 79.24471 54.94848 1.000 88.46000 116 TYR B C 1
ATOM 3241 O O . TYR B 1 116 ? 110.70028 79.95699 53.97783 1.000 90.56000 116 TYR B O 1
ATOM 3250 N N . CYS B 1 117 ? 111.27246 79.03488 55.95533 1.000 87.23000 117 CYS B N 1
ATOM 3251 C CA . CYS B 1 117 ? 112.61653 79.59827 55.97923 1.000 83.64000 117 CYS B CA 1
ATOM 3252 C C . CYS B 1 117 ? 113.41006 78.89119 57.06659 1.000 88.30000 117 CYS B C 1
ATOM 3253 O O . CYS B 1 117 ? 112.85993 78.14856 57.88338 1.000 94.92000 117 CYS B O 1
ATOM 3256 N N . ALA B 1 118 ? 114.71603 79.13568 57.06453 1.000 87.38000 118 ALA B N 1
ATOM 3257 C CA . ALA B 1 118 ? 115.58504 78.58116 58.09075 1.000 86.01000 118 ALA B CA 1
ATOM 3258 C C . ALA B 1 118 ? 115.36016 79.29554 59.41569 1.000 83.93000 118 ALA B C 1
ATOM 3259 O O . ALA B 1 118 ? 115.31093 80.52746 59.46843 1.000 88.31000 118 ALA B O 1
ATOM 3261 N N . GLU B 1 119 ? 115.22661 78.52120 60.48764 1.000 81.86000 119 GLU B N 1
ATOM 3262 C CA . GLU B 1 119 ? 115.05626 79.10679 61.80484 1.000 83.71000 119 GLU B CA 1
ATOM 3263 C C . GLU B 1 119 ? 116.38227 79.67342 62.30388 1.000 85.21000 119 GLU B C 1
ATOM 3264 O O . GLU B 1 119 ? 117.45088 79.42406 61.74095 1.000 89.37000 119 GLU B O 1
ATOM 3270 N N . HIS B 1 120 ? 116.30197 80.45700 63.37127 1.000 90.49000 120 HIS B N 1
ATOM 3271 C CA . HIS B 1 120 ? 117.50588 81.02511 63.95178 1.000 88.39000 120 HIS B CA 1
ATOM 3272 C C . HIS B 1 120 ? 118.36686 79.91529 64.55121 1.000 90.85000 120 HIS B C 1
ATOM 3273 O O . HIS B 1 120 ? 117.83601 78.94359 65.09721 1.000 94.29000 120 HIS B O 1
ATOM 3280 N N . PRO B 1 121 ? 119.69379 80.02543 64.45883 1.000 91.78000 121 PRO B N 1
ATOM 3281 C CA . PRO B 1 121 ? 120.55876 78.96397 64.99850 1.000 89.88000 121 PRO B CA 1
ATOM 3282 C C . PRO B 1 121 ? 120.43799 78.76706 66.49813 1.000 90.94000 121 PRO B C 1
ATOM 3283 O O . PRO B 1 121 ? 120.90066 77.73864 67.00549 1.000 93.22000 121 PRO B O 1
ATOM 3287 N N . GLU B 1 122 ? 119.84305 79.71335 67.22800 1.000 91.23000 122 GLU B N 1
ATOM 3288 C CA . GLU B 1 122 ? 119.63039 79.51169 68.65596 1.000 90.48000 122 GLU B CA 1
ATOM 3289 C C . GLU B 1 122 ? 118.71133 78.33114 68.93464 1.000 96.98000 122 GLU B C 1
ATOM 3290 O O . GLU B 1 122 ? 118.74458 77.78055 70.04014 1.000 100.60000 122 GLU B O 1
ATOM 3296 N N . GLY B 1 123 ? 117.89568 77.93348 67.96442 1.000 95.40000 123 GLY B N 1
ATOM 3297 C CA . GLY B 1 123 ? 117.04521 76.77118 68.07482 1.000 90.87000 123 GLY B CA 1
ATOM 3298 C C . GLY B 1 123 ? 117.70211 75.47277 67.66890 1.000 95.39000 123 GLY B C 1
ATOM 3299 O O . GLY B 1 123 ? 117.03151 74.43621 67.63328 1.000 102.90000 123 GLY B O 1
ATOM 3300 N N . GLY B 1 124 ? 118.99499 75.49486 67.35914 1.000 98.38000 124 GLY B N 1
ATOM 3301 C CA . GLY B 1 124 ? 119.70269 74.29249 66.97344 1.000 100.19000 124 GLY B CA 1
ATOM 3302 C C . GLY B 1 124 ? 120.32891 74.38686 65.59911 1.000 101.40000 124 GLY B C 1
ATOM 3303 O O . GLY B 1 124 ? 119.77078 75.01414 64.69484 1.000 105.38000 124 GLY B O 1
ATOM 3304 N N . ILE B 1 125 ? 121.49161 73.76465 65.43125 1.000 105.30000 125 ILE B N 1
ATOM 3305 C CA . ILE B 1 125 ? 122.20918 73.74301 64.16359 1.000 103.97000 125 ILE B CA 1
ATOM 3306 C C . ILE B 1 125 ? 122.24971 72.30470 63.67197 1.000 107.06000 125 ILE B C 1
ATOM 3307 O O . ILE B 1 125 ? 122.63528 71.39899 64.41984 1.000 110.17000 125 ILE B O 1
ATOM 3312 N N . CYS B 1 126 ? 121.84982 72.09657 62.42257 1.000 118.05000 126 CYS B N 1
ATOM 3313 C CA . CYS B 1 126 ? 121.76969 70.76919 61.83628 1.000 118.07000 126 CYS B CA 1
ATOM 3314 C C . CYS B 1 126 ? 122.76687 70.62323 60.69616 1.000 116.61000 126 CYS B C 1
ATOM 3315 O O . CYS B 1 126 ? 123.10984 71.59391 60.01582 1.000 117.99000 126 CYS B O 1
ATOM 3318 N N . LYS B 1 127 ? 123.23303 69.39244 60.50152 1.000 118.02000 127 LYS B N 1
ATOM 3319 C CA . LYS B 1 127 ? 124.08981 69.04207 59.37735 1.000 121.05000 127 LYS B CA 1
ATOM 3320 C C . LYS B 1 127 ? 123.31101 68.43455 58.22051 1.000 122.91000 127 LYS B C 1
ATOM 3321 O O . LYS B 1 127 ? 123.56228 68.77642 57.06142 1.000 123.34000 127 LYS B O 1
ATOM 3327 N N . GLU B 1 128 ? 122.36732 67.54347 58.51378 1.000 125.96000 128 GLU B N 1
ATOM 3328 C CA . GLU B 1 128 ? 121.54193 66.89184 57.50970 1.000 124.42000 128 GLU B CA 1
ATOM 3329 C C . GLU B 1 128 ? 120.08848 66.91783 57.96243 1.000 125.14000 128 GLU B C 1
ATOM 3330 O O . GLU B 1 128 ? 119.77440 67.26629 59.10361 1.000 125.20000 128 GLU B O 1
ATOM 3336 N N . ASP B 1 129 ? 119.19372 66.54191 57.04541 1.000 127.64000 129 ASP B N 1
ATOM 3337 C CA . ASP B 1 129 ? 117.76772 66.52982 57.35069 1.000 127.58000 129 ASP B CA 1
ATOM 3338 C C . ASP B 1 129 ? 117.40982 65.50712 58.42040 1.000 127.55000 129 ASP B C 1
ATOM 3339 O O . ASP B 1 129 ? 116.33689 65.61192 59.02374 1.000 126.03000 129 ASP B O 1
ATOM 3344 N N . SER B 1 130 ? 118.27748 64.52166 58.66261 1.000 129.69000 130 SER B N 1
ATOM 3345 C CA . SER B 1 130 ? 117.99688 63.51774 59.68372 1.000 127.20000 130 SER B CA 1
ATOM 3346 C C . SER B 1 130 ? 117.92260 64.14398 61.07006 1.000 127.00000 130 SER B C 1
ATOM 3347 O O . SER B 1 130 ? 117.09001 63.74810 61.89401 1.000 125.35000 130 SER B O 1
ATOM 3350 N N . GLY B 1 131 ? 118.79266 65.11607 61.34925 1.000 128.02000 131 GLY B N 1
ATOM 3351 C CA . GLY B 1 131 ? 118.78277 65.75026 62.65727 1.000 127.00000 131 GLY B CA 1
ATOM 3352 C C . GLY B 1 131 ? 117.48370 66.47664 62.94628 1.000 126.77000 131 GLY B C 1
ATOM 3353 O O . GLY B 1 131 ? 116.97020 66.42962 64.06658 1.000 129.11000 131 GLY B O 1
ATOM 3354 N N . CYS B 1 132 ? 116.93846 67.16005 61.94505 1.000 119.57000 132 CYS B N 1
ATOM 3355 C CA . CYS B 1 132 ? 115.68056 67.86964 62.12193 1.000 118.81000 132 CYS B CA 1
ATOM 3356 C C . CYS B 1 132 ? 114.51812 66.89093 62.20329 1.000 121.92000 132 CYS B C 1
ATOM 3357 O O . CYS B 1 132 ? 114.43977 65.92663 61.43740 1.000 124.14000 132 CYS B O 1
ATOM 3360 N N . THR B 1 133 ? 113.60730 67.14807 63.13641 1.000 109.00000 133 THR B N 1
ATOM 3361 C CA . THR B 1 133 ? 112.41254 66.34475 63.29080 1.000 109.12000 133 THR B CA 1
ATOM 3362 C C . THR B 1 133 ? 111.18252 67.19790 63.01158 1.000 107.80000 133 THR B C 1
ATOM 3363 O O . THR B 1 133 ? 111.08222 68.32148 63.52549 1.000 107.33000 133 THR B O 1
ATOM 3367 N N . PRO B 1 134 ? 110.25676 66.73186 62.17635 1.000 101.72000 134 PRO B N 1
ATOM 3368 C CA . PRO B 1 134 ? 109.05688 67.52687 61.89352 1.000 97.35000 134 PRO B CA 1
ATOM 3369 C C . PRO B 1 134 ? 108.24396 67.74605 63.15891 1.000 99.60000 134 PRO B C 1
ATOM 3370 O O . PRO B 1 134 ? 107.99691 66.81557 63.92850 1.000 106.62000 134 PRO B O 1
ATOM 3374 N N . GLY B 1 135 ? 107.83687 68.97892 63.37204 1.000 84.38000 135 GLY B N 1
ATOM 3375 C CA . GLY B 1 135 ? 107.06203 69.30375 64.54675 1.000 84.97000 135 GLY B CA 1
ATOM 3376 C C . GLY B 1 135 ? 107.37360 70.71424 65.01268 1.000 85.74000 135 GLY B C 1
ATOM 3377 O O . GLY B 1 135 ? 107.69148 71.58815 64.20951 1.000 92.63000 135 GLY B O 1
ATOM 3378 N N . LYS B 1 136 ? 107.27763 70.90038 66.32348 1.000 78.48000 136 LYS B N 1
ATOM 3379 C CA . LYS B 1 136 ? 107.51153 72.18649 66.95710 1.000 72.14000 136 LYS B CA 1
ATOM 3380 C C . LYS B 1 136 ? 108.47240 72.00218 68.12017 1.000 75.99000 136 LYS B C 1
ATOM 3381 O O . LYS B 1 136 ? 108.35534 71.03954 68.88377 1.000 80.97000 136 LYS B O 1
ATOM 3387 N N . ALA B 1 137 ? 109.42771 72.92053 68.24271 1.000 76.13000 137 ALA B N 1
ATOM 3388 C CA . ALA B 1 137 ? 110.41507 72.83081 69.30809 1.000 79.07000 137 ALA B CA 1
ATOM 3389 C C . ALA B 1 137 ? 109.73990 72.90475 70.67181 1.000 79.59000 137 ALA B C 1
ATOM 3390 O O . ALA B 1 137 ? 108.72563 73.58240 70.85431 1.000 86.47000 137 ALA B O 1
ATOM 3392 N N . LYS B 1 138 ? 110.31633 72.18962 71.63890 1.000 80.78000 138 LYS B N 1
ATOM 3393 C CA . LYS B 1 138 ? 109.71426 72.12756 72.96483 1.000 81.23000 138 LYS B CA 1
ATOM 3394 C C . LYS B 1 138 ? 109.82159 73.45821 73.69536 1.000 83.71000 138 LYS B C 1
ATOM 3395 O O . LYS B 1 138 ? 108.92294 73.81582 74.46470 1.000 87.47000 138 LYS B O 1
ATOM 3401 N N . ARG B 1 139 ? 110.89962 74.20124 73.46948 1.000 74.52000 139 ARG B N 1
ATOM 3402 C CA . ARG B 1 139 ? 111.13327 75.46620 74.14641 1.000 70.77000 139 ARG B CA 1
ATOM 3403 C C . ARG B 1 139 ? 111.55034 76.52291 73.13661 1.000 75.93000 139 ARG B C 1
ATOM 3404 O O . ARG B 1 139 ? 112.31772 76.23856 72.21228 1.000 82.18000 139 ARG B O 1
ATOM 3412 N N . LYS B 1 140 ? 111.05042 77.74340 73.33120 1.000 75.77000 140 LYS B N 1
ATOM 3413 C CA . LYS B 1 140 ? 111.38605 78.89001 72.48717 1.000 70.41000 140 LYS B CA 1
ATOM 3414 C C . LYS B 1 140 ? 111.18593 78.56500 71.00927 1.000 76.86000 140 LYS B C 1
ATOM 3415 O O . LYS B 1 140 ? 112.02941 78.85878 70.16001 1.000 80.44000 140 LYS B O 1
ATOM 3421 N N . ALA B 1 141 ? 110.05339 77.93614 70.70864 1.000 73.78000 141 ALA B N 1
ATOM 3422 C CA . ALA B 1 141 ? 109.76703 77.52207 69.34291 1.000 67.72000 141 ALA B CA 1
ATOM 3423 C C . ALA B 1 141 ? 109.65328 78.72937 68.42300 1.000 71.78000 141 ALA B C 1
ATOM 3424 O O . ALA B 1 141 ? 108.98882 79.71641 68.74924 1.000 79.64000 141 ALA B O 1
ATOM 3426 N N . GLN B 1 142 ? 110.30997 78.64628 67.26758 1.000 72.26000 142 GLN B N 1
ATOM 3427 C CA . GLN B 1 142 ? 110.26487 79.70918 66.27527 1.000 70.72000 142 GLN B CA 1
ATOM 3428 C C . GLN B 1 142 ? 109.26778 79.43899 65.16092 1.000 76.21000 142 GLN B C 1
ATOM 3429 O O . GLN B 1 142 ? 108.91293 80.36827 64.42883 1.000 84.66000 142 GLN B O 1
ATOM 3435 N N . GLY B 1 143 ? 108.81825 78.19958 65.01557 1.000 72.07000 143 GLY B N 1
ATOM 3436 C CA . GLY B 1 143 ? 107.89434 77.85700 63.95753 1.000 70.21000 143 GLY B CA 1
ATOM 3437 C C . GLY B 1 143 ? 107.64730 76.36316 63.93936 1.000 74.51000 143 GLY B C 1
ATOM 3438 O O . GLY B 1 143 ? 108.03506 75.63881 64.85790 1.000 83.84000 143 GLY B O 1
ATOM 3439 N N . ILE B 1 144 ? 106.99218 75.91895 62.87089 1.000 76.31000 144 ILE B N 1
ATOM 3440 C CA . ILE B 1 144 ? 106.68239 74.50754 62.67869 1.000 74.50000 144 ILE B CA 1
ATOM 3441 C C . ILE B 1 144 ? 107.79171 73.91965 61.81390 1.000 78.40000 144 ILE B C 1
ATOM 3442 O O . ILE B 1 144 ? 107.84092 74.14637 60.60485 1.000 87.48000 144 ILE B O 1
ATOM 3447 N N . ARG B 1 145 ? 108.68981 73.16637 62.44182 1.000 84.31000 145 ARG B N 1
ATOM 3448 C CA . ARG B 1 145 ? 109.80519 72.56479 61.72437 1.000 82.61000 145 ARG B CA 1
ATOM 3449 C C . ARG B 1 145 ? 109.30079 71.58037 60.67953 1.000 83.63000 145 ARG B C 1
ATOM 3450 O O . ARG B 1 145 ? 108.59702 70.62066 61.00581 1.000 90.60000 145 ARG B O 1
ATOM 3458 N N . THR B 1 146 ? 109.65558 71.82665 59.41760 1.000 90.44000 146 THR B N 1
ATOM 3459 C CA . THR B 1 146 ? 109.30396 70.89967 58.34965 1.000 94.91000 146 THR B CA 1
ATOM 3460 C C . THR B 1 146 ? 110.05066 69.57886 58.46439 1.000 96.37000 146 THR B C 1
ATOM 3461 O O . THR B 1 146 ? 109.57252 68.56398 57.94797 1.000 96.67000 146 THR B O 1
ATOM 3465 N N . GLY B 1 147 ? 111.20676 69.56942 59.12297 1.000 106.32000 147 GLY B N 1
ATOM 3466 C CA . GLY B 1 147 ? 111.99579 68.36873 59.28515 1.000 107.10000 147 GLY B CA 1
ATOM 3467 C C . GLY B 1 147 ? 113.14928 68.20822 58.32048 1.000 110.60000 147 GLY B C 1
ATOM 3468 O O . GLY B 1 147 ? 113.82506 67.17347 58.36388 1.000 113.28000 147 GLY B O 1
ATOM 3469 N N . LYS B 1 148 ? 113.39964 69.18618 57.45405 1.000 108.59000 148 LYS B N 1
ATOM 3470 C CA . LYS B 1 148 ? 114.54082 69.15399 56.54983 1.000 109.77000 148 LYS B CA 1
ATOM 3471 C C . LYS B 1 148 ? 115.48641 70.30197 56.87500 1.000 111.09000 148 LYS B C 1
ATOM 3472 O O . LYS B 1 148 ? 115.04979 71.44270 57.05944 1.000 109.04000 148 LYS B O 1
ATOM 3478 N N . CYS B 1 149 ? 116.77513 69.98674 56.97001 1.000 121.19000 149 CYS B N 1
ATOM 3479 C CA . CYS B 1 149 ? 117.78770 70.99343 57.25448 1.000 116.78000 149 CYS B CA 1
ATOM 3480 C C . CYS B 1 149 ? 118.00426 71.89317 56.04297 1.000 116.12000 149 CYS B C 1
ATOM 3481 O O . CYS B 1 149 ? 118.10991 71.41991 54.90849 1.000 116.24000 149 CYS B O 1
ATOM 3484 N N . VAL B 1 150 ? 118.06935 73.20368 56.28902 1.000 108.17000 150 VAL B N 1
ATOM 3485 C CA . VAL B 1 150 ? 118.32389 74.19048 55.24676 1.000 108.97000 150 VAL B CA 1
ATOM 3486 C C . VAL B 1 150 ? 119.35304 75.18731 55.76011 1.000 110.38000 150 VAL B C 1
ATOM 3487 O O . VAL B 1 150 ? 119.59180 75.30775 56.96266 1.000 112.89000 150 VAL B O 1
ATOM 3491 N N . ALA B 1 151 ? 119.96637 75.90736 54.82637 1.000 103.58000 151 ALA B N 1
ATOM 3492 C CA . ALA B 1 151 ? 121.03527 76.83789 55.16394 1.000 102.87000 151 ALA B CA 1
ATOM 3493 C C . ALA B 1 151 ? 120.45336 78.11571 55.75606 1.000 100.07000 151 ALA B C 1
ATOM 3494 O O . ALA B 1 151 ? 119.72706 78.84752 55.07547 1.000 100.57000 151 ALA B O 1
ATOM 3496 N N . PHE B 1 152 ? 120.76989 78.38276 57.02544 1.000 95.72000 152 PHE B N 1
ATOM 3497 C CA . PHE B 1 152 ? 120.46276 79.68909 57.59808 1.000 96.44000 152 PHE B CA 1
ATOM 3498 C C . PHE B 1 152 ? 121.32156 80.77222 56.96283 1.000 99.30000 152 PHE B C 1
ATOM 3499 O O . PHE B 1 152 ? 120.82290 81.84784 56.61247 1.000 96.72000 152 PHE B O 1
ATOM 3507 N N . ASN B 1 153 ? 122.61284 80.50289 56.81140 1.000 109.70000 153 ASN B N 1
ATOM 3508 C CA . ASN B 1 153 ? 123.50491 81.31480 56.00032 1.000 103.64000 153 ASN B CA 1
ATOM 3509 C C . ASN B 1 153 ? 124.57270 80.38648 55.43256 1.000 108.12000 153 ASN B C 1
ATOM 3510 O O . ASN B 1 153 ? 124.42072 79.16137 55.44980 1.000 112.19000 153 ASN B O 1
ATOM 3515 N N . ASP B 1 154 ? 125.65149 80.96991 54.91007 1.000 117.96000 154 ASP B N 1
ATOM 3516 C CA . ASP B 1 154 ? 126.66394 80.16787 54.22990 1.000 117.70000 154 ASP B CA 1
ATOM 3517 C C . ASP B 1 154 ? 127.29724 79.15109 55.17346 1.000 117.85000 154 ASP B C 1
ATOM 3518 O O . ASP B 1 154 ? 127.44619 77.97392 54.82687 1.000 120.93000 154 ASP B O 1
ATOM 3523 N N . THR B 1 155 ? 127.67901 79.58784 56.37376 1.000 112.89000 155 THR B N 1
ATOM 3524 C CA . THR B 1 155 ? 128.37253 78.69890 57.29972 1.000 116.27000 155 THR B CA 1
ATOM 3525 C C . THR B 1 155 ? 127.42714 77.79805 58.09127 1.000 115.47000 155 THR B C 1
ATOM 3526 O O . THR B 1 155 ? 127.78532 76.65379 58.39032 1.000 115.50000 155 THR B O 1
ATOM 3530 N N . VAL B 1 156 ? 126.23409 78.27562 58.43938 1.000 105.49000 156 VAL B N 1
ATOM 3531 C CA . VAL B 1 156 ? 125.36118 77.60011 59.39426 1.000 104.14000 156 VAL B CA 1
ATOM 3532 C C . VAL B 1 156 ? 124.09283 77.14683 58.68475 1.000 106.06000 156 VAL B C 1
ATOM 3533 O O . VAL B 1 156 ? 123.49856 77.90937 57.91433 1.000 107.54000 156 VAL B O 1
ATOM 3537 N N . LYS B 1 157 ? 123.68487 75.90593 58.94554 1.000 108.30000 157 LYS B N 1
ATOM 3538 C CA . LYS B 1 157 ? 122.43047 75.35378 58.45234 1.000 103.53000 157 LYS B CA 1
ATOM 3539 C C . LYS B 1 157 ? 121.52344 75.05171 59.63615 1.000 103.05000 157 LYS B C 1
ATOM 3540 O O . LYS B 1 157 ? 121.96347 74.44801 60.61954 1.000 107.30000 157 LYS B O 1
ATOM 3546 N N . THR B 1 158 ? 120.26357 75.47141 59.54287 1.000 96.98000 158 THR B N 1
ATOM 3547 C CA . THR B 1 158 ? 119.29721 75.28009 60.61390 1.000 98.41000 158 THR B CA 1
ATOM 3548 C C . THR B 1 158 ? 118.03465 74.63723 60.05819 1.000 101.65000 158 THR B C 1
ATOM 3549 O O . THR B 1 158 ? 117.75218 74.70364 58.86018 1.000 103.15000 158 THR B O 1
ATOM 3553 N N . CYS B 1 159 ? 117.28464 73.99538 60.95062 1.000 103.83000 159 CYS B N 1
ATOM 3554 C CA . CYS B 1 159 ? 116.06620 73.30313 60.55310 1.000 104.72000 159 CYS B CA 1
ATOM 3555 C C . CYS B 1 159 ? 115.07359 74.26885 59.92146 1.000 105.55000 159 CYS B C 1
ATOM 3556 O O . CYS B 1 159 ? 114.82060 75.35440 60.45055 1.000 106.41000 159 CYS B O 1
ATOM 3559 N N . GLU B 1 160 ? 114.51027 73.86929 58.78464 1.000 100.78000 160 GLU B N 1
ATOM 3560 C CA . GLU B 1 160 ? 113.50705 74.69328 58.12823 1.000 93.69000 160 GLU B CA 1
ATOM 3561 C C . GLU B 1 160 ? 112.22959 74.69822 58.95155 1.000 90.93000 160 GLU B C 1
ATOM 3562 O O . GLU B 1 160 ? 111.76478 73.64830 59.40339 1.000 101.33000 160 GLU B O 1
ATOM 3568 N N . ILE B 1 161 ? 111.65989 75.88353 59.14522 1.000 74.26000 161 ILE B N 1
ATOM 3569 C CA . ILE B 1 161 ? 110.43285 76.03861 59.90735 1.000 82.16000 161 ILE B CA 1
ATOM 3570 C C . ILE B 1 161 ? 109.42017 76.77855 59.05122 1.000 81.98000 161 ILE B C 1
ATOM 3571 O O . ILE B 1 161 ? 109.76299 77.45114 58.07727 1.000 83.84000 161 ILE B O 1
ATOM 3576 N N . PHE B 1 162 ? 108.15680 76.64381 59.42930 1.000 81.51000 162 PHE B N 1
ATOM 3577 C CA . PHE B 1 162 ? 107.10358 77.49524 58.90614 1.000 77.37000 162 PHE B CA 1
ATOM 3578 C C . PHE B 1 162 ? 106.77492 78.53961 59.95984 1.000 78.05000 162 PHE B C 1
ATOM 3579 O O . PHE B 1 162 ? 106.47462 78.19842 61.10771 1.000 82.04000 162 PHE B O 1
ATOM 3587 N N . GLY B 1 163 ? 106.83646 79.80514 59.56777 1.000 70.96000 163 GLY B N 1
ATOM 3588 C CA . GLY B 1 163 ? 106.58616 80.88182 60.50323 1.000 72.12000 163 GLY B CA 1
ATOM 3589 C C . GLY B 1 163 ? 106.87834 82.21302 59.84835 1.000 75.09000 163 GLY B C 1
ATOM 3590 O O . GLY B 1 163 ? 106.87348 82.32909 58.62288 1.000 84.77000 163 GLY B O 1
ATOM 3591 N N . TRP B 1 164 ? 107.14106 83.20865 60.68443 1.000 70.19000 164 TRP B N 1
ATOM 3592 C CA . TRP B 1 164 ? 107.43400 84.54312 60.18469 1.000 69.52000 164 TRP B CA 1
ATOM 3593 C C . TRP B 1 164 ? 108.83028 84.57052 59.57834 1.000 63.37000 164 TRP B C 1
ATOM 3594 O O . TRP B 1 164 ? 109.82038 84.30166 60.26541 1.000 68.19000 164 TRP B O 1
ATOM 3605 N N . CYS B 1 165 ? 108.90688 84.89528 58.28921 1.000 76.19000 165 CYS B N 1
ATOM 3606 C CA . CYS B 1 165 ? 110.15024 84.84747 57.54778 1.000 72.39000 165 CYS B CA 1
ATOM 3607 C C . CYS B 1 165 ? 110.46261 86.20173 56.92414 1.000 80.35000 165 CYS B C 1
ATOM 3608 O O . CYS B 1 165 ? 109.55887 86.87161 56.41409 1.000 82.71000 165 CYS B O 1
ATOM 3611 N N . PRO B 1 166 ? 111.73068 86.63017 56.94252 1.000 78.24000 166 PRO B N 1
ATOM 3612 C CA . PRO B 1 166 ? 112.89702 85.94391 57.51556 1.000 74.39000 166 PRO B CA 1
ATOM 3613 C C . PRO B 1 166 ? 112.87734 85.97503 59.03765 1.000 75.75000 166 PRO B C 1
ATOM 3614 O O . PRO B 1 166 ? 112.28870 86.86929 59.63648 1.000 76.58000 166 PRO B O 1
ATOM 3618 N N . VAL B 1 167 ? 113.50887 84.99658 59.68591 1.000 81.48000 167 VAL B N 1
ATOM 3619 C CA . VAL B 1 167 ? 113.49334 84.93657 61.13977 1.000 77.19000 167 VAL B CA 1
ATOM 3620 C C . VAL B 1 167 ? 114.26358 86.11607 61.71716 1.000 80.55000 167 VAL B C 1
ATOM 3621 O O . VAL B 1 167 ? 115.16809 86.67613 61.08365 1.000 83.44000 167 VAL B O 1
ATOM 3625 N N . GLU B 1 168 ? 113.89054 86.50416 62.93082 1.000 77.58000 168 GLU B N 1
ATOM 3626 C CA . GLU B 1 168 ? 114.55531 87.60602 63.60760 1.000 74.36000 168 GLU B CA 1
ATOM 3627 C C . GLU B 1 168 ? 115.99747 87.24475 63.93285 1.000 81.44000 168 GLU B C 1
ATOM 3628 O O . GLU B 1 168 ? 116.27564 86.16297 64.45816 1.000 87.61000 168 GLU B O 1
ATOM 3634 N N . VAL B 1 169 ? 116.91580 88.15499 63.62110 1.000 80.14000 169 VAL B N 1
ATOM 3635 C CA . VAL B 1 169 ? 118.30787 88.00771 64.02483 1.000 78.98000 169 VAL B CA 1
ATOM 3636 C C . VAL B 1 169 ? 118.63168 89.12785 65.00230 1.000 80.83000 169 VAL B C 1
ATOM 3637 O O . VAL B 1 169 ? 119.00672 90.23366 64.59778 1.000 86.75000 169 VAL B O 1
ATOM 3641 N N . ASP B 1 170 ? 118.47957 88.85121 66.29602 1.000 82.02000 170 ASP B N 1
ATOM 3642 C CA . ASP B 1 170 ? 118.69196 89.83975 67.34243 1.000 86.40000 170 ASP B CA 1
ATOM 3643 C C . ASP B 1 170 ? 120.02110 89.65025 68.06029 1.000 90.21000 170 ASP B C 1
ATOM 3644 O O . ASP B 1 170 ? 120.17238 90.09949 69.20101 1.000 92.32000 170 ASP B O 1
ATOM 3649 N N . ASP B 1 171 ? 120.98222 88.98515 67.41845 1.000 95.77000 171 ASP B N 1
ATOM 3650 C CA . ASP B 1 171 ? 122.27123 88.74408 68.05633 1.000 94.54000 171 ASP B CA 1
ATOM 3651 C C . ASP B 1 171 ? 123.02119 90.04543 68.30866 1.000 95.79000 171 ASP B C 1
ATOM 3652 O O . ASP B 1 171 ? 123.63167 90.22018 69.36936 1.000 95.55000 171 ASP B O 1
ATOM 3657 N N . ASP B 1 172 ? 122.98534 90.96975 67.35225 1.000 97.89000 172 ASP B N 1
ATOM 3658 C CA . ASP B 1 172 ? 123.76274 92.20556 67.42428 1.000 94.75000 172 ASP B CA 1
ATOM 3659 C C . ASP B 1 172 ? 122.84816 93.34077 67.87148 1.000 94.24000 172 ASP B C 1
ATOM 3660 O O . ASP B 1 172 ? 122.20320 94.00343 67.05885 1.000 93.31000 172 ASP B O 1
ATOM 3665 N N . ILE B 1 173 ? 122.79201 93.55925 69.17747 1.000 82.91000 173 ILE B N 1
ATOM 3666 C CA . ILE B 1 173 ? 122.14288 94.76486 69.70153 1.000 79.51000 173 ILE B CA 1
ATOM 3667 C C . ILE B 1 173 ? 122.98732 95.97734 69.32637 1.000 84.44000 173 ILE B C 1
ATOM 3668 O O . ILE B 1 173 ? 124.21898 95.94182 69.49672 1.000 89.14000 173 ILE B O 1
ATOM 3673 N N . PRO B 1 174 ? 122.39707 97.05122 68.80220 1.000 78.75000 174 PRO B N 1
ATOM 3674 C CA . PRO B 1 174 ? 123.20102 98.23039 68.44558 1.000 78.98000 174 PRO B CA 1
ATOM 3675 C C . PRO B 1 174 ? 123.89069 98.80234 69.67372 1.000 80.08000 174 PRO B C 1
ATOM 3676 O O . PRO B 1 174 ? 123.24461 99.13854 70.66861 1.000 76.90000 174 PRO B O 1
ATOM 3680 N N . ARG B 1 175 ? 125.22397 98.91097 69.59862 1.000 90.98000 175 ARG B N 1
ATOM 3681 C CA . ARG B 1 175 ? 125.97710 99.34165 70.77579 1.000 88.49000 175 ARG B CA 1
ATOM 3682 C C . ARG B 1 175 ? 125.65918 100.78443 71.14149 1.000 98.92000 175 ARG B C 1
ATOM 3683 O O . ARG B 1 175 ? 125.34058 101.04327 72.31560 1.000 103.68000 175 ARG B O 1
ATOM 3691 N N . PRO B 1 176 ? 125.71982 101.76019 70.23038 1.000 91.00000 176 PRO B N 1
ATOM 3692 C CA . PRO B 1 176 ? 125.04141 103.03248 70.51045 1.000 79.44000 176 PRO B CA 1
ATOM 3693 C C . PRO B 1 176 ? 123.55284 102.86354 70.24432 1.000 83.64000 176 PRO B C 1
ATOM 3694 O O . PRO B 1 176 ? 123.14297 102.57636 69.11766 1.000 90.19000 176 PRO B O 1
ATOM 3698 N N . ALA B 1 177 ? 122.74710 103.00797 71.29281 1.000 69.17000 177 ALA B N 1
ATOM 3699 C CA . ALA B 1 177 ? 121.31712 102.76250 71.17334 1.000 66.31000 177 ALA B CA 1
ATOM 3700 C C . ALA B 1 177 ? 120.70953 103.64357 70.09087 1.000 74.34000 177 ALA B C 1
ATOM 3701 O O . ALA B 1 177 ? 121.03121 104.82893 69.97811 1.000 84.20000 177 ALA B O 1
ATOM 3703 N N . LEU B 1 178 ? 119.83656 103.04656 69.27628 1.000 70.96000 178 LEU B N 1
ATOM 3704 C CA . LEU B 1 178 ? 119.23239 103.78588 68.17407 1.000 74.01000 178 LEU B CA 1
ATOM 3705 C C . LEU B 1 178 ? 118.40981 104.96368 68.67393 1.000 73.94000 178 LEU B C 1
ATOM 3706 O O . LEU B 1 178 ? 118.29028 105.97712 67.97749 1.000 80.13000 178 LEU B O 1
ATOM 3711 N N . LEU B 1 179 ? 117.85211 104.85970 69.87362 1.000 66.87000 179 LEU B N 1
ATOM 3712 C CA . LEU B 1 179 ? 117.12297 105.95000 70.50392 1.000 63.10000 179 LEU B CA 1
ATOM 3713 C C . LEU B 1 179 ? 117.80962 106.37213 71.79427 1.000 66.69000 179 LEU B C 1
ATOM 3714 O O . LEU B 1 179 ? 117.16947 106.56601 72.82722 1.000 78.06000 179 LEU B O 1
ATOM 3719 N N . ARG B 1 180 ? 119.13611 106.50836 71.74861 1.000 72.66000 180 ARG B N 1
ATOM 3720 C CA . ARG B 1 180 ? 119.85744 107.07997 72.87714 1.000 75.18000 180 ARG B CA 1
ATOM 3721 C C . ARG B 1 180 ? 119.50625 108.54471 73.08487 1.000 82.54000 180 ARG B C 1
ATOM 3722 O O . ARG B 1 180 ? 119.74941 109.08184 74.16989 1.000 89.42000 180 ARG B O 1
ATOM 3730 N N . GLU B 1 181 ? 118.93004 109.19463 72.07244 1.000 78.16000 181 GLU B N 1
ATOM 3731 C CA . GLU B 1 181 ? 118.41360 110.54736 72.21837 1.000 72.95000 181 GLU B CA 1
ATOM 3732 C C . GLU B 1 181 ? 117.19396 110.60416 73.12458 1.000 75.93000 181 GLU B C 1
ATOM 3733 O O . GLU B 1 181 ? 116.75034 111.70362 73.46944 1.000 83.33000 181 GLU B O 1
ATOM 3739 N N . ALA B 1 182 ? 116.64601 109.45117 73.51510 1.000 62.31000 182 ALA B N 1
ATOM 3740 C CA . ALA B 1 182 ? 115.58828 109.41111 74.51442 1.000 61.30000 182 ALA B CA 1
ATOM 3741 C C . ALA B 1 182 ? 116.05192 109.92975 75.86421 1.000 68.17000 182 ALA B C 1
ATOM 3742 O O . ALA B 1 182 ? 115.21109 110.19248 76.72988 1.000 75.19000 182 ALA B O 1
ATOM 3744 N N . GLU B 1 183 ? 117.36421 110.05663 76.06796 1.000 70.15000 183 GLU B N 1
ATOM 3745 C CA . GLU B 1 183 ? 117.88019 110.66661 77.28674 1.000 67.22000 183 GLU B CA 1
ATOM 3746 C C . GLU B 1 183 ? 117.30048 112.05902 77.49225 1.000 73.90000 183 GLU B C 1
ATOM 3747 O O . GLU B 1 183 ? 117.00702 112.45747 78.62477 1.000 83.33000 183 GLU B O 1
ATOM 3753 N N . ASN B 1 184 ? 117.11988 112.80949 76.40892 1.000 65.24000 184 ASN B N 1
ATOM 3754 C CA . ASN B 1 184 ? 116.59859 114.16521 76.47582 1.000 62.28000 184 ASN B CA 1
ATOM 3755 C C . ASN B 1 184 ? 115.09982 114.23624 76.22263 1.000 66.98000 184 ASN B C 1
ATOM 3756 O O . ASN B 1 184 ? 114.55496 115.33743 76.10625 1.000 79.37000 184 ASN B O 1
ATOM 3761 N N . PHE B 1 185 ? 114.42343 113.09569 76.12757 1.000 62.97000 185 PHE B N 1
ATOM 3762 C CA . PHE B 1 185 ? 112.97011 113.10715 76.09190 1.000 50.00000 185 PHE B CA 1
ATOM 3763 C C . PHE B 1 185 ? 112.42781 113.61823 77.41836 1.000 54.82000 185 PHE B C 1
ATOM 3764 O O . PHE B 1 185 ? 113.00433 113.38485 78.48296 1.000 65.53000 185 PHE B O 1
ATOM 3772 N N . THR B 1 186 ? 111.30395 114.31795 77.34819 1.000 64.33000 186 THR B N 1
ATOM 3773 C CA . THR B 1 186 ? 110.67348 114.90349 78.51999 1.000 54.20000 186 THR B CA 1
ATOM 3774 C C . THR B 1 186 ? 109.40189 114.13562 78.84319 1.000 54.68000 186 THR B C 1
ATOM 3775 O O . THR B 1 186 ? 108.54088 113.95654 77.97649 1.000 58.05000 186 THR B O 1
ATOM 3779 N N . LEU B 1 187 ? 109.29290 113.68234 80.08594 1.000 55.80000 187 LEU B N 1
ATOM 3780 C CA . LEU B 1 187 ? 108.14180 112.92816 80.55894 1.000 49.48000 187 LEU B CA 1
ATOM 3781 C C . LEU B 1 187 ? 107.29063 113.83419 81.43452 1.000 53.51000 187 LEU B C 1
ATOM 3782 O O . LEU B 1 187 ? 107.75449 114.31308 82.47387 1.000 71.49000 187 LEU B O 1
ATOM 3787 N N . PHE B 1 188 ? 106.05222 114.06354 81.01591 1.000 56.08000 188 PHE B N 1
ATOM 3788 C CA . PHE B 1 188 ? 105.10411 114.87447 81.76756 1.000 49.37000 188 PHE B CA 1
ATOM 3789 C C . PHE B 1 188 ? 104.18064 113.93213 82.52629 1.000 55.98000 188 PHE B C 1
ATOM 3790 O O . PHE B 1 188 ? 103.34610 113.25078 81.92363 1.000 64.46000 188 PHE B O 1
ATOM 3798 N N . ILE B 1 189 ? 104.33467 113.88921 83.84280 1.000 57.80000 189 ILE B N 1
ATOM 3799 C CA . ILE B 1 189 ? 103.52095 113.03888 84.69915 1.000 57.48000 189 ILE B CA 1
ATOM 3800 C C . ILE B 1 189 ? 102.38829 113.89047 85.24929 1.000 59.68000 189 ILE B C 1
ATOM 3801 O O . ILE B 1 189 ? 102.61908 114.83091 86.01583 1.000 70.88000 189 ILE B O 1
ATOM 3806 N N . LYS B 1 190 ? 101.16381 113.56369 84.86144 1.000 58.61000 190 LYS B N 1
ATOM 3807 C CA . LYS B 1 190 ? 99.96929 114.21667 85.38180 1.000 51.04000 190 LYS B CA 1
ATOM 3808 C C . LYS B 1 190 ? 99.31172 113.22038 86.32707 1.000 60.11000 190 LYS B C 1
ATOM 3809 O O . LYS B 1 190 ? 98.65847 112.27046 85.88826 1.000 69.96000 190 LYS B O 1
ATOM 3815 N N . ASN B 1 191 ? 99.48988 113.43843 87.62317 1.000 66.93000 191 ASN B N 1
ATOM 3816 C CA . ASN B 1 191 ? 99.03090 112.51364 88.65073 1.000 58.68000 191 ASN B CA 1
ATOM 3817 C C . ASN B 1 191 ? 97.87839 113.16028 89.40451 1.000 67.84000 191 ASN B C 1
ATOM 3818 O O . ASN B 1 191 ? 98.08448 114.10022 90.17800 1.000 71.38000 191 ASN B O 1
ATOM 3823 N N . SER B 1 192 ? 96.67166 112.65454 89.18010 1.000 74.99000 192 SER B N 1
ATOM 3824 C CA . SER B 1 192 ? 95.48409 113.10955 89.88711 1.000 61.06000 192 SER B CA 1
ATOM 3825 C C . SER B 1 192 ? 95.16875 112.10663 90.98650 1.000 64.96000 192 SER B C 1
ATOM 3826 O O . SER B 1 192 ? 94.88961 110.93752 90.70285 1.000 78.44000 192 SER B O 1
ATOM 3829 N N . ILE B 1 193 ? 95.21987 112.55918 92.23450 1.000 67.32000 193 ILE B N 1
ATOM 3830 C CA . ILE B 1 193 ? 94.93986 111.69966 93.37226 1.000 72.89000 193 ILE B CA 1
ATOM 3831 C C . ILE B 1 193 ? 93.68491 112.20178 94.06584 1.000 64.73000 193 ILE B C 1
ATOM 3832 O O . ILE B 1 193 ? 93.25898 113.34616 93.89521 1.000 71.34000 193 ILE B O 1
ATOM 3837 N N . SER B 1 194 ? 93.09229 111.31899 94.85921 1.000 72.72000 194 SER B N 1
ATOM 3838 C CA . SER B 1 194 ? 91.93142 111.65569 95.66211 1.000 70.89000 194 SER B CA 1
ATOM 3839 C C . SER B 1 194 ? 92.04514 110.96169 97.00665 1.000 73.89000 194 SER B C 1
ATOM 3840 O O . SER B 1 194 ? 92.44669 109.79795 97.08023 1.000 83.48000 194 SER B O 1
ATOM 3843 N N . PHE B 1 195 ? 91.70661 111.68328 98.06267 1.000 79.26000 195 PHE B N 1
ATOM 3844 C CA . PHE B 1 195 ? 91.52706 111.06123 99.36412 1.000 77.46000 195 PHE B CA 1
ATOM 3845 C C . PHE B 1 195 ? 90.02987 110.91546 99.59202 1.000 82.29000 195 PHE B C 1
ATOM 3846 O O . PHE B 1 195 ? 89.38349 111.84377 100.09318 1.000 87.30000 195 PHE B O 1
ATOM 3854 N N . PRO B 1 196 ? 89.44530 109.77430 99.21999 1.000 86.84000 196 PRO B N 1
ATOM 3855 C CA . PRO B 1 196 ? 87.97761 109.66724 99.22021 1.000 87.74000 196 PRO B CA 1
ATOM 3856 C C . PRO B 1 196 ? 87.34605 109.88275 100.58103 1.000 91.22000 196 PRO B C 1
ATOM 3857 O O . PRO B 1 196 ? 86.23733 110.42625 100.65649 1.000 93.59000 196 PRO B O 1
ATOM 3861 N N . ARG B 1 197 ? 88.01315 109.47311 101.66069 1.000 96.64000 197 ARG B N 1
ATOM 3862 C CA . ARG B 1 197 ? 87.45144 109.68181 102.98993 1.000 95.93000 197 ARG B CA 1
ATOM 3863 C C . ARG B 1 197 ? 87.34089 111.16599 103.31192 1.000 98.10000 197 ARG B C 1
ATOM 3864 O O . ARG B 1 197 ? 86.35773 111.60746 103.91765 1.000 100.01000 197 ARG B O 1
ATOM 3872 N N . PHE B 1 198 ? 88.33652 111.95026 102.91224 1.000 92.25000 198 PHE B N 1
ATOM 3873 C CA . PHE B 1 198 ? 88.35875 113.38210 103.17061 1.000 91.59000 198 PHE B CA 1
ATOM 3874 C C . PHE B 1 198 ? 87.80821 114.20670 102.01652 1.000 94.23000 198 PHE B C 1
ATOM 3875 O O . PHE B 1 198 ? 87.71588 115.43189 102.14405 1.000 94.87000 198 PHE B O 1
ATOM 3883 N N . LYS B 1 199 ? 87.43990 113.56669 100.90551 1.000 94.51000 199 LYS B N 1
ATOM 3884 C CA . LYS B 1 199 ? 86.90180 114.25613 99.73187 1.000 91.87000 199 LYS B CA 1
ATOM 3885 C C . LYS B 1 199 ? 87.83249 115.37239 99.26577 1.000 89.33000 199 LYS B C 1
ATOM 3886 O O . LYS B 1 199 ? 87.39804 116.47436 98.92574 1.000 91.99000 199 LYS B O 1
ATOM 3892 N N . VAL B 1 200 ? 89.12966 115.08307 99.25178 1.000 83.45000 200 VAL B N 1
ATOM 3893 C CA . VAL B 1 200 ? 90.15072 116.03346 98.82853 1.000 83.87000 200 VAL B CA 1
ATOM 3894 C C . VAL B 1 200 ? 90.78806 115.49951 97.55569 1.000 84.27000 200 VAL B C 1
ATOM 3895 O O . VAL B 1 200 ? 91.31802 114.38203 97.53869 1.000 84.99000 200 VAL B O 1
ATOM 3899 N N . ASN B 1 201 ? 90.73557 116.29474 96.49313 1.000 82.74000 201 ASN B N 1
ATOM 3900 C CA . ASN B 1 201 ? 91.32006 115.94036 95.20887 1.000 75.68000 201 ASN B CA 1
ATOM 3901 C C . ASN B 1 201 ? 92.55696 116.79168 94.97334 1.000 78.40000 201 ASN B C 1
ATOM 3902 O O . ASN B 1 201 ? 92.51163 118.01598 95.12892 1.000 82.27000 201 ASN B O 1
ATOM 3907 N N . ARG B 1 202 ? 93.65553 116.14428 94.60200 1.000 78.14000 202 ARG B N 1
ATOM 3908 C CA . ARG B 1 202 ? 94.90547 116.83165 94.32912 1.000 73.76000 202 ARG B CA 1
ATOM 3909 C C . ARG B 1 202 ? 95.48095 116.35001 93.00882 1.000 72.65000 202 ARG B C 1
ATOM 3910 O O . ARG B 1 202 ? 95.31791 115.18967 92.62434 1.000 83.17000 202 ARG B O 1
ATOM 3918 N N . ARG B 1 203 ? 96.15345 117.26075 92.31855 1.000 73.51000 203 ARG B N 1
ATOM 3919 C CA . ARG B 1 203 ? 96.91048 116.94750 91.11937 1.000 73.36000 203 ARG B CA 1
ATOM 3920 C C . ARG B 1 203 ? 98.36082 117.33371 91.35171 1.000 76.79000 203 ARG B C 1
ATOM 3921 O O . ARG B 1 203 ? 98.64414 118.33479 92.01598 1.000 83.20000 203 ARG B O 1
ATOM 3929 N N . ASN B 1 204 ? 99.27937 116.52859 90.81530 1.000 71.13000 204 ASN B N 1
ATOM 3930 C CA . ASN B 1 204 ? 100.69699 116.82304 90.97868 1.000 62.46000 204 ASN B CA 1
ATOM 3931 C C . ASN B 1 204 ? 101.07214 118.15668 90.34954 1.000 66.64000 204 ASN B C 1
ATOM 3932 O O . ASN B 1 204 ? 102.13036 118.70680 90.67040 1.000 75.88000 204 ASN B O 1
ATOM 3937 N N . LEU B 1 205 ? 100.22913 118.68696 89.46337 1.000 78.02000 205 LEU B N 1
ATOM 3938 C CA . LEU B 1 205 ? 100.36983 120.05492 88.97047 1.000 75.17000 205 LEU B CA 1
ATOM 3939 C C . LEU B 1 205 ? 99.86449 120.98526 90.06910 1.000 79.01000 205 LEU B C 1
ATOM 3940 O O . LEU B 1 205 ? 98.73900 121.48838 90.04477 1.000 85.21000 205 LEU B O 1
ATOM 3945 N N . VAL B 1 206 ? 100.72861 121.21145 91.05905 1.000 83.86000 206 VAL B N 1
ATOM 3946 C CA . VAL B 1 206 ? 100.34359 121.99854 92.22316 1.000 81.28000 206 VAL B CA 1
ATOM 3947 C C . VAL B 1 206 ? 100.27555 123.47864 91.86202 1.000 84.67000 206 VAL B C 1
ATOM 3948 O O . VAL B 1 206 ? 100.75136 123.91865 90.80931 1.000 90.09000 206 VAL B O 1
ATOM 3952 N N . GLU B 1 207 ? 99.63255 124.24851 92.74717 1.000 94.20000 207 GLU B N 1
ATOM 3953 C CA . GLU B 1 207 ? 99.39685 125.67127 92.50742 1.000 95.72000 207 GLU B CA 1
ATOM 3954 C C . GLU B 1 207 ? 100.66146 126.39190 92.05551 1.000 93.69000 207 GLU B C 1
ATOM 3955 O O . GLU B 1 207 ? 100.60457 127.28125 91.19852 1.000 92.68000 207 GLU B O 1
ATOM 3961 N N . GLU B 1 208 ? 101.80856 126.03797 92.64035 1.000 99.02000 208 GLU B N 1
ATOM 3962 C CA . GLU B 1 208 ? 103.08237 126.60529 92.20709 1.000 97.93000 208 GLU B CA 1
ATOM 3963 C C . GLU B 1 208 ? 103.29250 126.41411 90.70965 1.000 99.82000 208 GLU B C 1
ATOM 3964 O O . GLU B 1 208 ? 103.69090 127.34489 90.00088 1.000 98.69000 208 GLU B O 1
ATOM 3970 N N . VAL B 1 209 ? 103.03884 125.20436 90.21460 1.000 95.14000 209 VAL B N 1
ATOM 3971 C CA . VAL B 1 209 ? 103.18514 124.91531 88.79227 1.000 91.45000 209 VAL B CA 1
ATOM 3972 C C . VAL B 1 209 ? 102.15636 125.72214 88.01218 1.000 93.62000 209 VAL B C 1
ATOM 3973 O O . VAL B 1 209 ? 100.94661 125.58646 88.22705 1.000 98.50000 209 VAL B O 1
ATOM 3977 N N . ASN B 1 210 ? 102.63297 126.56371 87.09795 1.000 88.00000 210 ASN B N 1
ATOM 3978 C CA . ASN B 1 210 ? 101.73914 127.36186 86.27001 1.000 89.03000 210 ASN B CA 1
ATOM 3979 C C . ASN B 1 210 ? 102.05424 127.17006 84.79265 1.000 89.92000 210 ASN B C 1
ATOM 3980 O O . ASN B 1 210 ? 102.87361 126.31892 84.43386 1.000 93.76000 210 ASN B O 1
ATOM 3985 N N . ALA B 1 211 ? 101.40159 127.95129 83.92968 1.000 89.88000 211 ALA B N 1
ATOM 3986 C CA . ALA B 1 211 ? 101.61864 127.80967 82.49389 1.000 89.17000 211 ALA B CA 1
ATOM 3987 C C . ALA B 1 211 ? 103.05418 128.14667 82.11557 1.000 92.62000 211 ALA B C 1
ATOM 3988 O O . ALA B 1 211 ? 103.63002 127.52253 81.21710 1.000 96.11000 211 ALA B O 1
ATOM 3990 N N . ALA B 1 212 ? 103.64789 129.13497 82.78734 1.000 88.51000 212 ALA B N 1
ATOM 3991 C CA . ALA B 1 212 ? 105.02365 129.50975 82.48158 1.000 85.56000 212 ALA B CA 1
ATOM 3992 C C . ALA B 1 212 ? 105.99519 128.40109 82.86287 1.000 88.05000 212 ALA B C 1
ATOM 3993 O O . ALA B 1 212 ? 106.95182 128.12880 82.12881 1.000 91.01000 212 ALA B O 1
ATOM 3995 N N . HIS B 1 213 ? 105.77296 127.75583 84.00997 1.000 91.34000 213 HIS B N 1
ATOM 3996 C CA . HIS B 1 213 ? 106.64486 126.65997 84.41928 1.000 92.30000 213 HIS B CA 1
ATOM 3997 C C . HIS B 1 213 ? 106.55186 125.49743 83.44104 1.000 91.23000 213 HIS B C 1
ATOM 3998 O O . HIS B 1 213 ? 107.56862 125.02822 82.91942 1.000 99.01000 213 HIS B O 1
ATOM 4005 N N . MET B 1 214 ? 105.32925 125.04649 83.14714 1.000 82.07000 214 MET B N 1
ATOM 4006 C CA . MET B 1 214 ? 105.13527 123.92228 82.23739 1.000 83.74000 214 MET B CA 1
ATOM 4007 C C . MET B 1 214 ? 105.74436 124.17710 80.86731 1.000 87.41000 214 MET B C 1
ATOM 4008 O O . MET B 1 214 ? 105.91926 123.23238 80.09092 1.000 91.75000 214 MET B O 1
ATOM 4013 N N . LYS B 1 215 ? 106.06978 125.43014 80.55575 1.000 84.61000 215 LYS B N 1
ATOM 4014 C CA . LYS B 1 215 ? 106.64535 125.75621 79.25991 1.000 83.01000 215 LYS B CA 1
ATOM 4015 C C . LYS B 1 215 ? 108.13691 125.45167 79.21522 1.000 84.94000 215 LYS B C 1
ATOM 4016 O O . LYS B 1 215 ? 108.63126 124.93138 78.21124 1.000 93.92000 215 LYS B O 1
ATOM 4022 N N . THR B 1 216 ? 108.87565 125.79011 80.27468 1.000 84.13000 216 THR B N 1
ATOM 4023 C CA . THR B 1 216 ? 110.32350 125.64282 80.27222 1.000 84.06000 216 THR B CA 1
ATOM 4024 C C . THR B 1 216 ? 110.89683 124.79540 81.40135 1.000 85.33000 216 THR B C 1
ATOM 4025 O O . THR B 1 216 ? 112.10395 124.53197 81.38551 1.000 90.25000 216 THR B O 1
ATOM 4029 N N . CYS B 1 217 ? 110.09721 124.36012 82.37186 1.000 82.33000 217 CYS B N 1
ATOM 4030 C CA . CYS B 1 217 ? 110.66717 123.72061 83.55093 1.000 81.63000 217 CYS B CA 1
ATOM 4031 C C . CYS B 1 217 ? 111.04116 122.27309 83.26983 1.000 84.10000 217 CYS B C 1
ATOM 4032 O O . CYS B 1 217 ? 110.34455 121.55981 82.54313 1.000 90.56000 217 CYS B O 1
ATOM 4035 N N . LEU B 1 218 ? 112.16066 121.85134 83.84778 1.000 73.54000 218 LEU B N 1
ATOM 4036 C CA . LEU B 1 218 ? 112.56820 120.45588 83.89031 1.000 66.42000 218 LEU B CA 1
ATOM 4037 C C . LEU B 1 218 ? 112.76358 120.07324 85.34761 1.000 67.87000 218 LEU B C 1
ATOM 4038 O O . LEU B 1 218 ? 113.40945 120.80819 86.10085 1.000 75.66000 218 LEU B O 1
ATOM 4043 N N . PHE B 1 219 ? 112.19235 118.94038 85.74528 1.000 65.02000 219 PHE B N 1
ATOM 4044 C CA . PHE B 1 219 ? 112.20950 118.55342 87.14861 1.000 64.45000 219 PHE B CA 1
ATOM 4045 C C . PHE B 1 219 ? 113.63567 118.37220 87.64816 1.000 68.77000 219 PHE B C 1
ATOM 4046 O O . PHE B 1 219 ? 114.46838 117.74710 86.98647 1.000 82.46000 219 PHE B O 1
ATOM 4054 N N . HIS B 1 220 ? 113.91043 118.93153 88.82005 1.000 68.86000 220 HIS B N 1
ATOM 4055 C CA . HIS B 1 220 ? 115.14662 118.70129 89.54813 1.000 61.53000 220 HIS B CA 1
ATOM 4056 C C . HIS B 1 220 ? 114.78326 118.34713 90.98086 1.000 68.27000 220 HIS B C 1
ATOM 4057 O O . HIS B 1 220 ? 113.80595 118.86959 91.52097 1.000 80.03000 220 HIS B O 1
ATOM 4064 N N . LYS B 1 221 ? 115.56043 117.45123 91.59324 1.000 78.74000 221 LYS B N 1
ATOM 4065 C CA . LYS B 1 221 ? 115.22559 116.99816 92.94043 1.000 72.14000 221 LYS B CA 1
ATOM 4066 C C . LYS B 1 221 ? 115.21495 118.14495 93.94119 1.000 76.77000 221 LYS B C 1
ATOM 4067 O O . LYS B 1 221 ? 114.43226 118.12434 94.89724 1.000 82.13000 221 LYS B O 1
ATOM 4073 N N . THR B 1 222 ? 116.06088 119.14677 93.74278 1.000 78.36000 222 THR B N 1
ATOM 4074 C CA . THR B 1 222 ? 116.13225 120.28880 94.64457 1.000 75.13000 222 THR B CA 1
ATOM 4075 C C . THR B 1 222 ? 115.75640 121.60350 93.98386 1.000 78.84000 222 THR B C 1
ATOM 4076 O O . THR B 1 222 ? 115.04806 122.40998 94.59040 1.000 83.00000 222 THR B O 1
ATOM 4080 N N . LEU B 1 223 ? 116.21257 121.84395 92.75357 1.000 77.78000 223 LEU B N 1
ATOM 4081 C CA . LEU B 1 223 ? 115.98116 123.13807 92.12097 1.000 74.44000 223 LEU B CA 1
ATOM 4082 C C . LEU B 1 223 ? 114.52378 123.31092 91.71112 1.000 80.86000 223 LEU B C 1
ATOM 4083 O O . LEU B 1 223 ? 113.93395 124.37357 91.93638 1.000 84.81000 223 LEU B O 1
ATOM 4088 N N . HIS B 1 224 ? 113.92750 122.28795 91.10426 1.000 75.77000 224 HIS B N 1
ATOM 4089 C CA . HIS B 1 224 ? 112.52969 122.32392 90.67512 1.000 70.41000 224 HIS B CA 1
ATOM 4090 C C . HIS B 1 224 ? 111.83558 121.04827 91.13045 1.000 72.71000 224 HIS B C 1
ATOM 4091 O O . HIS B 1 224 ? 111.51782 120.17218 90.31819 1.000 84.24000 224 HIS B O 1
ATOM 4098 N N . PRO B 1 225 ? 111.57638 120.91406 92.43287 1.000 68.19000 225 PRO B N 1
ATOM 4099 C CA . PRO B 1 225 ? 111.01829 119.66342 92.95713 1.000 63.36000 225 PRO B CA 1
ATOM 4100 C C . PRO B 1 225 ? 109.54084 119.46461 92.66824 1.000 68.60000 225 PRO B C 1
ATOM 4101 O O . PRO B 1 225 ? 108.98602 118.43613 93.06947 1.000 79.12000 225 PRO B O 1
ATOM 4105 N N . LEU B 1 226 ? 108.88997 120.40284 91.98494 1.000 74.30000 226 LEU B N 1
ATOM 4106 C CA . LEU B 1 226 ? 107.46477 120.30907 91.71705 1.000 75.18000 226 LEU B CA 1
ATOM 4107 C C . LEU B 1 226 ? 107.13044 120.37234 90.23682 1.000 76.38000 226 LEU B C 1
ATOM 4108 O O . LEU B 1 226 ? 105.95821 120.21985 89.87841 1.000 84.08000 226 LEU B O 1
ATOM 4113 N N . CYS B 1 227 ? 108.11239 120.57260 89.37325 1.000 77.48000 227 CYS B N 1
ATOM 4114 C CA . CYS B 1 227 ? 107.86063 120.54775 87.94113 1.000 71.12000 227 CYS B CA 1
ATOM 4115 C C . CYS B 1 227 ? 107.48975 119.13273 87.52401 1.000 76.83000 227 CYS B C 1
ATOM 4116 O O . CYS B 1 227 ? 108.27711 118.20507 87.74780 1.000 83.18000 227 CYS B O 1
ATOM 4119 N N . PRO B 1 228 ? 106.31916 118.91494 86.92541 1.000 68.56000 228 PRO B N 1
ATOM 4120 C CA . PRO B 1 228 ? 105.91677 117.56253 86.53491 1.000 61.06000 228 PRO B CA 1
ATOM 4121 C C . PRO B 1 228 ? 106.46101 117.10729 85.19135 1.000 66.45000 228 PRO B C 1
ATOM 4122 O O . PRO B 1 228 ? 106.04219 116.05527 84.70245 1.000 71.48000 228 PRO B O 1
ATOM 4126 N N . VAL B 1 229 ? 107.37004 117.86380 84.58656 1.000 64.11000 229 VAL B N 1
ATOM 4127 C CA . VAL B 1 229 ? 108.02569 117.46893 83.34812 1.000 60.63000 229 VAL B CA 1
ATOM 4128 C C . VAL B 1 229 ? 109.40294 116.93636 83.70470 1.000 61.48000 229 VAL B C 1
ATOM 4129 O O . VAL B 1 229 ? 110.24771 117.67134 84.22890 1.000 69.76000 229 VAL B O 1
ATOM 4133 N N . PHE B 1 230 ? 109.62871 115.66105 83.42020 1.000 67.18000 230 PHE B N 1
ATOM 4134 C CA . PHE B 1 230 ? 110.84807 114.96819 83.80110 1.000 57.03000 230 PHE B CA 1
ATOM 4135 C C . PHE B 1 230 ? 111.64306 114.62209 82.55376 1.000 63.43000 230 PHE B C 1
ATOM 4136 O O . PHE B 1 230 ? 111.11343 113.99365 81.63247 1.000 76.98000 230 PHE B O 1
ATOM 4144 N N . GLN B 1 231 ? 112.90713 115.02651 82.52441 1.000 58.76000 231 GLN B N 1
ATOM 4145 C CA . GLN B 1 231 ? 113.80227 114.53780 81.48843 1.000 55.43000 231 GLN B CA 1
ATOM 4146 C C . GLN B 1 231 ? 114.14805 113.08563 81.78372 1.000 59.85000 231 GLN B C 1
ATOM 4147 O O . GLN B 1 231 ? 114.47304 112.73734 82.92220 1.000 74.89000 231 GLN B O 1
ATOM 4153 N N . LEU B 1 232 ? 114.06532 112.23275 80.76112 1.000 61.55000 232 LEU B N 1
ATOM 4154 C CA . LEU B 1 232 ? 114.28376 110.80674 80.98098 1.000 64.48000 232 LEU B CA 1
ATOM 4155 C C . LEU B 1 232 ? 115.70224 110.52950 81.45641 1.000 66.26000 232 LEU B C 1
ATOM 4156 O O . LEU B 1 232 ? 115.91729 109.66944 82.31738 1.000 79.34000 232 LEU B O 1
ATOM 4161 N N . GLY B 1 233 ? 116.68371 111.24378 80.90596 1.000 58.61000 233 GLY B N 1
ATOM 4162 C CA . GLY B 1 233 ? 118.05077 111.06878 81.36386 1.000 54.45000 233 GLY B CA 1
ATOM 4163 C C . GLY B 1 233 ? 118.22215 111.41687 82.82834 1.000 65.64000 233 GLY B C 1
ATOM 4164 O O . GLY B 1 233 ? 118.91696 110.71495 83.56584 1.000 82.03000 233 GLY B O 1
ATOM 4165 N N . TYR B 1 234 ? 117.59079 112.50586 83.26934 1.000 68.16000 234 TYR B N 1
ATOM 4166 C CA . TYR B 1 234 ? 117.64301 112.86900 84.68049 1.000 67.61000 234 TYR B CA 1
ATOM 4167 C C . TYR B 1 234 ? 116.94953 111.82465 85.54487 1.000 62.30000 234 TYR B C 1
ATOM 4168 O O . TYR B 1 234 ? 117.43162 111.48957 86.63213 1.000 75.57000 234 TYR B O 1
ATOM 4177 N N . VAL B 1 235 ? 115.81003 111.30704 85.08262 1.000 57.48000 235 VAL B N 1
ATOM 4178 C CA . VAL B 1 235 ? 115.08673 110.29161 85.84316 1.000 60.36000 235 VAL B CA 1
ATOM 4179 C C . VAL B 1 235 ? 115.92704 109.03147 85.98906 1.000 66.79000 235 VAL B C 1
ATOM 4180 O O . VAL B 1 235 ? 116.00295 108.43858 87.07175 1.000 80.05000 235 VAL B O 1
ATOM 4184 N N . VAL B 1 236 ? 116.57086 108.60209 84.90400 1.000 63.03000 236 VAL B N 1
ATOM 4185 C CA . VAL B 1 236 ? 117.42007 107.41883 84.96851 1.000 57.82000 236 VAL B CA 1
ATOM 4186 C C . VAL B 1 236 ? 118.64132 107.68627 85.83674 1.000 69.67000 236 VAL B C 1
ATOM 4187 O O . VAL B 1 236 ? 119.04398 106.83975 86.64300 1.000 78.25000 236 VAL B O 1
ATOM 4191 N N . GLN B 1 237 ? 119.24343 108.86849 85.69410 1.000 69.59000 237 GLN B N 1
ATOM 4192 C CA . GLN B 1 237 ? 120.40900 109.20963 86.50167 1.000 65.66000 237 GLN B CA 1
ATOM 4193 C C . GLN B 1 237 ? 120.06262 109.25838 87.98403 1.000 75.67000 237 GLN B C 1
ATOM 4194 O O . GLN B 1 237 ? 120.81899 108.75524 88.82238 1.000 83.05000 237 GLN B O 1
ATOM 4200 N N . GLU B 1 238 ? 118.92065 109.85454 88.32870 1.000 73.14000 238 GLU B N 1
ATOM 4201 C CA . GLU B 1 238 ? 118.51790 109.92927 89.72661 1.000 67.85000 238 GLU B CA 1
ATOM 4202 C C . GLU B 1 238 ? 118.03482 108.59670 90.27407 1.000 68.80000 238 GLU B C 1
ATOM 4203 O O . GLU B 1 238 ? 117.85633 108.47555 91.48995 1.000 82.62000 238 GLU B O 1
ATOM 4209 N N . SER B 1 239 ? 117.82292 107.60262 89.41923 1.000 69.54000 239 SER B N 1
ATOM 4210 C CA . SER B 1 239 ? 117.52390 106.25725 89.88279 1.000 62.30000 239 SER B CA 1
ATOM 4211 C C . SER B 1 239 ? 118.78193 105.46319 90.19526 1.000 71.00000 239 SER B C 1
ATOM 4212 O O . SER B 1 239 ? 118.68059 104.28341 90.54105 1.000 76.81000 239 SER B O 1
ATOM 4215 N N . GLY B 1 240 ? 119.95535 106.08059 90.08871 1.000 72.10000 240 GLY B N 1
ATOM 4216 C CA . GLY B 1 240 ? 121.19983 105.37373 90.29522 1.000 68.99000 240 GLY B CA 1
ATOM 4217 C C . GLY B 1 240 ? 121.66861 104.57548 89.10625 1.000 69.35000 240 GLY B C 1
ATOM 4218 O O . GLY B 1 240 ? 122.46475 103.64736 89.27162 1.000 81.58000 240 GLY B O 1
ATOM 4219 N N . GLN B 1 241 ? 121.20296 104.90869 87.90821 1.000 64.10000 241 GLN B N 1
ATOM 4220 C CA . GLN B 1 241 ? 121.50966 104.15130 86.70848 1.000 61.74000 241 GLN B CA 1
ATOM 4221 C C . GLN B 1 241 ? 122.11570 105.06319 85.65196 1.000 67.80000 241 GLN B C 1
ATOM 4222 O O . GLN B 1 241 ? 122.04470 106.29121 85.73926 1.000 76.37000 241 GLN B O 1
ATOM 4228 N N . ASN B 1 242 ? 122.71749 104.43739 84.64860 1.000 84.64000 242 ASN B N 1
ATOM 4229 C CA . ASN B 1 242 ? 123.37138 105.12897 83.54723 1.000 83.56000 242 ASN B CA 1
ATOM 4230 C C . ASN B 1 242 ? 122.50913 104.96089 82.30598 1.000 84.15000 242 ASN B C 1
ATOM 4231 O O . ASN B 1 242 ? 122.23718 103.83060 81.88851 1.000 94.67000 242 ASN B O 1
ATOM 4236 N N . PHE B 1 243 ? 122.07216 106.08089 81.72508 1.000 73.37000 243 PHE B N 1
ATOM 4237 C CA . PHE B 1 243 ? 121.14987 105.99972 80.59781 1.000 73.09000 243 PHE B CA 1
ATOM 4238 C C . PHE B 1 243 ? 121.78992 105.30093 79.40789 1.000 76.96000 243 PHE B C 1
ATOM 4239 O O . PHE B 1 243 ? 121.13100 104.51829 78.71624 1.000 85.91000 243 PHE B O 1
ATOM 4247 N N . SER B 1 244 ? 123.07196 105.56949 79.15257 1.000 75.42000 244 SER B N 1
ATOM 4248 C CA . SER B 1 244 ? 123.74680 104.93041 78.02787 1.000 75.00000 244 SER B CA 1
ATOM 4249 C C . SER B 1 244 ? 123.72568 103.41505 78.16872 1.000 82.63000 244 SER B C 1
ATOM 4250 O O . SER B 1 244 ? 123.55361 102.69265 77.18037 1.000 88.13000 244 SER B O 1
ATOM 4253 N N . THR B 1 245 ? 123.89925 102.91603 79.39229 1.000 84.35000 245 THR B N 1
ATOM 4254 C CA . THR B 1 245 ? 123.82336 101.47902 79.62513 1.000 82.57000 245 THR B CA 1
ATOM 4255 C C . THR B 1 245 ? 122.39259 100.97558 79.47567 1.000 78.46000 245 THR B C 1
ATOM 4256 O O . THR B 1 245 ? 122.14680 99.95887 78.81669 1.000 87.79000 245 THR B O 1
ATOM 4260 N N . LEU B 1 246 ? 121.43231 101.67756 80.08286 1.000 68.07000 246 LEU B N 1
ATOM 4261 C CA . LEU B 1 246 ? 120.03629 101.26488 79.98082 1.000 69.97000 246 LEU B CA 1
ATOM 4262 C C . LEU B 1 246 ? 119.49342 101.42539 78.56986 1.000 73.18000 246 LEU B C 1
ATOM 4263 O O . LEU B 1 246 ? 118.58845 100.68654 78.17240 1.000 84.18000 246 LEU B O 1
ATOM 4268 N N . ALA B 1 247 ? 120.01482 102.38284 77.80462 1.000 74.07000 247 ALA B N 1
ATOM 4269 C CA . ALA B 1 247 ? 119.46879 102.62600 76.47515 1.000 67.54000 247 ALA B CA 1
ATOM 4270 C C . ALA B 1 247 ? 119.71613 101.44436 75.54721 1.000 72.64000 247 ALA B C 1
ATOM 4271 O O . ALA B 1 247 ? 118.84591 101.08825 74.74583 1.000 79.54000 247 ALA B O 1
ATOM 4273 N N . GLU B 1 248 ? 120.89193 100.82170 75.64379 1.000 78.10000 248 GLU B N 1
ATOM 4274 C CA . GLU B 1 248 ? 121.26209 99.77965 74.69121 1.000 73.96000 248 GLU B CA 1
ATOM 4275 C C . GLU B 1 248 ? 120.38033 98.54342 74.83304 1.000 79.02000 248 GLU B C 1
ATOM 4276 O O . GLU B 1 248 ? 119.87183 98.01704 73.83724 1.000 88.47000 248 GLU B O 1
ATOM 4282 N N . LYS B 1 249 ? 120.17534 98.06969 76.06163 1.000 67.42000 249 LYS B N 1
ATOM 4283 C CA . LYS B 1 249 ? 119.49188 96.80164 76.28996 1.000 63.44000 249 LYS B CA 1
ATOM 4284 C C . LYS B 1 249 ? 118.20421 96.94914 77.08622 1.000 61.18000 249 LYS B C 1
ATOM 4285 O O . LYS B 1 249 ? 117.64818 95.93978 77.53246 1.000 69.27000 249 LYS B O 1
ATOM 4291 N N . GLY B 1 250 ? 117.71356 98.16598 77.27782 1.000 62.25000 250 GLY B N 1
ATOM 4292 C CA . GLY B 1 250 ? 116.53127 98.38199 78.07953 1.000 56.85000 250 GLY B CA 1
ATOM 4293 C C . GLY B 1 250 ? 116.85727 98.42537 79.55877 1.000 58.24000 250 GLY B C 1
ATOM 4294 O O . GLY B 1 250 ? 117.98461 98.19509 79.99553 1.000 68.88000 250 GLY B O 1
ATOM 4295 N N . GLY B 1 251 ? 115.83753 98.73368 80.34617 1.000 48.71000 251 GLY B N 1
ATOM 4296 C CA . GLY B 1 251 ? 116.02580 98.82647 81.77753 1.000 52.49000 251 GLY B CA 1
ATOM 4297 C C . GLY B 1 251 ? 114.70991 99.08574 82.46963 1.000 56.02000 251 GLY B C 1
ATOM 4298 O O . GLY B 1 251 ? 113.64792 99.09646 81.84599 1.000 69.49000 251 GLY B O 1
ATOM 4299 N N . VAL B 1 252 ? 114.79573 99.29167 83.77834 1.000 63.36000 252 VAL B N 1
ATOM 4300 C CA . VAL B 1 252 ? 113.63095 99.55150 84.61094 1.000 58.26000 252 VAL B CA 1
ATOM 4301 C C . VAL B 1 252 ? 113.93333 100.73958 85.50858 1.000 63.70000 252 VAL B C 1
ATOM 4302 O O . VAL B 1 252 ? 114.96979 100.76795 86.18035 1.000 70.29000 252 VAL B O 1
ATOM 4306 N N . VAL B 1 253 ? 113.03337 101.71736 85.516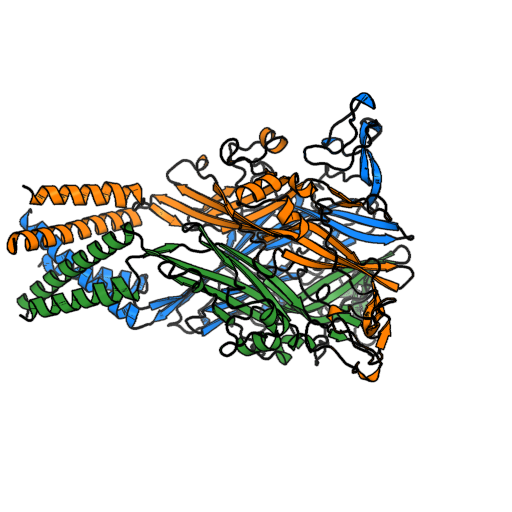80 1.000 60.07000 253 VAL B N 1
ATOM 4307 C CA . VAL B 1 253 ? 113.09717 102.84141 86.43960 1.000 56.88000 253 VAL B CA 1
ATOM 4308 C C . VAL B 1 253 ? 111.76114 102.93872 87.15596 1.000 60.41000 253 VAL B C 1
ATOM 4309 O O . VAL B 1 253 ? 110.71130 103.02209 86.51102 1.000 71.86000 253 VAL B O 1
ATOM 4313 N N . GLY B 1 254 ? 111.79915 102.92598 88.48719 1.000 65.21000 254 GLY B N 1
ATOM 4314 C CA . GLY B 1 254 ? 110.61216 103.08163 89.28974 1.000 54.93000 254 GLY B CA 1
ATOM 4315 C C . GLY B 1 254 ? 110.49486 104.50720 89.78426 1.000 63.78000 254 GLY B C 1
ATOM 4316 O O . GLY B 1 254 ? 111.38026 105.00838 90.47805 1.000 76.82000 254 GLY B O 1
ATOM 4317 N N . ILE B 1 255 ? 109.39883 105.15963 89.41675 1.000 63.31000 255 ILE B N 1
ATOM 4318 C CA . ILE B 1 255 ? 109.11130 106.52323 89.84064 1.000 59.88000 255 ILE B CA 1
ATOM 4319 C C . ILE B 1 255 ? 108.02042 106.44520 90.89559 1.000 62.18000 255 ILE B C 1
ATOM 4320 O O . ILE B 1 255 ? 106.88261 106.06554 90.59780 1.000 80.07000 255 ILE B O 1
ATOM 4325 N N . THR B 1 256 ? 108.35682 106.79939 92.12826 1.000 63.04000 256 THR B N 1
ATOM 4326 C CA . THR B 1 256 ? 107.39301 106.80821 93.21698 1.000 67.01000 256 THR B CA 1
ATOM 4327 C C . THR B 1 256 ? 106.93734 108.23594 93.47259 1.000 71.79000 256 THR B C 1
ATOM 4328 O O . THR B 1 256 ? 107.76375 109.13184 93.66923 1.000 73.97000 256 THR B O 1
ATOM 4332 N N . ILE B 1 257 ? 105.62705 108.44298 93.45694 1.000 66.48000 257 ILE B N 1
ATOM 4333 C CA . ILE B 1 257 ? 105.02288 109.72830 93.77512 1.000 55.35000 257 ILE B CA 1
ATOM 4334 C C . ILE B 1 257 ? 104.35197 109.57521 95.12979 1.000 57.72000 257 ILE B C 1
ATOM 4335 O O . ILE B 1 257 ? 103.34068 108.87511 95.25667 1.000 75.20000 257 ILE B O 1
ATOM 4340 N N . ASP B 1 258 ? 104.90977 110.22459 96.14384 1.000 67.80000 258 ASP B N 1
ATOM 4341 C CA . ASP B 1 258 ? 104.42018 110.10420 97.50822 1.000 68.28000 258 ASP B CA 1
ATOM 4342 C C . ASP B 1 258 ? 103.64727 111.35640 97.89107 1.000 72.54000 258 ASP B C 1
ATOM 4343 O O . ASP B 1 258 ? 104.16161 112.47244 97.77008 1.000 78.41000 258 ASP B O 1
ATOM 4348 N N . TRP B 1 259 ? 102.41696 111.16575 98.34927 1.000 61.30000 259 TRP B N 1
ATOM 4349 C CA . TRP B 1 259 ? 101.55169 112.25251 98.79261 1.000 60.54000 259 TRP B CA 1
ATOM 4350 C C . TRP B 1 259 ? 101.36173 112.10216 100.29734 1.000 66.81000 259 TRP B C 1
ATOM 4351 O O . TRP B 1 259 ? 100.41224 111.46792 100.75729 1.000 81.85000 259 TRP B O 1
ATOM 4362 N N . HIS B 1 260 ? 102.26834 112.69247 101.06324 1.000 78.83000 260 HIS B N 1
ATOM 4363 C CA . HIS B 1 260 ? 102.15218 112.73266 102.51665 1.000 78.49000 260 HIS B CA 1
ATOM 4364 C C . HIS B 1 260 ? 101.63915 114.12113 102.86907 1.000 85.18000 260 HIS B C 1
ATOM 4365 O O . HIS B 1 260 ? 102.40609 115.08478 102.92684 1.000 91.44000 260 HIS B O 1
ATOM 4372 N N . CYS B 1 261 ? 100.33608 114.21892 103.10424 1.000 90.63000 261 CYS B N 1
ATOM 4373 C CA . CYS B 1 261 ? 99.66436 115.49689 103.26600 1.000 92.59000 261 CYS B CA 1
ATOM 4374 C C . CYS B 1 261 ? 99.00197 115.58699 104.63011 1.000 93.22000 261 CYS B C 1
ATOM 4375 O O . CYS B 1 261 ? 98.40955 114.61769 105.11331 1.000 91.44000 261 CYS B O 1
ATOM 4378 N N . ASP B 1 262 ? 99.10852 116.75989 105.23958 1.000 96.25000 262 ASP B N 1
ATOM 4379 C CA . ASP B 1 262 ? 98.44473 117.07584 106.49767 1.000 91.65000 262 ASP B CA 1
ATOM 4380 C C . ASP B 1 262 ? 97.31451 118.03687 106.15010 1.000 95.50000 262 ASP B C 1
ATOM 4381 O O . ASP B 1 262 ? 97.54229 119.23422 105.95806 1.000 100.15000 262 ASP B O 1
ATOM 4386 N N . LEU B 1 263 ? 96.09470 117.50604 106.06426 1.000 89.00000 263 LEU B N 1
ATOM 4387 C CA . LEU B 1 263 ? 94.95704 118.31143 105.64200 1.000 90.49000 263 LEU B CA 1
ATOM 4388 C C . LEU B 1 263 ? 94.51927 119.31987 106.69361 1.000 90.00000 263 LEU B C 1
ATOM 4389 O O . LEU B 1 263 ? 93.67215 120.16754 106.39462 1.000 90.37000 263 LEU B O 1
ATOM 4394 N N . ASP B 1 264 ? 95.06102 119.24651 107.91112 1.000 100.18000 264 ASP B N 1
ATOM 4395 C CA . ASP B 1 264 ? 94.85404 120.32554 108.86957 1.000 101.61000 264 ASP B CA 1
ATOM 4396 C C . ASP B 1 264 ? 95.46953 121.62497 108.37412 1.000 103.80000 264 ASP B C 1
ATOM 4397 O O . ASP B 1 264 ? 95.03086 122.71211 108.76540 1.000 104.80000 264 ASP B O 1
ATOM 4402 N N . TRP B 1 265 ? 96.47704 121.53137 107.51618 1.000 103.93000 265 TRP B N 1
ATOM 4403 C CA . TRP B 1 265 ? 97.05891 122.68179 106.84870 1.000 103.68000 265 TRP B CA 1
ATOM 4404 C C . TRP B 1 265 ? 96.33913 122.92487 105.52907 1.000 105.48000 265 TRP B C 1
ATOM 4405 O O . TRP B 1 265 ? 95.61093 122.06569 105.02695 1.000 108.29000 265 TRP B O 1
ATOM 4416 N N . HIS B 1 266 ? 96.52614 124.12700 104.98607 1.000 100.29000 266 HIS B N 1
ATOM 4417 C CA . HIS B 1 266 ? 95.92498 124.46840 103.70422 1.000 97.49000 266 HIS B CA 1
ATOM 4418 C C . HIS B 1 266 ? 96.27956 123.42470 102.65384 1.000 99.39000 266 HIS B C 1
ATOM 4419 O O . HIS B 1 266 ? 97.37974 122.86717 102.65342 1.000 100.39000 266 HIS B O 1
ATOM 4426 N N . VAL B 1 267 ? 95.32821 123.16126 101.75569 1.000 93.96000 267 VAL B N 1
ATOM 4427 C CA . VAL B 1 267 ? 95.48466 122.09352 100.77744 1.000 90.36000 267 VAL B CA 1
ATOM 4428 C C . VAL B 1 267 ? 96.64831 122.36060 99.83192 1.000 91.91000 267 VAL B C 1
ATOM 4429 O O . VAL B 1 267 ? 97.17418 121.42591 99.21947 1.000 94.91000 267 VAL B O 1
ATOM 4433 N N . ARG B 1 268 ? 97.07559 123.61985 99.70513 1.000 91.46000 268 ARG B N 1
ATOM 4434 C CA . ARG B 1 268 ? 98.19978 123.94643 98.83552 1.000 90.83000 268 ARG B CA 1
ATOM 4435 C C . ARG B 1 268 ? 99.49962 123.30121 99.29612 1.000 93.42000 268 ARG B C 1
ATOM 4436 O O . ARG B 1 268 ? 100.43781 123.19048 98.50030 1.000 98.25000 268 ARG B O 1
ATOM 4444 N N . HIS B 1 269 ? 99.58105 122.87640 100.55638 1.000 92.33000 269 HIS B N 1
ATOM 4445 C CA . HIS B 1 269 ? 100.77182 122.19867 101.04894 1.000 90.09000 269 HIS B CA 1
ATOM 4446 C C . HIS B 1 269 ? 100.77237 120.70992 100.73784 1.000 92.89000 269 HIS B C 1
ATOM 4447 O O . HIS B 1 269 ? 101.77931 120.04132 100.99178 1.000 96.57000 269 HIS B O 1
ATOM 4454 N N . CYS B 1 270 ? 99.67879 120.17967 100.19741 1.000 88.09000 270 CYS B N 1
ATOM 4455 C CA . CYS B 1 270 ? 99.59564 118.77162 99.81797 1.000 84.29000 270 CYS B CA 1
ATOM 4456 C C . CYS B 1 270 ? 100.32484 118.60821 98.49239 1.000 91.20000 270 CYS B C 1
ATOM 4457 O O . CYS B 1 270 ? 99.73318 118.67928 97.41511 1.000 94.83000 270 CYS B O 1
ATOM 4460 N N . ARG B 1 271 ? 101.63345 118.39342 98.57534 1.000 88.15000 271 ARG B N 1
ATOM 4461 C CA . ARG B 1 271 ? 102.47841 118.32259 97.39949 1.000 82.25000 271 ARG B CA 1
ATOM 4462 C C . ARG B 1 271 ? 103.02779 116.91403 97.21245 1.000 83.84000 271 ARG B C 1
ATOM 4463 O O . ARG B 1 271 ? 103.21149 116.17639 98.18502 1.000 89.22000 271 ARG B O 1
ATOM 4471 N N . PRO B 1 272 ? 103.30073 116.51205 95.97667 1.000 66.89000 272 PRO B N 1
ATOM 4472 C CA . PRO B 1 272 ? 103.90689 115.20170 95.74542 1.000 62.96000 272 PRO B CA 1
ATOM 4473 C C . PRO B 1 272 ? 105.41279 115.23529 95.93855 1.000 66.95000 272 PRO B C 1
ATOM 4474 O O . PRO B 1 272 ? 106.06810 116.26603 95.77294 1.000 75.70000 272 PRO B O 1
ATOM 4478 N N . ILE B 1 273 ? 105.95724 114.07845 96.29890 1.000 63.84000 273 ILE B N 1
ATOM 4479 C CA . ILE B 1 273 ? 107.39556 113.87594 96.40210 1.000 62.58000 273 ILE B CA 1
ATOM 4480 C C . ILE B 1 273 ? 107.78211 112.79669 95.40477 1.000 65.82000 273 ILE B C 1
ATOM 4481 O O . ILE B 1 273 ? 107.21862 111.69688 95.42540 1.000 76.60000 273 ILE B O 1
ATOM 4486 N N . TYR B 1 274 ? 108.73747 113.10813 94.53706 1.000 64.28000 274 TYR B N 1
ATOM 4487 C CA . TYR B 1 274 ? 109.16959 112.18962 93.49499 1.000 61.58000 274 TYR B CA 1
ATOM 4488 C C . TYR B 1 274 ? 110.49309 111.55314 93.88873 1.000 68.81000 274 TYR B C 1
ATOM 4489 O O . TYR B 1 274 ? 111.45288 112.25626 94.21978 1.000 75.87000 274 TYR B O 1
ATOM 4498 N N . GLU B 1 275 ? 110.53818 110.22673 93.85347 1.000 70.90000 275 GLU B N 1
ATOM 4499 C CA . GLU B 1 275 ? 111.76539 109.47871 94.06634 1.000 69.66000 275 GLU B CA 1
ATOM 4500 C C . GLU B 1 275 ? 111.89910 108.44756 92.95816 1.000 69.19000 275 GLU B C 1
ATOM 4501 O O . GLU B 1 275 ? 110.90706 107.84886 92.53432 1.000 76.96000 275 GLU B O 1
ATOM 4507 N N . PHE B 1 276 ? 113.12443 108.24974 92.48694 1.000 70.54000 276 PHE B N 1
ATOM 4508 C CA . PHE B 1 276 ? 113.40090 107.39202 91.34464 1.000 62.78000 276 PHE B CA 1
ATOM 4509 C C . PHE B 1 276 ? 114.21852 106.19208 91.79552 1.000 68.38000 276 PHE B C 1
ATOM 4510 O O . PHE B 1 276 ? 115.20208 106.34432 92.52660 1.000 78.30000 276 PHE B O 1
ATOM 4518 N N . HIS B 1 277 ? 113.80639 105.00478 91.36247 1.000 67.38000 277 HIS B N 1
ATOM 4519 C CA . HIS B 1 277 ? 114.38974 103.75665 91.82598 1.000 62.66000 277 HIS B CA 1
ATOM 4520 C C . HIS B 1 277 ? 114.80994 102.90145 90.64213 1.000 70.82000 277 HIS B C 1
ATOM 4521 O O . HIS B 1 277 ? 114.14080 102.88743 89.60570 1.000 79.91000 277 HIS B O 1
ATOM 4528 N N . GLY B 1 278 ? 115.91944 102.18777 90.80506 1.000 76.12000 278 GLY B N 1
ATOM 4529 C CA . GLY B 1 278 ? 116.37390 101.25071 89.79881 1.000 71.74000 278 GLY B CA 1
ATOM 4530 C C . GLY B 1 278 ? 117.79740 100.79187 90.02874 1.000 86.77000 278 GLY B C 1
ATOM 4531 O O . GLY B 1 278 ? 118.64384 101.57599 90.46465 1.000 92.10000 278 GLY B O 1
ATOM 4532 N N . LEU B 1 279 ? 118.07845 99.52202 89.75014 1.000 103.10000 279 LEU B N 1
ATOM 4533 C CA . LEU B 1 279 ? 119.43180 98.98879 89.83874 1.000 100.47000 279 LEU B CA 1
ATOM 4534 C C . LEU B 1 279 ? 119.71148 98.16208 88.59546 1.000 101.05000 279 LEU B C 1
ATOM 4535 O O . LEU B 1 279 ? 119.02690 97.16515 88.34453 1.000 99.88000 279 LEU B O 1
ATOM 4540 N N . TYR B 1 280 ? 120.71167 98.57369 87.82245 1.000 103.52000 280 TYR B N 1
ATOM 4541 C CA . TYR B 1 280 ? 121.14203 97.85007 86.63176 1.000 107.42000 280 TYR B CA 1
ATOM 4542 C C . TYR B 1 280 ? 122.50971 97.24089 86.91072 1.000 108.69000 280 TYR B C 1
ATOM 4543 O O . TYR B 1 280 ? 123.50782 97.96200 87.01249 1.000 108.31000 280 TYR B O 1
ATOM 4552 N N . GLU B 1 281 ? 122.55262 95.91847 87.03552 1.000 120.60000 281 GLU B N 1
ATOM 4553 C CA . GLU B 1 281 ? 123.79688 95.17568 87.19804 1.000 120.54000 281 GLU B CA 1
ATOM 4554 C C . GLU B 1 281 ? 124.04747 94.39799 85.91276 1.000 122.86000 281 GLU B C 1
ATOM 4555 O O . GLU B 1 281 ? 123.28331 93.48831 85.57308 1.000 123.00000 281 GLU B O 1
ATOM 4561 N N . GLU B 1 282 ? 125.11111 94.76627 85.19414 1.000 133.31000 282 GLU B N 1
ATOM 4562 C CA . GLU B 1 282 ? 125.45706 94.05307 83.96926 1.000 133.25000 282 GLU B CA 1
ATOM 4563 C C . GLU B 1 282 ? 125.78711 92.59323 84.24835 1.000 133.61000 282 GLU B C 1
ATOM 4564 O O . GLU B 1 282 ? 125.49877 91.72167 83.41995 1.000 130.92000 282 GLU B O 1
ATOM 4570 N N . LYS B 1 283 ? 126.38822 92.30807 85.40612 1.000 131.80000 283 LYS B N 1
ATOM 4571 C CA . LYS B 1 283 ? 126.67628 90.92643 85.77427 1.000 131.68000 283 LYS B CA 1
ATOM 4572 C C . LYS B 1 283 ? 125.40017 90.11058 85.92721 1.000 129.99000 283 LYS B C 1
ATOM 4573 O O . LYS B 1 283 ? 125.38751 88.91519 85.61155 1.000 129.67000 283 LYS B O 1
ATOM 4579 N N . ASN B 1 284 ? 124.32851 90.73135 86.41735 1.000 116.90000 284 ASN B N 1
ATOM 4580 C CA . ASN B 1 284 ? 123.06915 90.02522 86.60679 1.000 117.15000 284 ASN B CA 1
ATOM 4581 C C . ASN B 1 284 ? 122.55873 89.45995 85.28826 1.000 117.60000 284 ASN B C 1
ATOM 4582 O O . ASN B 1 284 ? 122.66498 90.09322 84.23462 1.000 116.20000 284 ASN B O 1
ATOM 4587 N N . LEU B 1 285 ? 122.00908 88.25193 85.35683 1.000 100.94000 285 LEU B N 1
ATOM 4588 C CA . LEU B 1 285 ? 121.50117 87.57566 84.17673 1.000 93.81000 285 LEU B CA 1
ATOM 4589 C C . LEU B 1 285 ? 120.26041 88.28751 83.64325 1.000 96.81000 285 LEU B C 1
ATOM 4590 O O . LEU B 1 285 ? 119.53595 88.96558 84.37708 1.000 95.20000 285 LEU B O 1
ATOM 4595 N N . SER B 1 286 ? 120.01117 88.09875 82.35022 1.000 85.54000 286 SER B N 1
ATOM 4596 C CA . SER B 1 286 ? 118.93418 88.77147 81.63313 1.000 79.95000 286 SER B CA 1
ATOM 4597 C C . SER B 1 286 ? 118.89396 90.27094 81.94168 1.000 82.44000 286 SER B C 1
ATOM 4598 O O . SER B 1 286 ? 117.91971 90.76638 82.51639 1.000 78.55000 286 SER B O 1
ATOM 4601 N N . PRO B 1 287 ? 119.93642 91.01535 81.57857 1.000 86.46000 287 PRO B N 1
ATOM 4602 C CA . PRO B 1 287 ? 119.96588 92.44171 81.91107 1.000 83.57000 287 PRO B CA 1
ATOM 4603 C C . PRO B 1 287 ? 119.02264 93.23668 81.02487 1.000 86.01000 287 PRO B C 1
ATOM 4604 O O . PRO B 1 287 ? 118.87972 92.96225 79.83144 1.000 94.04000 287 PRO B O 1
ATOM 4608 N N . GLY B 1 288 ? 118.37043 94.22087 81.62227 1.000 71.24000 288 GLY B N 1
ATOM 4609 C CA . GLY B 1 288 ? 117.53806 95.12249 80.86189 1.000 72.22000 288 GLY B CA 1
ATOM 4610 C C . GLY B 1 288 ? 116.13398 94.60227 80.65095 1.000 70.83000 288 GLY B C 1
ATOM 4611 O O . GLY B 1 288 ? 115.70848 93.57781 81.19136 1.000 82.59000 288 GLY B O 1
ATOM 4612 N N . PHE B 1 289 ? 115.39776 95.34738 79.83583 1.000 66.72000 289 PHE B N 1
ATOM 4613 C CA . PHE B 1 289 ? 114.03599 95.00151 79.46781 1.000 57.72000 289 PHE B CA 1
ATOM 4614 C C . PHE B 1 289 ? 113.88068 95.09496 77.96026 1.000 61.77000 289 PHE B C 1
ATOM 4615 O O . PHE B 1 289 ? 114.34410 96.05406 77.33818 1.000 74.15000 289 PHE B O 1
ATOM 4623 N N . ASN B 1 290 ? 113.22723 94.09534 77.37668 1.000 57.48000 290 ASN B N 1
ATOM 4624 C CA . ASN B 1 290 ? 112.90335 94.13758 75.96149 1.000 48.60000 290 ASN B CA 1
ATOM 4625 C C . ASN B 1 290 ? 111.62128 93.35914 75.72058 1.000 59.06000 290 ASN B C 1
ATOM 4626 O O . ASN B 1 290 ? 111.22412 92.50938 76.52057 1.000 73.99000 290 ASN B O 1
ATOM 4631 N N . PHE B 1 291 ? 110.97417 93.67019 74.60270 1.000 51.66000 291 PHE B N 1
ATOM 4632 C CA . PHE B 1 291 ? 109.77692 92.96482 74.18109 1.000 45.37000 291 PHE B CA 1
ATOM 4633 C C . PHE B 1 291 ? 109.70023 93.01637 72.66615 1.000 57.16000 291 PHE B C 1
ATOM 4634 O O . PHE B 1 291 ? 110.37700 93.81669 72.01745 1.000 64.13000 291 PHE B O 1
ATOM 4642 N N . ARG B 1 292 ? 108.86733 92.14947 72.10733 1.000 61.55000 292 ARG B N 1
ATOM 4643 C CA . ARG B 1 292 ? 108.63333 92.10554 70.67358 1.000 50.65000 292 ARG B CA 1
ATOM 4644 C C . ARG B 1 292 ? 107.19132 92.48842 70.38373 1.000 58.54000 292 ARG B C 1
ATOM 4645 O O . ARG B 1 292 ? 106.26533 91.94759 70.99599 1.000 76.20000 292 ARG B O 1
ATOM 4653 N N . PHE B 1 293 ? 107.00728 93.42650 69.46156 1.000 48.59000 293 PHE B N 1
ATOM 4654 C CA . PHE B 1 293 ? 105.69222 93.76096 68.94604 1.000 54.09000 293 PHE B CA 1
ATOM 4655 C C . PHE B 1 293 ? 105.78006 93.84438 67.43136 1.000 55.82000 293 PHE B C 1
ATOM 4656 O O . PHE B 1 293 ? 106.85036 94.06817 66.86256 1.000 71.73000 293 PHE B O 1
ATOM 4664 N N . ALA B 1 294 ? 104.64108 93.65606 66.77943 1.000 56.83000 294 ALA B N 1
ATOM 4665 C CA . ALA B 1 294 ? 104.57662 93.61870 65.32884 1.000 58.47000 294 ALA B CA 1
ATOM 4666 C C . ALA B 1 294 ? 103.60121 94.66696 64.81992 1.000 67.27000 294 ALA B C 1
ATOM 4667 O O . ALA B 1 294 ? 102.58092 94.94306 65.45723 1.000 80.64000 294 ALA B O 1
ATOM 4669 N N . ARG B 1 295 ? 103.92826 95.25496 63.67667 1.000 62.77000 295 ARG B N 1
ATOM 4670 C CA . ARG B 1 295 ? 103.02940 96.15147 62.95889 1.000 64.22000 295 ARG B CA 1
ATOM 4671 C C . ARG B 1 295 ? 102.60049 95.43145 61.68727 1.000 66.64000 295 ARG B C 1
ATOM 4672 O O . ARG B 1 295 ? 103.31918 95.44026 60.68444 1.000 74.22000 295 ARG B O 1
ATOM 4680 N N . HIS B 1 296 ? 101.43279 94.80058 61.73732 1.000 62.32000 296 HIS B N 1
ATOM 4681 C CA . HIS B 1 296 ? 100.93535 94.06503 60.58636 1.000 65.07000 296 HIS B CA 1
ATOM 4682 C C . HIS B 1 296 ? 100.43157 95.02245 59.51747 1.000 65.99000 296 HIS B C 1
ATOM 4683 O O . HIS B 1 296 ? 99.83770 96.06076 59.81766 1.000 76.29000 296 HIS B O 1
ATOM 4690 N N . PHE B 1 297 ? 100.68083 94.66948 58.26086 1.000 64.93000 297 PHE B N 1
ATOM 4691 C CA . PHE B 1 297 ? 100.21759 95.46841 57.13983 1.000 73.48000 297 PHE B CA 1
ATOM 4692 C C . PHE B 1 297 ? 100.03395 94.55808 55.93785 1.000 74.16000 297 PHE B C 1
ATOM 4693 O O . PHE B 1 297 ? 100.57386 93.45101 55.88389 1.000 81.08000 297 PHE B O 1
ATOM 4701 N N . VAL B 1 298 ? 99.25856 95.03711 54.97237 1.000 90.63000 298 VAL B N 1
ATOM 4702 C CA . VAL B 1 298 ? 98.97729 94.30045 53.74766 1.000 91.46000 298 VAL B CA 1
ATOM 4703 C C . VAL B 1 298 ? 99.58952 95.07037 52.58885 1.000 93.51000 298 VAL B C 1
ATOM 4704 O O . VAL B 1 298 ? 99.27783 96.24972 52.38325 1.000 100.53000 298 VAL B O 1
ATOM 4708 N N . GLU B 1 299 ? 100.46333 94.40808 51.83638 1.000 96.00000 299 GLU B N 1
ATOM 4709 C CA . GLU B 1 299 ? 101.09105 95.01264 50.67129 1.000 100.35000 299 GLU B CA 1
ATOM 4710 C C . GLU B 1 299 ? 101.09747 94.00113 49.53799 1.000 103.31000 299 GLU B C 1
ATOM 4711 O O . GLU B 1 299 ? 101.46337 92.84040 49.74417 1.000 100.87000 299 GLU B O 1
ATOM 4717 N N . ASN B 1 300 ? 100.68878 94.44772 48.34877 1.000 117.51000 300 ASN B N 1
ATOM 4718 C CA . ASN B 1 300 ? 100.59976 93.59193 47.16430 1.000 118.32000 300 ASN B CA 1
ATOM 4719 C C . ASN B 1 300 ? 99.69485 92.38832 47.42401 1.000 115.90000 300 ASN B C 1
ATOM 4720 O O . ASN B 1 300 ? 99.96757 91.27151 46.97946 1.000 114.98000 300 ASN B O 1
ATOM 4725 N N . GLY B 1 301 ? 98.60767 92.62013 48.15304 1.000 108.35000 301 GLY B N 1
ATOM 4726 C CA . GLY B 1 301 ? 97.67041 91.55242 48.46702 1.000 106.22000 301 GLY B CA 1
ATOM 4727 C C . GLY B 1 301 ? 98.27647 90.42342 49.27045 1.000 111.38000 301 GLY B C 1
ATOM 4728 O O . GLY B 1 301 ? 97.90655 89.25831 49.07933 1.000 113.99000 301 GLY B O 1
ATOM 4729 N N . THR B 1 302 ? 99.20233 90.74244 50.17054 1.000 103.45000 302 THR B N 1
ATOM 4730 C CA . THR B 1 302 ? 99.86821 89.74338 50.99049 1.000 101.31000 302 THR B CA 1
ATOM 4731 C C . THR B 1 302 ? 100.03916 90.29980 52.39524 1.000 98.15000 302 THR B C 1
ATOM 4732 O O . THR B 1 302 ? 100.25976 91.49899 52.57934 1.000 101.64000 302 THR B O 1
ATOM 4736 N N . ASN B 1 303 ? 99.93559 89.41990 53.38589 1.000 82.83000 303 ASN B N 1
ATOM 4737 C CA . ASN B 1 303 ? 100.03744 89.82311 54.77933 1.000 78.97000 303 ASN B CA 1
ATOM 4738 C C . ASN B 1 303 ? 101.49922 89.85608 55.19814 1.000 80.40000 303 ASN B C 1
ATOM 4739 O O . ASN B 1 303 ? 102.22331 88.86867 55.03898 1.000 89.14000 303 ASN B O 1
ATOM 4744 N N . TYR B 1 304 ? 101.92414 90.99553 55.73017 1.000 78.78000 304 TYR B N 1
ATOM 4745 C CA . TYR B 1 304 ? 103.28402 91.20292 56.19372 1.000 70.36000 304 TYR B CA 1
ATOM 4746 C C . TYR B 1 304 ? 103.23628 91.82624 57.57808 1.000 72.03000 304 TYR B C 1
ATOM 4747 O O . TYR B 1 304 ? 102.19626 92.30691 58.03332 1.000 80.74000 304 TYR B O 1
ATOM 4756 N N . ARG B 1 305 ? 104.37745 91.80783 58.25560 1.000 62.67000 305 ARG B N 1
ATOM 4757 C CA . ARG B 1 305 ? 104.48622 92.47017 59.54237 1.000 65.19000 305 ARG B CA 1
ATOM 4758 C C . ARG B 1 305 ? 105.90793 92.97456 59.72132 1.000 67.93000 305 ARG B C 1
ATOM 4759 O O . ARG B 1 305 ? 106.85596 92.42101 59.15885 1.000 72.19000 305 ARG B O 1
ATOM 4767 N N . HIS B 1 306 ? 106.04213 94.04043 60.50076 1.000 70.85000 306 HIS B N 1
ATOM 4768 C CA . HIS B 1 306 ? 107.34005 94.55250 60.91656 1.000 63.14000 306 HIS B CA 1
ATOM 4769 C C . HIS B 1 306 ? 107.54343 94.13711 62.36564 1.000 64.45000 306 HIS B C 1
ATOM 4770 O O . HIS B 1 306 ? 106.87238 94.65226 63.26449 1.000 73.37000 306 HIS B O 1
ATOM 4777 N N . LEU B 1 307 ? 108.45936 93.20426 62.59243 1.000 62.69000 307 LEU B N 1
ATOM 4778 C CA . LEU B 1 307 ? 108.75732 92.74411 63.93845 1.000 59.15000 307 LEU B CA 1
ATOM 4779 C C . LEU B 1 307 ? 109.81346 93.64729 64.55587 1.000 64.22000 307 LEU B C 1
ATOM 4780 O O . LEU B 1 307 ? 110.88243 93.85098 63.97387 1.000 73.22000 307 LEU B O 1
ATOM 4785 N N . PHE B 1 308 ? 109.50997 94.18498 65.73195 1.000 55.99000 308 PHE B N 1
ATOM 4786 C CA . PHE B 1 308 ? 110.42183 95.05032 66.46579 1.000 60.07000 308 PHE B CA 1
ATOM 4787 C C . PHE B 1 308 ? 110.74014 94.39219 67.79568 1.000 66.09000 308 PHE B C 1
ATOM 4788 O O . PHE B 1 308 ? 109.83185 94.12784 68.58831 1.000 71.20000 308 PHE B O 1
ATOM 4796 N N . LYS B 1 309 ? 112.01878 94.13527 68.04537 1.000 61.61000 309 LYS B N 1
ATOM 4797 C CA . LYS B 1 309 ? 112.46193 93.77808 69.38835 1.000 57.14000 309 LYS B CA 1
ATOM 4798 C C . LYS B 1 309 ? 112.82217 95.08422 70.07472 1.000 52.38000 309 LYS B C 1
ATOM 4799 O O . LYS B 1 309 ? 113.90434 95.63420 69.86464 1.000 69.34000 309 LYS B O 1
ATOM 4805 N N . VAL B 1 310 ? 111.90599 95.58836 70.88986 1.000 55.34000 310 VAL B N 1
ATOM 4806 C CA . VAL B 1 310 ? 112.02959 96.91930 71.46462 1.000 54.17000 310 VAL B CA 1
ATOM 4807 C C . VAL B 1 310 ? 112.76150 96.80102 72.79320 1.000 59.97000 310 VAL B C 1
ATOM 4808 O O . VAL B 1 310 ? 112.23549 96.23994 73.75570 1.000 74.63000 310 VAL B O 1
ATOM 4812 N N . PHE B 1 311 ? 113.97838 97.32850 72.84323 1.000 58.25000 311 PHE B N 1
ATOM 4813 C CA . PHE B 1 311 ? 114.68989 97.51480 74.09776 1.000 53.59000 311 PHE B CA 1
ATOM 4814 C C . PHE B 1 311 ? 114.30188 98.87826 74.64671 1.000 60.14000 311 PHE B C 1
ATOM 4815 O O . PHE B 1 311 ? 114.46340 99.89476 73.96455 1.000 76.70000 311 PHE B O 1
ATOM 4823 N N . GLY B 1 312 ? 113.78751 98.90524 75.86695 1.000 57.07000 312 GLY B N 1
ATOM 4824 C CA . GLY B 1 312 ? 113.32310 100.17397 76.38825 1.000 59.03000 312 GLY B CA 1
ATOM 4825 C C . GLY B 1 312 ? 113.32361 100.18279 77.89550 1.000 63.29000 312 GLY B C 1
ATOM 4826 O O . GLY B 1 312 ? 113.43777 99.14725 78.55368 1.000 75.47000 312 GLY B O 1
ATOM 4827 N N . ILE B 1 313 ? 113.18748 101.38658 78.43422 1.000 56.46000 313 ILE B N 1
ATOM 4828 C CA . ILE B 1 313 ? 113.15285 101.59435 79.87302 1.000 55.31000 313 ILE B CA 1
ATOM 4829 C C . ILE B 1 313 ? 111.69333 101.57576 80.30249 1.000 56.50000 313 ILE B C 1
ATOM 4830 O O . ILE B 1 313 ? 110.91042 102.44478 79.91343 1.000 69.07000 313 ILE B O 1
ATOM 4835 N N . ARG B 1 314 ? 111.32208 100.57565 81.09363 1.000 62.15000 314 ARG B N 1
ATOM 4836 C CA . ARG B 1 314 ? 109.97395 100.50224 81.63832 1.000 66.88000 314 ARG B CA 1
ATOM 4837 C C . ARG B 1 314 ? 109.90266 101.40434 82.86038 1.000 64.97000 314 ARG B C 1
ATOM 4838 O O . ARG B 1 314 ? 110.56618 101.14906 83.86952 1.000 72.26000 314 ARG B O 1
ATOM 4846 N N . PHE B 1 315 ? 109.10868 102.46452 82.77013 1.000 61.45000 315 PHE B N 1
ATOM 4847 C CA . PHE B 1 315 ? 108.90633 103.37522 83.88817 1.000 56.88000 315 PHE B CA 1
ATOM 4848 C C . PHE B 1 315 ? 107.66308 102.92915 84.64353 1.000 63.82000 315 PHE B C 1
ATOM 4849 O O . PHE B 1 315 ? 106.55088 102.98683 84.11178 1.000 76.44000 315 PHE B O 1
ATOM 4857 N N . ASP B 1 316 ? 107.85073 102.48145 85.87878 1.000 71.08000 316 ASP B N 1
ATOM 4858 C CA . ASP B 1 316 ? 106.75003 102.07899 86.74346 1.000 69.91000 316 ASP B CA 1
ATOM 4859 C C . ASP B 1 316 ? 106.47345 103.22182 87.70819 1.000 76.33000 316 ASP B C 1
ATOM 4860 O O . ASP B 1 316 ? 107.27490 103.49246 88.60754 1.000 84.80000 316 ASP B O 1
ATOM 4865 N N . ILE B 1 317 ? 105.34394 103.89050 87.51945 1.000 70.57000 317 ILE B N 1
ATOM 4866 C CA . ILE B 1 317 ? 104.96054 105.02869 88.34077 1.000 59.35000 317 ILE B CA 1
ATOM 4867 C C . ILE B 1 317 ? 104.01815 104.50500 89.41502 1.000 67.05000 317 ILE B C 1
ATOM 4868 O O . ILE B 1 317 ? 102.83925 104.24894 89.15918 1.000 79.95000 317 ILE B O 1
ATOM 4873 N N . LEU B 1 318 ? 104.54279 104.33987 90.62227 1.000 69.50000 318 LEU B N 1
ATOM 4874 C CA . LEU B 1 318 ? 103.75875 103.89408 91.76271 1.000 72.22000 318 LEU B CA 1
ATOM 4875 C C . LEU B 1 318 ? 103.44657 105.10654 92.62564 1.000 71.66000 318 LEU B C 1
ATOM 4876 O O . LEU B 1 318 ? 104.36032 105.75874 93.13935 1.000 81.81000 318 LEU B O 1
ATOM 4881 N N . VAL B 1 319 ? 102.16359 105.40655 92.78345 1.000 59.97000 319 VAL B N 1
ATOM 4882 C CA . VAL B 1 319 ? 101.71947 106.55187 93.56392 1.000 60.66000 319 VAL B CA 1
ATOM 4883 C C . VAL B 1 319 ? 101.12687 106.03049 94.86038 1.000 66.33000 319 VAL B C 1
ATOM 4884 O O . VAL B 1 319 ? 100.18426 105.22986 94.84723 1.000 79.04000 319 VAL B O 1
ATOM 4888 N N . ASP B 1 320 ? 101.68274 106.48281 95.97680 1.000 70.50000 320 ASP B N 1
ATOM 4889 C CA . ASP B 1 320 ? 101.21174 106.09941 97.29341 1.000 71.75000 320 ASP B CA 1
ATOM 4890 C C . ASP B 1 320 ? 101.16883 107.34923 98.15540 1.000 72.78000 320 ASP B C 1
ATOM 4891 O O . ASP B 1 320 ? 101.65764 108.41287 97.76932 1.000 80.14000 320 ASP B O 1
ATOM 4896 N N . GLY B 1 321 ? 100.57123 107.22055 99.32251 1.000 76.87000 321 GLY B N 1
ATOM 4897 C CA . GLY B 1 321 ? 100.52670 108.32326 100.25975 1.000 77.88000 321 GLY B CA 1
ATOM 4898 C C . GLY B 1 321 ? 99.31974 108.21560 101.16124 1.000 75.55000 321 GLY B C 1
ATOM 4899 O O . GLY B 1 321 ? 98.44068 107.37728 100.97940 1.000 80.13000 321 GLY B O 1
ATOM 4900 N N . LYS B 1 322 ? 99.29356 109.09770 102.15190 1.000 79.66000 322 LYS B N 1
ATOM 4901 C CA . LYS B 1 322 ? 98.22059 109.13485 103.12706 1.000 80.77000 322 LYS B CA 1
ATOM 4902 C C . LYS B 1 322 ? 97.95619 110.58022 103.51081 1.000 81.64000 322 LYS B C 1
ATOM 4903 O O . LYS B 1 322 ? 98.86633 111.41213 103.52803 1.000 84.88000 322 LYS B O 1
ATOM 4909 N N . ALA B 1 323 ? 96.69730 110.87200 103.80864 1.000 82.88000 323 ALA B N 1
ATOM 4910 C CA . ALA B 1 323 ? 96.28306 112.19163 104.25112 1.000 83.15000 323 ALA B CA 1
ATOM 4911 C C . ALA B 1 323 ? 95.89150 112.13094 105.71755 1.000 85.44000 323 ALA B C 1
ATOM 4912 O O . ALA B 1 323 ? 95.22265 111.18991 106.15380 1.000 90.13000 323 ALA B O 1
ATOM 4914 N N . GLY B 1 324 ? 96.31965 113.13172 106.47434 1.000 91.26000 324 GLY B N 1
ATOM 4915 C CA . GLY B 1 324 ? 95.96581 113.20623 107.87309 1.000 89.58000 324 GLY B CA 1
ATOM 4916 C C . GLY B 1 324 ? 95.16325 114.44877 108.18078 1.000 94.31000 324 GLY B C 1
ATOM 4917 O O . GLY B 1 324 ? 95.64772 115.56998 108.00577 1.000 102.21000 324 GLY B O 1
ATOM 4918 N N . LYS B 1 325 ? 93.93033 114.26257 108.63413 1.000 87.11000 325 LYS B N 1
ATOM 4919 C CA . LYS B 1 325 ? 93.05765 115.36253 109.00722 1.000 86.14000 325 LYS B CA 1
ATOM 4920 C C . LYS B 1 325 ? 92.61338 115.17346 110.44804 1.000 91.47000 325 LYS B C 1
ATOM 4921 O O . LYS B 1 325 ? 92.33989 114.04881 110.87827 1.000 95.80000 325 LYS B O 1
ATOM 4927 N N . PHE B 1 326 ? 92.56326 116.27465 111.19348 1.000 99.55000 326 PHE B N 1
ATOM 4928 C CA . PHE B 1 326 ? 92.16915 116.20964 112.59320 1.000 96.95000 326 PHE B CA 1
ATOM 4929 C C . PHE B 1 326 ? 90.76909 115.62932 112.72738 1.000 101.46000 326 PHE B C 1
ATOM 4930 O O . PHE B 1 326 ? 89.82926 116.07614 112.06420 1.000 106.20000 326 PHE B O 1
ATOM 4938 N N . ASP B 1 327 ? 90.63650 114.62686 113.58946 1.000 102.89000 327 ASP B N 1
ATOM 4939 C CA . ASP B 1 327 ? 89.35266 114.01339 113.88408 1.000 104.24000 327 ASP B CA 1
ATOM 4940 C C . ASP B 1 327 ? 89.27902 113.75219 115.37903 1.000 106.16000 327 ASP B C 1
ATOM 4941 O O . ASP B 1 327 ? 90.27565 113.37105 115.99881 1.000 108.00000 327 ASP B O 1
ATOM 4946 N N . ILE B 1 328 ? 88.09488 113.96555 115.95357 1.000 109.67000 328 ILE B N 1
ATOM 4947 C CA . ILE B 1 328 ? 87.95190 113.88139 117.40297 1.000 108.69000 328 ILE B CA 1
ATOM 4948 C C . ILE B 1 328 ? 88.11272 112.44270 117.88469 1.000 110.83000 328 ILE B C 1
ATOM 4949 O O . ILE B 1 328 ? 88.65996 112.19781 118.96617 1.000 111.57000 328 ILE B O 1
ATOM 4954 N N . ILE B 1 329 ? 87.64000 111.46966 117.10025 1.000 108.06000 329 ILE B N 1
ATOM 4955 C CA . ILE B 1 329 ? 87.70858 110.07244 117.53363 1.000 106.25000 329 ILE B CA 1
ATOM 4956 C C . ILE B 1 329 ? 89.14675 109.59084 117.69704 1.000 107.56000 329 ILE B C 1
ATOM 4957 O O . ILE B 1 329 ? 89.46691 109.02615 118.75569 1.000 111.75000 329 ILE B O 1
ATOM 4962 N N . PRO B 1 330 ? 90.04947 109.76310 116.72217 1.000 108.76000 330 PRO B N 1
ATOM 4963 C CA . PRO B 1 330 ? 91.45778 109.42854 116.98839 1.000 106.09000 330 PRO B CA 1
ATOM 4964 C C . PRO B 1 330 ? 92.06502 110.25019 118.10695 1.000 105.39000 330 PRO B C 1
ATOM 4965 O O . PRO B 1 330 ? 92.93318 109.74891 118.83113 1.000 108.99000 330 PRO B O 1
ATOM 4969 N N . THR B 1 331 ? 91.63917 111.50459 118.26401 1.000 106.64000 331 THR B N 1
ATOM 4970 C CA . THR B 1 331 ? 92.16130 112.33830 119.34081 1.000 109.14000 331 THR B CA 1
ATOM 4971 C C . THR B 1 331 ? 91.81355 111.75292 120.70334 1.000 115.41000 331 THR B C 1
ATOM 4972 O O . THR B 1 331 ? 92.66413 111.68151 121.59728 1.000 118.05000 331 THR B O 1
ATOM 4976 N N . MET B 1 332 ? 90.56217 111.32211 120.87799 1.000 120.75000 332 MET B N 1
ATOM 4977 C CA . MET B 1 332 ? 90.15249 110.74084 122.15214 1.000 117.55000 332 MET B CA 1
ATOM 4978 C C . MET B 1 332 ? 90.85666 109.41538 122.41352 1.000 118.89000 332 MET B C 1
ATOM 4979 O O . MET B 1 332 ? 91.31396 109.16197 123.53383 1.000 122.13000 332 MET B O 1
ATOM 4984 N N . THR B 1 333 ? 90.95195 108.55564 121.39651 1.000 114.80000 333 THR B N 1
ATOM 4985 C CA . THR B 1 333 ? 91.63018 107.27658 121.58017 1.000 113.89000 333 THR B CA 1
ATOM 4986 C C . THR B 1 333 ? 93.10823 107.47875 121.88406 1.000 115.35000 333 THR B C 1
ATOM 4987 O O . THR B 1 333 ? 93.68337 106.76215 122.71122 1.000 119.67000 333 THR B O 1
ATOM 4991 N N . THR B 1 334 ? 93.74201 108.44689 121.21880 1.000 115.97000 334 THR B N 1
ATOM 4992 C CA . THR B 1 334 ? 95.13265 108.76306 121.52475 1.000 116.14000 334 THR B CA 1
ATOM 4993 C C . THR B 1 334 ? 95.27395 109.28628 122.94767 1.000 118.43000 334 THR B C 1
ATOM 4994 O O . THR B 1 334 ? 96.22232 108.93065 123.65697 1.000 121.66000 334 THR B O 1
ATOM 4998 N N . ILE B 1 335 ? 94.34087 110.13566 123.38215 1.000 121.85000 335 ILE B N 1
ATOM 4999 C CA . ILE B 1 335 ? 94.33723 110.58585 124.77141 1.000 122.56000 335 ILE B CA 1
ATOM 5000 C C . ILE B 1 335 ? 94.10681 109.40441 125.70405 1.000 125.47000 335 ILE B C 1
ATOM 5001 O O . ILE B 1 335 ? 94.79497 109.24693 126.71914 1.000 127.04000 335 ILE B O 1
ATOM 5006 N N . GLY B 1 336 ? 93.13902 108.54999 125.36602 1.000 127.62000 336 GLY B N 1
ATOM 5007 C CA . GLY B 1 336 ? 92.90978 107.35614 126.16272 1.000 125.17000 336 GLY B CA 1
ATOM 5008 C C . GLY B 1 336 ? 94.11461 106.43639 126.18963 1.000 125.74000 336 GLY B C 1
ATOM 5009 O O . GLY B 1 336 ? 94.44915 105.86559 127.23034 1.000 128.83000 336 GLY B O 1
ATOM 5010 N N . SER B 1 337 ? 94.78125 106.27765 125.04404 1.000 123.36000 337 SER B N 1
ATOM 5011 C CA . SER B 1 337 ? 96.01534 105.50082 125.01059 1.000 123.69000 337 SER B CA 1
ATOM 5012 C C . SER B 1 337 ? 97.09181 106.14773 125.87110 1.000 124.28000 337 SER B C 1
ATOM 5013 O O . SER B 1 337 ? 97.83814 105.45357 126.57059 1.000 129.44000 337 SER B O 1
ATOM 5016 N N . GLY B 1 338 ? 97.18886 107.47796 125.82989 1.000 129.32000 338 GLY B N 1
ATOM 5017 C CA . GLY B 1 338 ? 98.15796 108.16449 126.66761 1.000 132.03000 338 GLY B CA 1
ATOM 5018 C C . GLY B 1 338 ? 97.89720 107.96051 128.14695 1.000 134.40000 338 GLY B C 1
ATOM 5019 O O . GLY B 1 338 ? 98.82777 107.74494 128.92718 1.000 135.48000 338 GLY B O 1
ATOM 5020 N N . ILE B 1 339 ? 96.62808 108.03083 128.55432 1.000 139.18000 339 ILE B N 1
ATOM 5021 C CA . ILE B 1 339 ? 96.27796 107.73776 129.94111 1.000 140.67000 339 ILE B CA 1
ATOM 5022 C C . ILE B 1 339 ? 96.57892 106.28063 130.26471 1.00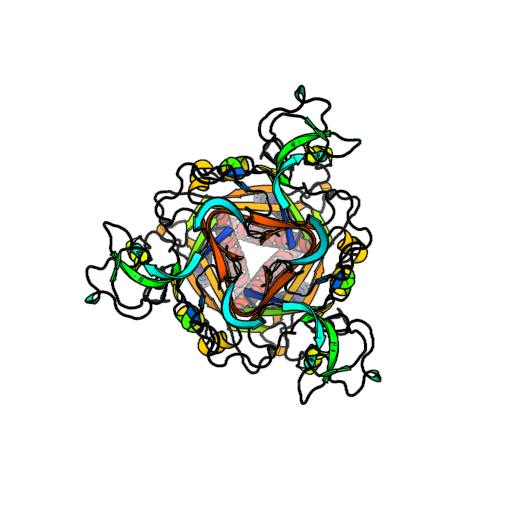0 140.74000 339 ILE B C 1
ATOM 5023 O O . ILE B 1 339 ? 97.08435 105.96026 131.34756 1.000 141.57000 339 ILE B O 1
ATOM 5028 N N . GLY B 1 340 ? 96.27233 105.37553 129.33286 1.000 139.51000 340 GLY B N 1
ATOM 5029 C CA . GLY B 1 340 ? 96.61089 103.97653 129.53598 1.000 138.17000 340 GLY B CA 1
ATOM 5030 C C . GLY B 1 340 ? 98.10386 103.75329 129.67781 1.000 137.99000 340 GLY B C 1
ATOM 5031 O O . GLY B 1 340 ? 98.54735 102.98523 130.53441 1.000 140.03000 340 GLY B O 1
ATOM 5032 N N . ILE B 1 341 ? 98.89957 104.42093 128.83934 1.000 137.89000 341 ILE B N 1
ATOM 5033 C CA . ILE B 1 341 ? 100.35117 104.35517 128.98295 1.000 138.93000 341 ILE B CA 1
ATOM 5034 C C . ILE B 1 341 ? 100.77406 104.95156 130.31846 1.000 138.71000 341 ILE B C 1
ATOM 5035 O O . ILE B 1 341 ? 101.66706 104.42831 130.99643 1.000 141.47000 341 ILE B O 1
ATOM 5040 N N . PHE B 1 342 ? 100.13659 106.05455 130.71813 1.000 147.88000 342 PHE B N 1
ATOM 5041 C CA . PHE B 1 342 ? 100.42040 106.64766 132.02069 1.000 150.58000 342 PHE B CA 1
ATOM 5042 C C . PHE B 1 342 ? 100.08998 105.68282 133.15203 1.000 152.63000 342 PHE B C 1
ATOM 5043 O O . PHE B 1 342 ? 100.85551 105.55901 134.11509 1.000 152.26000 342 PHE B O 1
ATOM 5051 N N . GLY B 1 343 ? 98.95175 104.99343 133.05595 1.000 155.94000 343 GLY B N 1
ATOM 5052 C CA . GLY B 1 343 ? 98.58954 104.03828 134.09040 1.000 155.14000 343 GLY B CA 1
ATOM 5053 C C . GLY B 1 343 ? 99.56145 102.87812 134.18034 1.000 155.49000 343 GLY B C 1
ATOM 5054 O O . GLY B 1 343 ? 99.92959 102.44720 135.27579 1.000 156.43000 343 GLY B O 1
ATOM 5055 N N . VAL B 1 344 ? 99.98656 102.35391 133.02910 1.000 154.67000 344 VAL B N 1
ATOM 5056 C CA . VAL B 1 344 ? 100.96888 101.27369 133.01888 1.000 154.44000 344 VAL B CA 1
ATOM 5057 C C . VAL B 1 344 ? 102.29392 101.75367 133.59632 1.000 155.80000 344 VAL B C 1
ATOM 5058 O O . VAL B 1 344 ? 102.93794 101.04822 134.38263 1.000 157.75000 344 VAL B O 1
ATOM 5062 N N . ALA B 1 345 ? 102.71945 102.96209 133.21908 1.000 157.33000 345 ALA B N 1
ATOM 5063 C CA . ALA B 1 345 ? 103.99513 103.48544 133.69774 1.000 156.82000 345 ALA B CA 1
ATOM 5064 C C . ALA B 1 345 ? 103.99396 103.65881 135.21134 1.000 159.11000 345 ALA B C 1
ATOM 5065 O O . ALA B 1 345 ? 105.00074 103.38353 135.87457 1.000 161.19000 345 ALA B O 1
ATOM 5067 N N . THR B 1 346 ? 102.87581 104.12237 135.77568 1.000 163.23000 346 THR B N 1
ATOM 5068 C CA . THR B 1 346 ? 102.78930 104.27477 137.22512 1.000 164.73000 346 THR B CA 1
ATOM 5069 C C . THR B 1 346 ? 102.92404 102.93113 137.93040 1.000 165.36000 346 THR B C 1
ATOM 5070 O O . THR B 1 346 ? 103.57730 102.83309 138.97593 1.000 164.62000 346 THR B O 1
ATOM 5074 N N . VAL B 1 347 ? 102.30465 101.88568 137.37840 1.000 164.20000 347 VAL B N 1
ATOM 5075 C CA . VAL B 1 347 ? 102.45925 100.54752 137.94200 1.000 162.45000 347 VAL B CA 1
ATOM 5076 C C . VAL B 1 347 ? 103.91097 100.09738 137.85294 1.000 163.56000 347 VAL B C 1
ATOM 5077 O O . VAL B 1 347 ? 104.46799 99.55055 138.81306 1.000 164.42000 347 VAL B O 1
ATOM 5081 N N . LEU B 1 348 ? 104.54676 100.32194 136.70056 1.000 165.46000 348 LEU B N 1
ATOM 5082 C CA . LEU B 1 348 ? 105.94049 99.92428 136.53258 1.000 165.28000 348 LEU B CA 1
ATOM 5083 C C . LEU B 1 348 ? 106.84633 100.65775 137.51273 1.000 166.74000 348 LEU B C 1
ATOM 5084 O O . LEU B 1 348 ? 107.76218 100.05954 138.08903 1.000 167.40000 348 LEU B O 1
ATOM 5089 N N . CYS B 1 349 ? 106.60916 101.95608 137.71251 1.000 169.55000 349 CYS B N 1
ATOM 5090 C CA . CYS B 1 349 ? 107.37694 102.69982 138.70559 1.000 168.93000 349 CYS B CA 1
ATOM 5091 C C . CYS B 1 349 ? 107.09480 102.19345 140.11428 1.000 170.34000 349 CYS B C 1
ATOM 5092 O O . CYS B 1 349 ? 108.00299 102.13363 140.95123 1.000 170.24000 349 CYS B O 1
ATOM 5095 N N . ASP B 1 350 ? 105.84133 101.83069 140.39583 1.000 174.37000 350 ASP B N 1
ATOM 5096 C CA . ASP B 1 350 ? 105.50160 101.28137 141.70487 1.000 174.19000 350 ASP B CA 1
ATOM 5097 C C . ASP B 1 350 ? 106.24390 99.97550 141.96066 1.000 174.67000 350 ASP B C 1
ATOM 5098 O O . ASP B 1 350 ? 106.86467 99.79562 143.01487 1.000 174.21000 350 ASP B O 1
ATOM 5103 N N . LEU B 1 351 ? 106.18044 99.04516 141.00491 1.000 170.59000 351 LEU B N 1
ATOM 5104 C CA . LEU B 1 351 ? 106.91011 97.78858 141.14079 1.000 169.69000 351 LEU B CA 1
ATOM 5105 C C . LEU B 1 351 ? 108.41252 98.02728 141.22273 1.000 168.94000 351 LEU B C 1
ATOM 5106 O O . LEU B 1 351 ? 109.11029 97.37090 142.00487 1.000 169.95000 351 LEU B O 1
ATOM 5111 N N . LEU B 1 352 ? 108.92953 98.94918 140.40601 1.000 169.78000 352 LEU B N 1
ATOM 5112 C CA . LEU B 1 352 ? 110.35416 99.26924 140.43746 1.000 171.40000 352 LEU B CA 1
ATOM 5113 C C . LEU B 1 352 ? 110.79797 99.68509 141.83498 1.000 173.28000 352 LEU B C 1
ATOM 5114 O O . LEU B 1 352 ? 111.79698 99.17872 142.35836 1.000 174.42000 352 LEU B O 1
ATOM 5119 N N . LEU B 1 353 ? 110.06478 100.61288 142.45539 1.000 175.48000 353 LEU B N 1
ATOM 5120 C CA . LEU B 1 353 ? 110.46035 101.11142 143.76861 1.000 175.42000 353 LEU B CA 1
ATOM 5121 C C . LEU B 1 353 ? 110.34995 100.03526 144.84100 1.000 175.83000 353 LEU B C 1
ATOM 5122 O O . LEU B 1 353 ? 111.13547 100.03321 145.79570 1.000 174.29000 353 LEU B O 1
ATOM 5127 N N . LEU B 1 354 ? 109.38622 99.12226 144.70910 1.000 175.63000 354 LEU B N 1
ATOM 5128 C CA . LEU B 1 354 ? 109.26055 98.03028 145.66929 1.000 174.49000 354 LEU B CA 1
ATOM 5129 C C . LEU B 1 354 ? 110.46930 97.10382 145.60659 1.000 174.59000 354 LEU B C 1
ATOM 5130 O O . LEU B 1 354 ? 111.17401 96.91104 146.60417 1.000 173.92000 354 LEU B O 1
ATOM 5135 N N . HIS B 1 355 ? 110.72514 96.51845 144.43419 1.000 175.50000 355 HIS B N 1
ATOM 5136 C CA . HIS B 1 355 ? 111.86003 95.61582 144.28018 1.000 175.09000 355 HIS B CA 1
ATOM 5137 C C . HIS B 1 355 ? 113.19932 96.33309 144.39216 1.000 175.06000 355 HIS B C 1
ATOM 5138 O O . HIS B 1 355 ? 114.22231 95.67502 144.60870 1.000 173.34000 355 HIS B O 1
ATOM 5145 N N . ILE B 1 356 ? 113.22002 97.65438 144.24937 1.000 174.99000 356 ILE B N 1
ATOM 5146 C CA . ILE B 1 356 ? 114.45032 98.42085 144.40310 1.000 173.67000 356 ILE B CA 1
ATOM 5147 C C . ILE B 1 356 ? 114.21706 99.59921 145.33994 1.000 171.42000 356 ILE B C 1
ATOM 5148 O O . ILE B 1 356 ? 113.90433 99.41611 146.51609 1.000 170.24000 356 ILE B O 1
ATOM 5153 N N . VAL C 1 31 ? 104.90074 81.82505 144.53335 1.000 165.66000 31 VAL C N 1
ATOM 5154 C CA . VAL C 1 31 ? 105.86479 81.46406 143.50269 1.000 166.60000 31 VAL C CA 1
ATOM 5155 C C . VAL C 1 31 ? 105.16941 81.39707 142.14693 1.000 167.00000 31 VAL C C 1
ATOM 5156 O O . VAL C 1 31 ? 105.78857 81.62638 141.10710 1.000 166.49000 31 VAL C O 1
ATOM 5160 N N . ILE C 1 32 ? 103.87060 81.08684 142.16722 1.000 172.39000 32 ILE C N 1
ATOM 5161 C CA . ILE C 1 32 ? 103.09520 81.06250 140.93091 1.000 173.20000 32 ILE C CA 1
ATOM 5162 C C . ILE C 1 32 ? 103.00393 82.45838 140.32537 1.000 173.05000 32 ILE C C 1
ATOM 5163 O O . ILE C 1 32 ? 102.83494 82.60616 139.10813 1.000 173.39000 32 ILE C O 1
ATOM 5168 N N . PHE C 1 33 ? 103.11884 83.49938 141.15421 1.000 172.59000 33 PHE C N 1
ATOM 5169 C CA . PHE C 1 33 ? 103.14392 84.86706 140.64370 1.000 172.89000 33 PHE C CA 1
ATOM 5170 C C . PHE C 1 33 ? 104.27980 85.05980 139.64571 1.000 174.60000 33 PHE C C 1
ATOM 5171 O O . PHE C 1 33 ? 104.06502 85.53638 138.52517 1.000 173.07000 33 PHE C O 1
ATOM 5179 N N . ARG C 1 34 ? 105.50249 84.69550 140.03962 1.000 176.74000 34 ARG C N 1
ATOM 5180 C CA . ARG C 1 34 ? 106.64310 84.84011 139.14131 1.000 176.62000 34 ARG C CA 1
ATOM 5181 C C . ARG C 1 34 ? 106.58743 83.84207 137.99169 1.000 175.71000 34 ARG C C 1
ATOM 5182 O O . ARG C 1 34 ? 107.17397 84.08964 136.93209 1.000 176.38000 34 ARG C O 1
ATOM 5190 N N . LEU C 1 35 ? 105.91206 82.70682 138.18589 1.000 172.35000 35 LEU C N 1
ATOM 5191 C CA . LEU C 1 35 ? 105.75145 81.74219 137.10170 1.000 172.30000 35 LEU C CA 1
ATOM 5192 C C . LEU C 1 35 ? 105.04280 82.37430 135.90958 1.000 172.63000 35 LEU C C 1
ATOM 5193 O O . LEU C 1 35 ? 105.47429 82.21844 134.76131 1.000 173.28000 35 LEU C O 1
ATOM 5198 N N . ILE C 1 36 ? 103.93958 83.08188 136.16478 1.000 172.33000 36 ILE C N 1
ATOM 5199 C CA . ILE C 1 36 ? 103.24345 83.79359 135.09575 1.000 172.57000 36 ILE C CA 1
ATOM 5200 C C . ILE C 1 36 ? 104.16525 84.82038 134.45016 1.000 172.60000 36 ILE C C 1
ATOM 5201 O O . ILE C 1 36 ? 104.15894 84.99845 133.22551 1.000 172.61000 36 ILE C O 1
ATOM 5206 N N . GLN C 1 37 ? 104.96113 85.52103 135.26463 1.000 169.14000 37 GLN C N 1
ATOM 5207 C CA . GLN C 1 37 ? 105.93148 86.47354 134.73147 1.000 168.91000 37 GLN C CA 1
ATOM 5208 C C . GLN C 1 37 ? 106.83661 85.82470 133.69197 1.000 170.09000 37 GLN C C 1
ATOM 5209 O O . GLN C 1 37 ? 107.10529 86.41124 132.63702 1.000 168.95000 37 GLN C O 1
ATOM 5215 N N . LEU C 1 38 ? 107.31457 84.60967 133.97190 1.000 169.55000 38 LEU C N 1
ATOM 5216 C CA . LEU C 1 38 ? 108.12050 83.89058 132.99092 1.000 167.73000 38 LEU C CA 1
ATOM 5217 C C . LEU C 1 38 ? 107.30895 83.56901 131.74290 1.000 167.31000 38 LEU C C 1
ATOM 5218 O O . LEU C 1 38 ? 107.81527 83.67754 130.62015 1.000 168.31000 38 LEU C O 1
ATOM 5223 N N . VAL C 1 39 ? 106.04664 83.17050 131.91957 1.000 162.00000 39 VAL C N 1
ATOM 5224 C CA . VAL C 1 39 ? 105.18792 82.88132 130.77381 1.000 161.27000 39 VAL C CA 1
ATOM 5225 C C . VAL C 1 39 ? 105.01368 84.12618 129.91442 1.000 161.38000 39 VAL C C 1
ATOM 5226 O O . VAL C 1 39 ? 105.08837 84.06421 128.68093 1.000 161.87000 39 VAL C O 1
ATOM 5230 N N . VAL C 1 40 ? 104.77457 85.27462 130.55055 1.000 158.75000 40 VAL C N 1
ATOM 5231 C CA . VAL C 1 40 ? 104.71731 86.53380 129.81417 1.000 159.37000 40 VAL C CA 1
ATOM 5232 C C . VAL C 1 40 ? 106.06754 86.83565 129.17804 1.000 158.86000 40 VAL C C 1
ATOM 5233 O O . VAL C 1 40 ? 106.14350 87.27819 128.02510 1.000 158.02000 40 VAL C O 1
ATOM 5237 N N . LEU C 1 41 ? 107.15430 86.59852 129.91716 1.000 156.31000 41 LEU C N 1
ATOM 5238 C CA . LEU C 1 41 ? 108.48746 86.80762 129.36169 1.000 155.91000 41 LEU C CA 1
ATOM 5239 C C . LEU C 1 41 ? 108.74359 85.87989 128.18112 1.000 156.86000 41 LEU C C 1
ATOM 5240 O O . LEU C 1 41 ? 109.32085 86.29500 127.16983 1.000 156.16000 41 LEU C O 1
ATOM 5245 N N . VAL C 1 42 ? 108.32175 84.61836 128.29107 1.000 155.34000 42 VAL C N 1
ATOM 5246 C CA . VAL C 1 42 ? 108.44807 83.69407 127.16768 1.000 153.11000 42 VAL C CA 1
ATOM 5247 C C . VAL C 1 42 ? 107.60493 84.16903 125.99239 1.000 152.44000 42 VAL C C 1
ATOM 5248 O O . VAL C 1 42 ? 108.04542 84.12816 124.83754 1.000 152.98000 42 VAL C O 1
ATOM 5252 N N . TYR C 1 43 ? 106.38110 84.62632 126.26521 1.000 142.97000 43 TYR C N 1
ATOM 5253 C CA . TYR C 1 43 ? 105.51933 85.12020 125.19585 1.000 142.32000 43 TYR C CA 1
ATOM 5254 C C . TYR C 1 43 ? 106.16321 86.29577 124.47203 1.000 142.41000 43 TYR C C 1
ATOM 5255 O O . TYR C 1 43 ? 106.27185 86.29730 123.24089 1.000 143.43000 43 TYR C O 1
ATOM 5264 N N . VAL C 1 44 ? 106.57672 87.31787 125.22428 1.000 139.68000 44 VAL C N 1
ATOM 5265 C CA . VAL C 1 44 ? 107.18550 88.50188 124.61979 1.000 139.43000 44 VAL C CA 1
ATOM 5266 C C . VAL C 1 44 ? 108.40809 88.11295 123.79721 1.000 139.88000 44 VAL C C 1
ATOM 5267 O O . VAL C 1 44 ? 108.49412 88.40672 122.59943 1.000 141.23000 44 VAL C O 1
ATOM 5271 N N . ILE C 1 45 ? 109.37316 87.44593 124.43291 1.000 135.46000 45 ILE C N 1
ATOM 5272 C CA . ILE C 1 45 ? 110.59808 87.06496 123.73544 1.000 135.40000 45 ILE C CA 1
ATOM 5273 C C . ILE C 1 45 ? 110.29949 86.05958 122.62978 1.000 134.54000 45 ILE C C 1
ATOM 5274 O O . ILE C 1 45 ? 110.70916 86.23966 121.47759 1.000 136.72000 45 ILE C O 1
ATOM 5279 N N . GLY C 1 46 ? 109.58234 84.98608 122.96360 1.000 130.24000 46 GLY C N 1
ATOM 5280 C CA . GLY C 1 46 ? 109.38865 83.91125 122.00389 1.000 130.83000 46 GLY C CA 1
ATOM 5281 C C . GLY C 1 46 ? 108.50940 84.29332 120.82860 1.000 129.95000 46 GLY C C 1
ATOM 5282 O O . GLY C 1 46 ? 108.80337 83.93858 119.68400 1.000 132.01000 46 GLY C O 1
ATOM 5283 N N . TRP C 1 47 ? 107.42565 85.02451 121.08645 1.000 127.65000 47 TRP C N 1
ATOM 5284 C CA . TRP C 1 47 ? 106.43332 85.31110 120.05568 1.000 127.69000 47 TRP C CA 1
ATOM 5285 C C . TRP C 1 47 ? 106.55632 86.73020 119.51323 1.000 129.46000 47 TRP C C 1
ATOM 5286 O O . TRP C 1 47 ? 106.71572 86.92546 118.30501 1.000 131.33000 47 TRP C O 1
ATOM 5297 N N . VAL C 1 48 ? 106.48028 87.73053 120.39022 1.000 126.69000 48 VAL C N 1
ATOM 5298 C CA . VAL C 1 48 ? 106.53022 89.11537 119.93470 1.000 126.60000 48 VAL C CA 1
ATOM 5299 C C . VAL C 1 48 ? 107.93290 89.46773 119.45944 1.000 125.15000 48 VAL C C 1
ATOM 5300 O O . VAL C 1 48 ? 108.11698 90.03298 118.37544 1.000 126.68000 48 VAL C O 1
ATOM 5304 N N . PHE C 1 49 ? 108.94338 89.13748 120.26278 1.000 118.96000 49 PHE C N 1
ATOM 5305 C CA . PHE C 1 49 ? 110.30440 89.54572 119.94326 1.000 118.02000 49 PHE C CA 1
ATOM 5306 C C . PHE C 1 49 ? 110.93685 88.68306 118.85980 1.000 119.87000 49 PHE C C 1
ATOM 5307 O O . PHE C 1 49 ? 111.82593 89.15652 118.14820 1.000 123.70000 49 PHE C O 1
ATOM 5315 N N . LEU C 1 50 ? 110.50960 87.42910 118.71293 1.000 121.75000 50 LEU C N 1
ATOM 5316 C CA . LEU C 1 50 ? 111.16443 86.51459 117.78241 1.000 121.45000 50 LEU C CA 1
ATOM 5317 C C . LEU C 1 50 ? 110.25825 86.09712 116.63311 1.000 122.19000 50 LEU C C 1
ATOM 5318 O O . LEU C 1 50 ? 110.62568 86.29467 115.47074 1.000 123.30000 50 LEU C O 1
ATOM 5323 N N . TYR C 1 51 ? 109.09264 85.51111 116.91463 1.000 124.75000 51 TYR C N 1
ATOM 5324 C CA . TYR C 1 51 ? 108.21555 85.06680 115.83556 1.000 123.62000 51 TYR C CA 1
ATOM 5325 C C . TYR C 1 51 ? 107.75631 86.24360 114.98351 1.000 125.83000 51 TYR C C 1
ATOM 5326 O O . TYR C 1 51 ? 107.85796 86.21103 113.75192 1.000 128.70000 51 TYR C O 1
ATOM 5335 N N . GLU C 1 52 ? 107.24824 87.29499 115.62278 1.000 119.97000 52 GLU C N 1
ATOM 5336 C CA . GLU C 1 52 ? 106.79878 88.47638 114.89941 1.000 121.27000 52 GLU C CA 1
ATOM 5337 C C . GLU C 1 52 ? 107.93307 89.43115 114.56124 1.000 121.41000 52 GLU C C 1
ATOM 5338 O O . GLU C 1 52 ? 107.67656 90.46765 113.93926 1.000 122.16000 52 GLU C O 1
ATOM 5344 N N . LYS C 1 53 ? 109.16845 89.09334 114.92955 1.000 109.20000 53 LYS C N 1
ATOM 5345 C CA . LYS C 1 53 ? 110.34050 89.92501 114.66395 1.000 111.25000 53 LYS C CA 1
ATOM 5346 C C . LYS C 1 53 ? 110.09553 91.37871 115.06291 1.000 111.62000 53 LYS C C 1
ATOM 5347 O O . LYS C 1 53 ? 110.27173 92.30843 114.27313 1.000 114.00000 53 LYS C O 1
ATOM 5353 N N . GLY C 1 54 ? 109.66910 91.56693 116.31324 1.000 106.14000 54 GLY C N 1
ATOM 5354 C CA . GLY C 1 54 ? 109.44008 92.90333 116.83210 1.000 103.20000 54 GLY C CA 1
ATOM 5355 C C . GLY C 1 54 ? 110.68261 93.76593 116.85916 1.000 102.91000 54 GLY C C 1
ATOM 5356 O O . GLY C 1 54 ? 110.57457 94.99604 116.87185 1.000 109.61000 54 GLY C O 1
ATOM 5357 N N . TYR C 1 55 ? 111.86381 93.14752 116.86874 1.000 97.17000 55 TYR C N 1
ATOM 5358 C CA . TYR C 1 55 ? 113.12226 93.87834 116.80916 1.000 101.14000 55 TYR C CA 1
ATOM 5359 C C . TYR C 1 55 ? 113.39389 94.47081 115.43565 1.000 101.86000 55 TYR C C 1
ATOM 5360 O O . TYR C 1 55 ? 114.36321 95.22106 115.28487 1.000 106.67000 55 TYR C O 1
ATOM 5369 N N . GLN C 1 56 ? 112.57354 94.15580 114.44130 1.000 94.93000 56 GLN C N 1
ATOM 5370 C CA . GLN C 1 56 ? 112.79285 94.58668 113.07240 1.000 93.85000 56 GLN C CA 1
ATOM 5371 C C . GLN C 1 56 ? 111.79143 95.65973 112.67706 1.000 92.95000 56 GLN C C 1
ATOM 5372 O O . GLN C 1 56 ? 110.63890 95.65447 113.11723 1.000 93.39000 56 GLN C O 1
ATOM 5378 N N . THR C 1 57 ? 112.24740 96.58111 111.84062 1.000 96.17000 57 THR C N 1
ATOM 5379 C CA . THR C 1 57 ? 111.34544 97.49187 111.16132 1.000 93.87000 57 THR C CA 1
ATOM 5380 C C . THR C 1 57 ? 110.96040 96.89339 109.81502 1.000 92.46000 57 THR C C 1
ATOM 5381 O O . THR C 1 57 ? 111.68759 96.08283 109.23733 1.000 97.84000 57 THR C O 1
ATOM 5385 N N . SER C 1 58 ? 109.80237 97.30177 109.31545 1.000 95.62000 58 SER C N 1
ATOM 5386 C CA . SER C 1 58 ? 109.24901 96.72011 108.10606 1.000 95.63000 58 SER C CA 1
ATOM 5387 C C . SER C 1 58 ? 109.04387 97.79681 107.05437 1.000 97.94000 58 SER C C 1
ATOM 5388 O O . SER C 1 58 ? 108.71706 98.94540 107.36645 1.000 102.62000 58 SER C O 1
ATOM 5391 N N . SER C 1 59 ? 109.24300 97.40660 105.80166 1.000 87.43000 59 SER C N 1
ATOM 5392 C CA . SER C 1 59 ? 109.04532 98.28889 104.66647 1.000 90.40000 59 SER C CA 1
ATOM 5393 C C . SER C 1 59 ? 108.41066 97.49350 103.54117 1.000 88.00000 59 SER C C 1
ATOM 5394 O O . SER C 1 59 ? 108.78691 96.34466 103.29586 1.000 89.42000 59 SER C O 1
ATOM 5397 N N . GLY C 1 60 ? 107.44923 98.10481 102.86359 1.000 84.46000 60 GLY C N 1
ATOM 5398 C CA . GLY C 1 60 ? 106.88640 97.50897 101.67698 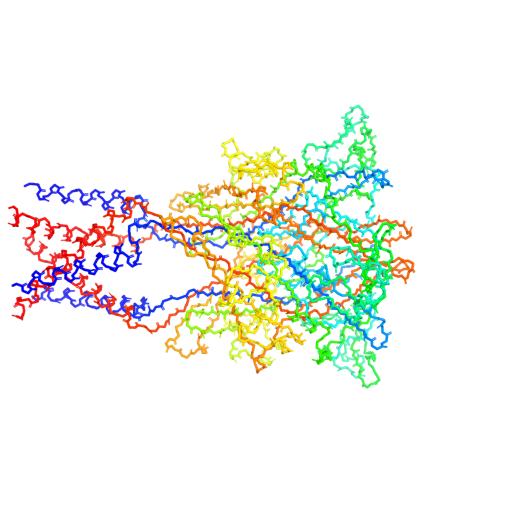1.000 82.57000 60 GLY C CA 1
ATOM 5399 C C . GLY C 1 60 ? 107.88459 97.53857 100.53913 1.000 80.07000 60 GLY C C 1
ATOM 5400 O O . GLY C 1 60 ? 109.03195 97.96431 100.67344 1.000 83.27000 60 GLY C O 1
ATOM 5401 N N . LEU C 1 61 ? 107.42920 97.07663 99.38322 1.000 74.72000 61 LEU C N 1
ATOM 5402 C CA . LEU C 1 61 ? 108.27462 97.03125 98.20474 1.000 69.54000 61 LEU C CA 1
ATOM 5403 C C . LEU C 1 61 ? 107.59269 97.74745 97.05342 1.000 74.03000 61 LEU C C 1
ATOM 5404 O O . LEU C 1 61 ? 106.36462 97.84550 96.99460 1.000 84.79000 61 LEU C O 1
ATOM 5409 N N . ILE C 1 62 ? 108.41299 98.25413 96.14303 1.000 68.73000 62 ILE C N 1
ATOM 5410 C CA . ILE C 1 62 ? 107.96467 98.74241 94.84898 1.000 69.67000 62 ILE C CA 1
ATOM 5411 C C . ILE C 1 62 ? 108.43980 97.74623 93.80497 1.000 70.20000 62 ILE C C 1
ATOM 5412 O O . ILE C 1 62 ? 109.61718 97.36816 93.78655 1.000 74.42000 62 ILE C O 1
ATOM 5417 N N . SER C 1 63 ? 107.52439 97.29884 92.95834 1.000 75.06000 63 SER C N 1
ATOM 5418 C CA . SER C 1 63 ? 107.79662 96.19165 92.06204 1.000 68.58000 63 SER C CA 1
ATOM 5419 C C . SER C 1 63 ? 107.62987 96.61491 90.61292 1.000 71.30000 63 SER C C 1
ATOM 5420 O O . SER C 1 63 ? 106.77307 97.43695 90.27687 1.000 80.73000 63 SER C O 1
ATOM 5423 N N . SER C 1 64 ? 108.47174 96.04226 89.76214 1.000 63.13000 64 SER C N 1
ATOM 5424 C CA . SER C 1 64 ? 108.32970 96.13751 88.31981 1.000 68.91000 64 SER C CA 1
ATOM 5425 C C . SER C 1 64 ? 108.35420 94.72713 87.76119 1.000 69.38000 64 SER C C 1
ATOM 5426 O O . SER C 1 64 ? 109.26154 93.95068 88.07387 1.000 76.38000 64 SER C O 1
ATOM 5429 N N . VAL C 1 65 ? 107.36151 94.39404 86.94658 1.000 68.42000 65 VAL C N 1
ATOM 5430 C CA . VAL C 1 65 ? 107.22577 93.05609 86.39053 1.000 65.09000 65 VAL C CA 1
ATOM 5431 C C . VAL C 1 65 ? 107.46119 93.13723 84.89287 1.000 69.02000 65 VAL C C 1
ATOM 5432 O O . VAL C 1 65 ? 106.78987 93.90016 84.18792 1.000 77.58000 65 VAL C O 1
ATOM 5436 N N . SER C 1 66 ? 108.41513 92.35221 84.41256 1.000 74.62000 66 SER C N 1
ATOM 5437 C CA . SER C 1 66 ? 108.64944 92.16389 82.99155 1.000 71.36000 66 SER C CA 1
ATOM 5438 C C . SER C 1 66 ? 108.23993 90.74652 82.63176 1.000 72.83000 66 SER C C 1
ATOM 5439 O O . SER C 1 66 ? 108.65764 89.79041 83.29212 1.000 82.00000 66 SER C O 1
ATOM 5442 N N . VAL C 1 67 ? 107.42081 90.61185 81.59655 1.000 66.53000 67 VAL C N 1
ATOM 5443 C CA . VAL C 1 67 ? 106.91978 89.31676 81.16334 1.000 64.98000 67 VAL C CA 1
ATOM 5444 C C . VAL C 1 67 ? 107.29730 89.11770 79.70664 1.000 68.16000 67 VAL C C 1
ATOM 5445 O O . VAL C 1 67 ? 107.10157 90.01295 78.87703 1.000 82.85000 67 VAL C O 1
ATOM 5449 N N . LYS C 1 68 ? 107.86500 87.95783 79.40606 1.000 53.84000 68 LYS C N 1
ATOM 5450 C CA . LYS C 1 68 ? 108.11672 87.54926 78.03624 1.000 56.14000 68 LYS C CA 1
ATOM 5451 C C . LYS C 1 68 ? 107.49411 86.18062 77.83248 1.000 51.52000 68 LYS C C 1
ATOM 5452 O O . LYS C 1 68 ? 107.70634 85.27164 78.64010 1.000 58.38000 68 LYS C O 1
ATOM 5458 N N . LEU C 1 69 ? 106.72750 86.03953 76.76099 1.000 52.50000 69 LEU C N 1
ATOM 5459 C CA . LEU C 1 69 ? 106.08876 84.78047 76.41746 1.000 48.28000 69 LEU C CA 1
ATOM 5460 C C . LEU C 1 69 ? 106.85670 84.15066 75.26965 1.000 56.43000 69 LEU C C 1
ATOM 5461 O O . LEU C 1 69 ? 107.21240 84.83465 74.30666 1.000 71.34000 69 LEU C O 1
ATOM 5466 N N . LYS C 1 70 ? 107.13937 82.86317 75.38507 1.000 53.87000 70 LYS C N 1
ATOM 5467 C CA . LYS C 1 70 ? 107.77281 82.13355 74.30254 1.000 48.87000 70 LYS C CA 1
ATOM 5468 C C . LYS C 1 70 ? 106.95950 80.89094 73.99733 1.000 53.29000 70 LYS C C 1
ATOM 5469 O O . LYS C 1 70 ? 106.39097 80.26639 74.89638 1.000 64.09000 70 LYS C O 1
ATOM 5475 N N . GLY C 1 71 ? 106.89854 80.55546 72.71889 1.000 60.99000 71 GLY C N 1
ATOM 5476 C CA . GLY C 1 71 ? 106.04779 79.49318 72.24178 1.000 55.90000 71 GLY C CA 1
ATOM 5477 C C . GLY C 1 71 ? 105.32983 79.96794 71.00257 1.000 62.26000 71 GLY C C 1
ATOM 5478 O O . GLY C 1 71 ? 105.23222 81.17376 70.76205 1.000 71.32000 71 GLY C O 1
ATOM 5479 N N . LEU C 1 72 ? 104.81543 79.04003 70.21125 1.000 71.19000 72 LEU C N 1
ATOM 5480 C CA . LEU C 1 72 ? 104.16616 79.39301 68.96324 1.000 64.39000 72 LEU C CA 1
ATOM 5481 C C . LEU C 1 72 ? 103.00186 78.44735 68.73892 1.000 73.10000 72 LEU C C 1
ATOM 5482 O O . LEU C 1 72 ? 103.08605 77.25897 69.05639 1.000 84.55000 72 LEU C O 1
ATOM 5487 N N . ALA C 1 73 ? 101.91575 78.98455 68.20197 1.000 70.73000 73 ALA C N 1
ATOM 5488 C CA . ALA C 1 73 ? 100.73881 78.20355 67.86902 1.000 64.36000 73 ALA C CA 1
ATOM 5489 C C . ALA C 1 73 ? 100.42297 78.39296 66.39607 1.000 66.81000 73 ALA C C 1
ATOM 5490 O O . ALA C 1 73 ? 100.59126 79.48743 65.85094 1.000 78.05000 73 ALA C O 1
ATOM 5492 N N . VAL C 1 74 ? 99.97718 77.32035 65.75364 1.000 74.35000 74 VAL C N 1
ATOM 5493 C CA . VAL C 1 74 ? 99.59632 77.34387 64.34929 1.000 79.62000 74 VAL C CA 1
ATOM 5494 C C . VAL C 1 74 ? 98.11427 77.01083 64.25406 1.000 80.68000 74 VAL C C 1
ATOM 5495 O O . VAL C 1 74 ? 97.64416 76.05149 64.87655 1.000 88.87000 74 VAL C O 1
ATOM 5499 N N . THR C 1 75 ? 97.37563 77.82543 63.50591 1.000 82.62000 75 THR C N 1
ATOM 5500 C CA . THR C 1 75 ? 95.93996 77.64905 63.31678 1.000 87.31000 75 THR C CA 1
ATOM 5501 C C . THR C 1 75 ? 95.68052 77.54134 61.82215 1.000 90.17000 75 THR C C 1
ATOM 5502 O O . THR C 1 75 ? 95.75767 78.54086 61.10039 1.000 97.46000 75 THR C O 1
ATOM 5506 N N . GLN C 1 76 ? 95.37770 76.33264 61.35993 1.000 108.78000 76 GLN C N 1
ATOM 5507 C CA . GLN C 1 76 ? 95.11418 76.07647 59.94644 1.000 111.02000 76 GLN C CA 1
ATOM 5508 C C . GLN C 1 76 ? 93.60622 75.94487 59.76222 1.000 114.98000 76 GLN C C 1
ATOM 5509 O O . GLN C 1 76 ? 93.04110 74.85458 59.85053 1.000 118.53000 76 GLN C O 1
ATOM 5515 N N . LEU C 1 77 ? 92.95403 77.07603 59.52142 1.000 132.09000 77 LEU C N 1
ATOM 5516 C CA . LEU C 1 77 ? 91.54414 77.06446 59.16504 1.000 134.67000 77 LEU C CA 1
ATOM 5517 C C . LEU C 1 77 ? 91.34304 76.26876 57.87701 1.000 137.60000 77 LEU C C 1
ATOM 5518 O O . LEU C 1 77 ? 92.19134 76.31779 56.98053 1.000 138.50000 77 LEU C O 1
ATOM 5523 N N . PRO C 1 78 ? 90.26150 75.49441 57.76579 1.000 148.97000 78 PRO C N 1
ATOM 5524 C CA . PRO C 1 78 ? 90.08688 74.65834 56.56572 1.000 147.99000 78 PRO C CA 1
ATOM 5525 C C . PRO C 1 78 ? 90.13510 75.43951 55.26203 1.000 149.92000 78 PRO C C 1
ATOM 5526 O O . PRO C 1 78 ? 90.55409 74.88701 54.23712 1.000 149.87000 78 PRO C O 1
ATOM 5530 N N . GLY C 1 79 ? 89.72234 76.70540 55.26605 1.000 151.91000 79 GLY C N 1
ATOM 5531 C CA . GLY C 1 79 ? 89.80271 77.52757 54.07412 1.000 151.32000 79 GLY C CA 1
ATOM 5532 C C . GLY C 1 79 ? 91.00963 78.44321 53.99738 1.000 151.79000 79 GLY C C 1
ATOM 5533 O O . GLY C 1 79 ? 91.29429 79.00470 52.93543 1.000 150.92000 79 GLY C O 1
ATOM 5534 N N . LEU C 1 80 ? 91.73003 78.60442 55.10547 1.000 143.15000 80 LEU C N 1
ATOM 5535 C CA . LEU C 1 80 ? 92.84457 79.54060 55.19510 1.000 141.54000 80 LEU C CA 1
ATOM 5536 C C . LEU C 1 80 ? 94.10813 78.79249 55.59332 1.000 142.41000 80 LEU C C 1
ATOM 5537 O O . LEU C 1 80 ? 94.09628 78.01785 56.55420 1.000 142.63000 80 LEU C O 1
ATOM 5542 N N . GLY C 1 81 ? 95.19783 79.04031 54.86894 1.000 128.71000 81 GLY C N 1
ATOM 5543 C CA . GLY C 1 81 ? 96.45576 78.37701 55.12401 1.000 126.70000 81 GLY C CA 1
ATOM 5544 C C . GLY C 1 81 ? 96.93945 78.51697 56.55452 1.000 126.22000 81 GLY C C 1
ATOM 5545 O O . GLY C 1 81 ? 96.45857 79.35800 57.32115 1.000 124.12000 81 GLY C O 1
ATOM 5546 N N . PRO C 1 82 ? 97.90248 77.67852 56.93893 1.000 109.35000 82 PRO C N 1
ATOM 5547 C CA . PRO C 1 82 ? 98.40367 77.68724 58.32410 1.000 106.57000 82 PRO C CA 1
ATOM 5548 C C . PRO C 1 82 ? 98.88983 79.06559 58.74387 1.000 103.37000 82 PRO C C 1
ATOM 5549 O O . PRO C 1 82 ? 99.78240 79.64563 58.12370 1.000 105.71000 82 PRO C O 1
ATOM 5553 N N . GLN C 1 83 ? 98.27649 79.59762 59.79572 1.000 90.73000 83 GLN C N 1
ATOM 5554 C CA . GLN C 1 83 ? 98.65929 80.87786 60.37260 1.000 88.82000 83 GLN C CA 1
ATOM 5555 C C . GLN C 1 83 ? 99.40599 80.62960 61.67457 1.000 91.34000 83 GLN C C 1
ATOM 5556 O O . GLN C 1 83 ? 98.92529 79.88620 62.53497 1.000 99.13000 83 GLN C O 1
ATOM 5562 N N . VAL C 1 84 ? 100.57064 81.25072 61.82050 1.000 78.78000 84 VAL C N 1
ATOM 5563 C CA . VAL C 1 84 ? 101.37505 81.10857 63.02738 1.000 76.42000 84 VAL C CA 1
ATOM 5564 C C . VAL C 1 84 ? 101.10627 82.29143 63.94227 1.000 74.42000 84 VAL C C 1
ATOM 5565 O O . VAL C 1 84 ? 100.82123 83.40703 63.49297 1.000 77.13000 84 VAL C O 1
ATOM 5569 N N . TRP C 1 85 ? 101.19691 82.04245 65.24515 1.000 64.28000 85 TRP C N 1
ATOM 5570 C CA . TRP C 1 85 ? 100.96593 83.06065 66.26296 1.000 66.28000 85 TRP C CA 1
ATOM 5571 C C . TRP C 1 85 ? 102.13567 83.03844 67.23426 1.000 70.40000 85 TRP C C 1
ATOM 5572 O O . TRP C 1 85 ? 102.24470 82.12348 68.05607 1.000 76.53000 85 TRP C O 1
ATOM 5583 N N . ASP C 1 86 ? 103.00811 84.03634 67.13983 1.000 69.63000 86 ASP C N 1
ATOM 5584 C CA . ASP C 1 86 ? 104.13302 84.16197 68.04868 1.000 63.34000 86 ASP C CA 1
ATOM 5585 C C . ASP C 1 86 ? 103.84998 85.25434 69.07679 1.000 67.18000 86 ASP C C 1
ATOM 5586 O O . ASP C 1 86 ? 102.76783 85.84292 69.11361 1.000 80.12000 86 ASP C O 1
ATOM 5591 N N . VAL C 1 87 ? 104.84925 85.52388 69.92014 1.000 61.87000 87 VAL C N 1
ATOM 5592 C CA . VAL C 1 87 ? 104.64627 86.36376 71.09904 1.000 58.37000 87 VAL C CA 1
ATOM 5593 C C . VAL C 1 87 ? 104.10644 87.73438 70.70978 1.000 69.68000 87 VAL C C 1
ATOM 5594 O O . VAL C 1 87 ? 103.28994 88.32239 71.42895 1.000 78.27000 87 VAL C O 1
ATOM 5598 N N . ALA C 1 88 ? 104.53686 88.25959 69.56366 1.000 67.30000 88 ALA C N 1
ATOM 5599 C CA . ALA C 1 88 ? 104.06949 89.56706 69.12685 1.000 63.41000 88 ALA C CA 1
ATOM 5600 C C . ALA C 1 88 ? 102.58499 89.58456 68.79111 1.000 72.02000 88 ALA C C 1
ATOM 5601 O O . ALA C 1 88 ? 102.00791 90.67113 68.68570 1.000 80.77000 88 ALA C O 1
ATOM 5603 N N . ASP C 1 89 ? 101.95181 88.42043 68.63214 1.000 68.81000 89 ASP C N 1
ATOM 5604 C CA . ASP C 1 89 ? 100.57566 88.35709 68.16658 1.000 58.84000 89 ASP C CA 1
ATOM 5605 C C . ASP C 1 89 ? 99.57797 87.83874 69.19200 1.000 66.42000 89 ASP C C 1
ATOM 5606 O O . ASP C 1 89 ? 98.38504 88.12084 69.05071 1.000 83.27000 89 ASP C O 1
ATOM 5611 N N . TYR C 1 90 ? 100.01256 87.09412 70.20882 1.000 53.16000 90 TYR C N 1
ATOM 5612 C CA . TYR C 1 90 ? 99.07671 86.53324 71.17583 1.000 48.45000 90 TYR C CA 1
ATOM 5613 C C . TYR C 1 90 ? 99.23999 87.10826 72.57676 1.000 46.06000 90 TYR C C 1
ATOM 5614 O O . TYR C 1 90 ? 98.57039 86.64366 73.50284 1.000 60.53000 90 TYR C O 1
ATOM 5623 N N . VAL C 1 91 ? 100.10233 88.10217 72.76114 1.000 50.77000 91 VAL C N 1
ATOM 5624 C CA . VAL C 1 91 ? 100.29412 88.74497 74.05563 1.000 54.61000 91 VAL C CA 1
ATOM 5625 C C . VAL C 1 91 ? 99.70322 90.14423 73.98949 1.000 64.04000 91 VAL C C 1
ATOM 5626 O O . VAL C 1 91 ? 100.01120 90.91385 73.07177 1.000 75.74000 91 VAL C O 1
ATOM 5630 N N . PHE C 1 92 ? 98.85506 90.47004 74.96176 1.000 55.46000 92 PHE C N 1
ATOM 5631 C CA . PHE C 1 92 ? 98.20669 91.77365 75.03878 1.000 53.74000 92 PHE C CA 1
ATOM 5632 C C . PHE C 1 92 ? 98.38586 92.30131 76.45464 1.000 58.14000 92 PHE C C 1
ATOM 5633 O O . PHE C 1 92 ? 97.85619 91.69688 77.40836 1.000 68.19000 92 PHE C O 1
ATOM 5641 N N . PRO C 1 93 ? 99.11092 93.40503 76.65196 1.000 58.74000 93 PRO C N 1
ATOM 5642 C CA . PRO C 1 93 ? 99.81453 94.20672 75.64610 1.000 47.82000 93 PRO C CA 1
ATOM 5643 C C . PRO C 1 93 ? 101.12038 93.55171 75.22128 1.000 56.28000 93 PRO C C 1
ATOM 5644 O O . PRO C 1 93 ? 101.66016 92.71773 75.94020 1.000 69.50000 93 PRO C O 1
ATOM 5648 N N . ALA C 1 94 ? 101.64699 93.91456 74.05075 1.000 59.91000 94 ALA C N 1
ATOM 5649 C CA . ALA C 1 94 ? 102.87939 93.29838 73.57246 1.000 61.79000 94 ALA C CA 1
ATOM 5650 C C . ALA C 1 94 ? 104.04770 93.60127 74.50069 1.000 63.02000 94 ALA C C 1
ATOM 5651 O O . ALA C 1 94 ? 104.87960 92.72680 74.76778 1.000 68.44000 94 ALA C O 1
ATOM 5653 N N . GLN C 1 95 ? 104.12987 94.83471 75.00276 1.000 65.16000 95 GLN C N 1
ATOM 5654 C CA . GLN C 1 95 ? 105.19332 95.18364 75.93497 1.000 61.94000 95 GLN C CA 1
ATOM 5655 C C . GLN C 1 95 ? 105.03823 94.50102 77.28431 1.000 67.05000 95 GLN C C 1
ATOM 5656 O O . GLN C 1 95 ? 105.98274 94.51955 78.07932 1.000 75.82000 95 GLN C O 1
ATOM 5662 N N . GLY C 1 96 ? 103.88404 93.90717 77.56186 1.000 66.16000 96 GLY C N 1
ATOM 5663 C CA . GLY C 1 96 ? 103.64996 93.25704 78.83032 1.000 64.95000 96 GLY C CA 1
ATOM 5664 C C . GLY C 1 96 ? 103.27948 94.24661 79.91638 1.000 74.62000 96 GLY C C 1
ATOM 5665 O O . GLY C 1 96 ? 103.41476 95.46279 79.77899 1.000 79.52000 96 GLY C O 1
ATOM 5666 N N . ASP C 1 97 ? 102.80723 93.69979 81.02769 1.000 77.68000 97 ASP C N 1
ATOM 5667 C CA . ASP C 1 97 ? 102.36255 94.49286 82.16723 1.000 78.26000 97 ASP C CA 1
ATOM 5668 C C . ASP C 1 97 ? 102.15691 93.53345 83.33162 1.000 76.79000 97 ASP C C 1
ATOM 5669 O O . ASP C 1 97 ? 102.33345 92.31902 83.19642 1.000 83.87000 97 ASP C O 1
ATOM 5674 N N . ASN C 1 98 ? 101.79228 94.09100 84.48729 1.000 78.57000 98 ASN C N 1
ATOM 5675 C CA . ASN C 1 98 ? 101.39024 93.25029 85.60802 1.000 76.89000 98 ASN C CA 1
ATOM 5676 C C . ASN C 1 98 ? 100.16989 92.41843 85.24339 1.000 79.89000 98 ASN C C 1
ATOM 5677 O O . ASN C 1 98 ? 100.05588 91.25498 85.64464 1.000 84.37000 98 ASN C O 1
ATOM 5682 N N . SER C 1 99 ? 99.25025 92.99895 84.48042 1.000 78.28000 99 SER C N 1
ATOM 5683 C CA . SER C 1 99 ? 98.08469 92.29881 83.95756 1.000 74.18000 99 SER C CA 1
ATOM 5684 C C . SER C 1 99 ? 98.21994 92.23768 82.44233 1.000 76.17000 99 SER C C 1
ATOM 5685 O O . SER C 1 99 ? 98.16494 93.26975 81.76620 1.000 82.85000 99 SER C O 1
ATOM 5688 N N . PHE C 1 100 ? 98.40193 91.03289 81.91382 1.000 57.97000 100 PHE C N 1
ATOM 5689 C CA . PHE C 1 100 ? 98.52987 90.82017 80.48265 1.000 56.17000 100 PHE C CA 1
ATOM 5690 C C . PHE C 1 100 ? 97.66425 89.63946 80.07342 1.000 58.06000 100 PHE C C 1
ATOM 5691 O O . PHE C 1 100 ? 97.30394 88.79175 80.89252 1.000 65.40000 100 PHE C O 1
ATOM 5699 N N . VAL C 1 101 ? 97.33126 89.59532 78.78861 1.000 55.55000 101 VAL C N 1
ATOM 5700 C CA . VAL C 1 101 ? 96.44321 88.58224 78.23714 1.000 51.79000 101 VAL C CA 1
ATOM 5701 C C . VAL C 1 101 ? 97.21792 87.75851 77.22306 1.000 55.46000 101 VAL C C 1
ATOM 5702 O O . VAL C 1 101 ? 97.84170 88.31273 76.31155 1.000 69.76000 101 VAL C O 1
ATOM 5706 N N . VAL C 1 102 ? 97.17839 86.44194 77.38313 1.000 51.05000 102 VAL C N 1
ATOM 5707 C CA . VAL C 1 102 ? 97.70014 85.51443 76.39047 1.000 51.25000 102 VAL C CA 1
ATOM 5708 C C . VAL C 1 102 ? 96.51309 84.94123 75.63566 1.000 58.48000 102 VAL C C 1
ATOM 5709 O O . VAL C 1 102 ? 95.64130 84.29955 76.23229 1.000 67.30000 102 VAL C O 1
ATOM 5713 N N . MET C 1 103 ? 96.47235 85.17390 74.32870 1.000 63.07000 103 MET C N 1
ATOM 5714 C CA . MET C 1 103 ? 95.36812 84.67664 73.52361 1.000 49.99000 103 MET C CA 1
ATOM 5715 C C . MET C 1 103 ? 95.40055 83.15689 73.46652 1.000 65.13000 103 MET C C 1
ATOM 5716 O O . MET C 1 103 ? 96.42738 82.55675 73.13835 1.000 78.18000 103 MET C O 1
ATOM 5721 N N . THR C 1 104 ? 94.27129 82.53518 73.79693 1.000 67.68000 104 THR C N 1
ATOM 5722 C CA . THR C 1 104 ? 94.12329 81.09248 73.71393 1.000 60.33000 104 THR C CA 1
ATOM 5723 C C . THR C 1 104 ? 93.08777 80.64992 72.69621 1.000 65.63000 104 THR C C 1
ATOM 5724 O O . THR C 1 104 ? 93.10913 79.48548 72.28750 1.000 76.49000 104 THR C O 1
ATOM 5728 N N . ASN C 1 105 ? 92.18954 81.53613 72.28202 1.000 61.35000 105 ASN C N 1
ATOM 5729 C CA . ASN C 1 105 ? 91.19087 81.23850 71.26942 1.000 55.73000 105 ASN C CA 1
ATOM 5730 C C . ASN C 1 105 ? 90.72794 82.56215 70.68923 1.000 61.19000 105 ASN C C 1
ATOM 5731 O O . ASN C 1 105 ? 90.72120 83.58199 71.38004 1.000 70.11000 105 ASN C O 1
ATOM 5736 N N . PHE C 1 106 ? 90.36036 82.55009 69.41392 1.000 60.99000 106 PHE C N 1
ATOM 5737 C CA . PHE C 1 106 ? 89.92103 83.78930 68.79879 1.000 57.50000 106 PHE C CA 1
ATOM 5738 C C . PHE C 1 106 ? 88.86252 83.50493 67.74856 1.000 56.45000 106 PHE C C 1
ATOM 5739 O O . PHE C 1 106 ? 88.79690 82.41138 67.18240 1.000 56.27000 106 PHE C O 1
ATOM 5747 N N . ILE C 1 107 ? 88.03309 84.51201 67.50432 1.000 64.26000 107 ILE C N 1
ATOM 5748 C CA . ILE C 1 107 ? 87.13780 84.55818 66.35922 1.000 65.20000 107 ILE C CA 1
ATOM 5749 C C . ILE C 1 107 ? 87.51456 85.79400 65.56160 1.000 68.02000 107 ILE C C 1
ATOM 5750 O O . ILE C 1 107 ? 87.61005 86.89189 66.12102 1.000 76.28000 107 ILE C O 1
ATOM 5755 N N . VAL C 1 108 ? 87.74178 85.61760 64.26610 1.000 60.60000 108 VAL C N 1
ATOM 5756 C CA . VAL C 1 108 ? 88.24364 86.68285 63.41066 1.000 66.47000 108 VAL C CA 1
ATOM 5757 C C . VAL C 1 108 ? 87.19552 86.99918 62.35573 1.000 71.18000 108 VAL C C 1
ATOM 5758 O O . VAL C 1 108 ? 86.63606 86.09070 61.73114 1.000 73.60000 108 VAL C O 1
ATOM 5762 N N . THR C 1 109 ? 86.90998 88.28640 62.18338 1.000 71.90000 109 THR C N 1
ATOM 5763 C CA . THR C 1 109 ? 86.11430 88.75467 61.05633 1.000 67.51000 109 THR C CA 1
ATOM 5764 C C . THR C 1 109 ? 87.06440 89.44739 60.09324 1.000 67.36000 109 THR C C 1
ATOM 5765 O O . THR C 1 109 ? 87.44318 90.60646 60.32063 1.000 71.77000 109 THR C O 1
ATOM 5769 N N . PRO C 1 110 ? 87.48396 88.79140 59.01833 1.000 76.38000 110 PRO C N 1
ATOM 5770 C CA . PRO C 1 110 ? 88.47673 89.39283 58.12770 1.000 78.31000 110 PRO C CA 1
ATOM 5771 C C . PRO C 1 110 ? 87.88390 90.47435 57.24162 1.000 75.48000 110 PRO C C 1
ATOM 5772 O O . PRO C 1 110 ? 86.72661 90.40935 56.82105 1.000 76.97000 110 PRO C O 1
ATOM 5776 N N . LYS C 1 111 ? 88.71755 91.47176 56.95539 1.000 71.51000 111 LYS C N 1
ATOM 5777 C CA . LYS C 1 111 ? 88.41288 92.54748 56.01503 1.000 73.27000 111 LYS C CA 1
ATOM 5778 C C . LYS C 1 111 ? 87.05748 93.19113 56.30468 1.000 72.88000 111 LYS C C 1
ATOM 5779 O O . LYS C 1 111 ? 86.17771 93.27366 55.44688 1.000 74.01000 111 LYS C O 1
ATOM 5785 N N . GLN C 1 112 ? 86.89862 93.64940 57.54129 1.000 73.17000 112 GLN C N 1
ATOM 5786 C CA . GLN C 1 112 ? 85.74696 94.47558 57.86563 1.000 70.38000 112 GLN C CA 1
ATOM 5787 C C . GLN C 1 112 ? 85.92406 95.86501 57.27280 1.000 75.03000 112 GLN C C 1
ATOM 5788 O O . GLN C 1 112 ? 86.99902 96.46305 57.35912 1.000 82.21000 112 GLN C O 1
ATOM 5794 N N . THR C 1 113 ? 84.86038 96.37944 56.66956 1.000 73.91000 113 THR C N 1
ATOM 5795 C CA . THR C 1 113 ? 84.86769 97.70990 56.08814 1.000 71.01000 113 THR C CA 1
ATOM 5796 C C . THR C 1 113 ? 83.61750 98.45277 56.52826 1.000 76.78000 113 THR C C 1
ATOM 5797 O O . THR C 1 113 ? 82.55791 97.85420 56.73118 1.000 86.23000 113 THR C O 1
ATOM 5801 N N . GLN C 1 114 ? 83.75779 99.76129 56.70586 1.000 83.66000 114 GLN C N 1
ATOM 5802 C CA . GLN C 1 114 ? 82.61972 100.57956 57.09511 1.000 76.09000 114 GLN C CA 1
ATOM 5803 C C . GLN C 1 114 ? 81.65129 100.68690 55.92669 1.000 78.88000 114 GLN C C 1
ATOM 5804 O O . GLN C 1 114 ? 81.98598 101.24852 54.87907 1.000 87.61000 114 GLN C O 1
ATOM 5810 N N . GLY C 1 115 ? 80.45589 100.14225 56.10720 1.000 77.53000 115 GLY C N 1
ATOM 5811 C CA . GLY C 1 115 ? 79.47836 100.09966 55.03818 1.000 75.33000 115 GLY C CA 1
ATOM 5812 C C . GLY C 1 115 ? 78.12918 99.71355 55.59511 1.000 79.83000 115 GLY C C 1
ATOM 5813 O O . GLY C 1 115 ? 77.94156 99.59451 56.80826 1.000 80.83000 115 GLY C O 1
ATOM 5814 N N . TYR C 1 116 ? 77.17757 99.54231 54.68638 1.000 88.81000 116 TYR C N 1
ATOM 5815 C CA . TYR C 1 116 ? 75.85452 99.06196 55.04782 1.000 88.89000 116 TYR C CA 1
ATOM 5816 C C . TYR C 1 116 ? 75.79209 97.54440 54.94442 1.000 88.46000 116 TYR C C 1
ATOM 5817 O O . TYR C 1 116 ? 76.27284 96.95506 53.97275 1.000 90.56000 116 TYR C O 1
ATOM 5826 N N . CYS C 1 117 ? 75.19063 96.91861 55.95143 1.000 87.23000 117 CYS C N 1
ATOM 5827 C CA . CYS C 1 117 ? 75.00757 95.47285 55.97492 1.000 83.64000 117 CYS C CA 1
ATOM 5828 C C . CYS C 1 117 ? 73.99932 95.14065 57.06325 1.000 88.30000 117 CYS C C 1
ATOM 5829 O O . CYS C 1 117 ? 73.63584 95.98834 57.88212 1.000 94.92000 117 CYS C O 1
ATOM 5832 N N . ALA C 1 118 ? 73.55477 93.88882 57.06110 1.000 87.38000 118 ALA C N 1
ATOM 5833 C CA . ALA C 1 118 ? 72.64067 93.41663 58.08915 1.000 86.01000 118 ALA C CA 1
ATOM 5834 C C . ALA C 1 118 ? 73.37431 93.25304 59.41249 1.000 83.93000 118 ALA C C 1
ATOM 5835 O O . ALA C 1 118 ? 74.46345 92.67510 59.46327 1.000 88.31000 118 ALA C O 1
ATOM 5837 N N . GLU C 1 119 ? 72.77532 93.75940 60.48534 1.000 81.86000 119 GLU C N 1
ATOM 5838 C CA . GLU C 1 119 ? 73.36987 93.61117 61.80119 1.000 83.71000 119 GLU C CA 1
ATOM 5839 C C . GLU C 1 119 ? 73.19061 92.18070 62.30171 1.000 85.21000 119 GLU C C 1
ATOM 5840 O O . GLU C 1 119 ? 72.43473 91.38370 61.74100 1.000 89.37000 119 GLU C O 1
ATOM 5846 N N . HIS C 1 120 ? 73.91031 91.85512 63.36761 1.000 90.49000 120 HIS C N 1
ATOM 5847 C CA . HIS C 1 120 ? 73.79414 90.52975 63.95009 1.000 88.39000 120 HIS C CA 1
ATOM 5848 C C . HIS C 1 120 ? 72.40296 90.34768 64.55300 1.000 90.85000 120 HIS C C 1
ATOM 5849 O O . HIS C 1 120 ? 71.83344 91.29740 65.09868 1.000 94.29000 120 HIS C O 1
ATOM 5856 N N . PRO C 1 121 ? 71.82826 89.14632 64.46451 1.000 91.78000 121 PRO C N 1
ATOM 5857 C CA . PRO C 1 121 ? 70.47653 88.93685 65.00739 1.000 89.88000 121 PRO C CA 1
ATOM 5858 C C . PRO C 1 121 ? 70.37064 89.14453 66.50666 1.000 90.94000 121 PRO C C 1
ATOM 5859 O O . PRO C 1 121 ? 69.25034 89.26697 67.01569 1.000 93.22000 121 PRO C O 1
ATOM 5863 N N . GLU C 1 122 ? 71.48914 89.18222 67.23437 1.000 91.23000 122 GLU C N 1
ATOM 5864 C CA . GLU C 1 122 ? 71.42433 89.47070 68.66179 1.000 90.48000 122 GLU C CA 1
ATOM 5865 C C . GLU C 1 122 ? 70.86891 90.86038 68.93782 1.000 96.98000 122 GLU C C 1
ATOM 5866 O O . GLU C 1 122 ? 70.37932 91.11253 70.04376 1.000 100.60000 122 GLU C O 1
ATOM 5872 N N . GLY C 1 123 ? 70.93471 91.76252 67.96493 1.000 95.40000 123 GLY C N 1
ATOM 5873 C CA . GLY C 1 123 ? 70.35873 93.08261 68.07399 1.000 90.87000 123 GLY C CA 1
ATOM 5874 C C . GLY C 1 123 ? 68.90511 93.16524 67.67114 1.000 95.39000 123 GLY C C 1
ATOM 5875 O O . GLY C 1 123 ? 68.34426 94.26509 67.63566 1.000 102.90000 123 GLY C O 1
ATOM 5876 N N . GLY C 1 124 ? 68.27561 92.03491 67.36399 1.000 98.38000 124 GLY C N 1
ATOM 5877 C CA . GLY C 1 124 ? 66.88003 92.02302 66.97964 1.000 100.19000 124 GLY C CA 1
ATOM 5878 C C . GLY C 1 124 ? 66.64881 91.43127 65.60625 1.000 101.40000 124 GLY C C 1
ATOM 5879 O O . GLY C 1 124 ? 67.47143 91.59972 64.70205 1.000 105.38000 124 GLY C O 1
ATOM 5880 N N . ILE C 1 125 ? 65.52897 90.73485 65.43869 1.000 105.30000 125 ILE C N 1
ATOM 5881 C CA . ILE C 1 125 ? 65.15340 90.12212 64.17147 1.000 103.97000 125 ILE C CA 1
ATOM 5882 C C . ILE C 1 125 ? 63.88715 90.80391 63.67780 1.000 107.06000 125 ILE C C 1
ATOM 5883 O O . ILE C 1 125 ? 62.90933 90.92304 64.42475 1.000 110.17000 125 ILE C O 1
ATOM 5888 N N . CYS C 1 126 ? 63.90745 91.25263 62.42785 1.000 118.05000 126 CYS C N 1
ATOM 5889 C CA . CYS C 1 126 ? 62.79747 91.98345 61.83980 1.000 118.07000 126 CYS C CA 1
ATOM 5890 C C . CYS C 1 126 ? 62.17417 91.18999 60.70060 1.000 116.61000 126 CYS C C 1
ATOM 5891 O O . CYS C 1 126 ? 62.84442 90.40642 60.02269 1.000 117.99000 126 CYS C O 1
ATOM 5894 N N . LYS C 1 127 ? 60.87506 91.40005 60.50478 1.000 118.02000 127 LYS C N 1
ATOM 5895 C CA . LYS C 1 127 ? 60.14332 90.83107 59.38159 1.000 121.05000 127 LYS C CA 1
ATOM 5896 C C . LYS C 1 127 ? 60.00558 91.80763 58.22341 1.000 122.91000 127 LYS C C 1
ATOM 5897 O O . LYS C 1 127 ? 60.17341 91.41709 57.06462 1.000 123.34000 127 LYS C O 1
ATOM 5903 N N . GLU C 1 128 ? 59.70670 93.07098 58.51511 1.000 125.96000 128 GLU C N 1
ATOM 5904 C CA . GLU C 1 128 ? 59.55448 94.11024 57.50970 1.000 124.42000 128 GLU C CA 1
ATOM 5905 C C . GLU C 1 128 ? 60.30458 95.35617 57.96040 1.000 125.14000 128 GLU C C 1
ATOM 5906 O O . GLU C 1 128 ? 60.76282 95.45567 59.10165 1.000 125.20000 128 GLU C O 1
ATOM 5912 N N . ASP C 1 129 ? 60.42779 96.31714 57.04161 1.000 127.64000 129 ASP C N 1
ATOM 5913 C CA . ASP C 1 129 ? 61.13114 97.55823 57.34467 1.000 127.58000 129 ASP C CA 1
ATOM 5914 C C . ASP C 1 129 ? 60.42461 98.38181 58.41278 1.000 127.55000 129 ASP C C 1
ATOM 5915 O O . ASP C 1 129 ? 61.05266 99.25786 59.01633 1.000 126.03000 129 ASP C O 1
ATOM 5920 N N . SER C 1 130 ? 59.13673 98.12505 58.65378 1.000 129.69000 130 SER C N 1
ATOM 5921 C CA . SER C 1 130 ? 58.40652 98.87191 59.67277 1.000 127.20000 130 SER C CA 1
ATOM 5922 C C . SER C 1 130 ? 58.98371 98.62522 61.06046 1.000 127.00000 130 SER C C 1
ATOM 5923 O O . SER C 1 130 ? 59.05401 99.54505 61.88374 1.000 125.35000 130 SER C O 1
ATOM 5926 N N . GLY C 1 131 ? 59.39111 97.38640 61.34192 1.000 128.02000 131 GLY C N 1
ATOM 5927 C CA . GLY C 1 131 ? 59.94365 97.08021 62.65118 1.000 127.00000 131 GLY C CA 1
ATOM 5928 C C . GLY C 1 131 ? 61.22138 97.84322 62.94100 1.000 126.77000 131 GLY C C 1
ATOM 5929 O O . GLY C 1 131 ? 61.43582 98.31228 64.06124 1.000 129.11000 131 GLY C O 1
ATOM 5930 N N . CYS C 1 132 ? 62.08683 97.97392 61.94064 1.000 119.57000 132 CYS C N 1
ATOM 5931 C CA . CYS C 1 132 ? 63.32902 98.71049 62.11863 1.000 118.81000 132 CYS C CA 1
ATOM 5932 C C . CYS C 1 132 ? 63.06033 100.20637 62.19677 1.000 121.92000 132 CYS C C 1
ATOM 5933 O O . CYS C 1 132 ? 62.26515 100.75387 61.42822 1.000 124.14000 132 CYS C O 1
ATOM 5936 N N . THR C 1 133 ? 63.73522 100.86918 63.13046 1.000 109.00000 133 THR C N 1
ATOM 5937 C CA . THR C 1 133 ? 63.63547 102.30576 63.28206 1.000 109.12000 133 THR C CA 1
ATOM 5938 C C . THR C 1 133 ? 64.98936 102.94509 63.00445 1.000 107.80000 133 THR C C 1
ATOM 5939 O O . THR C 1 133 ? 66.01185 102.47217 63.52164 1.000 107.33000 133 THR C O 1
ATOM 5943 N N . PRO C 1 134 ? 65.04960 103.97826 62.16727 1.000 101.72000 134 PRO C N 1
ATOM 5944 C CA . PRO C 1 134 ? 66.33810 104.62092 61.88707 1.000 97.35000 134 PRO C CA 1
ATOM 5945 C C . PRO C 1 134 ? 66.93019 105.21812 63.15311 1.000 99.60000 134 PRO C C 1
ATOM 5946 O O . PRO C 1 134 ? 66.24583 105.90016 63.91843 1.000 106.62000 134 PRO C O 1
ATOM 5950 N N . GLY C 1 135 ? 68.20053 104.95416 63.37078 1.000 84.38000 135 GLY C N 1
ATOM 5951 C CA . GLY C 1 135 ? 68.86891 105.46212 64.54584 1.000 84.97000 135 GLY C CA 1
ATOM 5952 C C . GLY C 1 135 ? 69.93071 104.48348 65.01338 1.000 85.74000 135 GLY C C 1
ATOM 5953 O O . GLY C 1 135 ? 70.52475 103.76665 64.21144 1.000 92.63000 135 GLY C O 1
ATOM 5954 N N . LYS C 1 136 ? 70.14011 104.47448 66.32414 1.000 78.48000 136 LYS C N 1
ATOM 5955 C CA . LYS C 1 136 ? 71.13369 103.62546 66.95841 1.000 72.14000 136 LYS C CA 1
ATOM 5956 C C . LYS C 1 136 ? 70.49085 102.88881 68.12208 1.000 75.99000 136 LYS C C 1
ATOM 5957 O O . LYS C 1 136 ? 69.71818 103.47514 68.88543 1.000 80.97000 136 LYS C O 1
ATOM 5963 N N . ALA C 1 137 ? 70.80220 101.60091 68.24497 1.000 76.13000 137 ALA C N 1
ATOM 5964 C CA . ALA C 1 137 ? 70.22963 100.79523 69.31308 1.000 79.07000 137 ALA C CA 1
ATOM 5965 C C . ALA C 1 137 ? 70.63866 101.34378 70.67429 1.000 79.59000 137 ALA C C 1
ATOM 5966 O O . ALA C 1 137 ? 71.73628 101.87747 70.85177 1.000 86.47000 137 ALA C O 1
ATOM 5968 N N . LYS C 1 138 ? 69.73429 101.20916 71.64526 1.000 80.78000 138 LYS C N 1
ATOM 5969 C CA . LYS C 1 138 ? 69.99187 101.76233 72.96899 1.000 81.23000 138 LYS C CA 1
ATOM 5970 C C . LYS C 1 138 ? 71.08946 100.99880 73.69561 1.000 83.71000 138 LYS C C 1
ATOM 5971 O O . LYS C 1 138 ? 71.85690 101.59537 74.45896 1.000 87.47000 138 LYS C O 1
ATOM 5977 N N . ARG C 1 139 ? 71.18463 99.69272 73.47208 1.000 74.52000 139 ARG C N 1
ATOM 5978 C CA . ARG C 1 139 ? 72.16044 98.85398 74.14796 1.000 70.77000 139 ARG C CA 1
ATOM 5979 C C . ARG C 1 139 ? 72.85839 97.95774 73.13812 1.000 75.93000 139 ARG C C 1
ATOM 5980 O O . ARG C 1 139 ? 72.22300 97.43906 72.21544 1.000 82.18000 139 ARG C O 1
ATOM 5988 N N . LYS C 1 140 ? 74.16448 97.77201 73.33062 1.000 75.77000 140 LYS C N 1
ATOM 5989 C CA . LYS C 1 140 ? 74.98341 96.90298 72.48601 1.000 70.41000 140 LYS C CA 1
ATOM 5990 C C . LYS C 1 140 ? 74.80329 97.24074 71.00840 1.000 76.86000 140 LYS C C 1
ATOM 5991 O O . LYS C 1 140 ? 74.62884 96.36514 70.15869 1.000 80.44000 140 LYS C O 1
ATOM 5997 N N . ALA C 1 141 ? 74.83337 98.53609 70.70897 1.000 73.78000 141 ALA C N 1
ATOM 5998 C CA . ALA C 1 141 ? 74.62170 98.99435 69.34380 1.000 67.72000 141 ALA C CA 1
ATOM 5999 C C . ALA C 1 141 ? 75.72285 98.48474 68.42463 1.000 71.78000 141 ALA C C 1
ATOM 6000 O O . ALA C 1 141 ? 76.90978 98.55953 68.75303 1.000 79.64000 141 ALA C O 1
ATOM 6002 N N . GLN C 1 142 ? 75.32182 97.96092 67.26797 1.000 72.26000 142 GLN C N 1
ATOM 6003 C CA . GLN C 1 142 ? 76.26512 97.46719 66.27653 1.000 70.72000 142 GLN C CA 1
ATOM 6004 C C . GLN C 1 142 ? 76.53175 98.46632 65.16289 1.000 76.21000 142 GLN C C 1
ATOM 6005 O O . GLN C 1 142 ? 77.51608 98.31026 64.43334 1.000 84.66000 142 GLN C O 1
ATOM 6011 N N . GLY C 1 143 ? 75.68397 99.47603 65.01698 1.000 72.07000 143 GLY C N 1
ATOM 6012 C CA . GLY C 1 143 ? 75.85099 100.44842 63.95998 1.000 70.21000 143 GLY C CA 1
ATOM 6013 C C . GLY C 1 143 ? 74.68154 101.41025 63.94198 1.000 74.51000 143 GLY C C 1
ATOM 6014 O O . GLY C 1 143 ? 73.86010 101.43687 64.86026 1.000 83.84000 143 GLY C O 1
ATOM 6015 N N . ILE C 1 144 ? 74.62597 102.20096 62.87440 1.000 76.31000 144 ILE C N 1
ATOM 6016 C CA . ILE C 1 144 ? 73.55900 103.17534 62.68191 1.000 74.50000 144 ILE C CA 1
ATOM 6017 C C . ILE C 1 144 ? 72.49676 102.50846 61.81544 1.000 78.40000 144 ILE C C 1
ATOM 6018 O O . ILE C 1 144 ? 72.67017 102.35354 60.60652 1.000 87.48000 144 ILE C O 1
ATOM 6023 N N . ARG C 1 145 ? 71.39427 102.10753 62.44165 1.000 84.31000 145 ARG C N 1
ATOM 6024 C CA . ARG C 1 145 ? 70.31632 101.44193 61.72331 1.000 82.61000 145 ARG C CA 1
ATOM 6025 C C . ARG C 1 145 ? 69.71787 102.36929 60.67589 1.000 83.63000 145 ARG C C 1
ATOM 6026 O O . ARG C 1 145 ? 69.23866 103.45948 60.99910 1.000 90.60000 145 ARG C O 1
ATOM 6034 N N . THR C 1 146 ? 69.75650 101.93621 59.41494 1.000 90.44000 146 THR C N 1
ATOM 6035 C CA . THR C 1 146 ? 69.13253 102.70083 58.34298 1.000 94.91000 146 THR C CA 1
ATOM 6036 C C . THR C 1 146 ? 67.61521 102.71773 58.45461 1.000 96.37000 146 THR C C 1
ATOM 6037 O O . THR C 1 146 ? 66.97813 103.63908 57.93445 1.000 96.67000 146 THR C O 1
ATOM 6041 N N . GLY C 1 147 ? 67.02597 101.72442 59.11491 1.000 106.32000 147 GLY C N 1
ATOM 6042 C CA . GLY C 1 147 ? 65.59139 101.64493 59.27533 1.000 107.10000 147 GLY C CA 1
ATOM 6043 C C . GLY C 1 147 ? 64.87654 100.72549 58.31091 1.000 110.60000 147 GLY C C 1
ATOM 6044 O O . GLY C 1 147 ? 63.64251 100.65831 58.35238 1.000 113.28000 147 GLY C O 1
ATOM 6045 N N . LYS C 1 148 ? 65.59962 100.01858 57.44648 1.000 108.59000 148 LYS C N 1
ATOM 6046 C CA . LYS C 1 148 ? 65.00381 99.04420 56.54290 1.000 109.77000 148 LYS C CA 1
ATOM 6047 C C . LYS C 1 148 ? 65.52746 97.65324 56.87260 1.000 111.09000 148 LYS C C 1
ATOM 6048 O O . LYS C 1 148 ? 66.73370 97.46412 57.06015 1.000 109.04000 148 LYS C O 1
ATOM 6054 N N . CYS C 1 149 ? 64.61185 96.69272 56.96786 1.000 121.19000 149 CYS C N 1
ATOM 6055 C CA . CYS C 1 149 ? 64.97828 95.31296 57.25710 1.000 116.78000 149 CYS C CA 1
ATOM 6056 C C . CYS C 1 149 ? 65.65471 94.67693 56.04774 1.000 116.12000 149 CYS C C 1
ATOM 6057 O O . CYS C 1 149 ? 65.18961 94.82503 54.91386 1.000 116.24000 149 CYS C O 1
ATOM 6060 N N . VAL C 1 150 ? 66.75848 93.96629 56.29078 1.000 108.17000 150 VAL C N 1
ATOM 6061 C CA . VAL C 1 150 ? 67.48589 93.25430 55.24726 1.000 108.97000 150 VAL C CA 1
ATOM 6062 C C . VAL C 1 150 ? 67.83500 91.86477 55.76121 1.000 110.38000 150 VAL C C 1
ATOM 6063 O O . VAL C 1 150 ? 67.82155 91.59906 56.96405 1.000 112.89000 150 VAL C O 1
ATOM 6067 N N . ALA C 1 151 ? 68.15125 90.97248 54.82806 1.000 103.58000 151 ALA C N 1
ATOM 6068 C CA . ALA C 1 151 ? 68.42101 89.58105 55.16620 1.000 102.87000 151 ALA C CA 1
ATOM 6069 C C . ALA C 1 151 ? 69.81763 89.44160 55.75995 1.000 100.07000 151 ALA C C 1
ATOM 6070 O O . ALA C 1 151 ? 70.81626 89.70240 55.08099 1.000 100.57000 151 ALA C O 1
ATOM 6072 N N . PHE C 1 152 ? 69.88756 89.03123 57.02881 1.000 95.72000 152 PHE C N 1
ATOM 6073 C CA . PHE C 1 152 ? 71.17007 88.63853 57.60337 1.000 96.44000 152 PHE C CA 1
ATOM 6074 C C . PHE C 1 152 ? 71.67519 87.35219 56.96736 1.000 99.30000 152 PHE C C 1
ATOM 6075 O O . PHE C 1 152 ? 72.85608 87.24258 56.61842 1.000 96.72000 152 PHE C O 1
ATOM 6083 N N . ASN C 1 153 ? 70.79313 86.37180 56.81363 1.000 109.70000 153 ASN C N 1
ATOM 6084 C CA . ASN C 1 153 ? 71.04637 85.19322 56.00135 1.000 103.64000 153 ASN C CA 1
ATOM 6085 C C . ASN C 1 153 ? 69.70650 84.73956 55.43284 1.000 108.12000 153 ASN C C 1
ATOM 6086 O O . ASN C 1 153 ? 68.72518 85.48852 55.45067 1.000 112.19000 153 ASN C O 1
ATOM 6091 N N . ASP C 1 154 ? 69.66632 83.51446 54.90887 1.000 117.96000 154 ASP C N 1
ATOM 6092 C CA . ASP C 1 154 ? 68.46252 83.04517 54.22937 1.000 117.70000 154 ASP C CA 1
ATOM 6093 C C . ASP C 1 154 ? 67.26589 83.01019 55.17394 1.000 117.85000 154 ASP C C 1
ATOM 6094 O O . ASP C 1 154 ? 66.17418 83.47627 54.82891 1.000 120.93000 154 ASP C O 1
ATOM 6099 N N . THR C 1 155 ? 67.45128 82.45896 56.37350 1.000 112.89000 155 THR C N 1
ATOM 6100 C CA . THR C 1 155 ? 66.33421 82.30774 57.29973 1.000 116.27000 155 THR C CA 1
ATOM 6101 C C . THR C 1 155 ? 66.03260 83.57788 58.09199 1.000 115.47000 155 THR C C 1
ATOM 6102 O O . THR C 1 155 ? 64.86377 83.84458 58.39152 1.000 115.50000 155 THR C O 1
ATOM 6106 N N . VAL C 1 156 ? 67.04595 84.36810 58.44042 1.000 105.49000 156 VAL C N 1
ATOM 6107 C CA . VAL C 1 156 ? 66.90066 85.46227 59.39530 1.000 104.14000 156 VAL C CA 1
ATOM 6108 C C . VAL C 1 156 ? 67.14634 86.78668 58.68597 1.000 106.06000 156 VAL C C 1
ATOM 6109 O O . VAL C 1 156 ? 68.10486 86.91772 57.91637 1.000 107.54000 156 VAL C O 1
ATOM 6113 N N . LYS C 1 157 ? 66.27787 87.76260 58.94635 1.000 108.30000 157 LYS C N 1
ATOM 6114 C CA . LYS C 1 157 ? 66.43043 89.12501 58.45432 1.000 103.53000 157 LYS C CA 1
ATOM 6115 C C . LYS C 1 157 ? 66.62430 90.06055 59.63867 1.000 103.05000 157 LYS C C 1
ATOM 6116 O O . LYS C 1 157 ? 65.88000 89.98387 60.62118 1.000 107.30000 157 LYS C O 1
ATOM 6122 N N . THR C 1 158 ? 67.61985 90.93942 59.54599 1.000 96.98000 158 THR C N 1
ATOM 6123 C CA . THR C 1 158 ? 67.93871 91.87120 60.61725 1.000 98.41000 158 THR C CA 1
ATOM 6124 C C . THR C 1 158 ? 68.01752 93.28552 60.06099 1.000 101.65000 158 THR C C 1
ATOM 6125 O O . THR C 1 158 ? 68.21772 93.49578 58.86302 1.000 103.15000 158 THR C O 1
ATOM 6129 N N . CYS C 1 159 ? 67.83773 94.25675 60.95279 1.000 103.83000 159 CYS C N 1
ATOM 6130 C CA . CYS C 1 159 ? 67.85007 95.65782 60.55443 1.000 104.72000 159 CYS C CA 1
ATOM 6131 C C . CYS C 1 159 ? 69.18339 96.03184 59.92295 1.000 105.55000 159 CYS C C 1
ATOM 6132 O O . CYS C 1 159 ? 70.24929 95.70500 60.45141 1.000 106.41000 159 CYS C O 1
ATOM 6135 N N . GLU C 1 160 ? 69.12001 96.71947 58.78610 1.000 100.78000 160 GLU C N 1
ATOM 6136 C CA . GLU C 1 160 ? 70.33503 97.17619 58.12945 1.000 93.69000 160 GLU C CA 1
ATOM 6137 C C . GLU C 1 160 ? 70.97690 98.28084 58.95268 1.000 90.93000 160 GLU C C 1
ATOM 6138 O O . GLU C 1 160 ? 70.29929 99.20838 59.40321 1.000 101.33000 160 GLU C O 1
ATOM 6144 N N . ILE C 1 161 ? 72.28785 98.18216 59.14784 1.000 74.26000 161 ILE C N 1
ATOM 6145 C CA . ILE C 1 161 ? 73.03477 99.16774 59.91017 1.000 82.16000 161 ILE C CA 1
ATOM 6146 C C . ILE C 1 161 ? 74.18282 99.67355 59.05473 1.000 81.98000 161 ILE C C 1
ATOM 6147 O O . ILE C 1 161 ? 74.59407 99.03962 58.08138 1.000 83.84000 161 ILE C O 1
ATOM 6152 N N . PHE C 1 162 ? 74.69877 100.83458 59.43224 1.000 81.51000 162 PHE C N 1
ATOM 6153 C CA . PHE C 1 162 ? 75.96380 101.31708 58.90837 1.000 77.37000 162 PHE C CA 1
ATOM 6154 C C . PHE C 1 162 ? 77.03233 101.07947 59.96232 1.000 78.05000 162 PHE C C 1
ATOM 6155 O O . PHE C 1 162 ? 76.88970 101.51531 61.10866 1.000 82.04000 162 PHE C O 1
ATOM 6163 N N . GLY C 1 163 ? 78.09531 100.38936 59.57138 1.000 70.96000 163 GLY C N 1
ATOM 6164 C CA . GLY C 1 163 ? 79.15318 100.06747 60.50638 1.000 72.12000 163 GLY C CA 1
ATOM 6165 C C . GLY C 1 163 ? 80.15679 99.14540 59.85166 1.000 75.09000 163 GLY C C 1
ATOM 6166 O O . GLY C 1 163 ? 80.25643 99.08815 58.62610 1.000 84.77000 163 GLY C O 1
ATOM 6167 N N . TRP C 1 164 ? 80.88848 98.42081 60.68744 1.000 70.19000 164 TRP C N 1
ATOM 6168 C CA . TRP C 1 164 ? 81.89419 97.49730 60.18586 1.000 69.52000 164 TRP C CA 1
ATOM 6169 C C . TRP C 1 164 ? 81.21384 96.27463 59.58487 1.000 63.37000 164 TRP C C 1
ATOM 6170 O O . TRP C 1 164 ? 80.48286 95.55804 60.27539 1.000 68.19000 164 TRP C O 1
ATOM 6181 N N . CYS C 1 165 ? 81.45144 96.04194 58.29521 1.000 76.19000 165 CYS C N 1
ATOM 6182 C CA . CYS C 1 165 ? 80.78673 94.98969 57.55356 1.000 72.39000 165 CYS C CA 1
ATOM 6183 C C . CYS C 1 165 ? 81.80285 94.04308 56.92755 1.000 80.35000 165 CYS C C 1
ATOM 6184 O O . CYS C 1 165 ? 82.83401 94.49189 56.41688 1.000 82.71000 165 CYS C O 1
ATOM 6187 N N . PRO C 1 166 ? 81.54028 92.73049 56.94390 1.000 78.24000 166 PRO C N 1
ATOM 6188 C CA . PRO C 1 166 ? 80.36337 92.06055 57.51516 1.000 74.39000 166 PRO C CA 1
ATOM 6189 C C . PRO C 1 166 ? 80.39828 92.06128 59.03712 1.000 75.75000 166 PRO C C 1
ATOM 6190 O O . PRO C 1 166 ? 81.46624 92.12774 59.63696 1.000 76.58000 166 PRO C O 1
ATOM 6194 N N . VAL C 1 167 ? 79.23487 91.99889 59.68439 1.000 81.48000 167 VAL C N 1
ATOM 6195 C CA . VAL C 1 167 ? 79.18977 92.04359 61.13814 1.000 77.19000 167 VAL C CA 1
ATOM 6196 C C . VAL C 1 167 ? 79.83161 90.79059 61.71751 1.000 80.55000 167 VAL C C 1
ATOM 6197 O O . VAL C 1 167 ? 79.86776 89.72592 61.08635 1.000 83.44000 167 VAL C O 1
ATOM 6201 N N . GLU C 1 168 ? 80.35402 90.92429 62.93082 1.000 77.58000 168 GLU C N 1
ATOM 6202 C CA . GLU C 1 168 ? 80.98086 89.80162 63.60940 1.000 74.36000 168 GLU C CA 1
ATOM 6203 C C . GLU C 1 168 ? 79.95094 88.72937 63.93402 1.000 81.44000 168 GLU C C 1
ATOM 6204 O O . GLU C 1 168 ? 78.87263 89.02565 64.45659 1.000 87.61000 168 GLU C O 1
ATOM 6210 N N . VAL C 1 169 ? 80.28580 87.47987 63.62442 1.000 80.14000 169 VAL C N 1
ATOM 6211 C CA . VAL C 1 169 ? 79.46449 86.34588 64.02697 1.000 78.98000 169 VAL C CA 1
ATOM 6212 C C . VAL C 1 169 ? 80.27044 85.50699 65.00753 1.000 80.83000 169 VAL C C 1
ATOM 6213 O O . VAL C 1 169 ? 81.04182 84.62890 64.60613 1.000 86.75000 169 VAL C O 1
ATOM 6217 N N . ASP C 1 170 ? 80.10321 85.77855 66.30039 1.000 82.02000 170 ASP C N 1
ATOM 6218 C CA . ASP C 1 170 ? 80.85052 85.10131 67.34907 1.000 86.40000 170 ASP C CA 1
ATOM 6219 C C . ASP C 1 170 ? 80.02028 84.04478 68.06484 1.000 90.21000 170 ASP C C 1
ATOM 6220 O O . ASP C 1 170 ? 80.33198 83.68776 69.20563 1.000 92.32000 170 ASP C O 1
ATOM 6225 N N . ASP C 1 171 ? 78.96460 83.54569 67.42086 1.000 95.77000 171 ASP C N 1
ATOM 6226 C CA . ASP C 1 171 ? 78.11087 82.54912 68.05694 1.000 94.54000 171 ASP C CA 1
ATOM 6227 C C . ASP C 1 171 ? 78.86327 81.24902 68.30778 1.000 95.79000 171 ASP C C 1
ATOM 6228 O O . ASP C 1 171 ? 78.71000 80.63182 69.36788 1.000 95.55000 171 ASP C O 1
ATOM 6233 N N . ASP C 1 172 ? 79.68243 80.82006 67.35120 1.000 97.89000 172 ASP C N 1
ATOM 6234 C CA . ASP C 1 172 ? 80.36500 79.52957 67.42248 1.000 94.75000 172 ASP C CA 1
ATOM 6235 C C . ASP C 1 172 ? 81.80545 79.75579 67.86853 1.000 94.24000 172 ASP C C 1
ATOM 6236 O O . ASP C 1 172 ? 82.70085 79.98357 67.05504 1.000 93.31000 172 ASP C O 1
ATOM 6241 N N . ILE C 1 173 ? 82.02402 79.69600 69.17434 1.000 82.91000 173 ILE C N 1
ATOM 6242 C CA . ILE C 1 173 ? 83.39333 79.65649 69.69665 1.000 79.51000 173 ILE C CA 1
ATOM 6243 C C . ILE C 1 173 ? 84.02052 78.31848 69.32216 1.000 84.44000 173 ILE C C 1
ATOM 6244 O O . ILE C 1 173 ? 83.37398 77.26986 69.49430 1.000 89.14000 173 ILE C O 1
ATOM 6249 N N . PRO C 1 174 ? 85.24530 78.29159 68.79765 1.000 78.75000 174 PRO C N 1
ATOM 6250 C CA . PRO C 1 174 ? 85.86268 77.00480 68.44176 1.000 78.98000 174 PRO C CA 1
ATOM 6251 C C . PRO C 1 174 ? 86.01111 76.12266 69.67090 1.000 80.08000 174 PRO C C 1
ATOM 6252 O O . PRO C 1 174 ? 86.62316 76.51501 70.66671 1.000 76.90000 174 PRO C O 1
ATOM 6256 N N . ARG C 1 175 ? 85.43685 74.91434 69.59633 1.000 90.98000 175 ARG C N 1
ATOM 6257 C CA . ARG C 1 175 ? 85.43024 74.04811 70.77446 1.000 88.49000 175 ARG C CA 1
ATOM 6258 C C . ARG C 1 175 ? 86.83730 73.59965 71.14207 1.000 98.92000 175 ARG C C 1
ATOM 6259 O O . ARG C 1 175 ? 87.22051 73.74859 72.31596 1.000 103.68000 175 ARG C O 1
ATOM 6267 N N . PRO C 1 176 ? 87.65151 73.05557 70.23275 1.000 91.00000 176 PRO C N 1
ATOM 6268 C CA . PRO C 1 176 ? 89.09213 73.00584 70.51450 1.000 79.44000 176 PRO C CA 1
ATOM 6269 C C . PRO C 1 176 ? 89.69199 74.37772 70.24387 1.000 83.64000 176 PRO C C 1
ATOM 6270 O O . PRO C 1 176 ? 89.65420 74.86982 69.11421 1.000 90.19000 176 PRO C O 1
ATOM 6274 N N . ALA C 1 177 ? 90.21657 75.00818 71.29117 1.000 69.17000 177 ALA C N 1
ATOM 6275 C CA . ALA C 1 177 ? 90.72166 76.36798 71.16675 1.000 66.31000 177 ALA C CA 1
ATOM 6276 C C . ALA C 1 177 ? 91.79321 76.44835 70.08818 1.000 74.34000 177 ALA C C 1
ATOM 6277 O O . ALA C 1 177 ? 92.65986 75.57703 69.98336 1.000 84.20000 177 ALA C O 1
ATOM 6279 N N . LEU C 1 178 ? 91.71559 77.49895 69.26813 1.000 70.96000 178 LEU C N 1
ATOM 6280 C CA . LEU C 1 178 ? 92.66314 77.64958 68.16983 1.000 74.01000 178 LEU C CA 1
ATOM 6281 C C . LEU C 1 178 ? 94.09161 77.78014 68.67559 1.000 73.94000 178 LEU C C 1
ATOM 6282 O O . LEU C 1 178 ? 95.03346 77.37389 67.98677 1.000 80.13000 178 LEU C O 1
ATOM 6287 N N . LEU C 1 179 ? 94.27301 78.32375 69.87234 1.000 66.87000 179 LEU C N 1
ATOM 6288 C CA . LEU C 1 179 ? 95.57867 78.41863 70.50730 1.000 63.10000 179 LEU C CA 1
ATOM 6289 C C . LEU C 1 179 ? 95.59864 77.61650 71.79987 1.000 66.69000 179 LEU C C 1
ATOM 6290 O O . LEU C 1 179 ? 96.07766 78.07923 72.83460 1.000 78.06000 179 LEU C O 1
ATOM 6295 N N . ARG C 1 180 ? 95.05644 76.39812 71.75427 1.000 72.66000 180 ARG C N 1
ATOM 6296 C CA . ARG C 1 180 ? 95.18970 75.48736 72.88279 1.000 75.18000 180 ARG C CA 1
ATOM 6297 C C . ARG C 1 180 ? 96.63345 75.05847 73.09129 1.000 82.54000 180 ARG C C 1
ATOM 6298 O O . ARG C 1 180 ? 96.97649 74.57980 74.17673 1.000 89.42000 180 ARG C O 1
ATOM 6306 N N . GLU C 1 181 ? 97.48456 75.23024 72.07852 1.000 78.16000 181 GLU C N 1
ATOM 6307 C CA . GLU C 1 181 ? 98.91403 74.99924 72.22468 1.000 72.95000 181 GLU C CA 1
ATOM 6308 C C . GLU C 1 181 ? 99.57478 76.02668 73.12980 1.000 75.93000 181 GLU C C 1
ATOM 6309 O O . GLU C 1 181 ? 100.74839 75.85923 73.47494 1.000 83.33000 181 GLU C O 1
ATOM 6315 N N . ALA C 1 182 ? 98.85226 77.07906 73.51956 1.000 62.31000 182 ALA C N 1
ATOM 6316 C CA . ALA C 1 182 ? 99.34933 78.01350 74.51862 1.000 61.30000 182 ALA C CA 1
ATOM 6317 C C . ALA C 1 182 ? 99.56616 77.35124 75.86783 1.000 68.17000 182 ALA C C 1
ATOM 6318 O O . ALA C 1 182 ? 100.21778 77.94483 76.73273 1.000 75.19000 182 ALA C O 1
ATOM 6320 N N . GLU C 1 183 ? 99.01658 76.15304 76.07144 1.000 70.15000 183 GLU C N 1
ATOM 6321 C CA . GLU C 1 183 ? 99.28461 75.40026 77.28997 1.000 67.22000 183 GLU C CA 1
ATOM 6322 C C . GLU C 1 183 ? 100.78007 75.20255 77.49574 1.000 73.90000 183 GLU C C 1
ATOM 6323 O O . GLU C 1 183 ? 101.27269 75.26159 78.62776 1.000 83.33000 183 GLU C O 1
ATOM 6329 N N . ASN C 1 184 ? 101.51985 74.98032 76.41255 1.000 65.24000 184 ASN C N 1
ATOM 6330 C CA . ASN C 1 184 ? 102.95406 74.74909 76.47838 1.000 62.28000 184 ASN C CA 1
ATOM 6331 C C . ASN C 1 184 ? 103.76882 76.00864 76.22167 1.000 66.98000 184 ASN C C 1
ATOM 6332 O O . ASN C 1 184 ? 104.99457 75.92622 76.10337 1.000 79.37000 184 ASN C O 1
ATOM 6337 N N . PHE C 1 185 ? 103.12227 77.16627 76.12629 1.000 62.97000 185 PHE C N 1
ATOM 6338 C CA . PHE C 1 185 ? 103.85966 78.41867 76.08762 1.000 50.00000 185 PHE C CA 1
ATOM 6339 C C . PHE C 1 185 ? 104.57431 78.63679 77.41302 1.000 54.82000 185 PHE C C 1
ATOM 6340 O O . PHE C 1 185 ? 104.08723 78.25295 78.47858 1.000 65.53000 185 PHE C O 1
ATOM 6348 N N . THR C 1 186 ? 105.74098 79.26221 77.34093 1.000 64.33000 186 THR C N 1
ATOM 6349 C CA . THR C 1 186 ? 106.56230 79.51800 78.51276 1.000 54.20000 186 THR C CA 1
ATOM 6350 C C . THR C 1 186 ? 106.52934 81.00251 78.83764 1.000 54.68000 186 THR C C 1
ATOM 6351 O O . THR C 1 186 ? 106.79563 81.84014 77.97037 1.000 58.05000 186 THR C O 1
ATOM 6355 N N . LEU C 1 187 ? 106.19081 81.32047 80.08084 1.000 55.80000 187 LEU C N 1
ATOM 6356 C CA . LEU C 1 187 ? 106.11214 82.69338 80.55586 1.000 49.48000 187 LEU C CA 1
ATOM 6357 C C . LEU C 1 187 ? 107.32246 82.97379 81.43197 1.000 53.51000 187 LEU C C 1
ATOM 6358 O O . LEU C 1 187 ? 107.50311 82.33142 82.47097 1.000 71.49000 187 LEU C O 1
ATOM 6363 N N . PHE C 1 188 ? 108.14247 83.92951 81.01435 1.000 56.08000 188 PHE C N 1
ATOM 6364 C CA . PHE C 1 188 ? 109.31854 84.34246 81.76718 1.000 49.37000 188 PHE C CA 1
ATOM 6365 C C . PHE C 1 188 ? 108.96383 85.61283 82.52621 1.000 55.98000 188 PHE C C 1
ATOM 6366 O O . PHE C 1 188 ? 108.79401 86.67695 81.92414 1.000 64.46000 188 PHE C O 1
ATOM 6374 N N . ILE C 1 189 ? 108.84775 85.50000 83.84247 1.000 57.80000 189 ILE C N 1
ATOM 6375 C CA . ILE C 1 189 ? 108.51730 86.62930 84.69927 1.000 57.48000 189 ILE C CA 1
ATOM 6376 C C . ILE C 1 189 ? 109.82028 87.18555 85.24958 1.000 59.68000 189 ILE C C 1
ATOM 6377 O O . ILE C 1 189 ? 110.52139 86.51548 86.01436 1.000 70.88000 189 ILE C O 1
ATOM 6382 N N . LYS C 1 190 ? 110.14595 88.41033 84.86255 1.000 58.61000 190 LYS C N 1
ATOM 6383 C CA . LYS C 1 190 ? 111.30751 89.12133 85.38078 1.000 51.04000 190 LYS C CA 1
ATOM 6384 C C . LYS C 1 190 ? 110.77334 90.18615 86.32903 1.000 60.11000 190 LYS C C 1
ATOM 6385 O O . LYS C 1 190 ? 110.27244 91.22587 85.89337 1.000 69.96000 190 LYS C O 1
ATOM 6391 N N . ASN C 1 191 ? 110.87805 89.92067 87.62424 1.000 66.93000 191 ASN C N 1
ATOM 6392 C CA . ASN C 1 191 ? 110.30927 90.77684 88.65617 1.000 58.68000 191 ASN C CA 1
ATOM 6393 C C . ASN C 1 191 ? 111.44724 91.45196 89.40686 1.000 67.84000 191 ASN C C 1
ATOM 6394 O O . ASN C 1 191 ? 112.16189 90.80351 90.17704 1.000 71.38000 191 ASN C O 1
ATOM 6399 N N . SER C 1 192 ? 111.61069 92.74991 89.18270 1.000 74.99000 192 SER C N 1
ATOM 6400 C CA . SER C 1 192 ? 112.59795 93.55141 89.88952 1.000 61.06000 192 SER C CA 1
ATOM 6401 C C . SER C 1 192 ? 111.88719 94.32570 90.98911 1.000 64.96000 192 SER C C 1
ATOM 6402 O O . SER C 1 192 ? 111.01430 95.15204 90.70544 1.000 78.44000 192 SER C O 1
ATOM 6405 N N . ILE C 1 193 ? 112.25419 94.05638 92.23724 1.000 67.32000 193 ILE C N 1
ATOM 6406 C CA . ILE C 1 193 ? 111.64904 94.73154 93.37296 1.000 72.89000 193 ILE C CA 1
ATOM 6407 C C . ILE C 1 193 ? 112.71147 95.56813 94.06559 1.000 64.73000 193 ILE C C 1
ATOM 6408 O O . ILE C 1 193 ? 113.91550 95.36389 93.89585 1.000 71.34000 193 ILE C O 1
ATOM 6413 N N . SER C 1 194 ? 112.24351 96.52454 94.85702 1.000 72.72000 194 SER C N 1
ATOM 6414 C CA . SER C 1 194 ? 113.11551 97.36308 95.65841 1.000 70.89000 194 SER C CA 1
ATOM 6415 C C . SER C 1 194 ? 112.45777 97.61345 97.00271 1.000 73.89000 194 SER C C 1
ATOM 6416 O O . SER C 1 194 ? 111.24902 97.84666 97.07607 1.000 83.48000 194 SER C O 1
ATOM 6419 N N . PHE C 1 195 ? 113.25205 97.54825 98.05897 1.000 79.26000 195 PHE C N 1
ATOM 6420 C CA . PHE C 1 195 ? 112.80190 98.01659 99.35941 1.000 77.46000 195 PHE C CA 1
ATOM 6421 C C . PHE C 1 195 ? 113.42274 99.38678 99.58731 1.000 82.29000 195 PHE C C 1
ATOM 6422 O O . PHE C 1 195 ? 114.54847 99.48362 100.09122 1.000 87.30000 195 PHE C O 1
ATOM 6430 N N . PRO C 1 196 ? 112.72708 100.46279 99.21241 1.000 86.84000 196 PRO C N 1
ATOM 6431 C CA . PRO C 1 196 ? 113.36723 101.78781 99.21321 1.000 87.74000 196 PRO C CA 1
ATOM 6432 C C . PRO C 1 196 ? 113.86460 102.22949 100.57495 1.000 91.22000 196 PRO C C 1
ATOM 6433 O O . PRO C 1 196 ? 114.88692 102.92168 100.65265 1.000 93.59000 196 PRO C O 1
ATOM 6437 N N . ARG C 1 197 ? 113.17449 101.85510 101.65301 1.000 96.64000 197 ARG C N 1
ATOM 6438 C CA . ARG C 1 197 ? 113.63188 102.23920 102.98315 1.000 95.93000 197 ARG C CA 1
ATOM 6439 C C . ARG C 1 197 ? 114.97355 101.59651 103.30777 1.000 98.10000 197 ARG C C 1
ATOM 6440 O O . ARG C 1 197 ? 115.84491 102.22969 103.91462 1.000 100.01000 197 ARG C O 1
ATOM 6448 N N . PHE C 1 198 ? 115.15848 100.34234 102.90905 1.000 92.25000 198 PHE C N 1
ATOM 6449 C CA . PHE C 1 198 ? 116.38810 99.60913 103.16933 1.000 91.59000 198 PHE C CA 1
ATOM 6450 C C . PHE C 1 198 ? 117.37914 99.67622 102.01675 1.000 94.23000 198 PHE C C 1
ATOM 6451 O O . PHE C 1 198 ? 118.48784 99.14725 102.14634 1.000 94.87000 198 PHE C O 1
ATOM 6459 N N . LYS C 1 199 ? 117.00967 100.31533 100.90545 1.000 94.51000 199 LYS C N 1
ATOM 6460 C CA . LYS C 1 199 ? 117.87687 100.43683 99.73253 1.000 91.87000 199 LYS C CA 1
ATOM 6461 C C . LYS C 1 199 ? 118.37854 99.07247 99.26752 1.000 89.33000 199 LYS C C 1
ATOM 6462 O O . LYS C 1 199 ? 119.55053 98.89735 98.92924 1.000 91.99000 199 LYS C O 1
ATOM 6468 N N . VAL C 1 200 ? 117.47904 98.09405 99.25238 1.000 83.45000 200 VAL C N 1
ATOM 6469 C CA . VAL C 1 200 ? 117.79174 96.73416 98.83070 1.000 83.87000 200 VAL C CA 1
ATOM 6470 C C . VAL C 1 200 ? 117.01389 96.44724 97.55630 1.000 84.27000 200 VAL C C 1
ATOM 6471 O O . VAL C 1 200 ? 115.78117 96.54687 97.53613 1.000 84.99000 200 VAL C O 1
ATOM 6475 N N . ASN C 1 201 ? 117.73149 96.09394 96.49573 1.000 82.74000 201 ASN C N 1
ATOM 6476 C CA . ASN C 1 201 ? 117.13489 95.76179 95.21100 1.000 75.68000 201 ASN C CA 1
ATOM 6477 C C . ASN C 1 201 ? 117.25650 94.26473 94.97745 1.000 78.40000 201 ASN C C 1
ATOM 6478 O O . ASN C 1 201 ? 118.34047 93.69404 95.13400 1.000 82.27000 201 ASN C O 1
ATOM 6483 N N . ARG C 1 202 ? 116.14766 93.63447 94.60634 1.000 78.14000 202 ARG C N 1
ATOM 6484 C CA . ARG C 1 202 ? 116.11988 92.20800 94.33345 1.000 73.76000 202 ARG C CA 1
ATOM 6485 C C . ARG C 1 202 ? 115.41240 91.94842 93.01472 1.000 72.65000 202 ARG C C 1
ATOM 6486 O O . ARG C 1 202 ? 114.48585 92.66693 92.63287 1.000 83.17000 202 ARG C O 1
ATOM 6494 N N . ARG C 1 203 ? 115.86503 90.91131 92.32345 1.000 73.51000 203 ARG C N 1
ATOM 6495 C CA . ARG C 1 203 ? 115.21315 90.40968 91.12628 1.000 73.36000 203 ARG C CA 1
ATOM 6496 C C . ARG C 1 203 ? 114.82613 88.95946 91.35908 1.000 76.79000 203 ARG C C 1
ATOM 6497 O O . ARG C 1 203 ? 115.55446 88.21491 92.02160 1.000 83.20000 203 ARG C O 1
ATOM 6505 N N . ASN C 1 204 ? 113.66937 88.56414 90.82452 1.000 71.13000 204 ASN C N 1
ATOM 6506 C CA . ASN C 1 204 ? 113.21749 87.18850 90.98865 1.000 62.46000 204 ASN C CA 1
ATOM 6507 C C . ASN C 1 204 ? 114.18448 86.19858 90.35702 1.000 66.64000 204 ASN C C 1
ATOM 6508 O O . ASN C 1 204 ? 114.13244 85.00633 90.67532 1.000 75.88000 204 ASN C O 1
ATOM 6513 N N . LEU C 1 205 ? 115.06247 86.66598 89.46949 1.000 78.02000 205 LEU C N 1
ATOM 6514 C CA . LEU C 1 205 ? 116.17746 85.86317 88.97377 1.000 75.17000 205 LEU C CA 1
ATOM 6515 C C . LEU C 1 205 ? 117.23819 85.83930 90.07019 1.000 79.01000 205 LEU C C 1
ATOM 6516 O O . LEU C 1 205 ? 118.23479 86.56498 90.04364 1.000 85.21000 205 LEU C O 1
ATOM 6521 N N . VAL C 1 206 ? 117.00591 84.97742 91.06055 1.000 83.86000 206 VAL C N 1
ATOM 6522 C CA . VAL C 1 206 ? 117.88030 84.91951 92.22436 1.000 81.28000 206 VAL C CA 1
ATOM 6523 C C . VAL C 1 206 ? 119.19649 84.23933 91.86287 1.000 84.67000 206 VAL C C 1
ATOM 6524 O O . VAL C 1 206 ? 119.33991 83.60856 90.80946 1.000 90.09000 206 VAL C O 1
ATOM 6528 N N . GLU C 1 207 ? 120.18514 84.41116 92.74765 1.000 94.20000 207 GLU C N 1
ATOM 6529 C CA . GLU C 1 207 ? 121.53519 83.90529 92.50489 1.000 95.72000 207 GLU C CA 1
ATOM 6530 C C . GLU C 1 207 ? 121.52680 82.45016 92.05202 1.000 93.69000 207 GLU C C 1
ATOM 6531 O O . GLU C 1 207 ? 122.32555 82.05503 91.19501 1.000 92.68000 207 GLU C O 1
ATOM 6537 N N . GLU C 1 208 ? 120.64622 81.63377 92.63594 1.000 99.02000 208 GLU C N 1
ATOM 6538 C CA . GLU C 1 208 ? 120.49856 80.24803 92.20017 1.000 97.93000 208 GLU C CA 1
ATOM 6539 C C . GLU C 1 208 ? 120.22591 80.16493 90.70290 1.000 99.82000 208 GLU C C 1
ATOM 6540 O O . GLU C 1 208 ? 120.82982 79.35405 89.99213 1.000 98.69000 208 GLU C O 1
ATOM 6546 N N . VAL C 1 209 ? 119.30623 80.99232 90.21023 1.000 95.14000 209 VAL C N 1
ATOM 6547 C CA . VAL C 1 209 ? 118.98037 81.01157 88.78845 1.000 91.45000 209 VAL C CA 1
ATOM 6548 C C . VAL C 1 209 ? 120.19438 81.49302 88.00603 1.000 93.62000 209 VAL C C 1
ATOM 6549 O O . VAL C 1 209 ? 120.68683 82.60671 88.21887 1.000 98.50000 209 VAL C O 1
ATOM 6553 N N . ASN C 1 210 ? 120.68038 80.65610 87.09235 1.000 88.00000 210 ASN C N 1
ATOM 6554 C CA . ASN C 1 210 ? 121.81818 81.02789 86.26254 1.000 89.03000 210 ASN C CA 1
ATOM 6555 C C . ASN C 1 210 ? 121.49302 80.84828 84.78584 1.000 89.92000 210 ASN C C 1
ATOM 6556 O O . ASN C 1 210 ? 120.34653 80.56085 84.42882 1.000 93.76000 210 ASN C O 1
ATOM 6561 N N . ALA C 1 211 ? 122.49501 81.02173 83.92159 1.000 89.88000 211 ALA C N 1
ATOM 6562 C CA . ALA C 1 211 ? 122.26251 80.90179 82.48625 1.000 89.17000 211 ALA C CA 1
ATOM 6563 C C . ALA C 1 211 ? 121.83856 79.48872 82.11066 1.000 92.62000 211 ALA C C 1
ATOM 6564 O O . ALA C 1 211 ? 121.01005 79.29925 81.21284 1.000 96.11000 211 ALA C O 1
ATOM 6566 N N . ALA C 1 212 ? 122.39927 78.48239 82.78417 1.000 88.51000 212 ALA C N 1
ATOM 6567 C CA . ALA C 1 212 ? 122.03720 77.10248 82.48158 1.000 85.56000 212 ALA C CA 1
ATOM 6568 C C . ALA C 1 212 ? 120.59199 76.81496 82.86480 1.000 88.05000 212 ALA C C 1
ATOM 6569 O O . ALA C 1 212 ? 119.87776 76.12056 82.13280 1.000 91.01000 212 ALA C O 1
ATOM 6571 N N . HIS C 1 213 ? 120.14509 77.33178 84.01135 1.000 91.34000 213 HIS C N 1
ATOM 6572 C CA . HIS C 1 213 ? 118.76058 77.12453 84.42190 1.000 92.30000 213 HIS C CA 1
ATOM 6573 C C . HIS C 1 213 ? 117.80009 77.78574 83.44358 1.000 91.23000 213 HIS C C 1
ATOM 6574 O O . HIS C 1 213 ? 116.88462 77.13989 82.92325 1.000 99.01000 213 HIS C O 1
ATOM 6581 N N . MET C 1 214 ? 118.02116 79.06972 83.14867 1.000 82.07000 214 MET C N 1
ATOM 6582 C CA . MET C 1 214 ? 117.14475 79.79901 82.23812 1.000 83.74000 214 MET C CA 1
ATOM 6583 C C . MET C 1 214 ? 117.06003 79.14235 80.86888 1.000 87.41000 214 MET C C 1
ATOM 6584 O O . MET C 1 214 ? 116.15393 79.46242 80.09265 1.000 91.75000 214 MET C O 1
ATOM 6589 N N . LYS C 1 215 ? 117.98190 78.23313 80.55793 1.000 84.61000 215 LYS C N 1
ATOM 6590 C CA . LYS C 1 215 ? 117.97594 77.57048 79.26264 1.000 83.01000 215 LYS C CA 1
ATOM 6591 C C . LYS C 1 215 ? 116.96554 76.43164 79.21869 1.000 84.94000 215 LYS C C 1
ATOM 6592 O O . LYS C 1 215 ? 116.27202 76.26008 78.21252 1.000 93.92000 215 LYS C O 1
ATOM 6598 N N . THR C 1 216 ? 116.88684 75.62431 80.27920 1.000 84.13000 216 THR C N 1
ATOM 6599 C CA . THR C 1 216 ? 116.03297 74.44572 80.27719 1.000 84.06000 216 THR C CA 1
ATOM 6600 C C . THR C 1 216 ? 115.01157 74.37658 81.40578 1.000 85.33000 216 THR C C 1
ATOM 6601 O O . THR C 1 216 ? 114.17511 73.46720 81.38851 1.000 90.25000 216 THR C O 1
ATOM 6605 N N . CYS C 1 217 ? 115.03748 75.28671 82.37618 1.000 82.33000 217 CYS C N 1
ATOM 6606 C CA . CYS C 1 217 ? 114.19858 75.11556 83.55550 1.000 81.63000 217 CYS C CA 1
ATOM 6607 C C . CYS C 1 217 ? 112.75894 75.51718 83.27299 1.000 84.10000 217 CYS C C 1
ATOM 6608 O O . CYS C 1 217 ? 112.49149 76.47486 82.54266 1.000 90.56000 217 CYS C O 1
ATOM 6611 N N . LEU C 1 218 ? 111.83245 74.76233 83.85301 1.000 73.54000 218 LEU C N 1
ATOM 6612 C CA . LEU C 1 218 ? 110.42107 75.11044 83.89191 1.000 66.42000 218 LEU C CA 1
ATOM 6613 C C . LEU C 1 218 ? 109.99037 75.13728 85.34866 1.000 67.87000 218 LEU C C 1
ATOM 6614 O O . LEU C 1 218 ? 110.30073 74.21125 86.10420 1.000 75.66000 218 LEU C O 1
ATOM 6619 N N . PHE C 1 219 ? 109.29843 76.20167 85.74414 1.000 65.02000 219 PHE C N 1
ATOM 6620 C CA . PHE C 1 219 ? 108.95284 76.38091 87.14693 1.000 64.45000 219 PHE C CA 1
ATOM 6621 C C . PHE C 1 219 ? 108.08076 75.23730 87.64470 1.000 68.77000 219 PHE C C 1
ATOM 6622 O O . PHE C 1 219 ? 107.12379 74.82978 86.98130 1.000 82.46000 219 PHE C O 1
ATOM 6630 N N . HIS C 1 220 ? 108.42568 74.71838 88.81663 1.000 68.86000 220 HIS C N 1
ATOM 6631 C CA . HIS C 1 220 ? 107.60471 73.76494 89.54330 1.000 61.53000 220 HIS C CA 1
ATOM 6632 C C . HIS C 1 220 ? 107.48071 74.25471 90.97677 1.000 68.27000 220 HIS C C 1
ATOM 6633 O O . HIS C 1 220 ? 108.42270 74.83735 91.51783 1.000 80.03000 220 HIS C O 1
ATOM 6640 N N . LYS C 1 221 ? 106.31586 74.03076 91.58852 1.000 78.74000 221 LYS C N 1
ATOM 6641 C CA . LYS C 1 221 ? 106.09126 74.54552 92.93634 1.000 72.14000 221 LYS C CA 1
ATOM 6642 C C . LYS C 1 221 ? 107.08843 73.97787 93.93668 1.000 76.77000 221 LYS C C 1
ATOM 6643 O O . LYS C 1 221 ? 107.46291 74.66393 94.89378 1.000 82.13000 221 LYS C O 1
ATOM 6649 N N . THR C 1 222 ? 107.53017 72.74332 93.73746 1.000 78.36000 222 THR C N 1
ATOM 6650 C CA . THR C 1 222 ? 108.48111 72.10835 94.64048 1.000 75.13000 222 THR C CA 1
ATOM 6651 C C . THR C 1 222 ? 109.80803 71.77210 93.98260 1.000 78.84000 222 THR C C 1
ATOM 6652 O O . THR C 1 222 ? 110.85990 71.98008 94.59115 1.000 83.00000 222 THR C O 1
ATOM 6656 N N . LEU C 1 223 ? 109.78972 71.25600 92.75260 1.000 77.78000 223 LEU C N 1
ATOM 6657 C CA . LEU C 1 223 ? 111.02651 70.80459 92.12384 1.000 74.44000 223 LEU C CA 1
ATOM 6658 C C . LEU C 1 223 ? 111.91004 71.97683 91.71531 1.000 80.86000 223 LEU C C 1
ATOM 6659 O O . LEU C 1 223 ? 113.12445 71.95281 91.94434 1.000 84.81000 223 LEU C O 1
ATOM 6664 N N . HIS C 1 224 ? 111.32727 73.00576 91.10586 1.000 75.77000 224 HIS C N 1
ATOM 6665 C CA . HIS C 1 224 ? 112.06129 74.19667 90.67917 1.000 70.41000 224 HIS C CA 1
ATOM 6666 C C . HIS C 1 224 ? 111.30208 75.43600 91.13113 1.000 72.71000 224 HIS C C 1
ATOM 6667 O O . HIS C 1 224 ? 110.70584 76.14984 90.31654 1.000 84.24000 224 HIS C O 1
ATOM 6674 N N . PRO C 1 225 ? 111.31088 75.72767 92.43354 1.000 68.19000 225 PRO C N 1
ATOM 6675 C CA . PRO C 1 225 ? 110.50544 76.83657 92.95513 1.000 63.36000 225 PRO C CA 1
ATOM 6676 C C . PRO C 1 225 ? 111.07324 78.21471 92.66617 1.000 68.60000 225 PRO C C 1
ATOM 6677 O O . PRO C 1 225 ? 110.46107 79.21046 93.06659 1.000 79.12000 225 PRO C O 1
ATOM 6681 N N . LEU C 1 226 ? 112.21181 78.30671 91.98410 1.000 74.30000 226 LEU C N 1
ATOM 6682 C CA . LEU C 1 226 ? 112.84642 79.58602 91.71739 1.000 75.18000 226 LEU C CA 1
ATOM 6683 C C . LEU C 1 226 ? 113.07000 79.84332 90.23738 1.000 76.38000 226 LEU C C 1
ATOM 6684 O O . LEU C 1 226 ? 113.52698 80.93356 89.87896 1.000 84.08000 226 LEU C O 1
ATOM 6689 N N . CYS C 1 227 ? 112.75162 78.89281 89.37409 1.000 77.48000 227 CYS C N 1
ATOM 6690 C CA . CYS C 1 227 ? 112.85489 79.12282 87.94193 1.000 71.12000 227 CYS C CA 1
ATOM 6691 C C . CYS C 1 227 ? 111.81525 80.15195 87.52486 1.000 76.83000 227 CYS C C 1
ATOM 6692 O O . CYS C 1 227 ? 110.61813 79.93486 87.74927 1.000 83.18000 227 CYS C O 1
ATOM 6695 N N . PRO C 1 228 ? 112.21261 81.27391 86.92557 1.000 68.56000 228 PRO C N 1
ATOM 6696 C CA . PRO C 1 228 ? 111.24395 82.29993 86.53507 1.000 61.06000 228 PRO C CA 1
ATOM 6697 C C . PRO C 1 228 ? 110.57681 82.05665 85.19175 1.000 66.45000 228 PRO C C 1
ATOM 6698 O O . PRO C 1 228 ? 109.87722 82.94650 84.70210 1.000 71.48000 228 PRO C O 1
ATOM 6702 N N . VAL C 1 229 ? 110.77544 80.89036 84.58780 1.000 64.11000 229 VAL C N 1
ATOM 6703 C CA . VAL C 1 229 ? 110.10623 80.51903 83.34912 1.000 60.63000 229 VAL C CA 1
ATOM 6704 C C . VAL C 1 229 ? 108.95332 79.59566 83.70570 1.000 61.48000 229 VAL C C 1
ATOM 6705 O O . VAL C 1 229 ? 109.16395 78.49716 84.23253 1.000 69.76000 229 VAL C O 1
ATOM 6709 N N . PHE C 1 230 ? 107.73712 80.03972 83.41817 1.000 67.18000 230 PHE C N 1
ATOM 6710 C CA . PHE C 1 230 ? 106.52469 79.33496 83.80052 1.000 57.03000 230 PHE C CA 1
ATOM 6711 C C . PHE C 1 230 ? 105.82667 78.81558 82.55486 1.000 63.43000 230 PHE C C 1
ATOM 6712 O O . PHE C 1 230 ? 105.55111 79.58487 81.62949 1.000 76.98000 230 PHE C O 1
ATOM 6720 N N . GLN C 1 231 ? 105.54326 77.51858 82.52976 1.000 58.76000 231 GLN C N 1
ATOM 6721 C CA . GLN C 1 231 ? 104.67234 76.98485 81.49488 1.000 55.43000 231 GLN C CA 1
ATOM 6722 C C . GLN C 1 231 ? 103.24058 77.41010 81.78772 1.000 59.85000 231 GLN C C 1
ATOM 6723 O O . GLN C 1 231 ? 102.77436 77.30244 82.92534 1.000 74.89000 231 GLN C O 1
ATOM 6729 N N . LEU C 1 232 ? 102.54406 77.90552 80.76315 1.000 61.55000 232 LEU C N 1
ATOM 6730 C CA . LEU C 1 232 ? 101.19884 78.42912 80.97877 1.000 64.48000 232 LEU C CA 1
ATOM 6731 C C . LEU C 1 232 ? 100.24760 77.34020 81.45318 1.000 66.26000 232 LEU C C 1
ATOM 6732 O O . LEU C 1 232 ? 99.39210 77.58594 82.31062 1.000 79.34000 232 LEU C O 1
ATOM 6737 N N . GLY C 1 233 ? 100.37547 76.13253 80.90381 1.000 58.61000 233 GLY C N 1
ATOM 6738 C CA . GLY C 1 233 ? 99.54111 75.03619 81.36331 1.000 54.45000 233 GLY C CA 1
ATOM 6739 C C . GLY C 1 233 ? 99.75725 74.71729 82.82853 1.000 65.64000 233 GLY C C 1
ATOM 6740 O O . GLY C 1 233 ? 98.80230 74.46892 83.56721 1.000 82.03000 233 GLY C O 1
ATOM 6741 N N . TYR C 1 234 ? 101.01600 74.72187 83.26899 1.000 68.16000 234 TYR C N 1
ATOM 6742 C CA . TYR C 1 234 ? 101.30660 74.49895 84.68018 1.000 67.61000 234 TYR C CA 1
ATOM 6743 C C . TYR C 1 234 ? 100.75098 75.62323 85.54390 1.000 62.30000 234 TYR C C 1
ATOM 6744 O O . TYR C 1 234 ? 100.21755 75.37222 86.62977 1.000 75.57000 234 TYR C O 1
ATOM 6753 N N . VAL C 1 235 ? 100.87094 76.86855 85.08108 1.000 57.48000 235 VAL C N 1
ATOM 6754 C CA . VAL C 1 235 ? 100.35482 78.00189 85.84337 1.000 60.36000 235 VAL C CA 1
ATOM 6755 C C . VAL C 1 235 ? 98.84352 77.90408 85.99184 1.000 66.79000 235 VAL C C 1
ATOM 6756 O O . VAL C 1 235 ? 98.29470 78.13065 87.07659 1.000 80.05000 235 VAL C O 1
ATOM 6760 N N . VAL C 1 236 ? 98.14738 77.56278 84.90771 1.000 63.03000 236 VAL C N 1
ATOM 6761 C CA . VAL C 1 236 ? 96.69800 77.41968 84.97502 1.000 57.82000 236 VAL C CA 1
ATOM 6762 C C . VAL C 1 236 ? 96.31945 76.22698 85.84189 1.000 69.67000 236 VAL C C 1
ATOM 6763 O O . VAL C 1 236 ? 95.38602 76.30071 86.64941 1.000 78.25000 236 VAL C O 1
ATOM 6767 N N . GLN C 1 237 ? 97.03994 75.11348 85.69545 1.000 69.59000 237 GLN C N 1
ATOM 6768 C CA . GLN C 1 237 ? 96.75235 73.93319 86.50261 1.000 65.66000 237 GLN C CA 1
ATOM 6769 C C . GLN C 1 237 ? 96.97416 74.20639 87.98455 1.000 75.67000 237 GLN C C 1
ATOM 6770 O O . GLN C 1 237 ? 96.16257 73.80368 88.82557 1.000 83.05000 237 GLN C O 1
ATOM 6776 N N . GLU C 1 238 ? 98.06504 74.89351 88.32585 1.000 73.14000 238 GLU C N 1
ATOM 6777 C CA . GLU C 1 238 ? 98.33818 75.20487 89.72257 1.000 67.85000 238 GLU C CA 1
ATOM 6778 C C . GLU C 1 238 ? 97.43284 76.29431 90.27261 1.000 68.80000 238 GLU C C 1
ATOM 6779 O O . GLU C 1 238 ? 97.42514 76.51249 91.48801 1.000 82.62000 238 GLU C O 1
ATOM 6785 N N . SER C 1 239 ? 96.67706 76.97702 89.41981 1.000 69.54000 239 SER C N 1
ATOM 6786 C CA . SER C 1 239 ? 95.66442 77.91230 89.88314 1.000 62.30000 239 SER C CA 1
ATOM 6787 C C . SER C 1 239 ? 94.34594 77.22371 90.19642 1.000 71.00000 239 SER C C 1
ATOM 6788 O O . SER C 1 239 ? 93.37635 77.90387 90.54178 1.000 76.81000 239 SER C O 1
ATOM 6791 N N . GLY C 1 240 ? 94.29132 75.89909 90.08985 1.000 72.10000 240 GLY C N 1
ATOM 6792 C CA . GLY C 1 240 ? 93.05684 75.17514 90.29660 1.000 68.99000 240 GLY C CA 1
ATOM 6793 C C . GLY C 1 240 ? 92.13033 75.16781 89.10814 1.000 69.35000 240 GLY C C 1
ATOM 6794 O O . GLY C 1 240 ? 90.92894 74.94009 89.27410 1.000 81.58000 240 GLY C O 1
ATOM 6795 N N . GLN C 1 241 ? 92.65057 75.40609 87.90976 1.000 64.10000 241 GLN C N 1
ATOM 6796 C CA . GLN C 1 241 ? 91.83996 75.51407 86.71040 1.000 61.74000 241 GLN C CA 1
ATOM 6797 C C . GLN C 1 241 ? 92.33115 74.53549 85.65381 1.000 67.80000 241 GLN C C 1
ATOM 6798 O O . GLN C 1 241 ? 93.43305 73.98855 85.74029 1.000 76.37000 241 GLN C O 1
ATOM 6804 N N . ASN C 1 242 ? 91.48858 74.32403 84.65078 1.000 84.64000 242 ASN C N 1
ATOM 6805 C CA . ASN C 1 242 ? 91.76135 73.41314 83.54847 1.000 83.56000 242 ASN C CA 1
ATOM 6806 C C . ASN C 1 242 ? 92.04086 74.24618 82.30739 1.000 84.15000 242 ASN C C 1
ATOM 6807 O O . ASN C 1 242 ? 91.19396 75.04409 81.89280 1.000 94.67000 242 ASN C O 1
ATOM 6812 N N . PHE C 1 243 ? 93.22811 74.06884 81.72292 1.000 73.37000 243 PHE C N 1
ATOM 6813 C CA . PHE C 1 243 ? 93.61579 74.91350 80.59855 1.000 73.09000 243 PHE C CA 1
ATOM 6814 C C . PHE C 1 243 ? 92.68891 74.71230 79.40905 1.000 76.96000 243 PHE C C 1
ATOM 6815 O O . PHE C 1 243 ? 92.34025 75.67626 78.72012 1.000 85.91000 243 PHE C O 1
ATOM 6823 N N . SER C 1 244 ? 92.28054 73.46838 79.15030 1.000 75.42000 244 SER C N 1
ATOM 6824 C CA . SER C 1 244 ? 91.38959 73.20568 78.02502 1.000 75.00000 244 SER C CA 1
ATOM 6825 C C . SER C 1 244 ? 90.08665 73.97972 78.16647 1.000 82.63000 244 SER C C 1
ATOM 6826 O O . SER C 1 244 ? 89.54817 74.49247 77.17879 1.000 88.13000 244 SER C O 1
ATOM 6829 N N . THR C 1 245 ? 89.56581 74.07573 79.38950 1.000 84.35000 245 THR C N 1
ATOM 6830 C CA . THR C 1 245 ? 88.35713 74.85725 79.62074 1.000 82.57000 245 THR C CA 1
ATOM 6831 C C . THR C 1 245 ? 88.63345 76.34857 79.47218 1.000 78.46000 245 THR C C 1
ATOM 6832 O O . THR C 1 245 ? 87.87634 77.06811 78.81082 1.000 87.79000 245 THR C O 1
ATOM 6836 N N . LEU C 1 246 ? 89.71849 76.83141 80.08255 1.000 68.07000 246 LEU C N 1
ATOM 6837 C CA . LEU C 1 246 ? 90.05615 78.24744 79.98270 1.000 69.97000 246 LEU C CA 1
ATOM 6838 C C . LEU C 1 246 ? 90.46701 78.64008 78.57258 1.000 73.18000 246 LEU C C 1
ATOM 6839 O O . LEU C 1 246 ? 90.27507 79.79254 78.17548 1.000 84.18000 246 LEU C O 1
ATOM 6844 N N . ALA C 1 247 ? 91.03895 77.71203 77.80697 1.000 74.07000 247 ALA C N 1
ATOM 6845 C CA . ALA C 1 247 ? 91.52476 78.06602 76.47892 1.000 67.54000 247 ALA C CA 1
ATOM 6846 C C . ALA C 1 247 ? 90.37948 78.44238 75.54910 1.000 72.64000 247 ALA C C 1
ATOM 6847 O O . ALA C 1 247 ? 90.50655 79.37571 74.74981 1.000 79.54000 247 ALA C O 1
ATOM 6849 N N . GLU C 1 248 ? 89.25344 77.73358 75.64207 1.000 78.10000 248 GLU C N 1
ATOM 6850 C CA . GLU C 1 248 ? 88.16785 77.93386 74.68756 1.000 73.96000 248 GLU C CA 1
ATOM 6851 C C . GLU C 1 248 ? 87.53676 79.31444 74.83102 1.000 79.02000 248 GLU C C 1
ATOM 6852 O O . GLU C 1 248 ? 87.33273 80.01856 73.83618 1.000 88.47000 248 GLU C O 1
ATOM 6858 N N . LYS C 1 249 ? 87.22869 79.72601 76.06032 1.000 67.42000 249 LYS C N 1
ATOM 6859 C CA . LYS C 1 249 ? 86.46982 80.94934 76.29306 1.000 63.44000 249 LYS C CA 1
ATOM 6860 C C . LYS C 1 249 ? 87.24073 81.98884 77.09236 1.000 61.18000 249 LYS C C 1
ATOM 6861 O O . LYS C 1 249 ? 86.64383 82.97223 77.54365 1.000 69.27000 249 LYS C O 1
ATOM 6867 N N . GLY C 1 250 ? 88.54041 81.80641 77.28102 1.000 62.25000 250 GLY C N 1
ATOM 6868 C CA . GLY C 1 250 ? 89.31863 82.71944 78.08577 1.000 56.85000 250 GLY C CA 1
ATOM 6869 C C . GLY C 1 250 ? 89.19436 82.40593 79.56305 1.000 58.24000 250 GLY C C 1
ATOM 6870 O O . GLY C 1 250 ? 88.43076 81.54247 79.99451 1.000 68.88000 250 GLY C O 1
ATOM 6871 N N . GLY C 1 251 ? 89.96960 83.13049 80.35502 1.000 48.71000 251 GLY C N 1
ATOM 6872 C CA . GLY C 1 251 ? 89.95814 82.91264 81.78730 1.000 52.49000 251 GLY C CA 1
ATOM 6873 C C . GLY C 1 251 ? 90.84037 83.92501 82.47485 1.000 56.02000 251 GLY C C 1
ATOM 6874 O O . GLY C 1 251 ? 91.37595 84.84650 81.85246 1.000 69.49000 251 GLY C O 1
ATOM 6875 N N . VAL C 1 252 ? 90.97753 83.74422 83.78288 1.000 63.36000 252 VAL C N 1
ATOM 6876 C CA . VAL C 1 252 ? 91.78424 84.62143 84.61765 1.000 58.26000 252 VAL C CA 1
ATOM 6877 C C . VAL C 1 252 ? 92.66290 83.76326 85.51182 1.000 63.70000 252 VAL C C 1
ATOM 6878 O O . VAL C 1 252 ? 92.16993 82.84918 86.18104 1.000 70.29000 252 VAL C O 1
ATOM 6882 N N . VAL C 1 253 ? 93.95934 84.05425 85.52048 1.000 60.07000 253 VAL C N 1
ATOM 6883 C CA . VAL C 1 253 ? 94.90003 83.43541 86.44284 1.000 56.88000 253 VAL C CA 1
ATOM 6884 C C . VAL C 1 253 ? 95.65163 84.54401 87.15942 1.000 60.41000 253 VAL C C 1
ATOM 6885 O O . VAL C 1 253 ? 96.24624 85.41316 86.51444 1.000 71.86000 253 VAL C O 1
ATOM 6889 N N . GLY C 1 254 ? 95.62238 84.51717 88.49065 1.000 65.21000 254 GLY C N 1
ATOM 6890 C CA . GLY C 1 254 ? 96.34912 85.46902 89.29274 1.000 54.93000 254 GLY C CA 1
ATOM 6891 C C . GLY C 1 254 ? 97.64451 84.86016 89.78429 1.000 63.78000 254 GLY C C 1
ATOM 6892 O O . GLY C 1 254 ? 97.63938 83.84131 90.47594 1.000 76.82000 254 GLY C O 1
ATOM 6893 N N . ILE C 1 255 ? 98.75542 85.48683 89.41663 1.000 63.31000 255 ILE C N 1
ATOM 6894 C CA . ILE C 1 255 ? 100.08164 85.05621 89.83755 1.000 59.88000 255 ILE C CA 1
ATOM 6895 C C . ILE C 1 255 ? 100.55907 86.03889 90.89378 1.000 62.18000 255 ILE C C 1
ATOM 6896 O O . ILE C 1 255 ? 100.79879 87.21463 90.59773 1.000 80.07000 255 ILE C O 1
ATOM 6901 N N . THR C 1 256 ? 100.70124 85.56760 92.12496 1.000 63.04000 256 THR C N 1
ATOM 6902 C CA . THR C 1 256 ? 101.18889 86.39692 93.21515 1.000 67.01000 256 THR C CA 1
ATOM 6903 C C . THR C 1 256 ? 102.65457 86.08369 93.46970 1.000 71.79000 256 THR C C 1
ATOM 6904 O O . THR C 1 256 ? 103.02317 84.92116 93.66215 1.000 73.97000 256 THR C O 1
ATOM 6908 N N . ILE C 1 257 ? 103.48357 87.11915 93.45722 1.000 66.48000 257 ILE C N 1
ATOM 6909 C CA . ILE C 1 257 ? 104.89916 87.00673 93.77535 1.000 55.35000 257 ILE C CA 1
ATOM 6910 C C . ILE C 1 257 ? 105.09734 87.66195 95.13189 1.000 57.72000 257 ILE C C 1
ATOM 6911 O O . ILE C 1 257 ? 104.98759 88.88665 95.26225 1.000 75.20000 257 ILE C O 1
ATOM 6916 N N . ASP C 1 258 ? 105.38307 86.85303 96.14434 1.000 67.80000 258 ASP C N 1
ATOM 6917 C CA . ASP C 1 258 ? 105.52301 87.33443 97.50974 1.000 68.28000 258 ASP C CA 1
ATOM 6918 C C . ASP C 1 258 ? 106.99405 87.37734 97.89202 1.000 72.54000 258 ASP C C 1
ATOM 6919 O O . ASP C 1 258 ? 107.70292 86.37366 97.77030 1.000 78.41000 258 ASP C O 1
ATOM 6924 N N . TRP C 1 259 ? 107.44454 88.53737 98.35161 1.000 61.30000 259 TRP C N 1
ATOM 6925 C CA . TRP C 1 259 ? 108.81907 88.74279 98.79322 1.000 60.54000 259 TRP C CA 1
ATOM 6926 C C . TRP C 1 259 ? 108.78661 88.97967 100.29845 1.000 66.81000 259 TRP C C 1
ATOM 6927 O O . TRP C 1 259 ? 108.71158 90.11809 100.76067 1.000 81.85000 259 TRP C O 1
ATOM 6938 N N . HIS C 1 260 ? 108.84757 87.89791 101.06226 1.000 78.83000 260 HIS C N 1
ATOM 6939 C CA . HIS C 1 260 ? 108.94150 87.97574 102.51575 1.000 78.49000 260 HIS C CA 1
ATOM 6940 C C . HIS C 1 260 ? 110.40111 87.72834 102.86702 1.000 85.18000 260 HIS C C 1
ATOM 6941 O O . HIS C 1 260 ? 110.85482 86.58324 102.92201 1.000 91.44000 260 HIS C O 1
ATOM 6948 N N . CYS C 1 261 ? 111.13505 88.80905 103.10400 1.000 90.63000 261 CYS C N 1
ATOM 6949 C CA . CYS C 1 261 ? 112.57762 88.75405 103.26623 1.000 92.59000 261 CYS C CA 1
ATOM 6950 C C . CYS C 1 261 ? 112.98544 89.28234 104.63091 1.000 93.22000 261 CYS C C 1
ATOM 6951 O O . CYS C 1 261 ? 112.43837 90.27716 105.11573 1.000 91.44000 261 CYS C O 1
ATOM 6954 N N . ASP C 1 262 ? 113.94936 88.60509 105.24009 1.000 96.25000 262 ASP C N 1
ATOM 6955 C CA . ASP C 1 262 ? 114.55428 89.02243 106.49832 1.000 91.65000 262 ASP C CA 1
ATOM 6956 C C . ASP C 1 262 ? 115.95157 89.52164 106.15138 1.000 95.50000 262 ASP C C 1
ATOM 6957 O O . ASP C 1 262 ? 116.87497 88.72609 105.95937 1.000 100.15000 262 ASP C O 1
ATOM 6962 N N . LEU C 1 263 ? 116.10175 90.84348 106.06622 1.000 89.00000 263 LEU C N 1
ATOM 6963 C CA . LEU C 1 263 ? 117.36849 91.42562 105.64436 1.000 90.49000 263 LEU C CA 1
ATOM 6964 C C . LEU C 1 263 ? 118.46026 91.29999 106.69628 1.000 90.00000 263 LEU C C 1
ATOM 6965 O O . LEU C 1 263 ? 119.61806 91.60983 106.39785 1.000 90.37000 263 LEU C O 1
ATOM 6970 N N . ASP C 1 264 ? 118.12531 90.86718 107.91347 1.000 100.18000 264 ASP C N 1
ATOM 6971 C CA . ASP C 1 264 ? 119.16304 90.50747 108.87233 1.000 101.61000 264 ASP C CA 1
ATOM 6972 C C . ASP C 1 264 ? 119.98170 89.32558 108.37646 1.000 103.80000 264 ASP C C 1
ATOM 6973 O O . ASP C 1 264 ? 121.14252 89.16260 108.76799 1.000 104.80000 264 ASP C O 1
ATOM 6978 N N . TRP C 1 265 ? 119.39785 88.50008 107.51753 1.000 103.93000 265 TRP C N 1
ATOM 6979 C CA . TRP C 1 265 ? 120.10397 87.42224 106.84880 1.000 103.68000 265 TRP C CA 1
ATOM 6980 C C . TRP C 1 265 ? 120.67266 87.92756 105.52980 1.000 105.48000 265 TRP C C 1
ATOM 6981 O O . TRP C 1 265 ? 120.29095 88.98848 105.03043 1.000 108.29000 265 TRP C O 1
ATOM 6992 N N . HIS C 1 266 ? 121.62080 87.16719 104.98422 1.000 100.29000 266 HIS C N 1
ATOM 6993 C CA . HIS C 1 266 ? 122.21647 87.52225 103.70353 1.000 97.49000 266 HIS C CA 1
ATOM 6994 C C . HIS C 1 266 ? 121.13521 87.73894 102.65369 1.000 99.39000 266 HIS C C 1
ATOM 6995 O O . HIS C 1 266 ? 120.10341 87.06317 102.65049 1.000 100.39000 266 HIS C O 1
ATOM 7002 N N . VAL C 1 267 ? 121.38138 88.69848 101.75938 1.000 93.96000 267 VAL C N 1
ATOM 7003 C CA . VAL C 1 267 ? 120.37847 89.09921 100.78202 1.000 90.36000 267 VAL C CA 1
ATOM 7004 C C . VAL C 1 267 ? 120.02997 87.96076 99.83232 1.000 91.91000 267 VAL C C 1
ATOM 7005 O O . VAL C 1 267 ? 118.95751 87.97289 99.21992 1.000 94.91000 267 VAL C O 1
ATOM 7009 N N . ARG C 1 268 ? 120.90856 86.96297 99.70244 1.000 91.46000 268 ARG C N 1
ATOM 7010 C CA . ARG C 1 268 ? 120.63191 85.82818 98.82930 1.000 90.83000 268 ARG C CA 1
ATOM 7011 C C . ARG C 1 268 ? 119.42333 85.02239 99.28548 1.000 93.42000 268 ARG C C 1
ATOM 7012 O O . ARG C 1 268 ? 118.86116 84.26640 98.48662 1.000 98.25000 268 ARG C O 1
ATOM 7020 N N . HIS C 1 269 ? 119.01259 85.15963 100.54556 1.000 92.33000 269 HIS C N 1
ATOM 7021 C CA . HIS C 1 269 ? 117.83096 84.46375 101.03503 1.000 90.09000 269 HIS C CA 1
ATOM 7022 C C . HIS C 1 269 ? 116.53999 85.20626 100.72557 1.000 92.89000 269 HIS C C 1
ATOM 7023 O O . HIS C 1 269 ? 115.45857 84.66584 100.97828 1.000 96.57000 269 HIS C O 1
ATOM 7030 N N . CYS C 1 270 ? 116.62487 86.41989 100.18799 1.000 88.09000 270 CYS C N 1
ATOM 7031 C CA . CYS C 1 270 ? 115.44506 87.19479 99.81199 1.000 84.29000 270 CYS C CA 1
ATOM 7032 C C . CYS C 1 270 ? 114.93567 86.64727 98.48658 1.000 91.20000 270 CYS C C 1
ATOM 7033 O O . CYS C 1 270 ? 115.28934 87.12696 97.40936 1.000 94.83000 270 CYS C O 1
ATOM 7036 N N . ARG C 1 271 ? 114.09675 85.61974 98.56961 1.000 88.15000 271 ARG C N 1
ATOM 7037 C CA . ARG C 1 271 ? 113.61030 84.92425 97.39417 1.000 82.25000 271 ARG C CA 1
ATOM 7038 C C . ARG C 1 271 ? 112.11444 85.14954 97.21117 1.000 83.84000 271 ARG C C 1
ATOM 7039 O O . ARG C 1 271 ? 111.38594 85.35657 98.18593 1.000 89.22000 271 ARG C O 1
ATOM 7047 N N . PRO C 1 272 ? 111.62648 85.11377 95.97648 1.000 66.89000 272 PRO C N 1
ATOM 7048 C CA . PRO C 1 272 ? 110.18727 85.23798 95.74827 1.000 62.96000 272 PRO C CA 1
ATOM 7049 C C . PRO C 1 272 ? 109.46712 83.91433 95.94000 1.000 66.95000 272 PRO C C 1
ATOM 7050 O O . PRO C 1 272 ? 110.03511 82.83316 95.77337 1.000 75.70000 272 PRO C O 1
ATOM 7054 N N . ILE C 1 273 ? 108.19244 84.01720 96.30044 1.000 63.84000 273 ILE C N 1
ATOM 7055 C CA . ILE C 1 273 ? 107.29974 82.87090 96.40286 1.000 62.58000 273 ILE C CA 1
ATOM 7056 C C . ILE C 1 273 ? 106.17007 83.07376 95.40685 1.000 65.82000 273 ILE C C 1
ATOM 7057 O O . ILE C 1 273 ? 105.49821 84.11094 95.42777 1.000 76.60000 273 ILE C O 1
ATOM 7062 N N . TYR C 1 274 ? 105.96308 82.09055 94.53878 1.000 64.28000 274 TYR C N 1
ATOM 7063 C CA . TYR C 1 274 ? 104.94958 82.17317 93.49831 1.000 61.58000 274 TYR C CA 1
ATOM 7064 C C . TYR C 1 274 ? 103.73928 81.34133 93.89208 1.000 68.81000 274 TYR C C 1
ATOM 7065 O O . TYR C 1 274 ? 103.87177 80.15841 94.22110 1.000 75.87000 274 TYR C O 1
ATOM 7074 N N . GLU C 1 275 ? 102.56637 81.96262 93.85918 1.000 70.90000 275 GLU C N 1
ATOM 7075 C CA . GLU C 1 275 ? 101.30661 81.27049 94.07169 1.000 69.66000 275 GLU C CA 1
ATOM 7076 C C . GLU C 1 275 ? 100.34621 81.67103 92.96419 1.000 69.19000 275 GLU C C 1
ATOM 7077 O O . GLU C 1 275 ? 100.32223 82.83033 92.54274 1.000 76.96000 275 GLU C O 1
ATOM 7083 N N . PHE C 1 276 ? 99.56282 80.70923 92.49108 1.000 70.54000 276 PHE C N 1
ATOM 7084 C CA . PHE C 1 276 ? 98.68302 80.90107 91.34815 1.000 62.78000 276 PHE C CA 1
ATOM 7085 C C . PHE C 1 276 ? 97.23410 80.79371 91.79639 1.000 68.38000 276 PHE C C 1
ATOM 7086 O O . PHE C 1 276 ? 96.87172 79.86499 92.52528 1.000 78.30000 276 PHE C O 1
ATOM 7094 N N . HIS C 1 277 ? 96.41366 81.74596 91.36354 1.000 67.38000 277 HIS C N 1
ATOM 7095 C CA . HIS C 1 277 ? 95.04076 81.86489 91.82607 1.000 62.66000 277 HIS C CA 1
ATOM 7096 C C . HIS C 1 277 ? 94.09054 81.93254 90.64206 1.000 70.82000 277 HIS C C 1
ATOM 7097 O O . HIS C 1 277 ? 94.41332 82.52177 89.60732 1.000 79.91000 277 HIS C O 1
ATOM 7104 N N . GLY C 1 278 ? 92.91730 81.32912 90.80353 1.000 76.12000 278 GLY C N 1
ATOM 7105 C CA . GLY C 1 278 ? 91.87843 81.40676 89.79777 1.000 71.74000 278 GLY C CA 1
ATOM 7106 C C . GLY C 1 278 ? 90.76940 80.40332 90.02755 1.000 86.77000 278 GLY C C 1
ATOM 7107 O O . GLY C 1 278 ? 91.02533 79.27721 90.46113 1.000 92.10000 278 GLY C O 1
ATOM 7108 N N . LEU C 1 279 ? 89.52922 80.79603 89.75032 1.000 103.10000 279 LEU C N 1
ATOM 7109 C CA . LEU C 1 279 ? 88.38986 79.89192 89.83938 1.000 100.47000 279 LEU C CA 1
ATOM 7110 C C . LEU C 1 279 ? 87.53324 80.06382 88.59676 1.000 101.05000 279 LEU C C 1
ATOM 7111 O O . LEU C 1 279 ? 87.01145 81.15511 88.34716 1.000 99.88000 279 LEU C O 1
ATOM 7116 N N . TYR C 1 280 ? 87.38872 78.99218 87.82333 1.000 103.52000 280 TYR C N 1
ATOM 7117 C CA . TYR C 1 280 ? 86.54595 78.98250 86.63322 1.000 107.42000 280 TYR C CA 1
ATOM 7118 C C . TYR C 1 280 ? 85.33450 78.10214 86.91119 1.000 108.69000 280 TYR C C 1
ATOM 7119 O O . TYR C 1 280 ? 85.46002 76.87702 87.01071 1.000 108.31000 280 TYR C O 1
ATOM 7128 N N . GLU C 1 281 ? 84.16758 78.72579 87.03764 1.000 120.60000 281 GLU C N 1
ATOM 7129 C CA . GLU C 1 281 ? 82.90257 78.01875 87.20019 1.000 120.54000 281 GLU C CA 1
ATOM 7130 C C . GLU C 1 281 ? 82.10359 78.19034 85.91499 1.000 122.86000 281 GLU C C 1
ATOM 7131 O O . GLU C 1 281 ? 81.69753 79.30686 85.57541 1.000 123.00000 281 GLU C O 1
ATOM 7137 N N . GLU C 1 282 ? 81.89115 77.08520 85.19616 1.000 133.31000 282 GLU C N 1
ATOM 7138 C CA . GLU C 1 282 ? 81.10097 77.14237 83.97100 1.000 133.25000 282 GLU C CA 1
ATOM 7139 C C . GLU C 1 282 ? 79.67124 77.58597 84.24924 1.000 133.61000 282 GLU C C 1
ATOM 7140 O O . GLU C 1 282 ? 79.06103 78.27148 83.42057 1.000 130.92000 282 GLU C O 1
ATOM 7146 N N . LYS C 1 283 ? 79.12300 77.20770 85.40664 1.000 131.80000 283 LYS C N 1
ATOM 7147 C CA . LYS C 1 283 ? 77.78270 77.64996 85.77505 1.000 131.68000 283 LYS C CA 1
ATOM 7148 C C . LYS C 1 283 ? 77.71418 79.16295 85.92917 1.000 129.99000 283 LYS C C 1
ATOM 7149 O O . LYS C 1 283 ? 76.68462 79.77143 85.61529 1.000 129.67000 283 LYS C O 1
ATOM 7155 N N . ASN C 1 284 ? 78.78780 79.78095 86.41841 1.000 116.90000 284 ASN C N 1
ATOM 7156 C CA . ASN C 1 284 ? 78.80490 81.22479 86.60705 1.000 117.15000 284 ASN C CA 1
ATOM 7157 C C . ASN C 1 284 ? 78.56820 81.94831 85.28836 1.000 117.60000 284 ASN C C 1
ATOM 7158 O O . ASN C 1 284 ? 79.06155 81.53866 84.23419 1.000 116.20000 284 ASN C O 1
ATOM 7163 N N . LEU C 1 285 ? 77.79688 83.02832 85.35729 1.000 100.94000 285 LEU C N 1
ATOM 7164 C CA . LEU C 1 285 ? 77.46342 83.80465 84.17665 1.000 93.81000 285 LEU C CA 1
ATOM 7165 C C . LEU C 1 285 ? 78.70003 84.52169 83.64089 1.000 96.81000 285 LEU C C 1
ATOM 7166 O O . LEU C 1 285 ? 79.65078 84.80954 84.37328 1.000 95.20000 285 LEU C O 1
ATOM 7171 N N . SER C 1 286 ? 78.65989 84.83140 82.34782 1.000 85.54000 286 SER C N 1
ATOM 7172 C CA . SER C 1 286 ? 79.78110 85.42629 81.62980 1.000 79.95000 286 SER C CA 1
ATOM 7173 C C . SER C 1 286 ? 81.09834 84.70776 81.93578 1.000 82.44000 286 SER C C 1
ATOM 7174 O O . SER C 1 286 ? 82.01592 85.30023 82.51192 1.000 78.55000 286 SER C O 1
ATOM 7177 N N . PRO C 1 287 ? 81.21891 83.43341 81.56956 1.000 86.46000 287 PRO C N 1
ATOM 7178 C CA . PRO C 1 287 ? 82.43782 82.69181 81.90111 1.000 83.57000 287 PRO C CA 1
ATOM 7179 C C . PRO C 1 287 ? 83.59788 83.11135 81.01518 1.000 86.01000 287 PRO C C 1
ATOM 7180 O O . PRO C 1 287 ? 83.43145 83.37611 79.82260 1.000 94.04000 287 PRO C O 1
ATOM 7184 N N . GLY C 1 288 ? 84.77624 83.18205 81.61238 1.000 71.24000 288 GLY C N 1
ATOM 7185 C CA . GLY C 1 288 ? 85.97323 83.45281 80.85239 1.000 72.22000 288 GLY C CA 1
ATOM 7186 C C . GLY C 1 288 ? 86.22308 84.92959 80.64481 1.000 70.83000 288 GLY C C 1
ATOM 7187 O O . GLY C 1 288 ? 85.54654 85.80826 81.18594 1.000 82.59000 288 GLY C O 1
ATOM 7188 N N . PHE C 1 289 ? 87.23683 85.19761 79.83128 1.000 66.72000 289 PHE C N 1
ATOM 7189 C CA . PHE C 1 289 ? 87.61642 86.55086 79.46493 1.000 57.72000 289 PHE C CA 1
ATOM 7190 C C . PHE C 1 289 ? 87.77642 86.64099 77.95762 1.000 61.77000 289 PHE C C 1
ATOM 7191 O O . PHE C 1 289 ? 88.37904 85.76258 77.33563 1.000 74.15000 289 PHE C O 1
ATOM 7199 N N . ASN C 1 290 ? 87.23706 87.70630 77.37394 1.000 57.48000 290 ASN C N 1
ATOM 7200 C CA . ASN C 1 290 ? 87.44002 87.96553 75.95931 1.000 48.60000 290 ASN C CA 1
ATOM 7201 C C . ASN C 1 290 ? 87.40662 89.46516 75.71842 1.000 59.06000 290 ASN C C 1
ATOM 7202 O O . ASN C 1 290 ? 86.86683 90.23334 76.51730 1.000 73.99000 290 ASN C O 1
ATOM 7207 N N . PHE C 1 291 ? 88.00359 89.87123 74.60291 1.000 51.66000 291 PHE C N 1
ATOM 7208 C CA . PHE C 1 291 ? 87.99261 91.26152 74.18281 1.000 45.37000 291 PHE C CA 1
ATOM 7209 C C . PHE C 1 291 ? 88.08099 91.30522 72.66811 1.000 57.16000 291 PHE C C 1
ATOM 7210 O O . PHE C 1 291 ? 88.44139 90.32117 72.01896 1.000 64.13000 291 PHE C O 1
ATOM 7218 N N . ARG C 1 292 ? 87.74902 92.46153 72.11039 1.000 61.55000 292 ARG C N 1
ATOM 7219 C CA . ARG C 1 292 ? 87.83104 92.68911 70.67712 1.000 50.65000 292 ARG C CA 1
ATOM 7220 C C . ARG C 1 292 ? 88.88519 93.74544 70.38854 1.000 58.54000 292 ARG C C 1
ATOM 7221 O O . ARG C 1 292 ? 88.88257 94.81624 71.00349 1.000 76.20000 292 ARG C O 1
ATOM 7229 N N . PHE C 1 293 ? 89.78807 93.43633 69.46442 1.000 48.59000 293 PHE C N 1
ATOM 7230 C CA . PHE C 1 293 ? 90.73705 94.40673 68.94938 1.000 54.09000 293 PHE C CA 1
ATOM 7231 C C . PHE C 1 293 ? 90.76279 94.29191 67.43423 1.000 55.82000 293 PHE C C 1
ATOM 7232 O O . PHE C 1 293 ? 90.41569 93.25590 66.86376 1.000 71.73000 293 PHE C O 1
ATOM 7240 N N . ALA C 1 294 ? 91.16883 95.37378 66.78388 1.000 56.83000 294 ALA C N 1
ATOM 7241 C CA . ALA C 1 294 ? 91.16708 95.45322 65.33336 1.000 58.47000 294 ALA C CA 1
ATOM 7242 C C . ALA C 1 294 ? 92.56187 95.77673 64.82405 1.000 67.27000 294 ALA C C 1
ATOM 7243 O O . ALA C 1 294 ? 93.31079 96.52139 65.46283 1.000 80.64000 294 ALA C O 1
ATOM 7245 N N . ARG C 1 295 ? 92.90719 95.20397 63.67834 1.000 62.77000 295 ARG C N 1
ATOM 7246 C CA . ARG C 1 295 ? 94.13186 95.53858 62.96065 1.000 64.22000 295 ARG C CA 1
ATOM 7247 C C . ARG C 1 295 ? 93.72106 96.27295 61.69107 1.000 66.64000 295 ARG C C 1
ATOM 7248 O O . ARG C 1 295 ? 93.37403 95.64760 60.68578 1.000 74.22000 295 ARG C O 1
ATOM 7256 N N . HIS C 1 296 ? 93.75473 97.59998 61.74333 1.000 62.32000 296 HIS C N 1
ATOM 7257 C CA . HIS C 1 296 ? 93.36469 98.39760 60.59197 1.000 65.07000 296 HIS C CA 1
ATOM 7258 C C . HIS C 1 296 ? 94.44784 98.35872 59.52516 1.000 65.99000 296 HIS C C 1
ATOM 7259 O O . HIS C 1 296 ? 95.64334 98.36237 59.82768 1.000 76.29000 296 HIS C O 1
ATOM 7266 N N . PHE C 1 297 ? 94.02041 98.31585 58.26763 1.000 64.93000 297 PHE C N 1
ATOM 7267 C CA . PHE C 1 297 ? 94.94670 98.31824 57.14892 1.000 73.48000 297 PHE C CA 1
ATOM 7268 C C . PHE C 1 297 ? 94.25138 98.92875 55.94443 1.000 74.16000 297 PHE C C 1
ATOM 7269 O O . PHE C 1 297 ? 93.02267 99.01374 55.88870 1.000 81.08000 297 PHE C O 1
ATOM 7277 N N . VAL C 1 298 ? 95.05468 99.36054 54.97970 1.000 90.63000 298 VAL C N 1
ATOM 7278 C CA . VAL C 1 298 ? 94.55783 99.96848 53.75287 1.000 91.46000 298 VAL C CA 1
ATOM 7279 C C . VAL C 1 298 ? 94.92234 99.05091 52.59713 1.000 93.51000 298 VAL C C 1
ATOM 7280 O O . VAL C 1 298 ? 96.10054 98.73273 52.39461 1.000 100.53000 298 VAL C O 1
ATOM 7284 N N . GLU C 1 299 ? 93.91403 98.62118 51.84411 1.000 96.00000 299 GLU C N 1
ATOM 7285 C CA . GLU C 1 299 ? 94.12694 97.77305 50.68126 1.000 100.35000 299 GLU C CA 1
ATOM 7286 C C . GLU C 1 299 ? 93.25081 98.27201 49.54513 1.000 103.31000 299 GLU C C 1
ATOM 7287 O O . GLU C 1 299 ? 92.06225 98.53626 49.74803 1.000 100.87000 299 GLU C O 1
ATOM 7293 N N . ASN C 1 300 ? 93.84478 98.40038 48.35715 1.000 117.51000 300 ASN C N 1
ATOM 7294 C CA . ASN C 1 300 ? 93.15106 98.90420 47.17060 1.000 118.32000 300 ASN C CA 1
ATOM 7295 C C . ASN C 1 300 ? 92.56139 100.29025 47.42788 1.000 115.90000 300 ASN C C 1
ATOM 7296 O O . ASN C 1 300 ? 91.45907 100.61280 46.98058 1.000 114.98000 300 ASN C O 1
ATOM 7301 N N . GLY C 1 301 ? 93.30447 101.11596 48.15809 1.000 108.35000 301 GLY C N 1
ATOM 7302 C CA . GLY C 1 301 ? 92.84827 102.46188 48.47014 1.000 106.22000 301 GLY C CA 1
ATOM 7303 C C . GLY C 1 301 ? 91.56607 102.50323 49.27123 1.000 111.38000 301 GLY C C 1
ATOM 7304 O O . GLY C 1 301 ? 90.74213 103.40539 49.07614 1.000 113.99000 301 GLY C O 1
ATOM 7305 N N . THR C 1 302 ? 91.37761 101.54398 50.17326 1.000 103.45000 302 THR C N 1
ATOM 7306 C CA . THR C 1 302 ? 90.17748 101.46957 50.99062 1.000 101.31000 302 THR C CA 1
ATOM 7307 C C . THR C 1 302 ? 90.56930 101.04592 52.39751 1.000 98.15000 302 THR C C 1
ATOM 7308 O O . THR C 1 302 ? 91.49431 100.25254 52.58609 1.000 101.64000 302 THR C O 1
ATOM 7312 N N . ASN C 1 303 ? 89.85660 101.57896 53.38479 1.000 82.83000 303 ASN C N 1
ATOM 7313 C CA . ASN C 1 303 ? 90.14987 101.29271 54.78009 1.000 78.97000 303 ASN C CA 1
ATOM 7314 C C . ASN C 1 303 ? 89.44455 100.01167 55.19835 1.000 80.40000 303 ASN C C 1
ATOM 7315 O O . ASN C 1 303 ? 88.22793 99.87900 55.03448 1.000 89.14000 303 ASN C O 1
ATOM 7320 N N . TYR C 1 304 ? 90.21612 99.07493 55.73612 1.000 78.78000 304 TYR C N 1
ATOM 7321 C CA . TYR C 1 304 ? 89.71652 97.79354 56.20070 1.000 70.36000 304 TYR C CA 1
ATOM 7322 C C . TYR C 1 304 ? 90.27462 97.52537 57.58775 1.000 72.03000 304 TYR C C 1
ATOM 7323 O O . TYR C 1 304 ? 91.20772 98.18785 58.04646 1.000 80.74000 304 TYR C O 1
ATOM 7332 N N . ARG C 1 305 ? 89.68740 96.54503 58.26346 1.000 62.67000 305 ARG C N 1
ATOM 7333 C CA . ARG C 1 305 ? 90.20435 96.12006 59.55154 1.000 65.19000 305 ARG C CA 1
ATOM 7334 C C . ARG C 1 305 ? 89.93193 94.63598 59.72928 1.000 67.93000 305 ARG C C 1
ATOM 7335 O O . ARG C 1 305 ? 88.98003 94.09096 59.16500 1.000 72.19000 305 ARG C O 1
ATOM 7343 N N . HIS C 1 306 ? 90.78791 93.98705 60.50947 1.000 70.85000 306 HIS C N 1
ATOM 7344 C CA . HIS C 1 306 ? 90.58282 92.60684 60.92590 1.000 63.14000 306 HIS C CA 1
ATOM 7345 C C . HIS C 1 306 ? 90.12303 92.63502 62.37555 1.000 64.45000 306 HIS C C 1
ATOM 7346 O O . HIS C 1 306 ? 90.90622 92.95435 63.27454 1.000 73.37000 306 HIS C O 1
ATOM 7353 N N . LEU C 1 307 ? 88.85776 92.30635 62.60274 1.000 62.69000 307 LEU C N 1
ATOM 7354 C CA . LEU C 1 307 ? 88.31103 92.27347 63.94888 1.000 59.15000 307 LEU C CA 1
ATOM 7355 C C . LEU C 1 307 ? 88.56820 90.90635 64.56321 1.000 64.22000 307 LEU C C 1
ATOM 7356 O O . LEU C 1 307 ? 88.21266 89.87926 63.97867 1.000 73.22000 307 LEU C O 1
ATOM 7361 N N . PHE C 1 308 ? 89.18697 90.89868 65.73859 1.000 55.99000 308 PHE C N 1
ATOM 7362 C CA . PHE C 1 308 ? 89.48213 89.67468 66.46934 1.000 60.07000 308 PHE C CA 1
ATOM 7363 C C . PHE C 1 308 ? 88.75351 89.72382 67.79975 1.000 66.09000 308 PHE C C 1
ATOM 7364 O O . PHE C 1 308 ? 88.97552 90.64270 68.59320 1.000 71.20000 308 PHE C O 1
ATOM 7372 N N . LYS C 1 309 ? 87.89386 88.74242 68.04786 1.000 61.61000 309 LYS C N 1
ATOM 7373 C CA . LYS C 1 309 ? 87.36364 88.53253 69.39041 1.000 57.14000 309 LYS C CA 1
ATOM 7374 C C . LYS C 1 309 ? 88.31556 87.56718 70.07547 1.000 52.38000 309 LYS C C 1
ATOM 7375 O O . LYS C 1 309 ? 88.25294 86.35552 69.86160 1.000 69.34000 309 LYS C O 1
ATOM 7381 N N . VAL C 1 310 ? 89.20881 88.10697 70.89337 1.000 55.34000 310 VAL C N 1
ATOM 7382 C CA . VAL C 1 310 ? 90.29897 87.33308 71.46774 1.000 54.17000 310 VAL C CA 1
ATOM 7383 C C . VAL C 1 310 ? 89.82713 86.75518 72.79388 1.000 59.97000 310 VAL C C 1
ATOM 7384 O O . VAL C 1 310 ? 89.60209 87.48940 73.75740 1.000 74.63000 310 VAL C O 1
ATOM 7388 N N . PHE C 1 311 ? 89.67382 85.43733 72.84073 1.000 58.25000 311 PHE C N 1
ATOM 7389 C CA . PHE C 1 311 ? 89.47675 84.72569 74.09383 1.000 53.59000 311 PHE C CA 1
ATOM 7390 C C . PHE C 1 311 ? 90.85055 84.37846 74.64448 1.000 60.14000 311 PHE C C 1
ATOM 7391 O O . PHE C 1 311 ? 91.65030 83.72967 73.96308 1.000 76.70000 311 PHE C O 1
ATOM 7399 N N . GLY C 1 312 ? 91.13023 84.80925 75.86528 1.000 57.07000 312 GLY C N 1
ATOM 7400 C CA . GLY C 1 312 ? 92.46026 84.57434 76.38808 1.000 59.03000 312 GLY C CA 1
ATOM 7401 C C . GLY C 1 312 ? 92.46613 84.57176 77.89536 1.000 63.29000 312 GLY C C 1
ATOM 7402 O O . GLY C 1 312 ? 91.51268 84.99428 78.55188 1.000 75.47000 312 GLY C O 1
ATOM 7403 N N . ILE C 1 313 ? 93.57590 84.08860 78.43612 1.000 56.46000 313 ILE C N 1
ATOM 7404 C CA . ILE C 1 313 ? 93.77170 84.01754 79.87529 1.000 55.31000 313 ILE C CA 1
ATOM 7405 C C . ILE C 1 313 ? 94.48445 85.29186 80.30285 1.000 56.50000 313 ILE C C 1
ATOM 7406 O O . ILE C 1 313 ? 95.62829 85.53517 79.91327 1.000 69.07000 313 ILE C O 1
ATOM 7411 N N . ARG C 1 314 ? 93.80426 86.11430 81.09327 1.000 62.15000 314 ARG C N 1
ATOM 7412 C CA . ARG C 1 314 ? 94.41532 87.31953 81.63544 1.000 66.88000 314 ARG C CA 1
ATOM 7413 C C . ARG C 1 314 ? 95.23323 86.93335 82.85787 1.000 64.97000 314 ARG C C 1
ATOM 7414 O O . ARG C 1 314 ? 94.68133 86.48852 83.86844 1.000 72.26000 314 ARG C O 1
ATOM 7422 N N . PHE C 1 315 ? 96.54841 87.09229 82.76691 1.000 61.45000 315 PHE C N 1
ATOM 7423 C CA . PHE C 1 315 ? 97.43835 86.81560 83.88590 1.000 56.88000 315 PHE C CA 1
ATOM 7424 C C . PHE C 1 315 ? 97.67292 88.11616 84.64019 1.000 63.82000 315 PHE C C 1
ATOM 7425 O O . PHE C 1 315 ? 98.27818 89.05050 84.10730 1.000 76.44000 315 PHE C O 1
ATOM 7433 N N . ASP C 1 316 ? 97.19287 88.17831 85.87580 1.000 71.08000 316 ASP C N 1
ATOM 7434 C CA . ASP C 1 316 ? 97.39741 89.33276 86.73986 1.000 69.91000 316 ASP C CA 1
ATOM 7435 C C . ASP C 1 316 ? 98.52513 88.99855 87.70444 1.000 76.33000 316 ASP C C 1
ATOM 7436 O O . ASP C 1 316 ? 98.35759 88.16879 88.60310 1.000 84.80000 316 ASP C O 1
ATOM 7441 N N . ILE C 1 317 ? 99.67044 89.63998 87.51632 1.000 70.57000 317 ILE C N 1
ATOM 7442 C CA . ILE C 1 317 ? 100.84620 89.40038 88.33942 1.000 59.35000 317 ILE C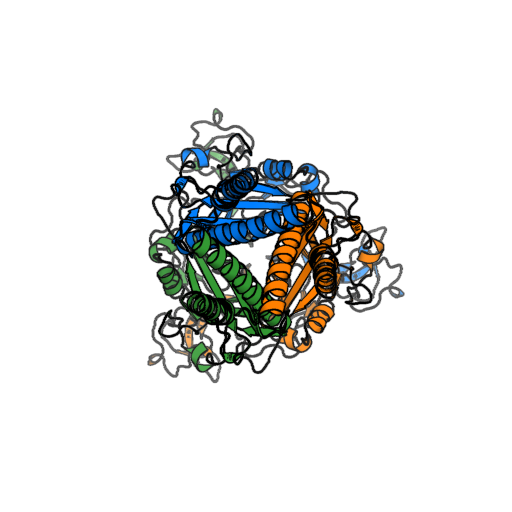 CA 1
ATOM 7443 C C . ILE C 1 317 ? 100.86409 90.47863 89.41346 1.000 67.05000 317 ILE C C 1
ATOM 7444 O O . ILE C 1 317 ? 101.23643 91.62633 89.15853 1.000 79.95000 317 ILE C O 1
ATOM 7449 N N . LEU C 1 318 ? 100.45576 90.10771 90.62005 1.000 69.50000 318 LEU C N 1
ATOM 7450 C CA . LEU C 1 318 ? 100.46081 91.00884 91.76117 1.000 72.22000 318 LEU C CA 1
ATOM 7451 C C . LEU C 1 318 ? 101.66566 90.66990 92.62441 1.000 71.66000 318 LEU C C 1
ATOM 7452 O O . LEU C 1 318 ? 101.77065 89.55221 93.13813 1.000 81.81000 318 LEU C O 1
ATOM 7457 N N . VAL C 1 319 ? 102.56789 91.62967 92.78382 1.000 59.97000 319 VAL C N 1
ATOM 7458 C CA . VAL C 1 319 ? 103.78248 91.44010 93.56275 1.000 60.66000 319 VAL C CA 1
ATOM 7459 C C . VAL C 1 319 ? 103.62973 92.21054 94.86158 1.000 66.33000 319 VAL C C 1
ATOM 7460 O O . VAL C 1 319 ? 103.40430 93.42655 94.85197 1.000 79.04000 319 VAL C O 1
ATOM 7464 N N . ASP C 1 320 ? 103.74744 91.50047 95.97611 1.000 70.50000 320 ASP C N 1
ATOM 7465 C CA . ASP C 1 320 ? 103.65264 92.09665 97.29449 1.000 71.75000 320 ASP C CA 1
ATOM 7466 C C . ASP C 1 320 ? 104.76099 91.51153 98.15276 1.000 72.78000 320 ASP C C 1
ATOM 7467 O O . ASP C 1 320 ? 105.44309 90.56229 97.76174 1.000 80.14000 320 ASP C O 1
ATOM 7472 N N . GLY C 1 321 ? 104.94860 92.09171 99.32074 1.000 76.87000 321 GLY C N 1
ATOM 7473 C CA . GLY C 1 321 ? 105.92905 91.58098 100.25592 1.000 77.88000 321 GLY C CA 1
ATOM 7474 C C . GLY C 1 321 ? 106.43539 92.68045 101.15920 1.000 75.55000 321 GLY C C 1
ATOM 7475 O O . GLY C 1 321 ? 106.14336 93.85988 100.97998 1.000 80.13000 321 GLY C O 1
ATOM 7476 N N . LYS C 1 322 ? 107.21493 92.26381 102.14885 1.000 79.66000 322 LYS C N 1
ATOM 7477 C CA . LYS C 1 322 ? 107.78000 93.17594 103.12500 1.000 80.77000 322 LYS C CA 1
ATOM 7478 C C . LYS C 1 322 ? 109.16602 92.68796 103.50872 1.000 81.64000 322 LYS C C 1
ATOM 7479 O O . LYS C 1 322 ? 109.43663 91.48499 103.52492 1.000 84.88000 322 LYS C O 1
ATOM 7485 N N . ALA C 1 323 ? 110.04393 93.63597 103.80798 1.000 82.88000 323 ALA C N 1
ATOM 7486 C CA . ALA C 1 323 ? 111.39534 93.34096 104.25036 1.000 83.15000 323 ALA C CA 1
ATOM 7487 C C . ALA C 1 323 ? 111.53749 93.70792 105.71758 1.000 85.44000 323 ALA C C 1
ATOM 7488 O O . ALA C 1 323 ? 111.05107 94.75379 106.15661 1.000 90.13000 323 ALA C O 1
ATOM 7490 N N . GLY C 1 324 ? 112.19484 92.83811 106.47220 1.000 91.26000 324 GLY C N 1
ATOM 7491 C CA . GLY C 1 324 ? 112.43714 93.10555 107.87125 1.000 89.58000 324 GLY C CA 1
ATOM 7492 C C . GLY C 1 324 ? 113.91469 93.18423 108.17766 1.000 94.31000 324 GLY C C 1
ATOM 7493 O O . GLY C 1 324 ? 114.64662 92.20677 108.00056 1.000 102.21000 324 GLY C O 1
ATOM 7494 N N . LYS C 1 325 ? 114.36675 94.34599 108.63199 1.000 87.11000 325 LYS C N 1
ATOM 7495 C CA . LYS C 1 325 ? 115.75546 94.55522 109.00423 1.000 86.14000 325 LYS C CA 1
ATOM 7496 C C . LYS C 1 325 ? 115.81483 95.03345 110.44538 1.000 91.47000 325 LYS C C 1
ATOM 7497 O O . LYS C 1 325 ? 114.97761 95.83184 110.87718 1.000 95.80000 325 LYS C O 1
ATOM 7503 N N . PHE C 1 326 ? 116.79530 94.52681 111.18904 1.000 99.55000 326 PHE C N 1
ATOM 7504 C CA . PHE C 1 326 ? 116.93736 94.89932 112.58891 1.000 96.95000 326 PHE C CA 1
ATOM 7505 C C . PHE C 1 326 ? 117.13646 96.40162 112.72405 1.000 101.46000 326 PHE C C 1
ATOM 7506 O O . PHE C 1 326 ? 117.99313 96.99188 112.06040 1.000 106.20000 326 PHE C O 1
ATOM 7514 N N . ASP C 1 327 ? 116.33612 97.01757 113.58752 1.000 102.89000 327 ASP C N 1
ATOM 7515 C CA . ASP C 1 327 ? 116.44765 98.43581 113.88335 1.000 104.24000 327 ASP C CA 1
ATOM 7516 C C . ASP C 1 327 ? 116.25700 98.62907 115.37825 1.000 106.16000 327 ASP C C 1
ATOM 7517 O O . ASP C 1 327 ? 115.42947 97.95467 115.99714 1.000 108.00000 327 ASP C O 1
ATOM 7522 N N . ILE C 1 328 ? 117.03258 99.54813 115.95399 1.000 109.67000 328 ILE C N 1
ATOM 7523 C CA . ILE C 1 328 ? 117.02965 99.71317 117.40342 1.000 108.69000 328 ILE C CA 1
ATOM 7524 C C . ILE C 1 328 ? 115.70203 100.29124 117.88404 1.000 110.83000 328 ILE C C 1
ATOM 7525 O O . ILE C 1 328 ? 115.21559 99.93847 118.96482 1.000 111.57000 328 ILE C O 1
ATOM 7530 N N . ILE C 1 329 ? 115.09535 101.18667 117.09931 1.000 108.06000 329 ILE C N 1
ATOM 7531 C CA . ILE C 1 329 ? 113.85002 101.82446 117.53189 1.000 106.25000 329 ILE C CA 1
ATOM 7532 C C . ILE C 1 329 ? 112.71483 100.81863 117.69502 1.000 107.56000 329 ILE C C 1
ATOM 7533 O O . ILE C 1 329 ? 112.06540 100.82319 118.75347 1.000 111.75000 329 ILE C O 1
ATOM 7538 N N . PRO C 1 330 ? 112.41365 99.95037 116.72006 1.000 108.76000 330 PRO C N 1
ATOM 7539 C CA . PRO C 1 330 ? 111.42049 98.89746 116.98658 1.000 106.09000 330 PRO C CA 1
ATOM 7540 C C . PRO C 1 330 ? 111.83013 97.96093 118.10470 1.000 105.39000 330 PRO C C 1
ATOM 7541 O O . PRO C 1 330 ? 110.96299 97.45977 118.83011 1.000 108.99000 330 PRO C O 1
ATOM 7545 N N . THR C 1 331 ? 113.13023 97.70322 118.26060 1.000 106.64000 331 THR C N 1
ATOM 7546 C CA . THR C 1 331 ? 113.58919 96.83607 119.33952 1.000 109.14000 331 THR C CA 1
ATOM 7547 C C . THR C 1 331 ? 113.26006 97.43118 120.70199 1.000 115.41000 331 THR C C 1
ATOM 7548 O O . THR C 1 331 ? 112.77396 96.72699 121.59421 1.000 118.05000 331 THR C O 1
ATOM 7552 N N . MET C 1 332 ? 113.51319 98.72978 120.87959 1.000 120.75000 332 MET C N 1
ATOM 7553 C CA . MET C 1 332 ? 113.21563 99.37284 122.15508 1.000 117.55000 332 MET C CA 1
ATOM 7554 C C . MET C 1 332 ? 111.71581 99.42572 122.41691 1.000 118.89000 332 MET C C 1
ATOM 7555 O O . MET C 1 332 ? 111.26771 99.15412 123.53666 1.000 122.13000 332 MET C O 1
ATOM 7560 N N . THR C 1 333 ? 110.92375 99.77604 121.40077 1.000 114.80000 333 THR C N 1
ATOM 7561 C CA . THR C 1 333 ? 109.47693 99.82850 121.58432 1.000 113.89000 333 THR C CA 1
ATOM 7562 C C . THR C 1 333 ? 108.91133 98.44699 121.88413 1.000 115.35000 333 THR C C 1
ATOM 7563 O O . THR C 1 333 ? 108.00160 98.30643 122.70939 1.000 119.67000 333 THR C O 1
ATOM 7567 N N . THR C 1 334 ? 109.43297 97.41452 121.21798 1.000 115.97000 334 THR C N 1
ATOM 7568 C CA . THR C 1 334 ? 109.00785 96.05239 121.52085 1.000 116.14000 334 THR C CA 1
ATOM 7569 C C . THR C 1 334 ? 109.38829 95.66454 122.94323 1.000 118.43000 334 THR C C 1
ATOM 7570 O O . THR C 1 334 ? 108.60330 95.02305 123.65121 1.000 121.66000 334 THR C O 1
ATOM 7574 N N . ILE C 1 335 ? 110.59155 96.04284 123.37881 1.000 121.85000 335 ILE C N 1
ATOM 7575 C CA . ILE C 1 335 ? 110.98220 95.81716 124.76772 1.000 122.56000 335 ILE C CA 1
ATOM 7576 C C . ILE C 1 335 ? 110.07699 96.60932 125.70147 1.000 125.47000 335 ILE C C 1
ATOM 7577 O O . ILE C 1 335 ? 109.59483 96.09244 126.71594 1.000 127.04000 335 ILE C O 1
ATOM 7582 N N . GLY C 1 336 ? 109.82522 97.87599 125.36504 1.000 127.62000 336 GLY C N 1
ATOM 7583 C CA . GLY C 1 336 ? 108.90920 98.67383 126.16312 1.000 125.17000 336 GLY C CA 1
ATOM 7584 C C . GLY C 1 336 ? 107.50820 98.09527 126.18998 1.000 125.74000 336 GLY C C 1
ATOM 7585 O O . GLY C 1 336 ? 106.84715 98.09201 127.23104 1.000 128.83000 336 GLY C O 1
ATOM 7586 N N . SER C 1 337 ? 107.03507 97.60027 125.04405 1.000 123.36000 337 SER C N 1
ATOM 7587 C CA . SER C 1 337 ? 105.74288 96.92455 125.01068 1.000 123.69000 337 SER C CA 1
ATOM 7588 C C . SER C 1 337 ? 105.76146 95.66819 125.87021 1.000 124.28000 337 SER C C 1
ATOM 7589 O O . SER C 1 337 ? 104.78652 95.37116 126.56981 1.000 129.44000 337 SER C O 1
ATOM 7592 N N . GLY C 1 338 ? 106.86273 94.91596 125.82780 1.000 129.32000 338 GLY C N 1
ATOM 7593 C CA . GLY C 1 338 ? 106.97049 93.73297 126.66510 1.000 132.03000 338 GLY C CA 1
ATOM 7594 C C . GLY C 1 338 ? 106.92586 94.06049 128.14458 1.000 134.40000 338 GLY C C 1
ATOM 7595 O O . GLY C 1 338 ? 106.27232 93.36398 128.92491 1.000 135.48000 338 GLY C O 1
ATOM 7596 N N . ILE C 1 339 ? 107.62489 95.12209 128.55203 1.000 139.18000 339 ILE C N 1
ATOM 7597 C CA . ILE C 1 339 ? 107.54845 95.57128 129.93914 1.000 140.67000 339 ILE C CA 1
ATOM 7598 C C . ILE C 1 339 ? 106.13717 96.04111 130.26458 1.000 140.74000 339 ILE C C 1
ATOM 7599 O O . ILE C 1 339 ? 105.60809 95.76433 131.34816 1.000 141.57000 339 ILE C O 1
ATOM 7604 N N . GLY C 1 340 ? 105.50638 96.76007 129.33364 1.000 139.51000 340 GLY C N 1
ATOM 7605 C CA . GLY C 1 340 ? 104.12626 97.16768 129.53867 1.000 138.17000 340 GLY C CA 1
ATOM 7606 C C . GLY C 1 340 ? 103.18578 95.98688 129.68024 1.000 137.99000 340 GLY C C 1
ATOM 7607 O O . GLY C 1 340 ? 102.29910 95.98690 130.53708 1.000 140.03000 340 GLY C O 1
ATOM 7608 N N . ILE C 1 341 ? 103.36563 94.96414 128.84152 1.000 137.89000 341 ILE C N 1
ATOM 7609 C CA . ILE C 1 341 ? 102.58248 93.74018 128.98477 1.000 138.93000 341 ILE C CA 1
ATOM 7610 C C . ILE C 1 341 ? 102.88815 93.07476 130.31960 1.000 138.71000 341 ILE C C 1
ATOM 7611 O O . ILE C 1 341 ? 101.98874 92.56310 130.99789 1.000 141.47000 341 ILE C O 1
ATOM 7616 N N . PHE C 1 342 ? 104.16228 93.07500 130.71869 1.000 147.88000 342 PHE C N 1
ATOM 7617 C CA . PHE C 1 342 ? 104.53448 92.53172 132.02072 1.000 150.58000 342 PHE C CA 1
ATOM 7618 C C . PHE C 1 342 ? 103.86547 93.30024 133.15293 1.000 152.63000 342 PHE C C 1
ATOM 7619 O O . PHE C 1 342 ? 103.37612 92.69905 134.11624 1.000 152.26000 342 PHE C O 1
ATOM 7627 N N . GLY C 1 343 ? 103.83758 94.63069 133.05719 1.000 155.94000 343 GLY C N 1
ATOM 7628 C CA . GLY C 1 343 ? 103.19265 95.42167 134.09257 1.000 155.14000 343 GLY C CA 1
ATOM 7629 C C . GLY C 1 343 ? 101.70183 95.16101 134.18332 1.000 155.49000 343 GLY C C 1
ATOM 7630 O O . GLY C 1 343 ? 101.14510 95.05788 135.27905 1.000 156.43000 343 GLY C O 1
ATOM 7631 N N . VAL C 1 344 ? 101.03459 95.05567 133.03242 1.000 154.67000 344 VAL C N 1
ATOM 7632 C CA . VAL C 1 344 ? 99.60773 94.74581 133.02266 1.000 154.44000 344 VAL C CA 1
ATOM 7633 C C . VAL C 1 344 ? 99.36031 93.35759 133.59829 1.000 155.80000 344 VAL C C 1
ATOM 7634 O O . VAL C 1 344 ? 98.42700 93.15178 134.38397 1.000 157.75000 344 VAL C O 1
ATOM 7638 N N . ALA C 1 345 ? 100.19403 92.38518 133.22016 1.000 157.33000 345 ALA C N 1
ATOM 7639 C CA . ALA C 1 345 ? 100.00917 91.01799 133.69666 1.000 156.82000 345 ALA C CA 1
ATOM 7640 C C . ALA C 1 345 ? 100.16020 90.92957 135.21008 1.000 159.11000 345 ALA C C 1
ATOM 7641 O O . ALA C 1 345 ? 99.41886 90.19375 135.87208 1.000 161.19000 345 ALA C O 1
ATOM 7643 N N . THR C 1 346 ? 101.12101 91.66486 135.77550 1.000 163.23000 346 THR C N 1
ATOM 7644 C CA . THR C 1 346 ? 101.29637 91.66133 137.22493 1.000 164.73000 346 THR C CA 1
ATOM 7645 C C . THR C 1 346 ? 100.06543 92.21509 137.93141 1.000 165.36000 346 THR C C 1
ATOM 7646 O O . THR C 1 346 ? 99.65528 91.69763 138.97711 1.000 164.62000 346 THR C O 1
ATOM 7650 N N . VAL C 1 347 ? 99.46816 93.27374 137.38025 1.000 164.20000 347 VAL C N 1
ATOM 7651 C CA . VAL C 1 347 ? 98.23140 93.80676 137.94464 1.000 162.45000 347 VAL C CA 1
ATOM 7652 C C . VAL C 1 347 ? 97.11672 92.77352 137.85466 1.000 163.56000 347 VAL C C 1
ATOM 7653 O O . VAL C 1 347 ? 96.36480 92.56310 138.81458 1.000 164.42000 347 VAL C O 1
ATOM 7657 N N . LEU C 1 348 ? 96.99386 92.11136 136.70178 1.000 165.46000 348 LEU C N 1
ATOM 7658 C CA . LEU C 1 348 ? 95.95303 91.10282 136.53303 1.000 165.28000 348 LEU C CA 1
ATOM 7659 C C . LEU C 1 348 ? 96.13567 89.95083 137.51228 1.000 166.74000 348 LEU C C 1
ATOM 7660 O O . LEU C 1 348 ? 95.15982 89.45602 138.08812 1.000 167.40000 348 LEU C O 1
ATOM 7665 N N . CYS C 1 349 ? 97.37877 89.50737 137.71191 1.000 169.55000 349 CYS C N 1
ATOM 7666 C CA . CYS C 1 349 ? 97.63916 88.46965 138.70399 1.000 168.93000 349 CYS C CA 1
ATOM 7667 C C . CYS C 1 349 ? 97.34205 88.96581 140.11323 1.000 170.34000 349 CYS C C 1
ATOM 7668 O O . CYS C 1 349 ? 96.83607 88.20851 140.94951 1.000 170.24000 349 CYS C O 1
ATOM 7671 N N . ASP C 1 350 ? 97.65496 90.23238 140.39590 1.000 174.37000 350 ASP C N 1
ATOM 7672 C CA . ASP C 1 350 ? 97.34932 90.80054 141.70532 1.000 174.19000 350 ASP C CA 1
ATOM 7673 C C . ASP C 1 350 ? 95.84734 90.81026 141.96167 1.000 174.67000 350 ASP C C 1
ATOM 7674 O O . ASP C 1 350 ? 95.38158 90.36151 143.01560 1.000 174.21000 350 ASP C O 1
ATOM 7679 N N . LEU C 1 351 ? 95.07301 91.33118 141.00666 1.000 170.59000 351 LEU C N 1
ATOM 7680 C CA . LEU C 1 351 ? 93.61996 91.32779 141.14294 1.000 169.69000 351 LEU C CA 1
ATOM 7681 C C . LEU C 1 351 ? 93.07492 89.90742 141.22399 1.000 168.94000 351 LEU C C 1
ATOM 7682 O O . LEU C 1 351 ? 92.15755 89.63117 142.00604 1.000 169.95000 351 LEU C O 1
ATOM 7687 N N . LEU C 1 352 ? 93.61431 88.99902 140.40664 1.000 169.78000 352 LEU C N 1
ATOM 7688 C CA . LEU C 1 352 ? 93.17800 87.60555 140.43672 1.000 171.40000 352 LEU C CA 1
ATOM 7689 C C . LEU C 1 352 ? 93.31653 87.01147 141.83347 1.000 173.28000 352 LEU C C 1
ATOM 7690 O O . LEU C 1 352 ? 92.37871 86.39847 142.35607 1.000 174.42000 352 LEU C O 1
ATOM 7695 N N . LEU C 1 353 ? 94.48655 87.18211 142.45407 1.000 175.48000 353 LEU C N 1
ATOM 7696 C CA . LEU C 1 353 ? 94.72043 86.58935 143.76690 1.000 175.42000 353 LEU C CA 1
ATOM 7697 C C . LEU C 1 353 ? 93.84287 87.22145 144.83962 1.000 175.83000 353 LEU C C 1
ATOM 7698 O O . LEU C 1 353 ? 93.44779 86.54079 145.79309 1.000 174.29000 353 LEU C O 1
ATOM 7703 N N . LEU C 1 354 ? 93.53402 88.51274 144.70943 1.000 175.63000 354 LEU C N 1
ATOM 7704 C CA . LEU C 1 354 ? 92.65117 89.16635 145.67048 1.000 174.49000 354 LEU C CA 1
ATOM 7705 C C . LEU C 1 354 ? 91.24448 88.58254 145.60799 1.000 174.59000 354 LEU C C 1
ATOM 7706 O O . LEU C 1 354 ? 90.72646 88.06626 146.60501 1.000 173.92000 354 LEU C O 1
ATOM 7711 N N . HIS C 1 355 ? 90.60803 88.65631 144.43658 1.000 175.50000 355 HIS C N 1
ATOM 7712 C CA . HIS C 1 355 ? 89.25874 88.12479 144.28343 1.000 175.09000 355 HIS C CA 1
ATOM 7713 C C . HIS C 1 355 ? 89.21055 86.60608 144.39242 1.000 175.06000 355 HIS C C 1
ATOM 7714 O O . HIS C 1 355 ? 88.12929 86.04859 144.60808 1.000 173.34000 355 HIS C O 1
ATOM 7721 N N . ILE C 1 356 ? 90.34453 85.92796 144.24807 1.000 174.99000 356 ILE C N 1
ATOM 7722 C CA . ILE C 1 356 ? 90.39335 84.47894 144.39875 1.000 173.67000 356 ILE C CA 1
ATOM 7723 C C . ILE C 1 356 ? 91.53176 84.08962 145.33315 1.000 171.42000 356 ILE C C 1
ATOM 7724 O O . ILE C 1 356 ? 91.53413 84.45430 146.50860 1.000 170.24000 356 ILE C O 1
#

Solvent-accessible surface area: 44384 Å² total; per-residue (Å²): 163,118,72,127,86,62,49,101,82,19,92,104,93,10,71,36,106,31,30,105,148,97,80,16,49,14,14,55,14,46,25,26,18,6,2,7,5,36,1,58,12,3,0,41,6,131,47,149,71,94,44,41,60,2,14,22,20,13,7,0,6,23,18,25,10,1,12,54,9,0,0,0,1,0,0,6,20,40,12,72,79,3,40,39,16,136,27,13,1,12,31,103,28,34,108,10,165,115,70,106,63,7,88,99,32,70,16,175,49,79,13,35,1,42,37,44,12,108,10,42,64,50,70,156,117,31,75,0,12,29,0,21,0,16,11,80,16,22,75,25,93,125,42,33,179,84,4,37,0,127,64,0,74,92,3,9,0,25,0,14,0,27,4,10,0,51,149,31,177,28,49,20,31,0,14,2,96,62,12,66,61,66,80,39,137,106,10,47,8,60,69,103,130,87,58,21,6,0,7,0,44,0,6,28,0,0,106,42,8,64,18,90,9,78,52,0,0,15,68,0,2,28,0,10,0,10,0,36,0,122,11,27,15,61,162,119,56,107,70,3,87,0,101,11,68,5,26,17,87,42,56,134,199,47,58,29,41,12,0,21,6,30,25,18,52,36,11,18,49,144,61,54,84,42,1,33,7,8,20,0,4,0,0,1,0,4,1,60,27,97,8,112,0,7,91,108,40,90,112,25,13,113,79,14,78,41,60,6,84,14,66,50,1,25,15,10,21,44,16,87,33,100,114,134,112,163,163,118,70,125,86,64,50,102,81,18,91,103,94,10,71,36,106,29,30,104,148,97,80,15,49,14,14,54,14,47,25,28,18,6,2,8,6,36,0,59,12,2,0,41,6,131,45,149,72,97,46,42,61,1,15,22,21,13,6,0,6,22,18,26,10,1,13,55,8,0,0,0,1,0,0,5,20,40,12,70,79,2,41,38,16,136,27,13,1,12,30,103,27,34,108,11,163,114,70,107,63,9,87,99,31,72,18,175,48,80,13,36,1,42,39,44,12,107,10,42,64,49,70,156,116,31,76,0,12,28,0,22,0,17,12,79,16,21,77,26,94,126,42,33,180,84,4,37,0,126,64,0,75,93,3,8,0,24,0,13,0,26,4,11,0,49,148,30,178,28,50,18,33,0,14,2,96,61,12,67,61,66,81,37,137,108,10,49,7,61,66,105,129,84,58,21,6,0,8,0,43,0,6,27,0,0,107,43,8,64,17,92,8,78,50,0,1,15,66,0,1,26,0,10,0,11,0,35,0,124,10,26,15,62,160,115,56,110,72,3,87,0,102,11,69,5,25,17,88,42,55,134,198,48,59,29,41,11,0,22,5,29,25,19,52,37,10,18,50,146,59,53,86,42,1,32,7,8,20,0,3,0,0,0,0,4,2,62,26,97,7,111,0,7,91,106,39,90,112,26,13,113,80,13,76,41,60,7,85,14,64,49,1,24,16,9,19,42,17,88,34,99,115,134,111,162,162,117,71,125,87,63,51,102,83,18,90,104,96,10,71,38,105,31,28,104,148,97,79,16,48,14,14,55,13,47,26,26,18,6,2,7,6,36,0,58,12,2,0,40,6,130,46,149,70,96,46,41,58,1,16,22,20,12,6,0,6,22,20,25,11,0,12,54,7,0,0,0,1,0,0,6,20,41,11,71,79,2,41,39,16,139,28,14,1,12,32,103,27,36,107,10,164,115,70,107,62,7,88,100,31,70,17,174,47,79,13,35,1,43,39,44,11,109,11,41,64,50,71,157,118,31,74,0,12,28,0,21,0,18,11,80,15,21,76,26,91,125,41,33,179,82,4,37,0,128,65,0,74,93,3,9,0,24,0,15,0,27,3,10,0,50,149,30,177,28,50,17,31,0,14,2,96,62,12,65,61,66,80,39,137,108,10,48,8,62,70,103,128,86,58,21,6,0,6,0,44,0,6,28,0,0,106,42,8,65,18,90,8,78,51,0,0,15,67,0,2,26,0,11,0,11,0,36,0,122,10,27,15,61,162,116,55,107,73,3,86,0,101,11,69,6,25,19,87,40,56,132,197,48,57,28,42,12,0,22,5,29,24,18,52,36,10,19,49,145,59,55,84,41,2,30,8,9,20,0,3,0,0,1,0,4,2,60,27,98,8,110,0,7,88,107,38,89,115,26,13,114,79,14,75,40,61,6,84,14,65,51,1,26,14,10,20,44,16,87,34,99,114,133,110,162

GO terms:
  GO:0005261 monoatomic cation channel activity (F, IDA)
  GO:0001614 purinergic nucleotide receptor activity (F, IDA)
  GO:0006811 monoatomic ion transport (P, IDA)
  GO:0099604 ligand-gated calcium channel activity (F, IDA)
  GO:0004931 extracellularly ATP-gated monoatomic cation channel activity (F, IDA)
  GO:0045121 membrane raft (C, IDA)
  GO:0005886 plasma membrane (C, IDA)
  GO:0005886 plasma membrane (C, EXP)
  GO:0004931 extracellularly ATP-gated monoatomic cation channel activity (F, TAS)
  GO:0005886 plasma membrane (C, TAS)
  GO:0007165 signal transduction (P, TAS)
  GO:0035579 specific granule membrane (C, TAS)
  GO:0030667 secretory granule membrane (C, TAS)
  GO:0005515 protein binding (F, IPI)

Secondary structure (DSSP, 8-state):
-HHHHHHHHHHHIIIIIIIIIS-TTEEEEE-EEEEEEEEE--EEE--TTS--EEE-HHHHEESTT--SEEEEEEEEEEEEEEEEEEEEPPGGG---SSTTT--SEE-SSS--SEEEEEEEESSSS-EEEEEEEEESPP--SS--SS-TTGGGGG-EEEEEEEEEETTTTEEEESS-TT--HHHHHH----SSSSTT--EEEHHHHHHHTT--HHHHHHH-EEEEEEEEEEEETTS-GGG---EEEEE----SSSSS-S-EEEEEEEEEETTEEEEEEEEEEEEEEEEEEEEEEEEE-HHHHHHHHHHHHHHHHHHHHHHHHHHHH-/-HHHHHHHHHHHIIIIIIIIIS-TTEEEEE-EEEEEEEEE--EEE--TTS--EEE-HHHHEESTT--SEEEEEEEEEEEEEEEEEEEEPPGGG---SSTTT--SEE-SSS--SEEEEEEEESSSS-EEEEEEEEESPP--SS--SS-TTGGGGG-EEEEEEEEEETTTTEEEESS-TT--HHHHHH----SSSSTT--EEEHHHHHHHTT--HHHHHHH-EEEEEEEEEEEETTS-GGG---EEEEE----SSSSS-S-EEEEEEEEEETTEEEEEEEEEEEEEEEEEEEEEEEEE-HHHHHHHHHHHHHHHHHHHHHHHHHHHH-/-HHHHHHHHHHHIIIIIIIIIS-TTEEEEE-EEEEEEEEE--EEE--TTS--EEE-HHHHEESTT--SEEEEEEEEEEEEEEEEEEEEPPGGG---SSTTT--SEE-SSS--SEEEEEEEESSSS-EEEEEEEEESPP--SS--SS-TTGGGGG-EEEEEEEEEETTTTEEEESS-TT--HHHHHH----SSSSTT--EEEHHHHHHHTT--HHHHHHH-EEEEEEEEEEEETTS-GGG---EEEEE----SSSSS-S-EEEEEEEEEETTEEEEEEEEEEEEEEEEEEEEEEEEE-HHHHHHHHHHHHHHHHHHHHHHHHHHHH-

B-factor: mean 92.01, std 30.6, range [45.37, 176.74]

Foldseek 3Di:
DVLVVVLVVLVCCLCVPVCPVVVLLWDKFKKDKFKFKFKADKAWFQDVVRHIDIAGLPRQWVPSRDGLKIWGFLAKFKDFWWAFAKDFEDCVQPFDDFLQVFDFAFRPPPTQAGFPSTWACPDDPTIHTIGTGTPPYGDCPDQPLQGSRLVLQQMKMQIWMWMARVVVRDIDILCAPVNDPVCQVDPEDDLPPHQSHRIHRNNRLQVQQVHHSSVCSRQAFEKEWEWEQAEEVQDPCSPRHTGIHIHGDFDPPDPPTHDWDWDWDWDADPNGITIMIMTGGTYIYRYHYIYMYIYRDNVSVVVSVVVSVVVSVVSSVVVVVVVVVD/DVLVVVLVVLVCCLCVPVCPVVVLLWDKFKKDKFKFKFKADKAWFQDVVRHIDIAGLPRQWVPSRDGLKIWGFLAKFKDFWWAFAKDFEDCVLPFDDFLQVFDFAFRPPPTQAGFPSTWACNDDPTIHTIGGGTPPYGDCPDQPLQGSRLVLQQMKMQIWMWMARVVVRDIDILCAPVNDPVCQVDPEDDLPPHQSRRIHRNNRLQVQQVHHSSVCSRQAFEKEWEWEQAEEVQDPCSPRHTGIHIHGDFDPPDPPTHDWDWDWDWDADPNGITIMIMTGGTYIYRYHYIYMYIYRDNVSVVVSVVVSVVVSVVSSVVVVVVVVVD/DVLVVVLVVLVCCLCVPVCPVVVLLWDKFKKDKFKFKFKADKAWFQDVVRHIDIAGLPRQWVPSRDGLKIWGFLAKFKDFWWAFAKDFEDCVLPFDDFLQVFDFAFRPPPTQAGFPSTWACPDDPTIHTIGTGTPPYGDCPDQPLQGRRLVLQQMKMQIWMWMARVVVRDIDILCAPVNDPVCQVDPEDDLPPHQSHRIHRNNRLQVQQVHHSSVCSRQAFEKEWEWEQAEEVQDPCSPRHTGIHIHGDFDPPDPPTHDWDWDWDWDADPNGITIMIMTGGTYIYRYHYIYMYIYRDNVSVVVSVVVSVVVSVVSSVVVVVVVVVD

Organism: Homo sapiens (NCBI:txid9606)

Sequence (978 aa):
VIFRLIQLVVLVYVIGWVFLYEKGYQTSSGLISSVSVKLKGLAVTQLPGLGPQVWDVADYVFPAQGDNSFVVMTNFIVTPKQTQGYCAEHPEGGICKEDSGCTPGKAKRKAQGIRTGKCVAFNDTVKTCEIFGWCPVEVDDDIPRPALLREAENFTLFIKNSISFPRFKVNRRNLVEEVNAAHMKTCLFHKTLHPLCPVFQLGYVVQESGQNFSTLAEKGGVVGITIDWHCDLDWHVRHCRPIYEFHGLYEEKNLSPGFNFRFARHFVENGTNYRHLFKVFGIRFDILVDGKAGKFDIIPTMTTIGSGIGIFGVATVLCDLLLLHIVIFRLIQLVVLVYVIGWVFLYEKGYQTSSGLISSVSVKLKGLAVTQLPGLGPQVWDVADYVFPAQGDNSFVVMTNFIVTPKQTQGYCAEHPEGGICKEDSGCTPGKAKRKAQGIRTGKCVAFNDTVKTCEIFGWCPVEVDDDIPRPALLREAENFTLFIKNSISFPRFKVNRRNLVEEVNAAHMKTCLFHKTLHPLCPVFQLGYVVQESGQNFSTLAEKGGVVGITIDWHCDLDWHVRHCRPIYEFHGLYEEKNLSPGFNFRFARHFVENGTNYRHLFKVFGIRFDILVDGKAGKFDIIPTMTTIGSGIGIFGVATVLCDLLLLHIVIFRLIQLVVLVYVIGWVFLYEKGYQTSSGLISSVSVKLKGLAVTQLPGLGPQVWDVADYVFPAQGDNSFVVMTNFIVTPKQTQGYCAEHPEGGICKEDSGCTPGKAKRKAQGIRTGKCVAFNDTVKTCEIFGWCPVEVDDDIPRPALLREAENFTLFIKNSISFPRFKVNRRNLVEEVNAAHMKTCLFHKTLHPLCPVFQLGYVVQESGQNFSTLAEKGGVVGITIDWHCDLDWHVRHCRPIYEFHGLYEEKNLSPGFNFRFARHFVENGTNYRHLFKVFGIRFDILVDGKAGKFDIIPTMTTIGSGIGIFGVATVLCDLLLLHI

Radius of gyration: 31.56 Å; Cα contacts (8 Å, |Δi|>4): 2432; chains: 3; bounding box: 70×72×98 Å